Protein AF-A0A0F9LIH1-F1 (afdb_monomer_lite)

Secondary structure (DSSP, 8-state):
---------------B-TTSPBPSS-EEEEEEE---SS-SSEEEEE-TTTS-TT--EEEEEEE-TT-EEEEEETT------EE-SEEEEEEE--TTSEEEEEESSTT-EEEEEEEE-TTEEEEEEEEE----S-SS-EEEE-TTTSTT-SEEEEEEEESSSEEEEEEETT------EEEPTTBEEEEEEE--TTSEEEEEESSTTEEEEEEEEESSSEEEEEEEEE---SSSSS-EEEE-TTTSTTEEEEEEEEEETT-S--EEEEEETT------EE-SSSEEEEEEE--TTSEEEEEESSTTEEEEEEEEEE---------------------------------------TT----------EEEETTEEEEEEEEEEEE-SS-BSEEEE--HHHHHHHHHHHHTS----EEEEEEE---SSSSEEEEEEEETT--SS-EEEEEEEEETTEEEEEEEEEESSEEEEEEE-TTSTTB-EEEEEEETTTT-SSSPEEEEEEEESTTS-EEEEEEEE---S----EEEEESSS-BPTT-EEEEEEE-GGGEEEEEE--SSSB--EE----SS-S-EEEEEEEEE--SSSEEEEEEEETTB--GGGEEEEEEEEETTEEEEEEEES-EEEEEEETTSPTT--EEEEEEETTTT-SSSPPEEEEEEEE--TTT-EEEEEEEEES--S----EEEE-SSSSSBPTT-EEEEEE---EEEEEEE-SS-BSEEEEES--S-EEEEEEEEEE-B-SSSS-EEEEEEETT---GGGEEEEEEEEETTEEEEEEESS--EEEEE--TTS-TT--EEEEEEEETTT-SSSBEEEEEEEEETTTEEEEEEEEES--S---EEEEEETTS--BPTT-EEEEEEEEESSS---EETTEE--GGGG-SSS----SS---SSTTS----SEEEEEETTEEEEEEE--SSSS-EETTSS---SS----SS-SSTT----------SS--PPP---TT---------------SSS-----S-PPTTHHHHHHHTT----TTHHHHHHHHHHHHHHHHHHHHHHHHH-TT-HHHHHHHHHHHHHHHHHHHTTT--HHHHHHHHHHHHHHHHHTTSSS--

Sequence (1103 aa):
FNATVIDKFGAFNTRITDDGEITSGIFSLDVVDVSPDTFAAWTDVDVSGYIASDATGVILEIVGTGANAGVRKNGSTDDRRNVMEHDWAMIGVDANGVFEAWANDANVIINLVGYTDANWTYNTNADDVSLVPINVWTDIDVSTEAPNATGVIVEIISTGNFNVGLRMNGSGDNRVVPVIAGSHLFTVIGVDAGQIFEGQISNVGADFYLIGYVTDGATFNLNFVDKSLPGIGAWTDIDASVEAPDAEFLIFEVIDTGFANNTYGFRKNGSTDTTVDSTNDALGWAIVPCDENQIVEGRIENLNVDFFLIGYITSGGYLYYTETSASENQGLKVVAEGITEGEYALTTSIKDDPGIASYDASVNIGVSMGSGILPVRILEKQTAVAPTASFTFSNIDTKVADWDAKAGVTSRHLVVMVNAASPDAVSRRDVRLRLNGDAGNNYNFQRLIGENVVATASAITGTSYINPLYIPGTTYANAFGGGIILIPHAVNTNNHKAVLARGGSAEGRVSIMAGRWADTDAIDTILLYLSAGNFITGSTFILGVVDERYLVEEAINPAADFLPVFDTIPQDGNDLVAIIYARSDRVATTDEMTHEINNDNAAGNYFFQAIRGQGAVTAAFSLNNNKVMVTSAASSSANTFYGGLINYSQYEESTNDISINVLSGGDRDVNARVVARSTRWNNVAAITKLEYFPGAGTNFEAGSLFSLYRVPRFLIDRQELAAPAATITFNNIPQGYEALQLNIYARSDLVANGEEVKITFNADAVAGNYDYQQLRGSGAVVSAARNAASQVVMVIPAANVGANEFGGAVVTLNQYSTTVGHKHFTILTGVNENQVIIRSSRWEDSSAITRIDLDLALGGNFIAGSVFELVGVMPTKSFMIEIDGEVEAIEAAGSASVIDNTSDWIIGGDATPYIEQYEHRVGGVLVSDISWEYAATFTDASGNGNDATPTFRIASMDADVVATLTTFQPISEAKAPDFTLADSIPFIEGTGNMTGNFTTAPTIPGTGFPLAGVISAVAGATTPPQLPLMMIAVFVILTFSLGYSSVTRRFGSGSIFGKAFVIIAVMSIFAALGNFGIDFWMIVTFAILVTALAMASRQQSWQ

Foldseek 3Di:
DDDDDDDDDDDFPQPQDPVRARDFWKAWGDKDWQDDPDAPDKDKGAPLVPAHLQFFWFKKWKAQCQWWKDWEEPPAPDPQTFGDHTAIDIYTYDSRRIIIMHTNDPSITIITTITHHPQKHFDSYWDWQFDDDAPDKDKRQCCPVAPLFQKFKKKKAAQAFKWKDKAEPPAPDDRTFTDHHGDIAMAIYGYPPRRIIIMHIRDSRITMTTGIGGNDQKDFDNYWAWQFDPDADDWDKRQCCPPAPQFQKWKKKKFQQPQPQWKKDKEEPPDPDDDIGGPNTRIHMDTYGYDNRRIIIMHTHDSSIIITTGIGGHIPDDDDPPPPPDDDDDDDDDDDPDDDDDDDDDDDDDPDPPDDDDDDPFDFFWADDDWGIFRKDFLDKDFDQFFAFKDKDFQVVVSQVVVCVVQVHHFFKKKKFKKWEFQDPDQKWFKWKAFPPQQWQQKKKWKWKFFAWDTWIAIDGRGRTDRAWMAGYPVPPLAIWTFMKMWGRQAAQQFWIKIWHWIYHAAGMTMTMIMTRNHRHHTRMMMIGTPDGTIGGGIMMTMITRNCVQFPDKDAFADAQDWDKDQQDDLPFFKKKKKWWFEFQDPDFKFQKFKDFPNPQPLQQKWKWKWKHKHGDTWIAIGSGRGAEMWTYDPFDPRHIKIKMKMWGRQQFQQFWIKIWMWIWYHTPHIGMTMTMIMTRNHRHRGSMMIMDTPPGRHIGHRIMMIMGGGAFLFPDKDADPFWAFKDKDAQRFQQFQKKKKKWWWEWQDPDQKFFKFKDFPNPPFLQQKWKWKWKFFHTDTTIHTDGSHRGQAMWGYDVDDDRFTKIKMKMWGRLNAQGGWTWIWMWIAYPNTMTMIMIMTGNHSHRGRMMMMGTDPRTTIGGRIMMTMGGGHGNDRDFDADPSHGPGCPLVPDDDPPPPPDDDDDQPPHDDDDQWDFDDDPNQTPWIWGDDPDQWTDTPSPNPCGRFRPDDQADPPPVDGHGDPDDDDPDDPDDPPDDVPDDDPPDDDPDDDDDDDDDDDPDDDDPDPCPVVVVVVVPDDPDPCVVVVVVVVVVLVVVLVVLLVVCVVPPDPDPVSVVVNVVVLVVVVVVVVVVPDDPVVVVVVVVVSVVSVVVSVPPPDD

Structure (mmCIF, N/CA/C/O backbone):
data_AF-A0A0F9LIH1-F1
#
_entry.id   AF-A0A0F9LIH1-F1
#
loop_
_atom_site.group_PDB
_atom_site.id
_atom_site.type_symbol
_atom_site.label_atom_id
_atom_site.label_alt_id
_atom_site.label_comp_id
_atom_site.label_asym_id
_atom_site.label_entity_id
_atom_site.label_seq_id
_atom_site.pdbx_PDB_ins_code
_atom_site.Cartn_x
_atom_site.Cartn_y
_atom_site.Cartn_z
_atom_site.occupancy
_atom_site.B_iso_or_equiv
_atom_site.auth_seq_id
_atom_site.auth_comp_id
_atom_site.auth_asym_id
_atom_site.auth_atom_id
_atom_site.pdbx_PDB_model_num
ATOM 1 N N . PHE A 1 1 ? -16.192 33.454 11.051 1.00 31.62 1 PHE A N 1
ATOM 2 C CA . PHE A 1 1 ? -17.533 33.383 11.668 1.00 31.62 1 PHE A CA 1
ATOM 3 C C . PHE A 1 1 ? -17.328 33.400 13.174 1.00 31.62 1 PHE A C 1
ATOM 5 O O . PHE A 1 1 ? -16.422 32.714 13.622 1.00 31.62 1 PHE A O 1
ATOM 12 N N . ASN A 1 2 ? -18.100 34.174 13.943 1.00 32.25 2 ASN A N 1
ATOM 13 C CA . ASN A 1 2 ? -18.018 34.113 15.407 1.00 32.25 2 ASN A CA 1
ATOM 14 C C . ASN A 1 2 ? -18.928 32.983 15.894 1.00 32.25 2 ASN A C 1
ATOM 16 O O . ASN A 1 2 ? -20.146 33.152 15.892 1.00 32.25 2 ASN A O 1
ATOM 20 N N . ALA A 1 3 ? -18.339 31.863 16.303 1.00 26.95 3 ALA A N 1
ATOM 21 C CA . ALA A 1 3 ? -19.012 30.847 17.100 1.00 26.95 3 ALA A CA 1
ATOM 22 C C . ALA A 1 3 ? -18.418 30.905 18.511 1.00 26.95 3 ALA A C 1
ATOM 24 O O . ALA A 1 3 ? -17.256 30.569 18.721 1.00 26.95 3 ALA A O 1
ATOM 25 N N . THR A 1 4 ? -19.201 31.408 19.461 1.00 29.08 4 THR A N 1
ATOM 26 C CA . THR A 1 4 ? -18.858 31.358 20.882 1.00 29.08 4 THR A CA 1
ATOM 27 C C . THR A 1 4 ? -19.134 29.941 21.370 1.00 29.08 4 THR A C 1
ATOM 29 O O . THR A 1 4 ? -20.296 29.600 21.586 1.00 29.08 4 THR A O 1
ATOM 32 N N . VAL A 1 5 ? -18.094 29.124 21.538 1.00 26.78 5 VAL A N 1
ATOM 33 C CA . VAL A 1 5 ? -18.212 27.903 22.345 1.00 26.78 5 VAL A CA 1
ATOM 34 C C . VAL A 1 5 ? -18.328 28.339 23.805 1.00 26.78 5 VAL A C 1
ATOM 36 O O . VAL A 1 5 ? -17.604 29.226 24.262 1.00 26.78 5 VAL A O 1
ATOM 39 N N . ILE A 1 6 ? -19.322 27.795 24.501 1.00 27.48 6 ILE A N 1
ATOM 40 C CA . ILE A 1 6 ? -19.584 28.099 25.906 1.00 27.48 6 ILE A CA 1
ATOM 41 C C . ILE A 1 6 ? -18.769 27.110 26.732 1.00 27.48 6 ILE A C 1
ATOM 43 O O . ILE A 1 6 ? -19.236 26.006 26.988 1.00 27.48 6 ILE A O 1
ATOM 47 N N . ASP A 1 7 ? -17.582 27.524 27.168 1.00 30.38 7 ASP A N 1
ATOM 48 C CA . ASP A 1 7 ? -16.867 26.801 28.218 1.00 30.38 7 ASP A CA 1
ATOM 49 C C . ASP A 1 7 ? -17.647 26.899 29.531 1.00 30.38 7 ASP A C 1
ATOM 51 O O . ASP A 1 7 ? -17.833 27.983 30.103 1.00 30.38 7 ASP A O 1
ATOM 55 N N . LYS A 1 8 ? -18.098 25.744 30.019 1.00 25.12 8 LYS A N 1
ATOM 56 C CA . LYS A 1 8 ? -18.608 25.568 31.376 1.00 25.12 8 LYS A CA 1
ATOM 57 C C . LYS A 1 8 ? -18.162 24.223 31.947 1.00 25.12 8 LYS A C 1
ATOM 59 O O . LYS A 1 8 ? -18.900 23.253 31.888 1.00 25.12 8 LYS A O 1
ATOM 64 N N . PHE A 1 9 ? -16.978 24.262 32.553 1.00 27.84 9 PHE A N 1
ATOM 65 C CA . PHE A 1 9 ? -16.591 23.542 33.770 1.00 27.84 9 PHE A CA 1
ATOM 66 C C . PHE A 1 9 ? -17.244 22.173 34.028 1.00 27.84 9 PHE A C 1
ATOM 68 O O . PHE A 1 9 ? -18.304 22.084 34.644 1.00 27.84 9 PHE A O 1
ATOM 75 N N . GLY A 1 10 ? -16.484 21.141 33.689 1.00 23.53 10 GLY A N 1
ATOM 76 C CA . GLY A 1 10 ? -16.501 19.790 34.240 1.00 23.53 10 GLY A CA 1
ATOM 77 C C . GLY A 1 10 ? -15.207 19.143 33.754 1.00 23.53 10 GLY A C 1
ATOM 78 O O . GLY A 1 10 ? -14.875 19.317 32.580 1.00 23.53 10 GLY A O 1
ATOM 79 N N . ALA A 1 11 ? -14.419 18.530 34.639 1.00 30.42 11 ALA A N 1
ATOM 80 C CA . ALA A 1 11 ? -13.248 17.788 34.183 1.00 30.42 11 ALA A CA 1
ATOM 81 C C . ALA A 1 11 ? -13.728 16.607 33.325 1.00 30.42 11 ALA A C 1
ATOM 83 O O . ALA A 1 11 ? -14.756 16.007 33.623 1.00 30.42 11 ALA A O 1
ATOM 84 N N . PHE A 1 12 ? -13.013 16.349 32.236 1.00 28.55 12 PHE A N 1
ATOM 85 C CA . PHE A 1 12 ? -13.159 15.141 31.440 1.00 28.55 12 PHE A CA 1
ATOM 86 C C . PHE A 1 12 ? -11.769 14.518 31.359 1.00 28.55 12 PHE A C 1
ATOM 88 O O . PHE A 1 12 ? -11.012 14.809 30.434 1.00 28.55 12 PHE A O 1
ATOM 95 N N . ASN A 1 13 ? -11.436 13.660 32.323 1.00 31.50 13 ASN A N 1
ATOM 96 C CA . ASN A 1 13 ? -10.315 12.723 32.199 1.00 31.50 13 ASN A CA 1
ATOM 97 C C . ASN A 1 13 ? -10.658 11.510 31.306 1.00 31.50 13 ASN A C 1
ATOM 99 O O . ASN A 1 13 ? -9.999 10.475 31.364 1.00 31.50 13 ASN A O 1
ATOM 103 N N . THR A 1 14 ? -11.657 11.625 30.424 1.00 35.03 14 THR A N 1
ATOM 104 C CA . THR A 1 14 ? -11.868 10.657 29.345 1.00 35.03 14 THR A CA 1
ATOM 105 C C . THR A 1 14 ? -10.724 10.769 28.344 1.00 35.03 14 THR A C 1
ATOM 107 O O . THR A 1 14 ? -10.634 11.757 27.607 1.00 35.03 14 THR A O 1
ATOM 110 N N . ARG A 1 15 ? -9.867 9.745 28.294 1.00 39.75 15 ARG A N 1
ATOM 111 C CA . ARG A 1 15 ? -8.814 9.597 27.283 1.00 39.75 15 ARG A CA 1
ATOM 112 C C . ARG A 1 15 ? -9.435 9.254 25.925 1.00 39.75 15 ARG A C 1
ATOM 114 O O . ARG A 1 15 ? -9.386 8.121 25.466 1.00 39.75 15 ARG A O 1
ATOM 121 N N . ILE A 1 16 ? -10.043 10.260 25.310 1.00 36.84 16 ILE A N 1
ATOM 122 C CA . ILE A 1 16 ? -10.541 10.216 23.939 1.00 36.84 16 ILE A CA 1
ATOM 123 C C . ILE A 1 16 ? -9.321 10.163 23.012 1.00 36.84 16 ILE A C 1
ATOM 125 O O . ILE A 1 16 ? -8.489 11.072 23.040 1.00 36.84 16 ILE A O 1
ATOM 129 N N . THR A 1 17 ? -9.196 9.098 22.217 1.00 40.78 17 THR A N 1
ATOM 130 C CA . THR A 1 17 ? -8.301 9.100 21.048 1.00 40.78 17 THR A CA 1
ATOM 131 C C . THR A 1 17 ? -8.827 10.103 20.017 1.00 40.78 17 THR A C 1
ATOM 133 O O . THR A 1 17 ? -10.012 10.432 20.035 1.00 40.78 17 THR A O 1
ATOM 136 N N . ASP A 1 18 ? -7.988 10.602 19.104 1.00 36.09 18 ASP A N 1
ATOM 137 C CA . ASP A 1 18 ? -8.383 11.682 18.176 1.00 36.09 18 ASP A CA 1
ATOM 138 C C . ASP A 1 18 ? -9.610 11.351 17.285 1.00 36.09 18 ASP A C 1
ATOM 140 O O . ASP A 1 18 ? -10.246 12.263 16.751 1.00 36.09 18 ASP A O 1
ATOM 144 N N . ASP A 1 19 ? -9.991 10.070 17.187 1.00 34.31 19 ASP A N 1
ATOM 145 C CA . ASP A 1 19 ? -11.166 9.564 16.463 1.00 34.31 19 ASP A CA 1
ATOM 146 C C . ASP A 1 19 ? -12.470 9.503 17.293 1.00 34.31 19 ASP A C 1
ATOM 148 O O . ASP A 1 19 ? -13.547 9.282 16.734 1.00 34.31 19 ASP A O 1
ATOM 152 N N . GLY A 1 20 ? -12.422 9.747 18.608 1.00 35.41 20 GLY A N 1
ATOM 153 C CA . GLY A 1 20 ? -13.609 9.775 19.473 1.00 35.41 20 GLY A CA 1
ATOM 154 C C . GLY A 1 20 ? -13.939 8.469 20.205 1.00 35.41 20 GLY A C 1
ATOM 155 O O . GLY A 1 20 ? -14.960 8.425 20.893 1.00 35.41 20 GLY A O 1
ATOM 156 N N . GLU A 1 21 ? -13.114 7.425 20.085 1.00 37.94 21 GLU A N 1
ATOM 157 C CA . GLU A 1 21 ? -13.331 6.140 20.764 1.00 37.94 21 GLU A CA 1
ATOM 158 C C . GLU A 1 21 ? -12.625 6.066 22.128 1.00 37.94 21 GLU A C 1
ATOM 160 O O . GLU A 1 21 ? -11.494 6.528 22.307 1.00 37.94 21 GLU A O 1
ATOM 165 N N . ILE A 1 22 ? -13.319 5.460 23.096 1.00 50.34 22 ILE A N 1
ATOM 166 C CA . ILE A 1 22 ? -12.789 5.096 24.413 1.00 50.34 22 ILE A CA 1
ATOM 167 C C . ILE A 1 22 ? -12.205 3.684 24.280 1.00 50.34 22 ILE A C 1
ATOM 169 O O . ILE A 1 22 ? -12.933 2.748 23.956 1.00 50.34 22 ILE A O 1
ATOM 173 N N . THR A 1 23 ? -10.895 3.547 24.481 1.00 41.50 23 THR A N 1
ATOM 174 C CA . THR A 1 23 ? -10.161 2.283 24.305 1.00 41.50 23 THR A CA 1
ATOM 175 C C . THR A 1 23 ? -10.409 1.282 25.431 1.00 41.50 23 THR A C 1
ATOM 177 O O . THR A 1 23 ? -10.657 1.677 26.567 1.00 41.50 23 THR A O 1
ATOM 180 N N . SER A 1 24 ? -10.242 -0.002 25.115 1.00 45.09 24 SER A N 1
ATOM 181 C CA . SER A 1 24 ? -10.358 -1.134 26.035 1.00 45.09 24 SER A CA 1
ATOM 182 C C . SER A 1 24 ? -9.411 -1.062 27.241 1.00 45.09 24 SER A C 1
ATOM 184 O O . SER A 1 24 ? -8.260 -0.629 27.134 1.00 45.09 24 SER A O 1
ATOM 186 N N . GLY A 1 25 ? -9.897 -1.516 28.398 1.00 54.31 25 GLY A N 1
ATOM 187 C CA . GLY A 1 25 ? -9.140 -1.599 29.648 1.00 54.31 25 GLY A CA 1
ATOM 188 C C . GLY A 1 25 ? -10.001 -1.321 30.880 1.00 54.31 25 GLY A C 1
ATOM 189 O O . GLY A 1 25 ? -11.164 -0.934 30.775 1.00 54.31 25 GLY A O 1
ATOM 190 N N . ILE A 1 26 ? -9.422 -1.524 32.060 1.00 61.88 26 ILE A N 1
ATOM 191 C CA . ILE A 1 26 ? -9.985 -1.047 33.326 1.00 61.88 26 ILE A CA 1
ATOM 192 C C . ILE A 1 26 ? -9.560 0.411 33.480 1.00 61.88 26 ILE A C 1
ATOM 194 O O . ILE A 1 26 ? -8.368 0.684 33.379 1.00 61.88 26 ILE A O 1
ATOM 198 N N . PHE A 1 27 ? -10.499 1.325 33.738 1.00 73.56 27 PHE A N 1
ATOM 199 C CA . PHE A 1 27 ? -10.183 2.746 33.913 1.00 73.56 27 PHE A CA 1
ATOM 200 C C . PHE A 1 27 ? -10.986 3.398 35.038 1.00 73.56 27 PHE A C 1
ATOM 202 O O . PHE A 1 27 ? -12.164 3.100 35.261 1.00 73.56 27 PHE A O 1
ATOM 209 N N . SER A 1 28 ? -10.341 4.348 35.710 1.00 71.88 28 SER A N 1
ATOM 210 C CA . SER A 1 28 ? -10.947 5.279 36.655 1.00 71.88 28 SER A CA 1
ATOM 211 C C . SER A 1 28 ? -11.635 6.442 35.943 1.00 71.88 28 SER A C 1
ATOM 213 O O . SER A 1 28 ? -11.109 7.024 34.995 1.00 71.88 28 SER A O 1
ATOM 215 N N . LEU A 1 29 ? -12.831 6.791 36.417 1.00 71.50 29 LEU A N 1
ATOM 216 C CA . LEU A 1 29 ? -13.634 7.893 35.894 1.00 71.50 29 LEU A CA 1
ATOM 217 C C . LEU A 1 29 ? -13.672 9.060 36.890 1.00 71.50 29 LEU A C 1
ATOM 219 O O . LEU A 1 29 ? -13.549 8.876 38.102 1.00 71.50 29 LEU A O 1
ATOM 223 N N . ASP A 1 30 ? -13.884 10.274 36.376 1.00 74.62 30 ASP A N 1
ATOM 224 C CA . ASP A 1 30 ? -14.407 11.363 37.202 1.00 74.62 30 ASP A CA 1
ATOM 225 C C . ASP A 1 30 ? -15.827 10.961 37.646 1.00 74.62 30 ASP A C 1
ATOM 227 O O . ASP A 1 30 ? -16.638 10.588 36.802 1.00 74.62 30 ASP A O 1
ATOM 231 N N . VAL A 1 31 ? -16.117 10.999 38.952 1.00 79.38 31 VAL A N 1
ATOM 232 C CA . VAL A 1 31 ? -17.335 10.409 39.547 1.00 79.38 31 VAL A CA 1
ATOM 233 C C . VAL A 1 31 ? -18.622 10.912 38.872 1.00 79.38 31 VAL A C 1
ATOM 235 O O . VAL A 1 31 ? -18.891 12.118 38.863 1.00 79.38 31 VAL A O 1
ATOM 238 N N . VAL A 1 32 ? -19.439 9.988 38.348 1.00 87.62 32 VAL A N 1
ATOM 239 C CA . VAL A 1 32 ? -20.719 10.288 37.675 1.00 87.62 32 VAL A CA 1
ATOM 240 C C . VAL A 1 32 ? -21.894 9.713 38.464 1.00 87.62 32 VAL A C 1
ATOM 242 O O . VAL A 1 32 ? -21.968 8.508 38.669 1.00 87.62 32 VAL A O 1
ATOM 245 N N . ASP A 1 33 ? -22.859 10.552 38.841 1.00 91.38 33 ASP A N 1
ATOM 246 C CA . ASP A 1 33 ? -24.144 10.099 39.392 1.00 91.38 33 ASP A CA 1
ATOM 247 C C . ASP A 1 33 ? -24.972 9.404 38.292 1.00 91.38 33 ASP A C 1
ATOM 249 O O . ASP A 1 33 ? -25.350 10.029 37.296 1.00 91.38 33 ASP A O 1
ATOM 253 N N . VAL A 1 34 ? -25.229 8.106 38.474 1.00 94.56 34 VAL A N 1
ATOM 254 C CA . VAL A 1 34 ? -26.016 7.233 37.583 1.00 94.56 34 VAL A CA 1
ATOM 255 C C . VAL A 1 34 ? -27.261 6.673 38.291 1.00 94.56 34 VAL A C 1
ATOM 257 O O . VAL A 1 34 ? -27.797 5.629 37.917 1.00 94.56 34 VAL A O 1
ATOM 260 N N . SER A 1 35 ? -27.736 7.363 39.333 1.00 92.88 35 SER A N 1
ATOM 261 C CA . SER A 1 35 ? -28.898 6.954 40.128 1.00 92.88 35 SER A CA 1
ATOM 262 C C . SER A 1 35 ? -30.182 6.860 39.282 1.00 92.88 35 SER A C 1
ATOM 264 O O . SER A 1 35 ? -30.476 7.768 38.500 1.00 92.88 35 SER A O 1
ATOM 266 N N . PRO A 1 36 ? -31.010 5.807 39.439 1.00 90.94 36 PRO A N 1
ATOM 267 C CA . PRO A 1 36 ? -32.213 5.642 38.629 1.00 90.94 36 PRO A CA 1
ATOM 268 C C . PRO A 1 36 ? -33.320 6.641 39.010 1.00 90.94 36 PRO A C 1
ATOM 270 O O . PRO A 1 36 ? -33.752 6.711 40.158 1.00 90.94 36 PRO A O 1
ATOM 273 N N . ASP A 1 37 ? -33.890 7.322 38.009 1.00 87.88 37 ASP A N 1
ATOM 274 C CA . ASP A 1 37 ? -35.055 8.222 38.152 1.00 87.88 37 ASP A CA 1
ATOM 275 C C . ASP A 1 37 ? -36.342 7.514 38.649 1.00 87.88 37 ASP A C 1
ATOM 277 O O . ASP A 1 37 ? -37.332 8.164 39.007 1.00 87.88 37 ASP A O 1
ATOM 281 N N . THR A 1 38 ? -36.375 6.175 38.621 1.00 90.06 38 THR A N 1
ATOM 282 C CA . THR A 1 38 ? -37.536 5.357 39.003 1.00 90.06 38 THR A CA 1
ATOM 283 C C . THR A 1 38 ? -37.251 4.552 40.266 1.00 90.06 38 THR A C 1
ATOM 285 O O . THR A 1 38 ? -36.466 3.610 40.269 1.00 90.06 38 THR A O 1
ATOM 288 N N . PHE A 1 39 ? -37.965 4.892 41.339 1.00 92.75 39 PHE A N 1
ATOM 289 C CA . PHE A 1 39 ? -37.810 4.260 42.648 1.00 92.75 39 PHE A CA 1
ATOM 290 C C . PHE A 1 39 ? -38.747 3.064 42.863 1.00 92.75 39 PHE A C 1
ATOM 292 O O . PHE A 1 39 ? -39.838 2.976 42.291 1.00 92.75 39 PHE A O 1
ATOM 299 N N . ALA A 1 40 ? -38.332 2.170 43.758 1.00 91.88 40 ALA A N 1
ATOM 300 C CA . ALA A 1 40 ? -39.001 0.937 44.163 1.00 91.88 40 ALA A CA 1
ATOM 301 C C . ALA A 1 40 ? -39.232 -0.108 43.045 1.00 91.88 40 ALA A C 1
ATOM 303 O O . ALA A 1 40 ? -40.008 -1.054 43.233 1.00 91.88 40 ALA A O 1
ATOM 304 N N . ALA A 1 41 ? -38.526 0.004 41.916 1.00 93.62 41 ALA A N 1
ATOM 305 C CA . ALA A 1 41 ? -38.525 -0.955 40.812 1.00 93.62 41 ALA A CA 1
ATOM 306 C C . ALA A 1 41 ? -37.103 -1.172 40.268 1.00 93.62 41 ALA A C 1
ATOM 308 O O . ALA A 1 41 ? -36.270 -0.274 40.353 1.00 93.62 41 ALA A O 1
ATOM 309 N N . TRP A 1 42 ? -36.847 -2.361 39.711 1.00 96.25 42 TRP A N 1
ATOM 310 C CA . TRP A 1 42 ? -35.636 -2.615 38.926 1.00 96.25 42 TRP A CA 1
ATOM 311 C C . TRP A 1 42 ? -35.738 -1.814 37.628 1.00 96.25 42 TRP A C 1
ATOM 313 O O . TRP A 1 42 ? -36.788 -1.841 36.978 1.00 96.25 42 TRP A O 1
ATOM 323 N N . THR A 1 43 ? -34.685 -1.065 37.316 1.00 96.31 43 THR A N 1
ATOM 324 C CA . THR A 1 43 ? -34.646 -0.105 36.212 1.00 96.31 43 THR A CA 1
ATOM 325 C C . THR A 1 43 ? -33.326 -0.244 35.464 1.00 96.31 43 THR A C 1
ATOM 327 O O . THR A 1 43 ? -32.269 -0.232 36.093 1.00 96.31 43 THR A O 1
ATOM 330 N N . ASP A 1 44 ? -33.399 -0.346 34.138 1.00 96.88 44 ASP A N 1
ATOM 331 C CA . ASP A 1 44 ? -32.254 -0.303 33.227 1.00 96.88 44 ASP A CA 1
ATOM 332 C C . ASP A 1 44 ? -31.489 1.027 33.397 1.00 96.88 44 ASP A C 1
ATOM 334 O O . ASP A 1 44 ? -32.075 2.109 33.293 1.00 96.88 44 ASP A O 1
ATOM 338 N N . VAL A 1 45 ? -30.179 0.945 33.631 1.00 97.25 45 VAL A N 1
ATOM 339 C CA . VAL A 1 45 ? -29.247 2.075 33.717 1.00 97.25 45 VAL A CA 1
ATOM 340 C C . VAL A 1 45 ? -28.250 1.952 32.566 1.00 97.25 45 VAL A C 1
ATOM 342 O O . VAL A 1 45 ? -27.399 1.063 32.554 1.00 97.25 45 VAL A O 1
ATOM 345 N N . ASP A 1 46 ? -28.395 2.832 31.576 1.00 95.50 46 ASP A N 1
ATOM 346 C CA . ASP A 1 46 ? -27.523 2.929 30.401 1.00 95.50 46 ASP A CA 1
ATOM 347 C C . ASP A 1 46 ? -26.312 3.813 30.722 1.00 95.50 46 ASP A C 1
ATOM 349 O O . ASP A 1 46 ? -26.453 5.008 30.995 1.00 95.50 46 ASP A O 1
ATOM 353 N N . VAL A 1 47 ? -25.123 3.210 30.688 1.00 94.19 47 VAL A N 1
ATOM 354 C CA . VAL A 1 47 ? -23.834 3.879 30.911 1.00 94.19 47 VAL A CA 1
ATOM 355 C C . VAL A 1 47 ? -22.928 3.843 29.677 1.00 94.19 47 VAL A C 1
ATOM 357 O O . VAL A 1 47 ? -21.760 4.216 29.765 1.00 94.19 47 VAL A O 1
ATOM 360 N N . SER A 1 48 ? -23.458 3.472 28.505 1.00 89.12 48 SER A N 1
ATOM 361 C CA . SER A 1 48 ? -22.705 3.357 27.242 1.00 89.12 48 SER A CA 1
ATOM 362 C C . SER A 1 48 ? -21.993 4.642 26.798 1.00 89.12 48 SER A C 1
ATOM 364 O O . SER A 1 48 ? -21.032 4.588 26.038 1.00 89.12 48 SER A O 1
ATOM 366 N N . GLY A 1 49 ? -22.435 5.807 27.283 1.00 83.88 49 GLY A N 1
ATOM 367 C CA . GLY A 1 49 ? -21.774 7.096 27.057 1.00 83.88 49 GLY A CA 1
ATOM 368 C C . GLY A 1 49 ? -20.589 7.403 27.986 1.00 83.88 49 GLY A C 1
ATOM 369 O O . GLY A 1 49 ? -19.971 8.453 27.819 1.00 83.88 49 GLY A O 1
ATOM 370 N N . TYR A 1 50 ? -20.295 6.539 28.965 1.00 83.31 50 TYR A N 1
ATOM 371 C CA . TYR A 1 50 ? -19.265 6.741 29.996 1.00 83.31 50 TYR A CA 1
ATOM 372 C C . TYR A 1 50 ? -18.182 5.650 30.025 1.00 83.31 50 TYR A C 1
ATOM 374 O O . TYR A 1 50 ? -17.117 5.881 30.595 1.00 83.31 50 TYR A O 1
ATOM 382 N N . ILE A 1 51 ? -18.444 4.478 29.438 1.00 85.31 51 ILE A N 1
ATOM 383 C CA . ILE A 1 51 ? -17.564 3.298 29.474 1.00 85.31 51 ILE A CA 1
ATOM 384 C C . ILE A 1 51 ? -17.120 2.893 28.060 1.00 85.31 51 ILE A C 1
ATOM 386 O O . ILE A 1 51 ? -17.736 3.304 27.076 1.00 85.31 51 ILE A O 1
ATOM 390 N N . ALA A 1 52 ? -16.055 2.094 27.948 1.00 81.31 52 ALA A N 1
ATOM 391 C CA . ALA A 1 52 ? -15.630 1.531 26.664 1.00 81.31 52 ALA A CA 1
ATOM 392 C C . ALA A 1 52 ? -16.701 0.590 26.076 1.00 81.31 52 ALA A C 1
ATOM 394 O O . ALA A 1 52 ? -17.465 -0.039 26.811 1.00 81.31 52 ALA A O 1
ATOM 395 N N . SER A 1 53 ? -16.763 0.472 24.747 1.00 80.25 53 SER A N 1
ATOM 396 C CA . SER A 1 53 ? -17.792 -0.329 24.058 1.00 80.25 53 SER A CA 1
ATOM 397 C C . SER A 1 53 ? -17.650 -1.843 24.268 1.00 80.25 53 SER A C 1
ATOM 399 O O . SER A 1 53 ? -18.601 -2.586 24.022 1.00 80.25 53 SER A O 1
ATOM 401 N N . ASP A 1 54 ? -16.487 -2.292 24.740 1.00 78.38 54 ASP A N 1
ATOM 402 C CA . ASP A 1 54 ? -16.147 -3.670 25.091 1.00 78.38 54 ASP A CA 1
ATOM 403 C C . ASP A 1 54 ? -16.090 -3.921 26.612 1.00 78.38 54 ASP A C 1
ATOM 405 O O . ASP A 1 54 ? -15.744 -5.024 27.043 1.00 78.38 54 ASP A O 1
ATOM 409 N N . ALA A 1 55 ? -16.450 -2.925 27.432 1.00 88.12 55 ALA A N 1
ATOM 410 C CA . ALA A 1 55 ? -16.472 -3.054 28.884 1.00 88.12 55 ALA A CA 1
ATOM 411 C C . ALA A 1 55 ? -17.429 -4.172 29.343 1.00 88.12 55 ALA A C 1
ATOM 413 O O . ALA A 1 55 ? -18.563 -4.294 28.874 1.00 88.12 55 ALA A O 1
ATOM 414 N N . THR A 1 56 ? -16.981 -4.991 30.294 1.00 93.00 56 THR A N 1
ATOM 415 C CA . THR A 1 56 ? -17.729 -6.153 30.808 1.00 93.00 56 THR A CA 1
ATOM 416 C C . THR A 1 56 ? -18.575 -5.828 32.033 1.00 93.00 56 THR A C 1
ATOM 418 O O . THR A 1 56 ? -19.564 -6.522 32.303 1.00 93.00 56 THR A O 1
ATOM 421 N N . GLY A 1 57 ? -18.211 -4.774 32.764 1.00 94.00 57 GLY A N 1
ATOM 422 C CA . GLY A 1 57 ? -18.883 -4.314 33.969 1.00 94.00 57 GLY A CA 1
ATOM 423 C C . GLY A 1 57 ? -18.447 -2.926 34.423 1.00 94.00 57 GLY A C 1
ATOM 424 O O . GLY A 1 57 ? -17.612 -2.265 33.808 1.00 94.00 57 GLY A O 1
ATOM 425 N N . VAL A 1 58 ? -19.059 -2.483 35.516 1.00 95.31 58 VAL A N 1
ATOM 426 C CA . VAL A 1 58 ? -18.864 -1.176 36.144 1.00 95.31 58 VAL A CA 1
ATOM 427 C C . VAL A 1 58 ? -18.452 -1.314 37.602 1.00 95.31 58 VAL A C 1
ATOM 429 O O . VAL A 1 58 ? -18.838 -2.267 38.280 1.00 95.31 58 VAL A O 1
ATOM 432 N N . ILE A 1 59 ? -17.692 -0.329 38.075 1.00 93.81 59 ILE A N 1
ATOM 433 C CA . ILE A 1 59 ? -17.338 -0.125 39.478 1.00 93.81 59 ILE A CA 1
ATOM 434 C C . ILE A 1 59 ? -18.197 1.029 39.991 1.00 93.81 59 ILE A C 1
ATOM 436 O O . ILE A 1 59 ? -18.149 2.139 39.451 1.00 93.81 59 ILE A O 1
ATOM 440 N N . LEU A 1 60 ? -18.996 0.747 41.016 1.00 94.06 60 LEU A N 1
ATOM 441 C CA . LEU A 1 60 ? -19.985 1.651 41.583 1.00 94.06 60 LEU A CA 1
ATOM 442 C C . LEU A 1 60 ? -19.674 1.919 43.057 1.00 94.06 60 LEU A C 1
ATOM 444 O O . LEU A 1 60 ? -19.425 0.982 43.809 1.00 94.06 60 LEU A O 1
ATOM 448 N N . GLU A 1 61 ? -19.760 3.175 43.476 1.00 92.25 61 GLU A N 1
ATOM 449 C CA . GLU A 1 61 ? -19.893 3.572 44.880 1.00 92.25 61 GLU A CA 1
ATOM 450 C C . GLU A 1 61 ? -21.387 3.800 45.161 1.00 92.25 61 GLU A C 1
ATOM 452 O O . GLU A 1 61 ? -22.071 4.499 44.410 1.00 92.25 61 GLU A O 1
ATOM 457 N N . ILE A 1 62 ? -21.922 3.180 46.212 1.00 90.94 62 ILE A N 1
ATOM 458 C CA . ILE A 1 62 ? -23.345 3.237 46.557 1.00 90.94 62 ILE A CA 1
ATOM 459 C C . ILE A 1 62 ? -23.492 3.852 47.945 1.00 90.94 62 ILE A C 1
ATOM 461 O O . ILE A 1 62 ? -23.044 3.284 48.943 1.00 90.94 62 ILE A O 1
ATOM 465 N N . VAL A 1 63 ? -24.170 5.001 48.001 1.00 89.19 63 VAL A N 1
ATOM 466 C CA . VAL A 1 63 ? -24.467 5.738 49.234 1.00 89.19 63 VAL A CA 1
ATOM 467 C C . VAL A 1 63 ? -25.976 5.720 49.458 1.00 89.19 63 VAL A C 1
ATOM 469 O O . VAL A 1 63 ? -26.719 6.436 48.791 1.00 89.19 63 VAL A O 1
ATOM 472 N N . GLY A 1 64 ? -26.447 4.859 50.361 1.00 81.25 64 GLY A N 1
ATOM 473 C CA . GLY A 1 64 ? -27.877 4.642 50.615 1.00 81.25 64 GLY A CA 1
ATOM 474 C C . GLY A 1 64 ? -28.414 5.237 51.917 1.00 81.25 64 GLY A C 1
ATOM 475 O O . GLY A 1 64 ? -29.632 5.294 52.092 1.00 81.25 64 GLY A O 1
ATOM 476 N N . THR A 1 65 ? -27.543 5.650 52.847 1.00 79.62 65 THR A N 1
ATOM 477 C CA . THR A 1 65 ? -27.901 6.296 54.131 1.00 79.62 65 THR A CA 1
ATOM 478 C C . THR A 1 65 ? -29.043 5.583 54.896 1.00 79.62 65 THR A C 1
ATOM 480 O O . THR A 1 65 ? -29.949 6.202 55.466 1.00 79.62 65 THR A O 1
ATOM 483 N N . GLY A 1 66 ? -29.026 4.246 54.877 1.00 76.06 66 GLY A N 1
ATOM 484 C CA . GLY A 1 66 ? -29.976 3.366 55.566 1.00 76.06 66 GLY A CA 1
ATOM 485 C C . GLY A 1 66 ? -31.204 2.958 54.739 1.00 76.06 66 GLY A C 1
ATOM 486 O O . GLY A 1 66 ? -32.118 2.324 55.274 1.00 76.06 66 GLY A O 1
ATOM 487 N N . ALA A 1 67 ? -31.256 3.316 53.454 1.00 86.75 67 ALA A N 1
ATOM 488 C CA . ALA A 1 67 ? -32.272 2.861 52.511 1.00 86.75 67 ALA A CA 1
ATOM 489 C C . ALA A 1 67 ? -31.909 1.509 51.866 1.00 86.75 67 ALA A C 1
ATOM 491 O O . ALA A 1 67 ? -30.758 1.073 51.851 1.00 86.75 67 ALA A O 1
ATOM 492 N N . ASN A 1 68 ? -32.917 0.835 51.309 1.00 90.56 68 ASN A N 1
ATOM 493 C CA . ASN A 1 68 ? -32.701 -0.376 50.525 1.00 90.56 68 ASN A CA 1
ATOM 494 C C . ASN A 1 68 ? -32.182 -0.028 49.117 1.00 90.56 68 ASN A C 1
ATOM 496 O O . ASN A 1 68 ? -32.757 0.833 48.442 1.00 90.56 68 ASN A O 1
ATOM 500 N N . ALA A 1 69 ? -31.166 -0.758 48.658 1.00 92.31 69 ALA A N 1
ATOM 501 C CA . ALA A 1 69 ? -30.582 -0.649 47.327 1.00 92.31 69 ALA A CA 1
ATOM 502 C C . ALA A 1 69 ? -30.137 -2.024 46.794 1.00 92.31 69 ALA A C 1
ATOM 504 O O . ALA A 1 69 ? -29.931 -2.974 47.555 1.00 92.31 69 ALA A O 1
ATOM 505 N N . GLY A 1 70 ? -29.997 -2.136 45.477 1.00 93.06 70 GLY A N 1
ATOM 506 C CA . GLY A 1 70 ? -29.378 -3.289 44.831 1.00 93.06 70 GLY A CA 1
ATOM 507 C C . GLY A 1 70 ? -29.012 -3.002 43.381 1.00 93.06 70 GLY A C 1
ATOM 508 O O . GLY A 1 70 ? -29.657 -2.188 42.720 1.00 93.06 70 GLY A O 1
ATOM 509 N N . VAL A 1 71 ? -27.980 -3.683 42.890 1.00 95.19 71 VAL A N 1
ATOM 510 C CA . VAL A 1 71 ? -27.513 -3.620 41.501 1.00 95.19 71 VAL A CA 1
ATOM 511 C C . VAL A 1 71 ? -27.336 -5.036 40.968 1.00 95.19 71 VAL A C 1
ATOM 513 O O . VAL A 1 71 ? -26.965 -5.937 41.716 1.00 95.19 71 VAL A O 1
ATOM 516 N N . ARG A 1 72 ? -27.634 -5.254 39.686 1.00 95.50 72 ARG A N 1
ATOM 517 C CA . ARG A 1 72 ? -27.489 -6.561 39.032 1.00 95.50 72 ARG A CA 1
ATOM 518 C C . ARG A 1 72 ? -27.192 -6.408 37.540 1.00 95.50 72 ARG A C 1
ATOM 520 O O . ARG A 1 72 ? -27.486 -5.375 36.941 1.00 95.50 72 ARG A O 1
ATOM 527 N N . LYS A 1 73 ? -26.641 -7.455 36.926 1.00 96.56 73 LYS A N 1
ATOM 528 C CA . LYS A 1 73 ? -26.407 -7.500 35.476 1.00 96.56 73 LYS A CA 1
ATOM 529 C C . LYS A 1 73 ? -27.734 -7.486 34.715 1.00 96.56 73 LYS A C 1
ATOM 531 O O . LYS A 1 73 ? -28.677 -8.156 35.135 1.00 96.56 73 LYS A O 1
ATOM 536 N N . ASN A 1 74 ? -27.813 -6.758 33.599 1.00 95.44 74 ASN A N 1
ATOM 537 C CA . ASN A 1 74 ? -29.060 -6.667 32.834 1.00 95.44 74 ASN A CA 1
ATOM 538 C C . ASN A 1 74 ? -29.548 -8.059 32.382 1.00 95.44 74 ASN A C 1
ATOM 540 O O . ASN A 1 74 ? -28.776 -8.882 31.881 1.00 95.44 74 ASN A O 1
ATOM 544 N N . GLY A 1 75 ? -30.840 -8.328 32.584 1.00 92.06 75 GLY A N 1
ATOM 545 C CA . GLY A 1 75 ? -31.461 -9.629 32.326 1.00 92.06 75 GLY A CA 1
ATOM 546 C C . GLY A 1 75 ? -31.333 -10.636 33.475 1.00 92.06 75 GLY A C 1
ATOM 547 O O . GLY A 1 75 ? -31.745 -11.789 33.315 1.00 92.06 75 GLY A O 1
ATOM 548 N N . SER A 1 76 ? -30.793 -10.220 34.624 1.00 95.81 76 SER A N 1
ATOM 549 C CA . SER A 1 76 ? -30.770 -11.023 35.845 1.00 95.81 76 SER A CA 1
ATOM 550 C C . SER A 1 76 ? -32.173 -11.239 36.424 1.00 95.81 76 SER A C 1
ATOM 552 O O . SER A 1 76 ? -33.097 -10.441 36.261 1.00 95.81 76 SER A O 1
ATOM 554 N N . THR A 1 77 ? -32.336 -12.350 37.137 1.00 95.44 77 THR A N 1
ATOM 555 C CA . THR A 1 77 ? -33.540 -12.691 37.906 1.00 95.44 77 THR A CA 1
ATOM 556 C C . THR A 1 77 ? -33.348 -12.564 39.417 1.00 95.44 77 THR A C 1
ATOM 558 O O . THR A 1 77 ? -34.315 -12.755 40.158 1.00 95.44 77 THR A O 1
ATOM 561 N N . ASP A 1 78 ? -32.148 -12.193 39.871 1.00 94.00 78 ASP A N 1
ATOM 562 C CA . ASP A 1 78 ? -31.838 -11.987 41.285 1.00 94.00 78 ASP A CA 1
ATOM 563 C C . ASP A 1 78 ? -32.610 -10.773 41.838 1.00 94.00 78 ASP A C 1
ATOM 565 O O . ASP A 1 78 ? -32.608 -9.694 41.246 1.00 94.00 78 ASP A O 1
ATOM 569 N N . ASP A 1 79 ? -33.305 -10.941 42.971 1.00 93.00 79 ASP A N 1
ATOM 570 C CA . ASP A 1 79 ? -34.116 -9.893 43.626 1.00 93.00 79 ASP A CA 1
ATOM 571 C C . ASP A 1 79 ? -33.542 -9.521 45.006 1.00 93.00 79 ASP A C 1
ATOM 573 O O . ASP A 1 79 ? -34.262 -9.464 46.006 1.00 93.00 79 ASP A O 1
ATOM 577 N N . ARG A 1 80 ? -32.220 -9.308 45.063 1.00 91.12 80 ARG A N 1
ATOM 578 C CA . ARG A 1 80 ? -31.481 -8.893 46.266 1.00 91.12 80 ARG A CA 1
ATOM 579 C C . ARG A 1 80 ? -31.368 -7.361 46.271 1.00 91.12 80 ARG A C 1
ATOM 581 O O . ARG A 1 80 ? -30.818 -6.753 45.360 1.00 91.12 80 ARG A O 1
ATOM 588 N N . ARG A 1 81 ? -32.036 -6.728 47.241 1.00 90.50 81 ARG A N 1
ATOM 589 C CA . ARG A 1 81 ? -32.252 -5.266 47.319 1.00 90.50 81 ARG A CA 1
ATOM 590 C C . ARG A 1 81 ? -32.461 -4.836 48.766 1.00 90.50 81 ARG A C 1
ATOM 592 O O . ARG A 1 81 ? -33.548 -4.433 49.196 1.00 90.50 81 ARG A O 1
ATOM 599 N N . ASN A 1 82 ? -31.416 -5.074 49.536 1.00 89.06 82 ASN A N 1
ATOM 600 C CA . ASN A 1 82 ? -31.364 -4.978 50.985 1.00 89.06 82 ASN A CA 1
ATOM 601 C C . ASN A 1 82 ? -30.696 -3.652 51.407 1.00 89.06 82 ASN A C 1
ATOM 603 O O . ASN A 1 82 ? -30.503 -2.784 50.561 1.00 89.06 82 ASN A O 1
ATOM 607 N N . VAL A 1 83 ? -30.451 -3.412 52.698 1.00 86.56 83 VAL A N 1
ATOM 608 C CA . VAL A 1 83 ? -29.888 -2.122 53.144 1.00 86.56 83 VAL A CA 1
ATOM 609 C C . VAL A 1 83 ? -28.429 -2.010 52.700 1.00 86.56 83 VAL A C 1
ATOM 611 O O . VAL A 1 83 ? -27.640 -2.902 52.996 1.00 86.56 83 VAL A O 1
ATOM 614 N N . MET A 1 84 ? -28.087 -0.903 52.038 1.00 84.56 84 MET A N 1
ATOM 615 C CA . MET A 1 84 ? -26.711 -0.500 51.724 1.00 84.56 84 MET A CA 1
ATOM 616 C C . MET A 1 84 ? -26.504 0.908 52.295 1.00 84.56 84 MET A C 1
ATOM 618 O O . MET A 1 84 ? -27.350 1.776 52.079 1.00 84.56 84 MET A O 1
ATOM 622 N N . GLU A 1 85 ? -25.432 1.146 53.057 1.00 81.56 85 GLU A N 1
ATOM 623 C CA . GLU A 1 85 ? -25.109 2.495 53.560 1.00 81.56 85 GLU A CA 1
ATOM 624 C C . GLU A 1 85 ? -23.997 3.151 52.756 1.00 81.56 85 GLU A C 1
ATOM 626 O O . GLU A 1 85 ? -24.273 4.154 52.106 1.00 81.56 85 GLU A O 1
ATOM 631 N N . HIS A 1 86 ? -22.793 2.578 52.775 1.00 87.62 86 HIS A N 1
ATOM 632 C CA . HIS A 1 86 ? -21.626 3.074 52.051 1.00 87.62 86 HIS A CA 1
ATOM 633 C C . HIS A 1 86 ? -20.778 1.880 51.616 1.00 87.62 86 HIS A C 1
ATOM 635 O O . HIS A 1 86 ? -20.062 1.305 52.441 1.00 87.62 86 HIS A O 1
ATOM 641 N N . ASP A 1 87 ? -20.932 1.467 50.361 1.00 86.56 87 ASP A N 1
ATOM 642 C CA . ASP A 1 87 ? -20.367 0.216 49.847 1.00 86.56 87 ASP A CA 1
ATOM 643 C C . ASP A 1 87 ? -19.980 0.323 48.364 1.00 86.56 87 ASP A C 1
ATOM 645 O O . ASP A 1 87 ? -20.533 1.145 47.627 1.00 86.56 87 ASP A O 1
ATOM 649 N N . TRP A 1 88 ? -19.042 -0.518 47.924 1.00 91.44 88 TRP A N 1
ATOM 650 C CA . TRP A 1 88 ? -18.532 -0.537 46.551 1.00 91.44 88 TRP A CA 1
ATOM 651 C C . TRP A 1 88 ? -18.913 -1.828 45.829 1.00 91.44 88 TRP A C 1
ATOM 653 O O . TRP A 1 88 ? -18.410 -2.905 46.145 1.00 91.44 88 TRP A O 1
ATOM 663 N N . ALA A 1 89 ? -19.747 -1.712 44.797 1.00 92.31 89 ALA A N 1
ATOM 664 C CA . ALA A 1 89 ? -20.199 -2.841 43.993 1.00 92.31 89 ALA A CA 1
ATOM 665 C C . ALA A 1 89 ? -19.463 -2.906 42.648 1.00 92.31 89 ALA A C 1
ATOM 667 O O . ALA A 1 89 ? -19.305 -1.899 41.959 1.00 92.31 89 ALA A O 1
ATOM 668 N N . MET A 1 90 ? -19.079 -4.112 42.228 1.00 93.44 90 MET A N 1
ATOM 669 C CA . MET A 1 90 ? -18.671 -4.388 40.849 1.00 93.44 90 MET A CA 1
ATOM 670 C C . MET A 1 90 ? -19.758 -5.223 40.181 1.00 93.44 90 MET A C 1
ATOM 672 O O . MET A 1 90 ? -20.069 -6.310 40.669 1.00 93.44 90 MET A O 1
ATOM 676 N N . ILE A 1 91 ? -20.333 -4.751 39.074 1.00 95.81 91 ILE A N 1
ATOM 677 C CA . ILE A 1 91 ? -21.441 -5.457 38.417 1.00 95.81 91 ILE A CA 1
ATOM 678 C C . ILE A 1 91 ? -21.344 -5.425 36.894 1.00 95.81 91 ILE A C 1
ATOM 680 O O . ILE A 1 91 ? -20.937 -4.432 36.300 1.00 95.81 91 ILE A O 1
ATOM 684 N N . GLY A 1 92 ? -21.719 -6.532 36.254 1.00 96.31 92 GLY A N 1
ATOM 685 C CA . GLY A 1 92 ? -21.610 -6.678 34.807 1.00 96.31 92 GLY A CA 1
ATOM 686 C C . GLY A 1 92 ? -22.636 -5.857 34.032 1.00 96.31 92 GLY A C 1
ATOM 687 O O . GLY A 1 92 ? -23.795 -5.766 34.436 1.00 96.31 92 GLY A O 1
ATOM 688 N N . VAL A 1 93 ? -22.232 -5.356 32.868 1.00 96.69 93 VAL A N 1
ATOM 689 C CA . VAL A 1 93 ? -23.133 -4.771 31.865 1.00 96.69 93 VAL A CA 1
ATOM 690 C C . VAL A 1 93 ? -23.492 -5.803 30.789 1.00 96.69 93 VAL A C 1
ATOM 692 O O . VAL A 1 93 ? -22.906 -6.890 30.710 1.00 96.69 93 VAL A O 1
ATOM 695 N N . ASP A 1 94 ? -24.505 -5.501 29.979 1.00 95.12 94 ASP A N 1
ATOM 696 C CA . ASP A 1 94 ? -24.753 -6.193 28.713 1.00 95.12 94 ASP A CA 1
ATOM 697 C C . ASP A 1 94 ? -23.971 -5.566 27.541 1.00 95.12 94 ASP A C 1
ATOM 699 O O . ASP A 1 94 ? -23.269 -4.569 27.690 1.00 95.12 94 ASP A O 1
ATOM 703 N N . ALA A 1 95 ? -24.129 -6.136 26.342 1.00 90.50 95 ALA A N 1
ATOM 704 C CA . ALA A 1 95 ? -23.477 -5.663 25.116 1.00 90.50 95 ALA A CA 1
ATOM 705 C C . ALA A 1 95 ? -23.952 -4.277 24.614 1.00 90.50 95 ALA A C 1
ATOM 707 O O . ALA A 1 95 ? -23.525 -3.844 23.547 1.00 90.50 95 ALA A O 1
ATOM 708 N N . ASN A 1 96 ? -24.853 -3.602 25.336 1.00 92.19 96 ASN A N 1
ATOM 709 C CA . ASN A 1 96 ? -25.252 -2.217 25.089 1.00 92.19 96 ASN A CA 1
ATOM 710 C C . ASN A 1 96 ? -24.755 -1.274 26.201 1.00 92.19 96 ASN A C 1
ATOM 712 O O . ASN A 1 96 ? -25.172 -0.121 26.218 1.00 92.19 96 ASN A O 1
ATOM 716 N N . GLY A 1 97 ? -23.925 -1.740 27.143 1.00 94.50 97 GLY A N 1
ATOM 717 C CA . GLY A 1 97 ? -23.481 -0.939 28.286 1.00 94.50 97 GLY A CA 1
ATOM 718 C C . GLY A 1 97 ? -24.577 -0.698 29.330 1.00 94.50 97 GLY A C 1
ATOM 719 O O . GLY A 1 97 ? -24.593 0.359 29.956 1.00 94.50 97 GLY A O 1
ATOM 720 N N . VAL A 1 98 ? -25.513 -1.641 29.506 1.00 96.56 98 VAL A N 1
ATOM 721 C CA . VAL A 1 98 ? -26.634 -1.518 30.457 1.00 96.56 98 VAL A CA 1
ATOM 722 C C . VAL A 1 98 ? -26.482 -2.480 31.638 1.00 96.56 98 VAL A C 1
ATOM 724 O O . VAL A 1 98 ? -26.241 -3.674 31.447 1.00 96.56 98 VAL A O 1
ATOM 727 N N . PHE A 1 99 ? -26.705 -1.984 32.858 1.00 97.75 99 PHE A N 1
ATOM 728 C CA . PHE A 1 99 ? -26.964 -2.792 34.062 1.00 97.75 99 PHE A CA 1
ATOM 729 C C . PHE A 1 99 ? -28.345 -2.446 34.648 1.00 97.75 99 PHE A C 1
ATOM 731 O O . PHE A 1 99 ? -28.998 -1.518 34.181 1.00 97.75 99 PHE A O 1
ATOM 738 N N . GLU A 1 100 ? -28.832 -3.184 35.646 1.00 97.19 100 GLU A N 1
ATOM 739 C CA . GLU A 1 100 ? -30.091 -2.868 36.337 1.00 97.19 100 GLU A CA 1
ATOM 740 C C . GLU A 1 100 ? -29.831 -2.404 37.776 1.00 97.19 100 GLU A C 1
ATOM 742 O O . GLU A 1 100 ? -29.096 -3.050 38.527 1.00 97.19 100 GLU A O 1
ATOM 747 N N . ALA A 1 101 ? -30.505 -1.330 38.191 1.00 96.56 101 ALA A N 1
ATOM 748 C CA . ALA A 1 101 ? -30.468 -0.816 39.559 1.00 96.56 101 ALA A CA 1
ATOM 749 C C . ALA A 1 101 ? -31.861 -0.795 40.206 1.00 96.56 101 ALA A C 1
ATOM 751 O O . ALA A 1 101 ? -32.880 -0.578 39.543 1.00 96.56 101 ALA A O 1
ATOM 752 N N . TRP A 1 102 ? -31.901 -0.976 41.525 1.00 95.38 102 TRP A N 1
ATOM 753 C CA . TRP A 1 102 ? -33.077 -0.787 42.371 1.00 95.38 102 TRP A CA 1
ATOM 754 C C . TRP A 1 102 ? -32.731 0.178 43.505 1.00 95.38 102 TRP A C 1
ATOM 756 O O . TRP A 1 102 ? -31.864 -0.110 44.327 1.00 95.38 102 TRP A O 1
ATOM 766 N N . ALA A 1 103 ? -33.450 1.296 43.588 1.00 93.88 103 ALA A N 1
ATOM 767 C CA . ALA A 1 103 ? -33.347 2.271 44.673 1.00 93.88 103 ALA A CA 1
ATOM 768 C C . ALA A 1 103 ? -34.706 2.421 45.370 1.00 93.88 103 ALA A C 1
ATOM 770 O O . ALA A 1 103 ? -35.729 2.581 44.698 1.00 93.88 103 ALA A O 1
ATOM 771 N N . ASN A 1 104 ? -34.755 2.392 46.707 1.00 92.25 104 ASN A N 1
ATOM 772 C CA . ASN A 1 104 ? -36.020 2.562 47.440 1.00 92.25 104 ASN A CA 1
ATOM 773 C C . ASN A 1 104 ? -36.633 3.957 47.240 1.00 92.25 104 ASN A C 1
ATOM 775 O O . ASN A 1 104 ? -37.852 4.099 47.122 1.00 92.25 104 ASN A O 1
ATOM 779 N N . ASP A 1 105 ? -35.776 4.976 47.235 1.00 90.19 105 ASP A N 1
ATOM 780 C CA . ASP A 1 105 ? -36.099 6.392 47.111 1.00 90.19 105 ASP A CA 1
ATOM 781 C C . ASP A 1 105 ? -34.831 7.198 46.763 1.00 90.19 105 ASP A C 1
ATOM 783 O O . ASP A 1 105 ? -33.736 6.646 46.675 1.00 90.19 105 ASP A O 1
ATOM 787 N N . ALA A 1 106 ? -34.992 8.509 46.572 1.00 87.62 106 ALA A N 1
ATOM 788 C CA . ALA A 1 106 ? -33.949 9.428 46.111 1.00 87.62 106 ALA A CA 1
ATOM 789 C C . ALA A 1 106 ? -32.815 9.718 47.120 1.00 87.62 106 ALA A C 1
ATOM 791 O O . ALA A 1 106 ? -32.026 10.626 46.872 1.00 87.62 106 ALA A O 1
ATOM 792 N N . ASN A 1 107 ? -32.756 9.029 48.267 1.00 85.94 107 ASN A N 1
ATOM 793 C CA . ASN A 1 107 ? -31.585 9.082 49.151 1.00 85.94 107 ASN A CA 1
ATOM 794 C C . ASN A 1 107 ? -30.528 8.024 48.784 1.00 85.94 107 ASN A C 1
ATOM 796 O O . ASN A 1 107 ? -29.420 8.110 49.295 1.00 85.94 107 ASN A O 1
ATOM 800 N N . VAL A 1 108 ? -30.852 7.057 47.913 1.00 90.38 108 VAL A N 1
ATOM 801 C CA . VAL A 1 108 ? -29.856 6.151 47.324 1.00 90.38 108 VAL A CA 1
ATOM 802 C C . VAL A 1 108 ? -29.186 6.855 46.152 1.00 90.38 108 VAL A C 1
ATOM 804 O O . VAL A 1 108 ? -29.834 7.098 45.133 1.00 90.38 108 VAL A O 1
ATOM 807 N N . ILE A 1 109 ? -27.899 7.153 46.308 1.00 91.50 109 ILE A N 1
ATOM 808 C CA . ILE A 1 109 ? -27.020 7.653 45.254 1.00 91.50 109 ILE A CA 1
ATOM 809 C C . ILE A 1 109 ? -26.152 6.495 44.758 1.00 91.50 109 ILE A C 1
ATOM 811 O O . ILE A 1 109 ? -25.554 5.777 45.561 1.00 91.50 109 ILE A O 1
ATOM 815 N N . ILE A 1 110 ? -26.100 6.305 43.441 1.00 93.75 110 ILE A N 1
ATOM 816 C CA . ILE A 1 110 ? -25.245 5.319 42.774 1.00 93.75 110 ILE A CA 1
ATOM 817 C C . ILE A 1 110 ? -24.273 6.086 41.882 1.00 93.75 110 ILE A C 1
ATOM 819 O O . ILE A 1 110 ? -24.666 6.665 40.871 1.00 93.75 110 ILE A O 1
ATOM 823 N N . ASN A 1 111 ? -23.006 6.082 42.272 1.00 91.88 111 ASN A N 1
ATOM 824 C CA . ASN A 1 111 ? -21.913 6.774 41.610 1.00 91.88 111 ASN A CA 1
ATOM 825 C C . ASN A 1 111 ? -21.110 5.784 40.757 1.00 91.88 111 ASN A C 1
ATOM 827 O O . ASN A 1 111 ? -20.554 4.822 41.278 1.00 91.88 111 ASN A O 1
ATOM 831 N N . LEU A 1 112 ? -20.994 6.032 39.455 1.00 92.56 112 LEU A N 1
ATOM 832 C CA . LEU A 1 112 ? -20.052 5.343 38.578 1.00 92.56 112 LEU A CA 1
ATOM 833 C C . LEU A 1 112 ? -18.643 5.912 38.805 1.00 92.56 112 LEU A C 1
ATOM 835 O O . LEU A 1 112 ? -18.414 7.104 38.588 1.00 92.56 112 LEU A O 1
ATOM 839 N N . VAL A 1 113 ? -17.707 5.055 39.228 1.00 90.00 113 VAL A N 1
ATOM 840 C CA . VAL A 1 113 ? -16.309 5.434 39.532 1.00 90.00 113 VAL A CA 1
ATOM 841 C C . VAL A 1 113 ? -15.277 4.770 38.610 1.00 90.00 113 VAL A C 1
ATOM 843 O O . VAL A 1 113 ? -14.117 5.184 38.575 1.00 90.00 113 VAL A O 1
ATOM 846 N N . GLY A 1 114 ? -15.688 3.766 37.831 1.00 89.94 114 GLY A N 1
ATOM 847 C CA . GLY A 1 114 ? -14.846 3.095 36.841 1.00 89.94 114 GLY A CA 1
ATOM 848 C C . GLY A 1 114 ? -15.566 1.976 36.093 1.00 89.94 114 GLY A C 1
ATOM 849 O O . GLY A 1 114 ? -16.743 1.711 36.339 1.00 89.94 114 GLY A O 1
ATOM 850 N N . TYR A 1 115 ? -14.852 1.299 35.199 1.00 90.81 115 TYR A N 1
ATOM 851 C CA . TYR A 1 115 ? -15.350 0.135 34.456 1.00 90.81 115 TYR A CA 1
ATOM 852 C C . TYR A 1 115 ? -14.270 -0.931 34.270 1.00 90.81 115 TYR A C 1
ATOM 854 O O . TYR A 1 115 ? -13.090 -0.653 34.476 1.00 90.81 115 TYR A O 1
ATOM 862 N N . THR A 1 116 ? -14.684 -2.151 33.926 1.00 90.44 116 THR A N 1
ATOM 863 C CA . THR A 1 116 ? -13.822 -3.334 33.783 1.00 90.44 116 THR A CA 1
ATOM 864 C C . THR A 1 116 ? -13.810 -3.897 32.363 1.00 90.44 116 THR A C 1
ATOM 866 O O . THR A 1 116 ? -14.750 -3.706 31.592 1.00 90.44 116 THR A O 1
ATOM 869 N N . ASP A 1 117 ? -12.729 -4.602 32.025 1.00 86.81 117 ASP A N 1
ATOM 870 C CA . ASP A 1 117 ? -12.471 -5.182 30.704 1.00 86.81 117 ASP A CA 1
ATOM 871 C C . ASP A 1 117 ? -12.757 -6.696 30.634 1.00 86.81 117 ASP A C 1
ATOM 873 O O . ASP A 1 117 ? -13.298 -7.306 31.562 1.00 86.81 117 ASP A O 1
ATOM 877 N N . ALA A 1 118 ? -12.371 -7.321 29.519 1.00 87.19 118 ALA A N 1
ATOM 878 C CA . ALA A 1 118 ? -12.545 -8.748 29.246 1.00 87.19 118 ALA A CA 1
ATOM 879 C C . ALA A 1 118 ? -11.944 -9.709 30.298 1.00 87.19 118 ALA A C 1
ATOM 881 O O . ALA A 1 118 ? -12.323 -10.881 30.312 1.00 87.19 118 ALA A O 1
ATOM 882 N N . ASN A 1 119 ? -11.046 -9.253 31.180 1.00 89.25 119 ASN A N 1
ATOM 883 C CA . ASN A 1 119 ? -10.473 -10.081 32.248 1.00 89.25 119 ASN A CA 1
ATOM 884 C C . ASN A 1 119 ? -11.430 -10.272 33.440 1.00 89.25 119 ASN A C 1
ATOM 886 O O . ASN A 1 119 ? -11.172 -11.108 34.309 1.00 89.25 119 ASN A O 1
ATOM 890 N N . TRP A 1 120 ? -12.537 -9.521 33.475 1.00 92.50 120 TRP A N 1
ATOM 891 C CA . TRP A 1 120 ? -13.570 -9.577 34.508 1.00 92.50 120 TRP A CA 1
ATOM 892 C C . TRP A 1 120 ? -14.845 -10.206 33.945 1.00 92.50 120 TRP A C 1
ATOM 894 O O . TRP A 1 120 ? -15.493 -9.682 33.041 1.00 92.50 120 TRP A O 1
ATOM 904 N N . THR A 1 121 ? -15.226 -11.358 34.490 1.00 95.06 121 THR A N 1
ATOM 905 C CA . THR A 1 121 ? -16.430 -12.092 34.093 1.00 95.06 121 THR A CA 1
ATOM 906 C C . THR A 1 121 ? -17.526 -11.897 35.132 1.00 95.06 121 THR A C 1
ATOM 908 O O . THR A 1 121 ? -17.296 -12.084 36.321 1.00 95.06 121 THR A O 1
ATOM 911 N N . TYR A 1 122 ? -18.740 -11.569 34.681 1.00 96.38 122 TYR A N 1
ATOM 912 C CA . TYR A 1 122 ? -19.913 -11.390 35.543 1.00 96.38 122 TYR A CA 1
ATOM 913 C C . TYR A 1 122 ? -21.047 -12.325 35.133 1.00 96.38 122 TYR A C 1
ATOM 915 O O . TYR A 1 122 ? -21.499 -12.295 33.975 1.00 96.38 122 TYR A O 1
ATOM 923 N N . ASN A 1 123 ? -21.544 -13.092 36.099 1.00 94.44 123 ASN A N 1
ATOM 924 C CA . ASN A 1 123 ? -22.624 -14.051 35.916 1.00 94.44 123 ASN A CA 1
ATOM 925 C C . ASN A 1 123 ? -23.967 -13.314 35.749 1.00 94.44 123 ASN A C 1
ATOM 927 O O . ASN A 1 123 ? -24.179 -12.226 36.281 1.00 94.44 123 ASN A O 1
ATOM 931 N N . THR A 1 124 ? -24.896 -13.878 34.967 1.00 93.88 124 THR A N 1
ATOM 932 C CA . THR A 1 124 ? -26.233 -13.271 34.782 1.00 93.88 124 THR A CA 1
ATOM 933 C C . THR A 1 124 ? -27.108 -13.428 36.028 1.00 93.88 124 THR A C 1
ATOM 935 O O . THR A 1 124 ? -27.887 -12.539 36.348 1.00 93.88 124 THR A O 1
ATOM 938 N N . ASN A 1 125 ? -26.979 -14.542 36.743 1.00 96.19 125 ASN A N 1
ATOM 939 C CA . ASN A 1 125 ? -27.477 -14.709 38.108 1.00 96.19 125 ASN A CA 1
ATOM 940 C C . ASN A 1 125 ? -26.310 -15.225 38.940 1.00 96.19 125 ASN A C 1
ATOM 942 O O . ASN A 1 125 ? -25.473 -15.948 38.401 1.00 96.19 125 ASN A O 1
ATOM 946 N N . ALA A 1 126 ? -26.265 -14.867 40.213 1.00 94.94 126 ALA A N 1
ATOM 947 C CA . ALA A 1 126 ? -25.192 -15.283 41.097 1.00 94.94 126 ALA A CA 1
ATOM 948 C C . ALA A 1 126 ? -25.296 -16.766 41.476 1.00 94.94 126 ALA A C 1
ATOM 950 O O . ALA A 1 126 ? -26.398 -17.279 41.702 1.00 94.94 126 ALA A O 1
ATOM 951 N N . ASP A 1 127 ? -24.152 -17.432 41.608 1.00 96.44 127 ASP A N 1
ATOM 952 C CA . ASP A 1 127 ? -24.088 -18.806 42.105 1.00 96.44 127 ASP A CA 1
ATOM 953 C C . ASP A 1 127 ? -24.078 -18.813 43.641 1.00 96.44 127 ASP A C 1
ATOM 955 O O . ASP A 1 127 ? -23.365 -18.038 44.279 1.00 96.44 127 ASP A O 1
ATOM 959 N N . ASP A 1 128 ? -24.895 -19.668 44.258 1.00 95.81 128 ASP A N 1
ATOM 960 C CA . ASP A 1 128 ? -24.996 -19.783 45.719 1.00 95.81 128 ASP A CA 1
ATOM 961 C C . ASP A 1 128 ? -23.830 -20.616 46.272 1.00 95.81 128 ASP A C 1
ATOM 963 O O . ASP A 1 128 ? -23.790 -21.839 46.111 1.00 95.81 128 ASP A O 1
ATOM 967 N N . VAL A 1 129 ? -22.890 -19.936 46.933 1.00 96.38 129 VAL A N 1
ATOM 968 C CA . VAL A 1 129 ? -21.673 -20.505 47.537 1.00 96.38 129 VAL A CA 1
ATOM 969 C C . VAL A 1 129 ? -21.726 -20.449 49.074 1.00 96.38 129 VAL A C 1
ATOM 971 O O . VAL A 1 129 ? -20.701 -20.450 49.760 1.00 96.38 129 VAL A O 1
ATOM 974 N N . SER A 1 130 ? -22.938 -20.397 49.637 1.00 95.31 130 SER A N 1
ATOM 975 C CA . SER A 1 130 ? -23.183 -20.227 51.073 1.00 95.31 130 SER A CA 1
ATOM 976 C C . SER A 1 130 ? -22.682 -21.395 51.929 1.00 95.31 130 SER A C 1
ATOM 978 O O . SER A 1 130 ? -22.820 -22.578 51.600 1.00 95.31 130 SER A O 1
ATOM 980 N N . LEU A 1 131 ? -22.137 -21.066 53.102 1.00 95.75 131 LEU A N 1
ATOM 981 C CA . LEU A 1 131 ? -21.545 -22.043 54.013 1.00 95.75 131 LEU A CA 1
ATOM 982 C C . LEU A 1 131 ? -22.576 -22.770 54.892 1.00 95.75 131 LEU A C 1
ATOM 984 O O . LEU A 1 131 ? -23.543 -22.205 55.397 1.00 95.75 131 LEU A O 1
ATOM 988 N N . VAL A 1 132 ? -22.298 -24.048 55.168 1.00 93.19 132 VAL A N 1
ATOM 989 C CA . VAL A 1 132 ? -23.036 -24.871 56.150 1.00 93.19 132 VAL A CA 1
ATOM 990 C C . VAL A 1 132 ? -22.309 -24.968 57.507 1.00 93.19 132 VAL A C 1
ATOM 992 O O . VAL A 1 132 ? -22.988 -24.963 58.541 1.00 93.19 132 VAL A O 1
ATOM 995 N N . PRO A 1 133 ? -20.963 -25.084 57.582 1.00 95.12 133 PRO A N 1
ATOM 996 C CA . PRO A 1 133 ? -20.247 -25.042 58.857 1.00 95.12 133 PRO A CA 1
ATOM 997 C C . PRO A 1 133 ? -20.295 -23.649 59.495 1.00 95.12 133 PRO A C 1
ATOM 999 O O . PRO A 1 133 ? -20.206 -22.638 58.808 1.00 95.12 133 PRO A O 1
ATOM 1002 N N . ILE A 1 134 ? -20.391 -23.596 60.828 1.00 97.12 134 ILE A N 1
ATOM 1003 C CA . ILE A 1 134 ? -20.413 -22.337 61.587 1.00 97.12 134 ILE A CA 1
ATOM 1004 C C . ILE A 1 134 ? -19.252 -22.255 62.582 1.00 97.12 134 ILE A C 1
ATOM 1006 O O . ILE A 1 134 ? -18.885 -23.247 63.213 1.00 97.12 134 ILE A O 1
ATOM 1010 N N . ASN A 1 135 ? -18.750 -21.039 62.797 1.00 95.69 135 ASN A N 1
ATOM 1011 C CA . ASN A 1 135 ? -17.663 -20.683 63.715 1.00 95.69 135 ASN A CA 1
ATOM 1012 C C . ASN A 1 135 ? -16.329 -21.395 63.417 1.00 95.69 135 ASN A C 1
ATOM 1014 O O . ASN A 1 135 ? -15.567 -21.708 64.333 1.00 95.69 135 ASN A O 1
ATOM 1018 N N . VAL A 1 136 ? -16.062 -21.651 62.135 1.00 95.56 136 VAL A N 1
ATOM 1019 C CA . VAL A 1 136 ? -14.819 -22.228 61.620 1.00 95.56 136 VAL A CA 1
ATOM 1020 C C . VAL A 1 136 ? -14.561 -21.684 60.212 1.00 95.56 136 VAL A C 1
ATOM 1022 O O . VAL A 1 136 ? -15.505 -21.577 59.429 1.00 95.56 136 VAL A O 1
ATOM 1025 N N . TRP A 1 137 ? -13.310 -21.332 59.909 1.00 97.31 137 TRP A N 1
ATOM 1026 C CA . TRP A 1 137 ? -12.870 -21.051 58.540 1.00 97.31 137 TRP A CA 1
ATOM 1027 C C . TRP A 1 137 ? -13.030 -22.311 57.688 1.00 97.31 137 TRP A C 1
ATOM 1029 O O . TRP A 1 137 ? -12.636 -23.399 58.114 1.00 97.31 137 TRP A O 1
ATOM 1039 N N . THR A 1 138 ? -13.684 -22.167 56.542 1.00 97.50 138 THR A N 1
ATOM 1040 C CA . THR A 1 138 ? -14.045 -23.266 55.646 1.00 97.50 138 THR A CA 1
ATOM 1041 C C . THR A 1 138 ? -13.683 -22.889 54.218 1.00 97.50 138 THR A C 1
ATOM 1043 O O . THR A 1 138 ? -14.114 -21.840 53.742 1.00 97.50 138 THR A O 1
ATOM 1046 N N . ASP A 1 139 ? -12.933 -23.765 53.557 1.00 97.94 139 ASP A N 1
ATOM 1047 C CA . ASP A 1 139 ? -12.618 -23.728 52.131 1.00 97.94 139 ASP A CA 1
ATOM 1048 C C . ASP A 1 139 ? -13.911 -23.656 51.294 1.00 97.94 139 ASP A C 1
ATOM 1050 O O . ASP A 1 139 ? -14.812 -24.491 51.441 1.00 97.94 139 ASP A O 1
ATOM 1054 N N . ILE A 1 140 ? -13.983 -22.671 50.402 1.00 98.12 140 ILE A N 1
ATOM 1055 C CA . ILE A 1 140 ? -15.010 -22.496 49.376 1.00 98.12 140 ILE A CA 1
ATOM 1056 C C . ILE A 1 140 ? -14.297 -22.673 48.031 1.00 98.12 140 ILE A C 1
ATOM 1058 O O . ILE A 1 140 ? -13.551 -21.803 47.585 1.00 98.12 140 ILE A O 1
ATOM 1062 N N . ASP A 1 141 ? -14.484 -23.849 47.434 1.00 97.38 141 ASP A N 1
ATOM 1063 C CA . ASP A 1 141 ? -13.977 -24.211 46.108 1.00 97.38 141 ASP A CA 1
ATOM 1064 C C . ASP A 1 141 ? -14.952 -23.689 45.049 1.00 97.38 141 ASP A C 1
ATOM 1066 O O . ASP A 1 141 ? -16.113 -24.100 45.030 1.00 97.38 141 ASP A O 1
ATOM 1070 N N . VAL A 1 142 ? -14.472 -22.774 44.205 1.00 97.56 142 VAL A N 1
ATOM 1071 C CA . VAL A 1 142 ? -15.212 -22.181 43.078 1.00 97.56 142 VAL A CA 1
ATOM 1072 C C . VAL A 1 142 ? -14.538 -22.482 41.738 1.00 97.56 142 VAL A C 1
ATOM 1074 O O . VAL A 1 142 ? -14.747 -21.781 40.752 1.00 97.56 142 VAL A O 1
ATOM 1077 N N . SER A 1 143 ? -13.736 -23.548 41.660 1.00 96.38 143 SER A N 1
ATOM 1078 C CA . SER A 1 143 ? -13.053 -23.968 40.425 1.00 96.38 143 SER A CA 1
ATOM 1079 C C . SER A 1 143 ? -14.000 -24.350 39.277 1.00 96.38 143 SER A C 1
ATOM 1081 O O . SER A 1 143 ? -13.582 -24.409 38.118 1.00 96.38 143 SER A O 1
ATOM 1083 N N . THR A 1 144 ? -15.279 -24.611 39.576 1.00 94.94 144 THR A N 1
ATOM 1084 C CA . THR A 1 144 ? -16.313 -24.925 38.576 1.00 94.94 144 THR A CA 1
ATOM 1085 C C . THR A 1 144 ? -17.007 -23.664 38.053 1.00 94.94 144 THR A C 1
ATOM 1087 O O . THR A 1 144 ? -17.290 -23.572 36.859 1.00 94.94 144 THR A O 1
ATOM 1090 N N . GLU A 1 145 ? -17.262 -22.698 38.932 1.00 95.00 145 GLU A N 1
ATOM 1091 C CA . GLU A 1 145 ? -18.007 -21.466 38.672 1.00 95.00 145 GLU A CA 1
ATOM 1092 C C . GLU A 1 145 ? -17.097 -20.317 38.192 1.00 95.00 145 GLU A C 1
ATOM 1094 O O . GLU A 1 145 ? -17.518 -19.490 37.385 1.00 95.00 145 GLU A O 1
ATOM 1099 N N . ALA A 1 146 ? -15.840 -20.292 38.649 1.00 95.19 146 ALA A N 1
ATOM 1100 C CA . ALA A 1 146 ? -14.831 -19.265 38.385 1.00 95.19 146 ALA A CA 1
ATOM 1101 C C . ALA A 1 146 ? -13.493 -19.869 37.882 1.00 95.19 146 ALA A C 1
ATOM 1103 O O . ALA A 1 146 ? -12.449 -19.727 38.527 1.00 95.19 146 ALA A O 1
ATOM 1104 N N . PRO A 1 147 ? -13.480 -20.575 36.734 1.00 92.62 147 PRO A N 1
ATOM 1105 C CA . PRO A 1 147 ? -12.288 -21.260 36.238 1.00 92.62 147 PRO A CA 1
ATOM 1106 C C . PRO A 1 147 ? -11.165 -20.279 35.866 1.00 92.62 147 PRO A C 1
ATOM 1108 O O . PRO A 1 147 ? -11.376 -19.319 35.125 1.00 92.62 147 PRO A O 1
ATOM 1111 N N . ASN A 1 148 ? -9.942 -20.579 36.315 1.00 93.38 148 ASN A N 1
ATOM 1112 C CA . ASN A 1 148 ? -8.738 -19.743 36.158 1.00 93.38 148 ASN A CA 1
ATOM 1113 C C . ASN A 1 148 ? -8.794 -18.374 36.863 1.00 93.38 148 ASN A C 1
ATOM 1115 O O . ASN A 1 148 ? -7.990 -17.501 36.544 1.00 93.38 148 ASN A O 1
ATOM 1119 N N . ALA A 1 149 ? -9.707 -18.175 37.817 1.00 96.00 149 ALA A N 1
ATOM 1120 C CA . ALA A 1 149 ? -9.757 -16.939 38.587 1.00 96.00 149 ALA A CA 1
ATOM 1121 C C . ALA A 1 149 ? -8.495 -16.723 39.446 1.00 96.00 149 ALA A C 1
ATOM 1123 O O . ALA A 1 149 ? -7.962 -17.667 40.031 1.00 96.00 149 ALA A O 1
ATOM 1124 N N . THR A 1 150 ? -8.065 -15.464 39.557 1.00 95.12 150 THR A N 1
ATOM 1125 C CA . THR A 1 150 ? -7.102 -14.956 40.552 1.00 95.12 150 THR A CA 1
ATOM 1126 C C . THR A 1 150 ? -7.815 -14.286 41.731 1.00 95.12 150 THR A C 1
ATOM 1128 O O . THR A 1 150 ? -7.285 -14.236 42.843 1.00 95.12 150 THR A O 1
ATOM 1131 N N . GLY A 1 151 ? -9.055 -13.838 41.519 1.00 96.19 151 GLY A N 1
ATOM 1132 C CA . GLY A 1 151 ? -9.968 -13.379 42.559 1.00 96.19 151 GLY A CA 1
ATOM 1133 C C . GLY A 1 151 ? -11.432 -13.499 42.146 1.00 96.19 151 GLY A C 1
ATOM 1134 O O . GLY A 1 151 ? -11.758 -13.691 40.974 1.00 96.19 151 GLY A O 1
ATOM 1135 N N . VAL A 1 152 ? -12.322 -13.388 43.125 1.00 97.31 152 VAL A N 1
ATOM 1136 C CA . VAL A 1 152 ? -13.771 -13.536 42.965 1.00 97.31 152 VAL A CA 1
ATOM 1137 C C . VAL A 1 152 ? -14.530 -12.382 43.597 1.00 97.31 152 VAL A C 1
ATOM 1139 O O . VAL A 1 152 ? -14.084 -11.795 44.582 1.00 97.31 152 VAL A O 1
ATOM 1142 N N . ILE A 1 153 ? -15.687 -12.073 43.019 1.00 96.06 153 ILE A N 1
ATOM 1143 C CA . ILE A 1 153 ? -16.594 -11.021 43.466 1.00 96.06 153 ILE A CA 1
ATOM 1144 C C . ILE A 1 153 ? -17.775 -11.695 44.162 1.00 96.06 153 ILE A C 1
ATOM 1146 O O . ILE A 1 153 ? -18.509 -12.474 43.544 1.00 96.06 153 ILE A O 1
ATOM 1150 N N . VAL A 1 154 ? -17.948 -11.411 45.451 1.00 95.50 154 VAL A N 1
ATOM 1151 C CA . VAL A 1 154 ? -18.937 -12.069 46.312 1.00 95.50 154 VAL A CA 1
ATOM 1152 C C . VAL A 1 154 ? -19.893 -11.029 46.883 1.00 95.50 154 VAL A C 1
ATOM 1154 O O . VAL A 1 154 ? -19.477 -10.008 47.422 1.00 95.50 154 VAL A O 1
ATOM 1157 N N . GLU A 1 155 ? -21.184 -11.312 46.778 1.00 93.31 155 GLU A N 1
ATOM 1158 C CA . GLU A 1 155 ? -22.263 -10.582 47.431 1.00 93.31 155 GLU A CA 1
ATOM 1159 C C . GLU A 1 155 ? -22.646 -11.313 48.730 1.00 93.31 155 GLU A C 1
ATOM 1161 O O . GLU A 1 155 ? -22.768 -12.542 48.759 1.00 93.31 155 GLU A O 1
ATOM 1166 N N . ILE A 1 156 ? -22.827 -10.566 49.818 1.00 91.94 156 ILE A N 1
ATOM 1167 C CA . ILE A 1 156 ? -23.122 -11.089 51.154 1.00 91.94 156 ILE A CA 1
ATOM 1168 C C . ILE A 1 156 ? -24.481 -10.563 51.605 1.00 91.94 156 ILE A C 1
ATOM 1170 O O . ILE A 1 156 ? -24.704 -9.352 51.673 1.00 91.94 156 ILE A O 1
ATOM 1174 N N . ILE A 1 157 ? -25.366 -11.481 51.998 1.00 90.81 157 ILE A N 1
ATOM 1175 C CA . ILE A 1 157 ? -26.669 -11.159 52.587 1.00 90.81 157 ILE A CA 1
ATOM 1176 C C . ILE A 1 157 ? -26.745 -11.754 53.988 1.00 90.81 157 ILE A C 1
ATOM 1178 O O . ILE A 1 157 ? -26.506 -12.944 54.181 1.00 90.81 157 ILE A O 1
ATOM 1182 N N . SER A 1 158 ? -27.142 -10.949 54.976 1.00 89.88 158 SER A N 1
ATOM 1183 C CA . SER A 1 158 ? -27.367 -11.438 56.340 1.00 89.88 158 SER A CA 1
ATOM 1184 C C . SER A 1 158 ? -28.814 -11.263 56.793 1.00 89.88 158 SER A C 1
ATOM 1186 O O . SER A 1 158 ? -29.383 -10.174 56.778 1.00 89.88 158 SER A O 1
ATOM 1188 N N . THR A 1 159 ? -29.424 -12.347 57.269 1.00 90.88 159 THR A N 1
ATOM 1189 C CA . THR A 1 159 ? -30.791 -12.368 57.825 1.00 90.88 159 THR A CA 1
ATOM 1190 C C . THR A 1 159 ? -30.848 -12.038 59.325 1.00 90.88 159 THR A C 1
ATOM 1192 O O . THR A 1 159 ? -31.932 -11.968 59.912 1.00 90.88 159 THR A O 1
ATOM 1195 N N . GLY A 1 160 ? -29.695 -11.825 59.963 1.00 89.06 160 GLY A N 1
ATOM 1196 C CA . GLY A 1 160 ? -29.553 -11.546 61.392 1.00 89.06 160 GLY A CA 1
ATOM 1197 C C . GLY A 1 160 ? -28.258 -10.795 61.703 1.00 89.06 160 GLY A C 1
ATOM 1198 O O . GLY A 1 160 ? -27.474 -10.510 60.810 1.00 89.06 160 GLY A O 1
ATOM 1199 N N . ASN A 1 161 ? -28.002 -10.483 62.975 1.00 91.38 161 ASN A N 1
ATOM 1200 C CA . ASN A 1 161 ? -26.708 -9.921 63.373 1.00 91.38 161 ASN A CA 1
ATOM 1201 C C . ASN A 1 161 ? -25.720 -11.078 63.572 1.00 91.38 161 ASN A C 1
ATOM 1203 O O . ASN A 1 161 ? -25.715 -11.710 64.634 1.00 91.38 161 ASN A O 1
ATOM 1207 N N . PHE A 1 162 ? -24.938 -11.385 62.540 1.00 93.31 162 PHE A N 1
ATOM 1208 C CA . PHE A 1 162 ? -24.077 -12.562 62.465 1.00 93.31 162 PHE A CA 1
ATOM 1209 C C . PHE A 1 162 ? -22.644 -12.162 62.136 1.00 93.31 162 PHE A C 1
ATOM 1211 O O . PHE A 1 162 ? -22.400 -11.404 61.208 1.00 93.31 162 PHE A O 1
ATOM 1218 N N . ASN A 1 163 ? -21.679 -12.708 62.875 1.00 93.38 163 ASN A N 1
ATOM 1219 C CA . ASN A 1 163 ? -20.273 -12.541 62.531 1.00 93.38 163 ASN A CA 1
ATOM 1220 C C . ASN A 1 163 ? -19.965 -13.266 61.214 1.00 93.38 163 ASN A C 1
ATOM 1222 O O . ASN A 1 163 ? -20.306 -14.450 61.091 1.00 93.38 163 ASN A O 1
ATOM 1226 N N . VAL A 1 164 ? -19.305 -12.552 60.304 1.00 94.12 164 VAL A N 1
ATOM 1227 C CA . VAL A 1 164 ? -18.862 -12.971 58.968 1.00 94.12 164 VAL A CA 1
ATOM 1228 C C . VAL A 1 164 ? -17.381 -12.603 58.805 1.00 94.12 164 VAL A C 1
ATOM 1230 O O . VAL A 1 164 ? -16.908 -11.652 59.430 1.00 94.12 164 VAL A O 1
ATOM 1233 N N . GLY A 1 165 ? -16.648 -13.368 58.001 1.00 93.62 165 GLY A N 1
ATOM 1234 C CA . GLY A 1 165 ? -15.303 -13.046 57.528 1.00 93.62 165 GLY A CA 1
ATOM 1235 C C . GLY A 1 165 ? -14.977 -13.833 56.257 1.00 93.62 165 GLY A C 1
ATOM 1236 O O . GLY A 1 165 ? -15.468 -14.953 56.088 1.00 93.62 165 GLY A O 1
ATOM 1237 N N . LEU A 1 166 ? -14.164 -13.245 55.380 1.00 95.19 166 LEU A N 1
ATOM 1238 C CA . LEU A 1 166 ? -13.714 -13.807 54.103 1.00 95.19 166 LEU A CA 1
ATOM 1239 C C . LEU A 1 166 ? -12.213 -13.540 53.934 1.00 95.19 166 LEU A C 1
ATOM 1241 O O . LEU A 1 166 ? -11.731 -12.483 54.335 1.00 95.19 166 LEU A O 1
ATOM 1245 N N . ARG A 1 167 ? -11.466 -14.492 53.369 1.00 95.00 167 ARG A N 1
ATOM 1246 C CA . ARG A 1 167 ? -10.018 -14.361 53.127 1.00 95.00 167 ARG A CA 1
ATOM 1247 C C . ARG A 1 167 ? -9.539 -15.289 52.006 1.00 95.00 167 ARG A C 1
ATOM 1249 O O . ARG A 1 167 ? -10.193 -16.282 51.704 1.00 95.00 167 ARG A O 1
ATOM 1256 N N . MET A 1 168 ? -8.366 -15.011 51.442 1.00 95.44 168 MET A N 1
ATOM 1257 C CA . MET A 1 168 ? -7.681 -15.925 50.515 1.00 95.44 168 MET A CA 1
ATOM 1258 C C . MET A 1 168 ? -7.278 -17.227 51.228 1.00 95.44 168 MET A C 1
ATOM 1260 O O . MET A 1 168 ? -6.888 -17.187 52.399 1.00 95.44 168 MET A O 1
ATOM 1264 N N . ASN A 1 169 ? -7.338 -18.376 50.544 1.00 95.81 169 ASN A N 1
ATOM 1265 C CA . ASN A 1 169 ? -6.985 -19.658 51.161 1.00 95.81 169 ASN A CA 1
ATOM 1266 C C . ASN A 1 169 ? -5.532 -19.677 51.670 1.00 95.81 169 ASN A C 1
ATOM 1268 O O . ASN A 1 169 ? -4.597 -19.271 50.977 1.00 95.81 169 ASN A O 1
ATOM 1272 N N . GLY A 1 170 ? -5.340 -20.156 52.900 1.00 92.25 170 GLY A N 1
ATOM 1273 C CA . GLY A 1 170 ? -4.034 -20.195 53.560 1.00 92.25 170 GLY A CA 1
ATOM 1274 C C . GLY A 1 170 ? -3.617 -18.871 54.208 1.00 92.25 170 GLY A C 1
ATOM 1275 O O . GLY A 1 170 ? -2.505 -18.780 54.739 1.00 92.25 170 GLY A O 1
ATOM 1276 N N . SER A 1 171 ? -4.493 -17.864 54.206 1.00 95.62 171 SER A N 1
ATOM 1277 C CA . SER A 1 171 ? -4.290 -16.616 54.937 1.00 95.62 171 SER A CA 1
ATOM 1278 C C . SER A 1 171 ? -4.256 -16.836 56.456 1.00 95.62 171 SER A C 1
ATOM 1280 O O . SER A 1 171 ? -4.979 -17.655 57.027 1.00 95.62 171 SER A O 1
ATOM 1282 N N . GLY A 1 172 ? -3.406 -16.071 57.142 1.00 92.75 172 GLY A N 1
ATOM 1283 C CA . GLY A 1 172 ? -3.361 -15.987 58.600 1.00 92.75 172 GLY A CA 1
ATOM 1284 C C . GLY A 1 172 ? -4.375 -15.003 59.190 1.00 92.75 172 GLY A C 1
ATOM 1285 O O . GLY A 1 172 ? -4.501 -14.933 60.416 1.00 92.75 172 GLY A O 1
ATOM 1286 N N . ASP A 1 173 ? -5.089 -14.253 58.347 1.00 93.62 173 ASP A N 1
ATOM 1287 C CA . ASP A 1 173 ? -6.042 -13.237 58.775 1.00 93.62 173 ASP A CA 1
ATOM 1288 C C . ASP A 1 173 ? -7.241 -13.845 59.508 1.00 93.62 173 ASP A C 1
ATOM 1290 O O . ASP A 1 173 ? -7.817 -14.850 59.099 1.00 93.62 173 ASP A O 1
ATOM 1294 N N . ASN A 1 174 ? -7.620 -13.237 60.634 1.00 93.25 174 ASN A N 1
ATOM 1295 C CA . ASN A 1 174 ? -8.685 -13.737 61.507 1.00 93.25 174 ASN A CA 1
ATOM 1296 C C . ASN A 1 174 ? -9.619 -12.598 61.950 1.00 93.25 174 ASN A C 1
ATOM 1298 O O . ASN A 1 174 ? -9.921 -12.439 63.138 1.00 93.25 174 ASN A O 1
ATOM 1302 N N . ARG A 1 175 ? -10.040 -11.776 60.985 1.00 92.19 175 ARG A N 1
ATOM 1303 C CA . ARG A 1 175 ? -11.035 -10.713 61.161 1.00 92.19 175 ARG A CA 1
ATOM 1304 C C . ARG A 1 175 ? -12.412 -11.315 60.861 1.00 92.19 175 ARG A C 1
ATOM 1306 O O . ARG A 1 175 ? -12.657 -11.805 59.768 1.00 92.19 175 ARG A O 1
ATOM 1313 N N . VAL A 1 176 ? -13.261 -11.399 61.890 1.00 93.06 176 VAL A N 1
ATOM 1314 C CA . VAL A 1 176 ? -14.610 -11.988 61.809 1.00 93.06 176 VAL A CA 1
ATOM 1315 C C . VAL A 1 176 ? -15.539 -11.164 62.695 1.00 93.06 176 VAL A C 1
ATOM 1317 O O . VAL A 1 176 ? -15.429 -11.203 63.925 1.00 93.06 176 VAL A O 1
ATOM 1320 N N . VAL A 1 177 ? -16.426 -10.386 62.084 1.00 91.69 177 VAL A N 1
ATOM 1321 C CA . VAL A 1 177 ? -17.131 -9.262 62.728 1.00 91.69 177 VAL A CA 1
ATOM 1322 C C . VAL A 1 177 ? -18.606 -9.227 62.294 1.00 91.69 177 VAL A C 1
ATOM 1324 O O . VAL A 1 177 ? -18.939 -9.823 61.270 1.00 91.69 177 VAL A O 1
ATOM 1327 N N . PRO A 1 178 ? -19.531 -8.648 63.085 1.00 89.94 178 PRO A N 1
ATOM 1328 C CA . PRO A 1 178 ? -20.963 -8.737 62.810 1.00 89.94 178 PRO A CA 1
ATOM 1329 C C . PRO A 1 178 ? -21.394 -7.932 61.578 1.00 89.94 178 PRO A C 1
ATOM 1331 O O . PRO A 1 178 ? -21.274 -6.709 61.561 1.00 89.94 178 PRO A O 1
ATOM 1334 N N . VAL A 1 179 ? -21.999 -8.639 60.625 1.00 89.56 179 VAL A N 1
ATOM 1335 C CA . VAL A 1 179 ? -22.898 -8.091 59.605 1.00 89.56 179 VAL A CA 1
ATOM 1336 C C . VAL A 1 179 ? -24.320 -8.108 60.186 1.00 89.56 179 VAL A C 1
ATOM 1338 O O . VAL A 1 179 ? -24.723 -9.094 60.816 1.00 89.56 179 VAL A O 1
ATOM 1341 N N . ILE A 1 180 ? -25.063 -7.011 60.073 1.00 87.12 180 ILE A N 1
ATOM 1342 C CA . ILE A 1 180 ? -26.361 -6.789 60.711 1.00 87.12 180 ILE A CA 1
ATOM 1343 C C . ILE A 1 180 ? -27.525 -7.361 59.893 1.00 87.12 180 ILE A C 1
ATOM 1345 O O . ILE A 1 180 ? -27.424 -7.685 58.710 1.00 87.12 180 ILE A O 1
ATOM 1349 N N . ALA A 1 181 ? -28.671 -7.511 60.558 1.00 86.38 181 ALA A N 1
ATOM 1350 C CA . ALA A 1 181 ? -29.867 -8.071 59.952 1.00 86.38 181 ALA A CA 1
ATOM 1351 C C . ALA A 1 181 ? -30.412 -7.177 58.827 1.00 86.38 181 ALA A C 1
ATOM 1353 O O . ALA A 1 181 ? -30.983 -6.118 59.089 1.00 86.38 181 ALA A O 1
ATOM 1354 N N . GLY A 1 182 ? -30.333 -7.666 57.593 1.00 82.50 182 GLY A N 1
ATOM 1355 C CA . GLY A 1 182 ? -30.870 -7.008 56.411 1.00 82.50 182 GLY A CA 1
ATOM 1356 C C . GLY A 1 182 ? -29.851 -6.228 55.584 1.00 82.50 182 GLY A C 1
ATOM 1357 O O . GLY A 1 182 ? -30.293 -5.610 54.616 1.00 82.50 182 GLY A O 1
ATOM 1358 N N . SER A 1 183 ? -28.556 -6.279 55.905 1.00 83.94 183 SER A N 1
ATOM 1359 C CA . SER A 1 183 ? -27.494 -5.689 55.076 1.00 83.94 183 SER A CA 1
ATOM 1360 C C . SER A 1 183 ? -27.259 -6.434 53.762 1.00 83.94 183 SER A C 1
ATOM 1362 O O . SER A 1 183 ? -27.589 -7.618 53.627 1.00 83.94 183 SER A O 1
ATOM 1364 N N . HIS A 1 184 ? -26.690 -5.697 52.813 1.00 86.56 184 HIS A N 1
ATOM 1365 C CA . HIS A 1 184 ? -26.282 -6.104 51.475 1.00 86.56 184 HIS A CA 1
ATOM 1366 C C . HIS A 1 184 ? -24.882 -5.540 51.249 1.00 86.56 184 HIS A C 1
ATOM 1368 O O . HIS A 1 184 ? -24.721 -4.324 51.301 1.00 86.56 184 HIS A O 1
ATOM 1374 N N . LEU A 1 185 ? -23.888 -6.412 51.083 1.00 88.50 185 LEU A N 1
ATOM 1375 C CA . LEU A 1 185 ? -22.487 -6.008 50.953 1.00 88.50 185 LEU A CA 1
ATOM 1376 C C . LEU A 1 185 ? -21.837 -6.691 49.751 1.00 88.50 185 LEU A C 1
ATOM 1378 O O . LEU A 1 185 ? -22.104 -7.868 49.497 1.00 88.50 185 LEU A O 1
ATOM 1382 N N . PHE A 1 186 ? -20.946 -5.984 49.069 1.00 90.19 186 PHE A N 1
ATOM 1383 C CA . PHE A 1 186 ? -20.125 -6.505 47.980 1.00 90.19 186 PHE A CA 1
ATOM 1384 C C . PHE A 1 186 ? -18.659 -6.608 48.412 1.00 90.19 186 PHE A C 1
ATOM 1386 O O . PHE A 1 186 ? -18.154 -5.798 49.182 1.00 90.19 186 PHE A O 1
ATOM 1393 N N . THR A 1 187 ? -17.942 -7.613 47.913 1.00 89.75 187 THR A N 1
ATOM 1394 C CA . THR A 1 187 ? -16.502 -7.750 48.149 1.00 89.75 187 THR A CA 1
ATOM 1395 C C . THR A 1 187 ? -15.785 -8.359 46.952 1.00 89.75 187 THR A C 1
ATOM 1397 O O . THR A 1 187 ? -16.388 -9.068 46.145 1.00 89.75 187 THR A O 1
ATOM 1400 N N . VAL A 1 188 ? -14.477 -8.116 46.868 1.00 93.56 188 VAL A N 1
ATOM 1401 C CA . VAL A 1 188 ? -13.565 -8.777 45.932 1.00 93.56 188 VAL A CA 1
ATOM 1402 C C . VAL A 1 188 ? -12.454 -9.429 46.747 1.00 93.56 188 VAL A C 1
ATOM 1404 O O . VAL A 1 188 ? -11.759 -8.746 47.501 1.00 93.56 188 VAL A O 1
ATOM 1407 N N . ILE A 1 189 ? -12.281 -10.743 46.606 1.00 95.06 189 ILE A N 1
ATOM 1408 C CA . ILE A 1 189 ? -11.310 -11.518 47.385 1.00 95.06 189 ILE A CA 1
ATOM 1409 C C . ILE A 1 189 ? -10.446 -12.410 46.491 1.00 95.06 189 ILE A C 1
ATOM 1411 O O . ILE A 1 189 ? -10.936 -13.030 45.551 1.00 95.06 189 ILE A O 1
ATOM 1415 N N . GLY A 1 190 ? -9.148 -12.485 46.791 1.00 96.00 190 GLY A N 1
ATOM 1416 C CA . GLY A 1 190 ? -8.222 -13.368 46.083 1.00 96.00 190 GLY A CA 1
ATOM 1417 C C . GLY A 1 190 ? -8.516 -14.847 46.334 1.00 96.00 190 GLY A C 1
ATOM 1418 O O . GLY A 1 190 ? -8.860 -15.235 47.453 1.00 96.00 190 GLY A O 1
ATOM 1419 N N . VAL A 1 191 ? -8.314 -15.676 45.311 1.00 97.25 191 VAL A N 1
ATOM 1420 C CA . VAL A 1 191 ? -8.349 -17.144 45.408 1.00 97.25 191 VAL A CA 1
ATOM 1421 C C . VAL A 1 191 ? -6.953 -17.725 45.201 1.00 97.25 191 VAL A C 1
ATOM 1423 O O . VAL A 1 191 ? -6.106 -17.117 44.548 1.00 97.25 191 VAL A O 1
ATOM 1426 N N . ASP A 1 192 ? -6.683 -18.897 45.770 1.00 95.94 192 ASP A N 1
ATOM 1427 C CA . ASP A 1 192 ? -5.419 -19.593 45.519 1.00 95.94 192 ASP A CA 1
ATOM 1428 C C . ASP A 1 192 ? -5.354 -20.231 44.114 1.00 95.94 192 ASP A C 1
ATOM 1430 O O . ASP A 1 192 ? -6.294 -20.182 43.322 1.00 95.94 192 ASP A O 1
ATOM 1434 N N . ALA A 1 193 ? -4.233 -20.889 43.803 1.00 93.56 193 ALA A N 1
ATOM 1435 C CA . ALA A 1 193 ? -4.033 -21.580 42.524 1.00 93.56 193 ALA A CA 1
ATOM 1436 C C . ALA A 1 193 ? -4.991 -22.772 42.276 1.00 93.56 193 ALA A C 1
ATOM 1438 O O . ALA A 1 193 ? -4.960 -23.356 41.193 1.00 93.56 193 ALA A O 1
ATOM 1439 N N . GLY A 1 194 ? -5.808 -23.161 43.261 1.00 94.81 194 GLY A N 1
ATOM 1440 C CA . GLY A 1 194 ? -6.903 -24.123 43.129 1.00 94.81 194 GLY A CA 1
ATOM 1441 C C . GLY A 1 194 ? -8.283 -23.473 42.979 1.00 94.81 194 GLY A C 1
ATOM 1442 O O . GLY A 1 194 ? -9.270 -24.198 43.002 1.00 94.81 194 GLY A O 1
ATOM 1443 N N . GLN A 1 195 ? -8.358 -22.143 42.845 1.00 97.50 195 GLN A N 1
ATOM 1444 C CA . GLN A 1 195 ? -9.587 -21.343 42.911 1.00 97.50 195 GLN A CA 1
ATOM 1445 C C . GLN A 1 195 ? -10.358 -21.504 44.234 1.00 97.50 195 GLN A C 1
ATOM 1447 O O . GLN A 1 195 ? -11.588 -21.574 44.251 1.00 97.50 195 GLN A O 1
ATOM 1452 N N . ILE A 1 196 ? -9.633 -21.550 45.358 1.00 97.19 196 ILE A N 1
ATOM 1453 C CA . ILE A 1 196 ? -10.214 -21.637 46.703 1.00 97.19 196 ILE A CA 1
ATOM 1454 C C . ILE A 1 196 ? -10.019 -20.315 47.459 1.00 97.19 196 ILE A C 1
ATOM 1456 O O . ILE A 1 196 ? -8.912 -19.771 47.526 1.00 97.19 196 ILE A O 1
ATOM 1460 N N . PHE A 1 197 ? -11.088 -19.835 48.098 1.00 97.62 197 PHE A N 1
ATOM 1461 C CA . PHE A 1 197 ? -11.043 -18.845 49.183 1.00 97.62 197 PHE A CA 1
ATOM 1462 C C . PHE A 1 197 ? -11.639 -19.449 50.462 1.00 97.62 197 PHE A C 1
ATOM 1464 O O . PHE A 1 197 ? -12.252 -20.512 50.427 1.00 97.62 197 PHE A O 1
ATOM 1471 N N . GLU A 1 198 ? -11.447 -18.815 51.615 1.00 97.62 198 GLU A N 1
ATOM 1472 C CA . GLU A 1 198 ? -12.007 -19.274 52.889 1.00 97.62 198 GLU A CA 1
ATOM 1473 C C . GLU A 1 198 ? -13.062 -18.297 53.408 1.00 97.62 198 GLU A C 1
ATOM 1475 O O . GLU A 1 198 ? -12.849 -17.083 53.444 1.00 97.62 198 GLU A O 1
ATOM 1480 N N . GLY A 1 199 ? -14.173 -18.840 53.908 1.00 96.94 199 GLY A N 1
ATOM 1481 C CA . GLY A 1 199 ? -15.182 -18.074 54.633 1.00 96.94 199 GLY A CA 1
ATOM 1482 C C . GLY A 1 199 ? -15.406 -18.578 56.054 1.00 96.94 199 GLY A C 1
ATOM 1483 O O . GLY A 1 199 ? -15.228 -19.759 56.358 1.00 96.94 199 GLY A O 1
ATOM 1484 N N . GLN A 1 200 ? -15.841 -17.682 56.938 1.00 96.75 200 GLN A N 1
ATOM 1485 C CA . GLN A 1 200 ? -16.337 -18.030 58.265 1.00 96.75 200 GLN A CA 1
ATOM 1486 C C . GLN A 1 200 ? -17.644 -17.291 58.563 1.00 96.75 200 GLN A C 1
ATOM 1488 O O . GLN A 1 200 ? -17.683 -16.066 58.624 1.00 96.75 200 GLN A O 1
ATOM 1493 N N . ILE A 1 201 ? -18.691 -18.054 58.874 1.00 97.00 201 ILE A N 1
ATOM 1494 C CA . ILE A 1 201 ? -19.990 -17.547 59.338 1.00 97.00 201 ILE A CA 1
ATOM 1495 C C . ILE A 1 201 ? -20.278 -18.007 60.770 1.00 97.00 201 ILE A C 1
ATOM 1497 O O . ILE A 1 201 ? -19.893 -19.100 61.184 1.00 97.00 201 ILE A O 1
ATOM 1501 N N . SER A 1 202 ? -20.987 -17.203 61.560 1.00 96.44 202 SER A N 1
ATOM 1502 C CA . SER A 1 202 ? -21.478 -17.621 62.890 1.00 96.44 202 SER A CA 1
ATOM 1503 C C . SER A 1 202 ? -22.855 -18.300 62.859 1.00 96.44 202 SER A C 1
ATOM 1505 O O . SER A 1 202 ? -23.227 -18.973 63.828 1.00 96.44 202 SER A O 1
ATOM 1507 N N . ASN A 1 203 ? -23.600 -18.153 61.758 1.00 96.31 203 ASN A N 1
ATOM 1508 C CA . ASN A 1 203 ? -24.926 -18.724 61.535 1.00 96.31 203 ASN A CA 1
ATOM 1509 C C . ASN A 1 203 ? -25.174 -18.926 60.030 1.00 96.31 203 ASN A C 1
ATOM 1511 O O . ASN A 1 203 ? -24.796 -18.062 59.251 1.00 96.31 203 ASN A O 1
ATOM 1515 N N . VAL A 1 204 ? -25.881 -19.995 59.651 1.00 95.06 204 VAL A N 1
ATOM 1516 C CA . VAL A 1 204 ? -26.306 -20.326 58.266 1.00 95.06 204 VAL A CA 1
ATOM 1517 C C . VAL A 1 204 ? -27.427 -19.425 57.717 1.00 95.06 204 VAL A C 1
ATOM 1519 O O . VAL A 1 204 ? -28.215 -19.844 56.881 1.00 95.06 204 VAL A O 1
ATOM 1522 N N . GLY A 1 205 ? -27.579 -18.230 58.284 1.00 92.62 205 GLY A N 1
ATOM 1523 C CA . GLY A 1 205 ? -28.422 -17.163 57.750 1.00 92.62 205 GLY A CA 1
ATOM 1524 C C . GLY A 1 205 ? -27.599 -15.951 57.315 1.00 92.62 205 GLY A C 1
ATOM 1525 O O . GLY A 1 205 ? -28.168 -14.866 57.209 1.00 92.62 205 GLY A O 1
ATOM 1526 N N . ALA A 1 206 ? -26.281 -16.124 57.183 1.00 93.44 206 ALA A N 1
ATOM 1527 C CA . ALA A 1 206 ? -25.390 -15.260 56.426 1.00 93.44 206 ALA A CA 1
ATOM 1528 C C . ALA A 1 206 ? -24.974 -16.057 55.182 1.00 93.44 206 ALA A C 1
ATOM 1530 O O . ALA A 1 206 ? -24.309 -17.088 55.312 1.00 93.44 206 ALA A O 1
ATOM 1531 N N . ASP A 1 207 ? -25.431 -15.595 54.026 1.00 93.81 207 ASP A N 1
ATOM 1532 C CA . ASP A 1 207 ? -25.360 -16.280 52.739 1.00 93.81 207 ASP A CA 1
ATOM 1533 C C . ASP A 1 207 ? -24.339 -15.573 51.830 1.00 93.81 207 ASP A C 1
ATOM 1535 O O . ASP A 1 207 ? -24.145 -14.356 51.937 1.00 93.81 207 ASP A O 1
ATOM 1539 N N . PHE A 1 208 ? -23.679 -16.335 50.954 1.00 96.19 208 PHE A N 1
ATOM 1540 C CA . PHE A 1 208 ? -22.648 -15.857 50.028 1.00 96.19 208 PHE A CA 1
ATOM 1541 C C . PHE A 1 208 ? -23.036 -16.199 48.588 1.00 96.19 208 PHE A C 1
ATOM 1543 O O . PHE A 1 208 ? -23.295 -17.362 48.273 1.00 96.19 208 PHE A O 1
ATOM 1550 N N . TYR A 1 209 ? -23.018 -15.202 47.706 1.00 96.06 209 TYR A N 1
ATOM 1551 C CA . TYR A 1 209 ? -23.371 -15.352 46.298 1.00 96.06 209 TYR A CA 1
ATOM 1552 C C . TYR A 1 209 ? -22.223 -14.882 45.400 1.00 96.06 209 TYR A C 1
ATOM 1554 O O . TYR A 1 209 ? -21.780 -13.741 45.492 1.00 96.06 209 TYR A O 1
ATOM 1562 N N . LEU A 1 210 ? -21.738 -15.752 44.518 1.00 96.69 210 LEU A N 1
ATOM 1563 C CA . LEU A 1 210 ? -20.680 -15.449 43.557 1.00 96.69 210 LEU A CA 1
ATOM 1564 C C . LEU A 1 210 ? -21.284 -14.732 42.340 1.00 96.69 210 LEU A C 1
ATOM 1566 O O . LEU A 1 210 ? -21.989 -15.351 41.542 1.00 96.69 210 LEU A O 1
ATOM 1570 N N . ILE A 1 211 ? -21.020 -13.430 42.198 1.00 95.69 211 ILE A N 1
ATOM 1571 C CA . ILE A 1 211 ? -21.562 -12.605 41.099 1.00 95.69 211 ILE A CA 1
ATOM 1572 C C . ILE A 1 211 ? -20.610 -12.497 39.900 1.00 95.69 211 ILE A C 1
ATOM 1574 O O . ILE A 1 211 ? -21.038 -12.155 38.795 1.00 95.69 211 ILE A O 1
ATOM 1578 N N . GLY A 1 212 ? -19.324 -12.786 40.097 1.00 96.31 212 GLY A N 1
ATOM 1579 C CA . GLY A 1 212 ? -18.308 -12.702 39.054 1.00 96.31 212 GLY A CA 1
ATOM 1580 C C . GLY A 1 212 ? -16.908 -13.059 39.545 1.00 96.31 212 GLY A C 1
ATOM 1581 O O . GLY A 1 212 ? -16.704 -13.367 40.718 1.00 96.31 212 GLY A O 1
ATOM 1582 N N . TYR A 1 213 ? -15.936 -13.019 38.640 1.00 96.56 213 TYR A N 1
ATOM 1583 C CA . TYR A 1 213 ? -14.539 -13.345 38.913 1.00 96.56 213 TYR A CA 1
ATOM 1584 C C . TYR A 1 213 ? -13.583 -12.614 37.967 1.00 96.56 213 TYR A C 1
ATOM 1586 O O . TYR A 1 213 ? -13.978 -12.166 36.891 1.00 96.56 213 TYR A O 1
ATOM 1594 N N . VAL A 1 214 ? -12.320 -12.511 38.373 1.00 94.31 214 VAL A N 1
ATOM 1595 C CA . VAL A 1 214 ? -11.233 -11.898 37.601 1.00 94.31 214 VAL A CA 1
ATOM 1596 C C . VAL A 1 214 ? -10.161 -12.939 37.295 1.00 94.31 214 VAL A C 1
ATOM 1598 O O . VAL A 1 214 ? -9.791 -13.713 38.177 1.00 94.31 214 VAL A O 1
ATOM 1601 N N . THR A 1 215 ? -9.679 -12.985 36.050 1.00 92.81 215 THR A N 1
ATOM 1602 C CA . THR A 1 215 ? -8.608 -13.906 35.614 1.00 92.81 215 THR A CA 1
ATOM 1603 C C . THR A 1 215 ? -7.242 -13.236 35.479 1.00 92.81 215 THR A C 1
ATOM 1605 O O . THR A 1 215 ? -6.230 -13.925 35.551 1.00 92.81 215 THR A O 1
ATOM 1608 N N . ASP A 1 216 ? -7.202 -11.918 35.268 1.00 87.38 216 ASP A N 1
ATOM 1609 C CA . ASP A 1 216 ? -5.978 -11.117 35.134 1.00 87.38 216 ASP A CA 1
ATOM 1610 C C . ASP A 1 216 ? -6.269 -9.630 35.441 1.00 87.38 216 ASP A C 1
ATOM 1612 O O . ASP A 1 216 ? -7.428 -9.230 35.544 1.00 87.38 216 ASP A O 1
ATOM 1616 N N . GLY A 1 217 ? -5.240 -8.801 35.617 1.00 83.00 217 GLY A N 1
ATOM 1617 C CA . GLY A 1 217 ? -5.372 -7.361 35.889 1.00 83.00 217 GLY A CA 1
ATOM 1618 C C . GLY A 1 217 ? -5.671 -6.990 37.351 1.00 83.00 217 GLY A C 1
ATOM 1619 O O . GLY A 1 217 ? -5.773 -5.807 37.672 1.00 83.00 217 GLY A O 1
ATOM 1620 N N . ALA A 1 218 ? -5.765 -7.970 38.255 1.00 90.25 218 ALA A N 1
ATOM 1621 C CA . ALA A 1 218 ? -5.880 -7.759 39.699 1.00 90.25 218 ALA A CA 1
ATOM 1622 C C . ALA A 1 218 ? -4.894 -8.640 40.480 1.00 90.25 218 ALA A C 1
ATOM 1624 O O . ALA A 1 218 ? -4.715 -9.819 40.173 1.00 90.25 218 ALA A O 1
ATOM 1625 N N . THR A 1 219 ? -4.282 -8.070 41.521 1.00 92.81 219 THR A N 1
ATOM 1626 C CA . THR A 1 219 ? -3.338 -8.751 42.420 1.00 92.81 219 THR A CA 1
ATOM 1627 C C . THR A 1 219 ? -3.837 -8.676 43.859 1.00 92.81 219 THR A C 1
ATOM 1629 O O . THR A 1 219 ? -4.154 -7.598 44.360 1.00 92.81 219 THR A O 1
ATOM 1632 N N . PHE A 1 220 ? -3.873 -9.820 44.548 1.00 95.12 220 PHE A N 1
ATOM 1633 C CA . PHE A 1 220 ? -4.378 -9.943 45.917 1.00 95.12 220 PHE A CA 1
ATOM 1634 C C . PHE A 1 220 ? -3.280 -10.374 46.896 1.00 95.12 220 PHE A C 1
ATOM 1636 O O . PHE A 1 220 ? -2.483 -11.272 46.620 1.00 95.12 220 PHE A O 1
ATOM 1643 N N . ASN A 1 221 ? -3.262 -9.748 48.070 1.00 94.19 221 ASN A N 1
ATOM 1644 C CA . ASN A 1 221 ? -2.353 -10.067 49.160 1.00 94.19 221 ASN A CA 1
ATOM 1645 C C . ASN A 1 221 ? -2.847 -11.301 49.930 1.00 94.19 221 ASN A C 1
ATOM 1647 O O . ASN A 1 221 ? -3.979 -11.333 50.408 1.00 94.19 221 ASN A O 1
ATOM 1651 N N . LEU A 1 222 ? -1.963 -12.279 50.162 1.00 93.94 222 LEU A N 1
ATOM 1652 C CA . LEU A 1 222 ? -2.280 -13.464 50.979 1.00 93.94 222 LEU A CA 1
ATOM 1653 C C . LEU A 1 222 ? -2.681 -13.109 52.425 1.00 93.94 222 LEU A C 1
ATOM 1655 O O . LEU A 1 222 ? -3.469 -13.812 53.048 1.00 93.94 222 LEU A O 1
ATOM 1659 N N . ASN A 1 223 ? -2.123 -12.034 52.982 1.00 94.81 223 ASN A N 1
ATOM 1660 C CA . ASN A 1 223 ? -2.569 -11.433 54.242 1.00 94.81 223 ASN A CA 1
ATOM 1661 C C . ASN A 1 223 ? -2.674 -9.931 53.995 1.00 94.81 223 ASN A C 1
ATOM 1663 O O . ASN A 1 223 ? -1.737 -9.356 53.437 1.00 94.81 223 ASN A O 1
ATOM 1667 N N . PHE A 1 224 ? -3.784 -9.312 54.379 1.00 95.19 224 PHE A N 1
ATOM 1668 C CA . PHE A 1 224 ? -4.055 -7.924 54.011 1.00 95.19 224 PHE A CA 1
ATOM 1669 C C . PHE A 1 224 ? -3.112 -6.980 54.766 1.00 95.19 224 PHE A C 1
ATOM 1671 O O . PHE A 1 224 ? -2.758 -7.214 55.927 1.00 95.19 224 PHE A O 1
ATOM 1678 N N . VAL A 1 225 ? -2.694 -5.899 54.110 1.00 96.38 225 VAL A N 1
ATOM 1679 C CA . VAL A 1 225 ? -1.723 -4.960 54.688 1.00 96.38 225 VAL A CA 1
ATOM 1680 C C . VAL A 1 225 ? -2.456 -3.879 55.475 1.00 96.38 225 VAL A C 1
ATOM 1682 O O . VAL A 1 225 ? -3.309 -3.187 54.932 1.00 96.38 225 VAL A O 1
ATOM 1685 N N . ASP A 1 226 ? -2.120 -3.722 56.755 1.00 95.75 226 ASP A N 1
ATOM 1686 C CA . ASP A 1 226 ? -2.695 -2.687 57.622 1.00 95.75 226 ASP A CA 1
ATOM 1687 C C . ASP A 1 226 ? -2.313 -1.278 57.126 1.00 95.75 226 ASP A C 1
ATOM 1689 O O . ASP A 1 226 ? -1.132 -0.927 57.032 1.00 95.75 226 ASP A O 1
ATOM 1693 N N . LYS A 1 227 ? -3.337 -0.489 56.794 1.00 96.38 227 LYS A N 1
ATOM 1694 C CA . LYS A 1 227 ? -3.280 0.895 56.304 1.00 96.38 227 LYS A CA 1
ATOM 1695 C C . LYS A 1 227 ? -4.143 1.829 57.173 1.00 96.38 227 LYS A C 1
ATOM 1697 O O . LYS A 1 227 ? -4.567 2.894 56.723 1.00 96.38 227 LYS A O 1
ATOM 1702 N N . SER A 1 228 ? -4.413 1.436 58.419 1.00 95.12 228 SER A N 1
ATOM 1703 C CA . SER A 1 228 ? -5.307 2.146 59.343 1.00 95.12 228 SER A CA 1
ATOM 1704 C C . SER A 1 228 ? -4.778 3.531 59.735 1.00 95.12 228 SER A C 1
ATOM 1706 O O . SER A 1 228 ? -3.576 3.741 59.930 1.00 95.12 228 SER A O 1
ATOM 1708 N N . LEU A 1 229 ? -5.682 4.508 59.863 1.00 95.62 229 LEU A N 1
ATOM 1709 C CA . LEU A 1 229 ? -5.301 5.913 60.023 1.00 95.62 229 LEU A CA 1
ATOM 1710 C C . LEU A 1 229 ? -4.912 6.281 61.471 1.00 95.62 229 LEU A C 1
ATOM 1712 O O . LEU A 1 229 ? -5.591 5.906 62.425 1.00 95.62 229 LEU A O 1
ATOM 1716 N N . PRO A 1 230 ? -3.870 7.115 61.675 1.00 90.94 230 PRO A N 1
ATOM 1717 C CA . PRO A 1 230 ? -3.386 7.485 63.009 1.00 90.94 230 PRO A CA 1
ATOM 1718 C C . PRO A 1 230 ? -4.212 8.585 63.709 1.00 90.94 230 PRO A C 1
ATOM 1720 O O . PRO A 1 230 ? -3.842 9.029 64.801 1.00 90.94 230 PRO A O 1
ATOM 1723 N N . GLY A 1 231 ? -5.287 9.086 63.090 1.00 90.75 231 GLY A N 1
ATOM 1724 C CA . GLY A 1 231 ? -6.062 10.234 63.566 1.00 90.75 231 GLY A CA 1
ATOM 1725 C C . GLY A 1 231 ? -7.453 10.325 62.935 1.00 90.75 231 GLY A C 1
ATOM 1726 O O . GLY A 1 231 ? -7.737 9.650 61.953 1.00 90.75 231 GLY A O 1
ATOM 1727 N N . ILE A 1 232 ? -8.316 11.164 63.518 1.00 95.25 232 ILE A N 1
ATOM 1728 C CA . ILE A 1 232 ? -9.740 11.289 63.156 1.00 95.25 232 ILE A CA 1
ATOM 1729 C C . ILE A 1 232 ? -10.094 12.679 62.611 1.00 95.25 232 ILE A C 1
ATOM 1731 O O . ILE A 1 232 ? -9.452 13.673 62.964 1.00 95.25 232 ILE A O 1
ATOM 1735 N N . GLY A 1 233 ? -11.168 12.760 61.822 1.00 91.88 233 GLY A N 1
ATOM 1736 C CA . GLY A 1 233 ? -11.813 14.015 61.416 1.00 91.88 233 GLY A CA 1
ATOM 1737 C C . GLY A 1 233 ? -11.110 14.797 60.300 1.00 91.88 233 GLY A C 1
ATOM 1738 O O . GLY A 1 233 ? -11.453 15.956 60.059 1.00 91.88 233 GLY A O 1
ATOM 1739 N N . ALA A 1 234 ? -10.129 14.194 59.627 1.00 93.12 234 ALA A N 1
ATOM 1740 C CA . ALA A 1 234 ? -9.415 14.773 58.493 1.00 93.12 234 ALA A CA 1
ATOM 1741 C C . ALA A 1 234 ? -9.171 13.714 57.411 1.00 93.12 234 ALA A C 1
ATOM 1743 O O . ALA A 1 234 ? -8.901 12.556 57.728 1.00 93.12 234 ALA A O 1
ATOM 1744 N N . TRP A 1 235 ? -9.240 14.135 56.147 1.00 95.38 235 TRP A N 1
ATOM 1745 C CA . TRP A 1 235 ? -8.711 13.358 55.028 1.00 95.38 235 TRP A CA 1
ATOM 1746 C C . TRP A 1 235 ? -7.195 13.224 55.187 1.00 95.38 235 TRP A C 1
ATOM 1748 O O . TRP A 1 235 ? -6.521 14.201 55.524 1.00 95.38 235 TRP A O 1
ATOM 1758 N N . THR A 1 236 ? -6.697 12.000 55.040 1.00 95.56 236 THR A N 1
ATOM 1759 C CA . THR A 1 236 ? -5.301 11.626 55.277 1.00 95.56 236 THR A CA 1
ATOM 1760 C C . THR A 1 236 ? -4.835 10.691 54.171 1.00 95.56 236 THR A C 1
ATOM 1762 O O . THR A 1 236 ? -5.487 9.680 53.906 1.00 95.56 236 THR A O 1
ATOM 1765 N N . ASP A 1 237 ? -3.702 11.023 53.562 1.00 96.62 237 ASP A N 1
ATOM 1766 C CA . ASP A 1 237 ? -3.029 10.234 52.536 1.00 96.62 237 ASP A CA 1
ATOM 1767 C C . ASP A 1 237 ? -2.718 8.812 53.044 1.00 96.62 237 ASP A C 1
ATOM 1769 O O . ASP A 1 237 ? -2.106 8.623 54.102 1.00 96.62 237 ASP A O 1
ATOM 1773 N N . ILE A 1 238 ? -3.114 7.813 52.259 1.00 97.19 238 ILE A N 1
ATOM 1774 C CA . ILE A 1 238 ? -2.773 6.400 52.402 1.00 97.19 238 ILE A CA 1
ATOM 1775 C C . ILE A 1 238 ? -1.901 6.041 51.199 1.00 97.19 238 ILE A C 1
ATOM 1777 O O . ILE A 1 238 ? -2.390 5.896 50.081 1.00 97.19 238 ILE A O 1
ATOM 1781 N N . ASP A 1 239 ? -0.601 5.922 51.447 1.00 95.81 239 ASP A N 1
ATOM 1782 C CA . ASP A 1 239 ? 0.405 5.506 50.468 1.00 95.81 239 ASP A CA 1
ATOM 1783 C C . ASP A 1 239 ? 0.413 3.974 50.344 1.00 95.81 239 ASP A C 1
ATOM 1785 O O . ASP A 1 239 ? 0.616 3.276 51.345 1.00 95.81 239 ASP A O 1
ATOM 1789 N N . ALA A 1 240 ? 0.181 3.459 49.133 1.00 94.75 240 ALA A N 1
ATOM 1790 C CA . ALA A 1 240 ? 0.278 2.040 48.784 1.00 94.75 240 ALA A CA 1
ATOM 1791 C C . ALA A 1 240 ? 1.342 1.747 47.707 1.00 94.75 240 ALA A C 1
ATOM 1793 O O . ALA A 1 240 ? 1.400 0.630 47.198 1.00 94.75 240 ALA A O 1
ATOM 1794 N N . SER A 1 241 ? 2.217 2.707 47.385 1.00 92.81 241 SER A N 1
ATOM 1795 C CA . SER A 1 241 ? 3.232 2.600 46.318 1.00 92.81 241 SER A CA 1
ATOM 1796 C C . SER A 1 241 ? 4.223 1.438 46.482 1.00 92.81 241 SER A C 1
ATOM 1798 O O . SER A 1 241 ? 4.842 0.999 45.513 1.00 92.81 241 SER A O 1
ATOM 1800 N N . VAL A 1 242 ? 4.385 0.923 47.705 1.00 92.38 242 VAL A N 1
ATOM 1801 C CA . VAL A 1 242 ? 5.269 -0.212 48.018 1.00 92.38 242 VAL A CA 1
ATOM 1802 C C . VAL A 1 242 ? 4.574 -1.556 47.796 1.00 92.38 242 VAL A C 1
ATOM 1804 O O . VAL A 1 242 ? 5.215 -2.513 47.367 1.00 92.38 242 VAL A O 1
ATOM 1807 N N . GLU A 1 243 ? 3.288 -1.651 48.130 1.00 92.69 243 GLU A N 1
ATOM 1808 C CA . GLU A 1 243 ? 2.500 -2.883 48.050 1.00 92.69 243 GLU A CA 1
ATOM 1809 C C . GLU A 1 243 ? 1.817 -3.071 46.695 1.00 92.69 243 GLU A C 1
ATOM 1811 O O . GLU A 1 243 ? 1.570 -4.205 46.295 1.00 92.69 243 GLU A O 1
ATOM 1816 N N . ALA A 1 244 ? 1.503 -1.967 46.022 1.00 90.94 244 ALA A N 1
ATOM 1817 C CA . ALA A 1 244 ? 0.659 -1.910 44.840 1.00 90.94 244 ALA A CA 1
ATOM 1818 C C . ALA A 1 244 ? 1.257 -0.998 43.749 1.00 90.94 244 ALA A C 1
ATOM 1820 O O . ALA A 1 244 ? 0.584 -0.061 43.322 1.00 90.94 244 ALA A O 1
ATOM 1821 N N . PRO A 1 245 ? 2.517 -1.208 43.309 1.00 80.69 245 PRO A N 1
ATOM 1822 C CA . PRO A 1 245 ? 3.092 -0.430 42.213 1.00 80.69 245 PRO A CA 1
ATOM 1823 C C . PRO A 1 245 ? 2.233 -0.577 40.949 1.00 80.69 245 PRO A C 1
ATOM 1825 O O . PRO A 1 245 ? 1.680 -1.646 40.690 1.00 80.69 245 PRO A O 1
ATOM 1828 N N . ASP A 1 246 ? 2.119 0.509 40.183 1.00 82.88 246 ASP A N 1
ATOM 1829 C CA . ASP A 1 246 ? 1.348 0.583 38.932 1.00 82.88 246 ASP A CA 1
ATOM 1830 C C . ASP A 1 246 ? -0.173 0.322 39.078 1.00 82.88 246 ASP A C 1
ATOM 1832 O O . ASP A 1 246 ? -0.878 0.092 38.091 1.00 82.88 246 ASP A O 1
ATOM 1836 N N . ALA A 1 247 ? -0.710 0.386 40.303 1.00 89.19 247 ALA A N 1
ATOM 1837 C CA . ALA A 1 247 ? -2.148 0.319 40.547 1.00 89.19 247 ALA A CA 1
ATOM 1838 C C . ALA A 1 247 ? -2.904 1.528 39.969 1.00 89.19 247 ALA A C 1
ATOM 1840 O O . ALA A 1 247 ? -2.429 2.665 40.018 1.00 89.19 247 ALA A O 1
ATOM 1841 N N . GLU A 1 248 ? -4.127 1.270 39.500 1.00 89.50 248 GLU A N 1
ATOM 1842 C CA . GLU A 1 248 ? -5.138 2.290 39.204 1.00 89.50 248 GLU A CA 1
ATOM 1843 C C . GLU A 1 248 ? -6.266 2.300 40.249 1.00 89.50 248 GLU A C 1
ATOM 1845 O O . GLU A 1 248 ? -6.760 3.374 40.595 1.00 89.50 248 GLU A O 1
ATOM 1850 N N . PHE A 1 249 ? -6.623 1.139 40.816 1.00 92.81 249 PHE A N 1
ATOM 1851 C CA . PHE A 1 249 ? -7.507 1.043 41.983 1.00 92.81 249 PHE A CA 1
ATOM 1852 C C . PHE A 1 249 ? -6.862 0.245 43.116 1.00 92.81 249 PHE A C 1
ATOM 1854 O O . PHE A 1 249 ? -6.188 -0.760 42.892 1.00 92.81 249 PHE A O 1
ATOM 1861 N N . LEU A 1 250 ? -7.153 0.654 44.349 1.00 95.12 250 LEU A N 1
ATOM 1862 C CA . LEU A 1 250 ? -6.807 -0.057 45.577 1.00 95.12 250 LEU A CA 1
ATOM 1863 C C . LEU A 1 250 ? -8.073 -0.652 46.206 1.00 95.12 250 LEU A C 1
ATOM 1865 O O . LEU A 1 250 ? -9.110 0.013 46.262 1.00 95.12 250 LEU A O 1
ATOM 1869 N N . ILE A 1 251 ? -7.981 -1.892 46.690 1.00 95.19 251 ILE A N 1
ATOM 1870 C CA . ILE A 1 251 ? -9.095 -2.637 47.289 1.00 95.19 251 ILE A CA 1
ATOM 1871 C C . ILE A 1 251 ? -8.861 -2.755 48.798 1.00 95.19 251 ILE A C 1
ATOM 1873 O O . ILE A 1 251 ? -7.896 -3.391 49.234 1.00 95.19 251 ILE A O 1
ATOM 1877 N N . PHE A 1 252 ? -9.756 -2.179 49.600 1.00 95.56 252 PHE A N 1
ATOM 1878 C CA . PHE A 1 252 ? -9.677 -2.182 51.062 1.00 95.56 252 PHE A CA 1
ATOM 1879 C C . PHE A 1 252 ? -10.809 -2.987 51.709 1.00 95.56 252 PHE A C 1
ATOM 1881 O O . PHE A 1 252 ? -11.963 -2.891 51.300 1.00 95.56 252 PHE A O 1
ATOM 1888 N N . GLU A 1 253 ? -10.476 -3.721 52.769 1.00 93.88 253 GLU A N 1
ATOM 1889 C CA . GLU A 1 253 ? -11.401 -4.171 53.810 1.00 93.88 253 GLU A CA 1
ATOM 1890 C C . GLU A 1 253 ? -11.458 -3.095 54.904 1.00 93.88 253 GLU A C 1
ATOM 1892 O O . GLU A 1 253 ? -10.426 -2.564 55.329 1.00 93.88 253 GLU A O 1
ATOM 1897 N N . VAL A 1 254 ? -12.662 -2.793 55.377 1.00 92.75 254 VAL A N 1
ATOM 1898 C CA . VAL A 1 254 ? -12.945 -1.808 56.424 1.00 92.75 254 VAL A CA 1
ATOM 1899 C C . VAL A 1 254 ? -13.560 -2.524 57.616 1.00 92.75 254 VAL A C 1
ATOM 1901 O O . VAL A 1 254 ? -14.539 -3.254 57.465 1.00 92.75 254 VAL A O 1
ATOM 1904 N N . ILE A 1 255 ? -13.003 -2.313 58.810 1.00 91.62 255 ILE A N 1
ATOM 1905 C CA . ILE A 1 255 ? -13.450 -2.986 60.035 1.00 91.62 255 ILE A CA 1
ATOM 1906 C C . ILE A 1 255 ? -13.759 -1.963 61.127 1.00 91.62 255 ILE A C 1
ATOM 1908 O O . ILE A 1 255 ? -12.860 -1.255 61.568 1.00 91.62 255 ILE A O 1
ATOM 1912 N N . ASP A 1 256 ? -14.993 -1.945 61.643 1.00 90.62 256 ASP A N 1
ATOM 1913 C CA . ASP A 1 256 ? -15.334 -1.227 62.882 1.00 90.62 256 ASP A CA 1
ATOM 1914 C C . ASP A 1 256 ? -15.245 -2.171 64.091 1.00 90.62 256 ASP A C 1
ATOM 1916 O O . ASP A 1 256 ? -16.214 -2.823 64.494 1.00 90.62 256 ASP A O 1
ATOM 1920 N N . THR A 1 257 ? -14.075 -2.196 64.733 1.00 85.44 257 THR A N 1
ATOM 1921 C CA . THR A 1 257 ? -13.825 -2.970 65.963 1.00 85.44 257 THR A CA 1
ATOM 1922 C C . THR A 1 257 ? -14.650 -2.494 67.169 1.00 85.44 257 THR A C 1
ATOM 1924 O O . THR A 1 257 ? -14.713 -3.175 68.198 1.00 85.44 257 THR A O 1
ATOM 1927 N N . GLY A 1 258 ? -15.294 -1.328 67.060 1.00 76.50 258 GLY A N 1
ATOM 1928 C CA . GLY A 1 258 ? -16.162 -0.739 68.071 1.00 76.50 258 GLY A CA 1
ATOM 1929 C C . GLY A 1 258 ? -17.617 -1.193 67.997 1.00 76.50 258 GLY A C 1
ATOM 1930 O O . GLY A 1 258 ? -18.339 -0.991 68.978 1.00 76.50 258 GLY A O 1
ATOM 1931 N N . PHE A 1 259 ? -18.037 -1.796 66.878 1.00 79.31 259 PHE A N 1
ATOM 1932 C CA . PHE A 1 259 ? -19.417 -2.222 66.607 1.00 79.31 259 PHE A CA 1
ATOM 1933 C C . PHE A 1 259 ? -20.442 -1.093 66.839 1.00 79.31 259 PHE A C 1
ATOM 1935 O O . PHE A 1 259 ? -21.449 -1.288 67.527 1.00 79.31 259 PHE A O 1
ATOM 1942 N N . ALA A 1 260 ? -20.137 0.115 66.354 1.00 73.75 260 ALA A N 1
ATOM 1943 C CA . ALA A 1 260 ? -20.861 1.339 66.699 1.00 73.75 260 ALA A CA 1
ATOM 1944 C C . ALA A 1 260 ? -21.323 2.157 65.480 1.00 73.75 260 ALA A C 1
ATOM 1946 O O . ALA A 1 260 ? -21.685 3.323 65.653 1.00 73.75 260 ALA A O 1
ATOM 1947 N N . ASN A 1 261 ? -21.326 1.546 64.290 1.00 76.19 261 ASN A N 1
ATOM 1948 C CA . ASN A 1 261 ? -21.701 2.152 63.009 1.00 76.19 261 ASN A CA 1
ATOM 1949 C C . ASN A 1 261 ? -20.884 3.430 62.762 1.00 76.19 261 ASN A C 1
ATOM 1951 O O . ASN A 1 261 ? -21.425 4.505 62.498 1.00 76.19 261 ASN A O 1
ATOM 1955 N N . ASN A 1 262 ? -19.566 3.336 62.957 1.00 87.50 262 ASN A N 1
ATOM 1956 C CA . ASN A 1 262 ? -18.680 4.484 62.816 1.00 87.50 262 ASN A CA 1
ATOM 1957 C C . ASN A 1 262 ? -18.588 4.954 61.351 1.00 87.50 262 ASN A C 1
ATOM 1959 O O . ASN A 1 262 ? -18.657 4.169 60.409 1.00 87.50 262 ASN A O 1
ATOM 1963 N N . THR A 1 263 ? -18.429 6.266 61.177 1.00 89.44 263 THR A N 1
ATOM 1964 C CA . THR A 1 263 ? -18.357 6.924 59.867 1.00 89.44 263 THR A CA 1
ATOM 1965 C C . THR A 1 263 ? -16.948 6.866 59.284 1.00 89.44 263 THR A C 1
ATOM 1967 O O . THR A 1 263 ? -15.967 7.161 59.982 1.00 89.44 263 THR A O 1
ATOM 1970 N N . TYR A 1 264 ? -16.873 6.557 57.991 1.00 92.75 264 TYR A N 1
ATOM 1971 C CA . TYR A 1 264 ? -15.646 6.506 57.204 1.00 92.75 264 TYR A CA 1
ATOM 1972 C C . TYR A 1 264 ? -15.873 7.054 55.787 1.00 92.75 264 TYR A C 1
ATOM 1974 O O . TYR A 1 264 ? -17.009 7.274 55.363 1.00 92.75 264 TYR A O 1
ATOM 1982 N N . GLY A 1 265 ? -14.788 7.271 55.052 1.00 91.69 265 GLY A N 1
ATOM 1983 C CA . GLY A 1 265 ? -14.839 7.469 53.609 1.00 91.69 265 GLY A CA 1
ATOM 1984 C C . GLY A 1 265 ? -13.468 7.347 52.963 1.00 91.69 265 GLY A C 1
ATOM 1985 O O . GLY A 1 265 ? -12.436 7.457 53.632 1.00 91.69 265 GLY A O 1
ATOM 1986 N N . PHE A 1 266 ? -13.487 7.139 51.653 1.00 93.62 266 PHE A N 1
ATOM 1987 C CA . PHE A 1 266 ? -12.322 7.070 50.783 1.00 93.62 266 PHE A CA 1
ATOM 1988 C C . PHE A 1 266 ? -12.525 7.988 49.582 1.00 93.62 266 PHE A C 1
ATOM 1990 O O . PHE A 1 266 ? -13.655 8.259 49.195 1.00 93.62 266 PHE A O 1
ATOM 1997 N N . ARG A 1 267 ? -11.433 8.457 48.978 1.00 90.31 267 ARG A N 1
ATOM 1998 C CA . ARG A 1 267 ? -11.461 9.182 47.702 1.00 90.31 267 ARG A CA 1
ATOM 1999 C C . ARG A 1 267 ? -10.109 9.115 46.992 1.00 90.31 267 ARG A C 1
ATOM 2001 O O . ARG A 1 267 ? -9.072 8.929 47.634 1.00 90.31 267 ARG A O 1
ATOM 2008 N N . LYS A 1 268 ? -10.109 9.359 45.678 1.00 90.31 268 LYS A N 1
ATOM 2009 C CA . LYS A 1 268 ? -8.883 9.611 44.901 1.00 90.31 268 LYS A CA 1
ATOM 2010 C C . LYS A 1 268 ? -8.122 10.798 45.489 1.00 90.31 268 LYS A C 1
ATOM 2012 O O . LYS A 1 268 ? -8.747 11.805 45.835 1.00 90.31 268 LYS A O 1
ATOM 2017 N N . ASN A 1 269 ? -6.798 10.691 45.600 1.00 90.25 269 ASN A N 1
ATOM 2018 C CA . ASN A 1 269 ? -5.979 11.744 46.199 1.00 90.25 269 ASN A CA 1
ATOM 2019 C C . ASN A 1 269 ? -6.186 13.093 45.485 1.00 90.25 269 ASN A C 1
ATOM 2021 O O . ASN A 1 269 ? -6.130 13.181 44.259 1.00 90.25 269 ASN A O 1
ATOM 2025 N N . GLY A 1 270 ? -6.467 14.144 46.256 1.00 83.81 270 GLY A N 1
ATOM 2026 C CA . GLY A 1 270 ? -6.741 15.484 45.739 1.00 83.81 270 GLY A CA 1
ATOM 2027 C C . GLY A 1 270 ? -8.175 15.705 45.244 1.00 83.81 270 GLY A C 1
ATOM 2028 O O . GLY A 1 270 ? -8.497 16.820 44.824 1.00 83.81 270 GLY A O 1
ATOM 2029 N N . SER A 1 271 ? -9.054 14.698 45.322 1.00 84.50 271 SER A N 1
ATOM 2030 C CA . SER A 1 271 ? -10.474 14.848 44.993 1.00 84.50 271 SER A CA 1
ATOM 2031 C C . SER A 1 271 ? -11.155 15.883 45.897 1.00 84.50 271 SER A C 1
ATOM 2033 O O . SER A 1 271 ? -10.874 15.993 47.093 1.00 84.50 271 SER A O 1
ATOM 2035 N N . THR A 1 272 ? -12.101 16.641 45.336 1.00 83.69 272 THR A N 1
ATOM 2036 C CA . THR A 1 272 ? -12.969 17.540 46.114 1.00 83.69 272 THR A CA 1
ATOM 2037 C C . THR A 1 272 ? -14.133 16.820 46.788 1.00 83.69 272 THR A C 1
ATOM 2039 O O . THR A 1 272 ? -14.935 17.481 47.448 1.00 83.69 272 THR A O 1
ATOM 2042 N N . ASP A 1 273 ? -14.245 15.502 46.619 1.00 81.81 273 ASP A N 1
ATOM 2043 C CA . ASP A 1 273 ? -15.287 14.710 47.258 1.00 81.81 273 ASP A CA 1
ATOM 2044 C C . ASP A 1 273 ? -15.206 14.802 48.791 1.00 81.81 273 ASP A C 1
ATOM 2046 O O . ASP A 1 273 ? -14.131 14.883 49.394 1.00 81.81 273 ASP A O 1
ATOM 2050 N N . THR A 1 274 ? -16.369 14.848 49.428 1.00 84.50 274 THR A N 1
ATOM 2051 C CA . THR A 1 274 ? -16.536 14.923 50.880 1.00 84.50 274 THR A CA 1
ATOM 2052 C C . THR A 1 274 ? -17.448 13.830 51.433 1.00 84.50 274 THR A C 1
ATOM 2054 O O . THR A 1 274 ? -17.758 13.880 52.625 1.00 84.50 274 THR A O 1
ATOM 2057 N N . THR A 1 275 ? -17.840 12.863 50.597 1.00 85.44 275 THR A N 1
ATOM 2058 C CA . THR A 1 275 ? -18.644 11.694 50.959 1.00 85.44 275 THR A CA 1
ATOM 2059 C C . THR A 1 275 ? -17.995 10.935 52.111 1.00 85.44 275 THR A C 1
ATOM 2061 O O . THR A 1 275 ? -16.847 10.496 52.051 1.00 85.44 275 THR A O 1
ATOM 2064 N N . VAL A 1 276 ? -18.735 10.866 53.213 1.00 86.56 276 VAL A N 1
ATOM 2065 C CA . VAL A 1 276 ? -18.435 10.070 54.399 1.00 86.56 276 VAL A CA 1
ATOM 2066 C C . VAL A 1 276 ? -19.772 9.616 54.972 1.00 86.56 276 VAL A C 1
ATOM 2068 O O . VAL A 1 276 ? -20.647 10.448 55.223 1.00 86.56 276 VAL A O 1
ATOM 2071 N N . ASP A 1 277 ? -19.938 8.318 55.181 1.00 86.19 277 ASP A N 1
ATOM 2072 C CA . ASP A 1 277 ? -21.150 7.734 55.767 1.00 86.19 277 ASP A CA 1
ATOM 2073 C C . ASP A 1 277 ? -20.762 6.502 56.615 1.00 86.19 277 ASP A C 1
ATOM 2075 O O . ASP A 1 277 ? -19.576 6.156 56.718 1.00 86.19 277 ASP A O 1
ATOM 2079 N N . SER A 1 278 ? -21.703 5.913 57.350 1.00 78.81 278 SER A N 1
ATOM 2080 C CA . SER A 1 278 ? -21.414 4.773 58.229 1.00 78.81 278 SER A CA 1
ATOM 2081 C C . SER A 1 278 ? -21.181 3.468 57.466 1.00 78.81 278 SER A C 1
ATOM 2083 O O . SER A 1 278 ? -21.741 3.229 56.402 1.00 78.81 278 SER A O 1
ATOM 2085 N N . THR A 1 279 ? -20.373 2.581 58.053 1.00 70.69 279 THR A N 1
ATOM 2086 C CA . THR A 1 279 ? -20.222 1.194 57.578 1.00 70.69 279 THR A CA 1
ATOM 2087 C C . THR A 1 279 ? -21.514 0.371 57.703 1.00 70.69 279 THR A C 1
ATOM 2089 O O . THR A 1 279 ? -21.618 -0.665 57.062 1.00 70.69 279 THR A O 1
ATOM 2092 N N . ASN A 1 280 ? -22.473 0.818 58.534 1.00 72.75 280 ASN A N 1
ATOM 2093 C CA . ASN A 1 280 ? -23.627 0.116 59.137 1.00 72.75 280 ASN A CA 1
ATOM 2094 C C . ASN A 1 280 ? -23.293 -1.179 59.886 1.00 72.75 280 ASN A C 1
ATOM 2096 O O . ASN A 1 280 ? -23.623 -1.376 61.056 1.00 72.75 280 ASN A O 1
ATOM 2100 N N . ASP A 1 281 ? -22.624 -2.051 59.163 1.00 74.44 281 ASP A N 1
ATOM 2101 C CA . ASP A 1 281 ? -21.998 -3.283 59.559 1.00 74.44 281 ASP A CA 1
ATOM 2102 C C . ASP A 1 281 ? -20.662 -3.013 60.251 1.00 74.44 281 ASP A C 1
ATOM 2104 O O . ASP A 1 281 ? -20.092 -1.923 60.187 1.00 74.44 281 ASP A O 1
ATOM 2108 N N . ALA A 1 282 ? -20.115 -4.024 60.918 1.00 84.50 282 ALA A N 1
ATOM 2109 C CA . ALA A 1 282 ? -18.740 -3.954 61.406 1.00 84.50 282 ALA A CA 1
ATOM 2110 C C . ALA A 1 282 ? -17.697 -4.255 60.311 1.00 84.50 282 ALA A C 1
ATOM 2112 O O . ALA A 1 282 ? -16.508 -4.312 60.620 1.00 84.50 282 ALA A O 1
ATOM 2113 N N . LEU A 1 283 ? -18.160 -4.481 59.078 1.00 87.88 283 LEU A N 1
ATOM 2114 C CA . LEU A 1 283 ? -17.433 -4.950 57.905 1.00 87.88 283 LEU A CA 1
ATOM 2115 C C . LEU A 1 283 ? -17.907 -4.159 56.685 1.00 87.88 283 LEU A C 1
ATOM 2117 O O . LEU A 1 283 ? -19.111 -4.062 56.471 1.00 87.88 283 LEU A O 1
ATOM 2121 N N . GLY A 1 284 ? -16.987 -3.638 55.887 1.00 87.06 284 GLY A N 1
ATOM 2122 C CA . GLY A 1 284 ? -17.285 -3.011 54.602 1.00 87.06 284 GLY A CA 1
ATOM 2123 C C . GLY A 1 284 ? -16.098 -3.122 53.656 1.00 87.06 284 GLY A C 1
ATOM 2124 O O . GLY A 1 284 ? -15.015 -3.555 54.063 1.00 87.06 284 GLY A O 1
ATOM 2125 N N . TRP A 1 285 ? -16.289 -2.718 52.405 1.00 88.94 285 TRP A N 1
ATOM 2126 C CA . TRP A 1 285 ? -15.251 -2.755 51.379 1.00 88.94 285 TRP A CA 1
ATOM 2127 C C . TRP A 1 285 ? -15.222 -1.463 50.579 1.00 88.94 285 TRP A C 1
ATOM 2129 O O . TRP A 1 285 ? -16.248 -0.817 50.410 1.00 88.94 285 TRP A O 1
ATOM 2139 N N . ALA A 1 286 ? -14.042 -1.091 50.085 1.00 92.19 286 ALA A N 1
ATOM 2140 C CA . ALA A 1 286 ? -13.876 0.072 49.222 1.00 92.19 286 ALA A CA 1
ATOM 2141 C C . ALA A 1 286 ? -12.958 -0.246 48.039 1.00 92.19 286 ALA A C 1
ATOM 2143 O O . ALA A 1 286 ? -11.899 -0.852 48.216 1.00 92.19 286 ALA A O 1
ATOM 2144 N N . ILE A 1 287 ? -13.358 0.185 46.839 1.00 93.50 287 ILE A N 1
ATOM 2145 C CA . ILE A 1 287 ? -12.605 0.017 45.589 1.00 93.50 287 ILE A CA 1
ATOM 2146 C C . ILE A 1 287 ? -12.318 1.415 45.048 1.00 93.50 287 ILE A C 1
ATOM 2148 O O . ILE A 1 287 ? -13.171 2.059 44.438 1.00 93.50 287 ILE A O 1
ATOM 2152 N N . VAL A 1 288 ? -11.124 1.920 45.346 1.00 92.62 288 VAL A N 1
ATOM 2153 C CA . VAL A 1 288 ? -10.836 3.358 45.316 1.00 92.62 288 VAL A CA 1
ATOM 2154 C C . VAL A 1 288 ? -9.787 3.654 44.251 1.00 92.62 288 VAL A C 1
ATOM 2156 O O . VAL A 1 288 ? -8.690 3.097 44.340 1.00 92.62 288 VAL A O 1
ATOM 2159 N N . PRO A 1 289 ? -10.060 4.531 43.269 1.00 91.50 289 PRO A N 1
ATOM 2160 C CA . PRO A 1 289 ? -9.054 4.898 42.287 1.00 91.50 289 PRO A CA 1
ATOM 2161 C C . PRO A 1 289 ? -7.948 5.735 42.940 1.00 91.50 289 PRO A C 1
ATOM 2163 O O . PRO A 1 289 ? -8.236 6.712 43.635 1.00 91.50 289 PRO A O 1
ATOM 2166 N N . CYS A 1 290 ? -6.686 5.375 42.717 1.00 89.62 290 CYS A N 1
ATOM 2167 C CA . CYS A 1 290 ? -5.525 6.090 43.251 1.00 89.62 290 CYS A CA 1
ATOM 2168 C C . CYS A 1 290 ? -4.969 7.132 42.265 1.00 89.62 290 CYS A C 1
ATOM 2170 O O . CYS A 1 290 ? -5.431 7.256 41.126 1.00 89.62 290 CYS A O 1
ATOM 2172 N N . ASP A 1 291 ? -4.022 7.951 42.728 1.00 88.06 291 ASP A N 1
ATOM 2173 C CA . ASP A 1 291 ? -3.249 8.849 41.863 1.00 88.06 291 ASP A CA 1
ATOM 2174 C C . ASP A 1 291 ? -2.035 8.153 41.213 1.00 88.06 291 ASP A C 1
ATOM 2176 O O . ASP A 1 291 ? -1.777 6.969 41.427 1.00 88.06 291 ASP A O 1
ATOM 2180 N N . GLU A 1 292 ? -1.269 8.912 40.424 1.00 85.44 292 GLU A N 1
ATOM 2181 C CA . GLU A 1 292 ? -0.049 8.452 39.738 1.00 85.44 292 GLU A CA 1
ATOM 2182 C C . GLU A 1 292 ? 1.054 7.940 40.692 1.00 85.44 292 GLU A C 1
ATOM 2184 O O . GLU A 1 292 ? 1.986 7.280 40.239 1.00 85.44 292 GLU A O 1
ATOM 2189 N N . ASN A 1 293 ? 0.955 8.225 41.998 1.00 88.69 293 ASN A N 1
ATOM 2190 C CA . ASN A 1 293 ? 1.875 7.764 43.044 1.00 88.69 293 ASN A CA 1
ATOM 2191 C C . ASN A 1 293 ? 1.261 6.643 43.905 1.00 88.69 293 ASN A C 1
ATOM 2193 O O . ASN A 1 293 ? 1.800 6.325 44.965 1.00 88.69 293 ASN A O 1
ATOM 2197 N N . GLN A 1 294 ? 0.120 6.081 43.488 1.00 93.69 294 GLN A N 1
ATOM 2198 C CA . GLN A 1 294 ? -0.616 5.029 44.193 1.00 93.69 294 GLN A CA 1
ATOM 2199 C C . GLN A 1 294 ? -1.040 5.453 45.613 1.00 93.69 294 GLN A C 1
ATOM 2201 O O . GLN A 1 294 ? -1.046 4.661 46.560 1.00 93.69 294 GLN A O 1
ATOM 2206 N N . ILE A 1 295 ? -1.424 6.728 45.748 1.00 93.75 295 ILE A N 1
ATOM 2207 C CA . ILE A 1 295 ? -1.985 7.317 46.966 1.00 93.75 295 ILE A CA 1
ATOM 2208 C C . ILE A 1 295 ? -3.506 7.472 46.814 1.00 93.75 295 ILE A C 1
ATOM 2210 O O . ILE A 1 295 ? -4.013 7.926 45.783 1.00 93.75 295 ILE A O 1
ATOM 2214 N N . VAL A 1 296 ? -4.240 7.142 47.878 1.00 95.88 296 VAL A N 1
ATOM 2215 C CA . VAL A 1 296 ? -5.653 7.519 48.086 1.00 95.88 296 VAL A CA 1
ATOM 2216 C C . VAL A 1 296 ? -5.780 8.346 49.362 1.00 95.88 296 VAL A C 1
ATOM 2218 O O . VAL A 1 296 ? -4.890 8.322 50.206 1.00 95.88 296 VAL A O 1
ATOM 2221 N N . GLU A 1 297 ? -6.883 9.064 49.549 1.00 95.38 297 GLU A N 1
ATOM 2222 C CA . GLU A 1 297 ? -7.185 9.710 50.830 1.00 95.38 297 GLU A CA 1
ATOM 2223 C C . GLU A 1 297 ? -8.269 8.923 51.567 1.00 95.38 297 GLU A C 1
ATOM 2225 O O . GLU A 1 297 ? -9.367 8.722 51.046 1.00 95.38 297 GLU A O 1
ATOM 2230 N N . GLY A 1 298 ? -7.982 8.521 52.804 1.00 95.94 298 GLY A N 1
ATOM 2231 C CA . GLY A 1 298 ? -8.975 7.965 53.720 1.00 95.94 298 GLY A CA 1
ATOM 2232 C C . GLY A 1 298 ? -9.394 8.981 54.780 1.00 95.94 298 GLY A C 1
ATOM 2233 O O . GLY A 1 298 ? -8.646 9.905 55.118 1.00 95.94 298 GLY A O 1
ATOM 2234 N N . ARG A 1 299 ? -10.575 8.790 55.367 1.00 94.69 299 ARG A N 1
ATOM 2235 C CA . ARG A 1 299 ? -11.025 9.528 56.552 1.00 94.69 299 ARG A CA 1
ATOM 2236 C C . ARG A 1 299 ? -11.822 8.626 57.484 1.00 94.69 299 ARG A C 1
ATOM 2238 O O . ARG A 1 299 ? -12.702 7.894 57.047 1.00 94.69 299 ARG A O 1
ATOM 2245 N N . ILE A 1 300 ? -11.553 8.751 58.781 1.00 94.06 300 ILE A N 1
ATOM 2246 C CA . ILE A 1 300 ? -12.293 8.089 59.862 1.00 94.06 300 ILE A CA 1
ATOM 2247 C C . ILE A 1 300 ? -12.750 9.118 60.899 1.00 94.06 300 ILE A C 1
ATOM 2249 O O . ILE A 1 300 ? -12.050 10.095 61.174 1.00 94.06 300 ILE A O 1
ATOM 2253 N N . GLU A 1 301 ? -13.908 8.894 61.517 1.00 92.50 301 GLU A N 1
ATOM 2254 C CA . GLU A 1 301 ? -14.377 9.696 62.662 1.00 92.50 301 GLU A CA 1
ATOM 2255 C C . GLU A 1 301 ? -14.096 9.022 64.021 1.00 92.50 301 GLU A C 1
ATOM 2257 O O . GLU A 1 301 ? -14.279 9.632 65.077 1.00 92.50 301 GLU A O 1
ATOM 2262 N N . ASN A 1 302 ? -13.603 7.777 64.020 1.00 92.25 302 ASN A N 1
ATOM 2263 C CA . ASN A 1 302 ? -13.279 7.013 65.224 1.00 92.25 302 ASN A CA 1
ATOM 2264 C C . ASN A 1 302 ? -12.091 6.063 64.986 1.00 92.25 302 ASN A C 1
ATOM 2266 O O . ASN A 1 302 ? -12.069 5.361 63.985 1.00 92.25 302 ASN A O 1
ATOM 2270 N N . LEU A 1 303 ? -11.158 5.977 65.944 1.00 92.06 303 LEU A N 1
ATOM 2271 C CA . LEU A 1 303 ? -9.976 5.090 65.914 1.00 92.06 303 LEU A CA 1
ATOM 2272 C C . LEU A 1 303 ? -10.301 3.592 66.100 1.00 92.06 303 LEU A C 1
ATOM 2274 O O . LEU A 1 303 ? -9.402 2.797 66.342 1.00 92.06 303 LEU A O 1
ATOM 2278 N N . ASN A 1 304 ? -11.582 3.226 66.068 1.00 91.44 304 ASN A N 1
ATOM 2279 C CA . ASN A 1 304 ? -12.024 1.836 66.004 1.00 91.44 304 ASN A CA 1
ATOM 2280 C C . ASN A 1 304 ? -12.219 1.356 64.554 1.00 91.44 304 ASN A C 1
ATOM 2282 O O . ASN A 1 304 ? -12.458 0.165 64.361 1.00 91.44 304 ASN A O 1
ATOM 2286 N N . VAL A 1 305 ? -12.191 2.276 63.578 1.00 92.88 305 VAL A N 1
ATOM 2287 C CA . VAL A 1 305 ? -12.274 1.967 62.147 1.00 92.88 305 VAL A CA 1
ATOM 2288 C C . VAL A 1 305 ? -10.864 1.759 61.610 1.00 92.88 305 VAL A C 1
ATOM 2290 O O . VAL A 1 305 ? -10.084 2.708 61.527 1.00 92.88 305 VAL A O 1
ATOM 2293 N N . ASP A 1 306 ? -10.576 0.516 61.248 1.00 93.62 306 ASP A N 1
ATOM 2294 C CA . ASP A 1 306 ? -9.304 0.060 60.698 1.00 93.62 306 ASP A CA 1
ATOM 2295 C C . ASP A 1 306 ? -9.455 -0.233 59.192 1.00 93.62 306 ASP A C 1
ATOM 2297 O O . ASP A 1 306 ? -10.526 -0.649 58.736 1.00 93.62 306 ASP A O 1
ATOM 2301 N N . PHE A 1 307 ? -8.387 -0.019 58.418 1.00 96.06 307 PHE A N 1
ATOM 2302 C CA . PHE A 1 307 ? -8.352 -0.209 56.962 1.00 96.06 307 PHE A CA 1
ATOM 2303 C C . PHE A 1 307 ? -7.263 -1.219 56.585 1.00 96.06 307 PHE A C 1
ATOM 2305 O O . PHE A 1 307 ? -6.101 -1.041 56.953 1.00 96.06 307 PHE A O 1
ATOM 2312 N N . PHE A 1 308 ? -7.606 -2.245 55.804 1.00 95.88 308 PHE A N 1
ATOM 2313 C CA . PHE A 1 308 ? -6.672 -3.292 55.380 1.00 95.88 308 PHE A CA 1
ATOM 2314 C C . PHE A 1 308 ? -6.672 -3.443 53.855 1.00 95.88 308 PHE A C 1
ATOM 2316 O O . PHE A 1 308 ? -7.702 -3.729 53.257 1.00 95.88 308 PHE A O 1
ATOM 2323 N N . LEU A 1 309 ? -5.516 -3.271 53.213 1.00 96.50 309 LEU A N 1
ATOM 2324 C CA . LEU A 1 309 ? -5.348 -3.412 51.766 1.00 96.50 309 LEU A CA 1
ATOM 2325 C C . LEU A 1 309 ? -5.388 -4.897 51.367 1.00 96.50 309 LEU A C 1
ATOM 2327 O O . LEU A 1 309 ? -4.417 -5.635 51.580 1.00 96.50 309 LEU A O 1
ATOM 2331 N N . ILE A 1 310 ? -6.504 -5.318 50.770 1.00 95.31 310 ILE A N 1
ATOM 2332 C CA . ILE A 1 310 ? -6.728 -6.672 50.241 1.00 95.31 310 ILE A CA 1
ATOM 2333 C C . ILE A 1 310 ? -5.862 -6.898 49.006 1.00 95.31 310 ILE A C 1
ATOM 2335 O O . ILE A 1 310 ? -5.244 -7.947 48.859 1.00 95.31 310 ILE A O 1
ATOM 2339 N N . GLY A 1 311 ? -5.807 -5.909 48.119 1.00 94.62 311 GLY A N 1
ATOM 2340 C CA . GLY A 1 311 ? -5.187 -6.033 46.809 1.00 94.62 311 GLY A CA 1
ATOM 2341 C C . GLY A 1 311 ? -5.334 -4.759 45.991 1.00 94.62 311 GLY A C 1
ATOM 2342 O O . GLY A 1 311 ? -5.740 -3.716 46.507 1.00 94.62 311 GLY A O 1
ATOM 2343 N N . TYR A 1 312 ? -4.998 -4.851 44.713 1.00 93.62 312 TYR A N 1
ATOM 2344 C CA . TYR A 1 312 ? -5.032 -3.736 43.778 1.00 93.62 312 TYR A CA 1
ATOM 2345 C C . TYR A 1 312 ? -5.349 -4.203 42.359 1.00 93.62 312 TYR A C 1
ATOM 2347 O O . TYR A 1 312 ? -5.174 -5.374 42.014 1.00 93.62 312 TYR A O 1
ATOM 2355 N N . ILE A 1 313 ? -5.825 -3.265 41.548 1.00 91.38 313 ILE A N 1
ATOM 2356 C CA . ILE A 1 313 ? -6.176 -3.453 40.143 1.00 91.38 313 ILE A CA 1
ATOM 2357 C C . ILE A 1 313 ? -5.228 -2.585 39.317 1.00 91.38 313 ILE A C 1
ATOM 2359 O O . ILE A 1 313 ? -5.069 -1.399 39.611 1.00 91.38 313 ILE A O 1
ATOM 2363 N N . THR A 1 314 ? -4.594 -3.166 38.304 1.00 85.75 314 THR A N 1
ATOM 2364 C CA . THR A 1 314 ? -3.658 -2.481 37.400 1.00 85.75 314 THR A CA 1
ATOM 2365 C C . THR A 1 314 ? -4.328 -2.212 36.059 1.00 85.75 314 THR A C 1
ATOM 2367 O O . THR A 1 314 ? -5.030 -3.085 35.548 1.00 85.75 314 THR A O 1
ATOM 2370 N N . SER A 1 315 ? -4.061 -1.060 35.439 1.00 66.50 315 SER A N 1
ATOM 2371 C CA . SER A 1 315 ? -4.449 -0.852 34.038 1.00 66.50 315 SER A CA 1
ATOM 2372 C C . SER A 1 315 ? -3.722 -1.874 33.153 1.00 66.50 315 SER A C 1
ATOM 2374 O O . SER A 1 315 ? -2.511 -2.062 33.314 1.00 66.50 315 SER A O 1
ATOM 2376 N N . GLY A 1 316 ? -4.425 -2.519 32.217 1.00 53.66 316 GLY A N 1
ATOM 2377 C CA . GLY A 1 316 ? -3.789 -3.377 31.213 1.00 53.66 316 GLY A CA 1
ATOM 2378 C C . GLY A 1 316 ? -2.721 -2.581 30.459 1.00 53.66 316 GLY A C 1
ATOM 2379 O O . GLY A 1 316 ? -3.005 -1.497 29.954 1.00 53.66 316 GLY A O 1
ATOM 2380 N N . GLY A 1 317 ? -1.479 -3.072 30.450 1.00 37.22 317 GLY A N 1
ATOM 2381 C CA . GLY A 1 317 ? -0.297 -2.258 30.148 1.00 37.22 317 GLY A CA 1
ATOM 2382 C C . GLY A 1 317 ? -0.269 -1.641 28.745 1.00 37.22 317 GLY A C 1
ATOM 2383 O O . GLY A 1 317 ? 0.278 -2.234 27.817 1.00 37.22 317 GLY A O 1
ATOM 2384 N N . TYR A 1 318 ? -0.761 -0.406 28.614 1.00 37.41 318 TYR A N 1
ATOM 2385 C CA . TYR A 1 318 ? -0.661 0.406 27.401 1.00 37.41 318 TYR A CA 1
ATOM 2386 C C . TYR A 1 318 ? 0.295 1.587 27.590 1.00 37.41 318 TYR A C 1
ATOM 2388 O O . TYR A 1 318 ? 0.154 2.395 28.505 1.00 37.41 318 TYR A O 1
ATOM 2396 N N . LEU A 1 319 ? 1.255 1.730 26.673 1.00 31.88 319 LEU A N 1
ATOM 2397 C CA . LEU A 1 319 ? 2.224 2.828 26.669 1.00 31.88 319 LEU A CA 1
ATOM 2398 C C . LEU A 1 319 ? 1.538 4.187 26.434 1.00 31.88 319 LEU A C 1
ATOM 2400 O O . LEU A 1 319 ? 1.005 4.469 25.358 1.00 31.88 319 LEU A O 1
ATOM 2404 N N . TYR A 1 320 ? 1.595 5.072 27.430 1.00 29.31 320 TYR A N 1
ATOM 2405 C CA . TYR A 1 320 ? 1.167 6.466 27.299 1.00 29.31 320 TYR A CA 1
ATOM 2406 C C . TYR A 1 320 ? 2.271 7.312 26.643 1.00 29.31 320 TYR A C 1
ATOM 2408 O O . TYR A 1 320 ? 3.151 7.841 27.321 1.00 29.31 320 TYR A O 1
ATOM 2416 N N . TYR A 1 321 ? 2.195 7.510 25.325 1.00 29.69 321 TYR A N 1
ATOM 2417 C CA . TYR A 1 321 ? 2.933 8.589 24.662 1.00 29.69 321 TYR A CA 1
ATOM 2418 C C . TYR A 1 321 ? 2.274 9.939 24.976 1.00 29.69 321 TYR A C 1
ATOM 2420 O O . TYR A 1 321 ? 1.304 10.341 24.336 1.00 29.69 321 TYR A O 1
ATOM 2428 N N . THR A 1 322 ? 2.800 10.659 25.965 1.00 28.91 322 THR A N 1
ATOM 2429 C CA . THR A 1 322 ? 2.440 12.060 26.221 1.00 28.91 322 THR A CA 1
ATOM 2430 C C . THR A 1 322 ? 3.272 12.991 25.338 1.00 28.91 322 THR A C 1
ATOM 2432 O O . THR A 1 322 ? 4.316 13.503 25.748 1.00 28.91 322 THR A O 1
ATOM 2435 N N . GLU A 1 323 ? 2.800 13.260 24.115 1.00 30.64 323 GLU A N 1
ATOM 2436 C CA . GLU A 1 323 ? 3.371 14.327 23.283 1.00 30.64 323 GLU A CA 1
ATOM 2437 C C . GLU A 1 323 ? 3.109 15.707 23.908 1.00 30.64 323 GLU A C 1
ATOM 2439 O O . GLU A 1 323 ? 2.142 16.412 23.615 1.00 30.64 323 GLU A O 1
ATOM 2444 N N . THR A 1 324 ? 4.022 16.130 24.783 1.00 29.69 324 THR A N 1
ATOM 2445 C CA . THR A 1 324 ? 4.066 17.514 25.249 1.00 29.69 324 THR A CA 1
ATOM 2446 C C . THR A 1 324 ? 4.574 18.387 24.107 1.00 29.69 324 THR A C 1
ATOM 2448 O O . THR A 1 324 ? 5.772 18.431 23.827 1.00 29.69 324 THR A O 1
ATOM 2451 N N . SER A 1 325 ? 3.659 19.103 23.454 1.00 33.91 325 SER A N 1
ATOM 2452 C CA . SER A 1 325 ? 3.958 20.034 22.363 1.00 33.91 325 SER A CA 1
ATOM 2453 C C . SER A 1 325 ? 4.840 21.209 22.825 1.00 33.91 325 SER A C 1
ATOM 2455 O O . SER A 1 325 ? 4.370 22.286 23.189 1.00 33.91 325 SER A O 1
ATOM 2457 N N . ALA A 1 326 ? 6.160 21.012 22.783 1.00 28.59 326 ALA A N 1
ATOM 2458 C CA . ALA A 1 326 ? 7.165 22.025 23.087 1.00 28.59 326 ALA A CA 1
ATOM 2459 C C . ALA A 1 326 ? 8.047 22.302 21.861 1.00 28.59 326 ALA A C 1
ATOM 2461 O O . ALA A 1 326 ? 8.923 21.524 21.488 1.00 28.59 326 ALA A O 1
ATOM 2462 N N . SER A 1 327 ? 7.820 23.455 21.235 1.00 34.50 327 SER A N 1
ATOM 2463 C CA . SER A 1 327 ? 8.663 23.983 20.164 1.00 34.50 327 SER A CA 1
ATOM 2464 C C . SER A 1 327 ? 10.073 24.359 20.651 1.00 34.50 327 SER A C 1
ATOM 2466 O O . SER A 1 327 ? 10.239 24.791 21.786 1.00 34.50 327 SER A O 1
ATOM 2468 N N . GLU A 1 328 ? 11.034 24.367 19.718 1.00 33.09 328 GLU A N 1
ATOM 2469 C CA . GLU A 1 328 ? 12.371 24.994 19.819 1.00 33.09 328 GLU A CA 1
ATOM 2470 C C . GLU A 1 328 ? 13.494 24.245 20.580 1.00 33.09 328 GLU A C 1
ATOM 2472 O O . GLU A 1 328 ? 13.922 24.605 21.670 1.00 33.09 328 GLU A O 1
ATOM 2477 N N . ASN A 1 329 ? 14.133 23.312 19.869 1.00 40.78 329 ASN A N 1
ATOM 2478 C CA . ASN A 1 329 ? 15.551 23.426 19.484 1.00 40.78 329 ASN A CA 1
ATOM 2479 C C . ASN A 1 329 ? 16.547 24.040 20.512 1.00 40.78 329 ASN A C 1
ATOM 2481 O O . ASN A 1 329 ? 17.003 25.170 20.324 1.00 40.78 329 ASN A O 1
ATOM 2485 N N . GLN A 1 330 ? 16.999 23.262 21.506 1.00 31.02 330 GLN A N 1
ATOM 2486 C CA . GLN A 1 330 ? 18.348 23.353 22.103 1.00 31.02 330 GLN A CA 1
ATOM 2487 C C . GLN A 1 330 ? 18.809 21.964 22.578 1.00 31.02 330 GLN A C 1
ATOM 2489 O O . GLN A 1 330 ? 18.091 21.281 23.300 1.00 31.02 330 GLN A O 1
ATOM 2494 N N . GLY A 1 331 ? 20.028 21.550 22.217 1.00 38.00 331 GLY A N 1
ATOM 2495 C CA . GLY A 1 331 ? 20.585 20.269 22.666 1.00 38.00 331 GLY A CA 1
ATOM 2496 C C . GLY A 1 331 ? 21.011 20.295 24.138 1.00 38.00 331 GLY A C 1
ATOM 2497 O O . GLY A 1 331 ? 21.743 21.198 24.552 1.00 38.00 331 GLY A O 1
ATOM 2498 N N . LEU A 1 332 ? 20.621 19.276 24.913 1.00 29.05 332 LEU A N 1
ATOM 2499 C CA . LEU A 1 332 ? 21.021 19.124 26.313 1.00 29.05 332 LEU A CA 1
ATOM 2500 C C . LEU A 1 332 ? 21.885 17.872 26.525 1.00 29.05 332 LEU A C 1
ATOM 2502 O O . LEU A 1 332 ? 21.533 16.762 26.140 1.00 29.05 332 LEU A O 1
ATOM 2506 N N . LYS A 1 333 ? 23.042 18.069 27.163 1.00 27.94 333 LYS A N 1
ATOM 2507 C CA . LYS A 1 333 ? 23.950 17.001 27.604 1.00 27.94 333 LYS A CA 1
ATOM 2508 C C . LYS A 1 333 ? 23.314 16.180 28.725 1.00 27.94 333 LYS A C 1
ATOM 2510 O O . LYS A 1 333 ? 23.049 16.741 29.786 1.00 27.94 333 LYS A O 1
ATOM 2515 N N . VAL A 1 334 ? 23.259 14.860 28.567 1.00 27.50 334 VAL A N 1
ATOM 2516 C CA . VAL A 1 334 ? 23.179 13.943 29.713 1.00 27.50 334 VAL A CA 1
ATOM 2517 C C . VAL A 1 334 ? 24.599 13.660 30.209 1.00 27.50 334 VAL A C 1
ATOM 2519 O O . VAL A 1 334 ? 25.480 13.275 29.440 1.00 27.50 334 VAL A O 1
ATOM 2522 N N . VAL A 1 335 ? 24.835 13.902 31.498 1.00 27.27 335 VAL A N 1
ATOM 2523 C CA . VAL A 1 335 ? 26.064 13.514 32.199 1.00 27.27 335 VAL A CA 1
ATOM 2524 C C . VAL A 1 335 ? 25.797 12.174 32.871 1.00 27.27 335 VAL A C 1
ATOM 2526 O O . VAL A 1 335 ? 24.989 12.110 33.791 1.00 27.27 335 VAL A O 1
ATOM 2529 N N . ALA A 1 336 ? 26.480 11.122 32.429 1.00 26.94 336 ALA A N 1
ATOM 2530 C CA . ALA A 1 336 ? 26.477 9.838 33.117 1.00 26.94 336 ALA A CA 1
ATOM 2531 C C . ALA A 1 336 ? 27.640 9.788 34.124 1.00 26.94 336 ALA A C 1
ATOM 2533 O O . ALA A 1 336 ? 28.803 9.700 33.727 1.00 26.94 336 ALA A O 1
ATOM 2534 N N . GLU A 1 337 ? 27.333 9.827 35.423 1.00 27.08 337 GLU A N 1
ATOM 2535 C CA . GLU A 1 337 ? 28.238 9.320 36.460 1.00 27.08 337 GLU A CA 1
ATOM 2536 C C . GLU A 1 337 ? 27.887 7.848 36.707 1.00 27.08 337 GLU A C 1
ATOM 2538 O O . GLU A 1 337 ? 26.859 7.536 37.299 1.00 27.08 337 GLU A O 1
ATOM 2543 N N . GLY A 1 338 ? 28.713 6.937 36.191 1.00 25.30 338 GLY A N 1
ATOM 2544 C CA . GLY A 1 338 ? 28.491 5.496 36.313 1.00 25.30 338 GLY A CA 1
ATOM 2545 C C . GLY A 1 338 ? 29.293 4.860 37.448 1.00 25.30 338 GLY A C 1
ATOM 2546 O O . GLY A 1 338 ? 30.449 5.222 37.668 1.00 25.30 338 GLY A O 1
ATOM 2547 N N . ILE A 1 339 ? 28.711 3.846 38.097 1.00 32.12 339 ILE A N 1
ATOM 2548 C CA . ILE A 1 339 ? 29.457 2.802 38.816 1.00 32.12 339 ILE A CA 1
ATOM 2549 C C . ILE A 1 339 ? 28.765 1.445 38.610 1.00 32.12 339 ILE A C 1
ATOM 2551 O O . ILE A 1 339 ? 27.900 1.075 39.398 1.00 32.12 339 ILE A O 1
ATOM 2555 N N . THR A 1 340 ? 29.223 0.668 37.625 1.00 28.47 340 THR A N 1
ATOM 2556 C CA . THR A 1 340 ? 29.073 -0.798 37.645 1.00 28.47 340 THR A CA 1
ATOM 2557 C C . THR A 1 340 ? 30.255 -1.447 36.918 1.00 28.47 340 THR A C 1
ATOM 2559 O O . THR A 1 340 ? 30.505 -1.155 35.752 1.00 28.47 340 THR A O 1
ATOM 2562 N N . GLU A 1 341 ? 30.999 -2.319 37.602 1.00 33.97 341 GLU A N 1
ATOM 2563 C CA . GLU A 1 341 ? 31.932 -3.260 36.963 1.00 33.97 341 GLU A CA 1
ATOM 2564 C C . GLU A 1 341 ? 31.157 -4.511 36.518 1.00 33.97 341 GLU A C 1
ATOM 2566 O O . GLU A 1 341 ? 30.293 -4.969 37.266 1.00 33.97 341 GLU A O 1
ATOM 2571 N N . GLY A 1 342 ? 31.505 -5.121 35.376 1.00 29.53 342 GLY A N 1
ATOM 2572 C CA . GLY A 1 342 ? 31.062 -6.495 35.068 1.00 29.53 342 GLY A CA 1
ATOM 2573 C C . GLY A 1 342 ? 30.566 -6.785 33.649 1.00 29.53 342 GLY A C 1
ATOM 2574 O O . GLY A 1 342 ? 29.591 -7.511 33.494 1.00 29.53 342 GLY A O 1
ATOM 2575 N N . GLU A 1 343 ? 31.222 -6.265 32.613 1.00 27.95 343 GLU A N 1
ATOM 2576 C CA . GLU A 1 343 ? 30.917 -6.617 31.219 1.00 27.95 343 GLU A CA 1
ATOM 2577 C C . GLU A 1 343 ? 31.364 -8.061 30.894 1.00 27.95 343 GLU A C 1
ATOM 2579 O O . GLU A 1 343 ? 32.549 -8.388 30.990 1.00 27.95 343 GLU A O 1
ATOM 2584 N N . TYR A 1 344 ? 30.428 -8.920 30.472 1.00 27.72 344 TYR A N 1
ATOM 2585 C CA . TYR A 1 344 ? 30.721 -10.168 29.756 1.00 27.72 344 TYR A CA 1
ATOM 2586 C C . TYR A 1 344 ? 30.231 -10.029 28.315 1.00 27.72 344 TYR A C 1
ATOM 2588 O O . TYR A 1 344 ? 29.051 -10.209 28.026 1.00 27.72 344 TYR A O 1
ATOM 2596 N N . ALA A 1 345 ? 31.148 -9.709 27.404 1.00 29.59 345 ALA A N 1
ATOM 2597 C CA . ALA A 1 345 ? 30.847 -9.650 25.981 1.00 29.59 345 ALA A CA 1
ATOM 2598 C C . ALA A 1 345 ? 30.633 -11.064 25.412 1.00 29.59 345 ALA A C 1
ATOM 2600 O O . ALA A 1 345 ? 31.574 -11.861 25.352 1.00 29.59 345 ALA A O 1
ATOM 2601 N N . LEU A 1 346 ? 29.415 -11.354 24.948 1.00 25.20 346 LEU A N 1
ATOM 2602 C CA . LEU A 1 346 ? 29.151 -12.464 24.037 1.00 25.20 346 LEU A CA 1
ATOM 2603 C C . LEU A 1 346 ? 29.115 -11.908 22.610 1.00 25.20 346 LEU A C 1
ATOM 2605 O O . LEU A 1 346 ? 28.289 -11.060 22.290 1.00 25.20 346 LEU A O 1
ATOM 2609 N N . THR A 1 347 ? 30.036 -12.350 21.755 1.00 28.70 347 THR A N 1
ATOM 2610 C CA . THR A 1 347 ? 30.079 -11.931 20.348 1.00 28.70 347 THR A CA 1
ATOM 2611 C C . THR A 1 347 ? 29.394 -12.976 19.475 1.00 28.70 347 THR A C 1
ATOM 2613 O O . THR A 1 347 ? 30.019 -13.963 19.087 1.00 28.70 347 THR A O 1
ATOM 2616 N N . THR A 1 348 ? 28.129 -12.748 19.133 1.00 26.56 348 THR A N 1
ATOM 2617 C CA . THR A 1 348 ? 27.448 -13.428 18.026 1.00 26.56 348 THR A CA 1
ATOM 2618 C C . THR A 1 348 ? 27.609 -12.581 16.767 1.00 26.56 348 THR A C 1
ATOM 2620 O O . THR A 1 348 ? 27.010 -11.521 16.626 1.00 26.56 348 THR A O 1
ATOM 2623 N N . SER A 1 349 ? 28.467 -13.016 15.842 1.00 26.72 349 SER A N 1
ATOM 2624 C CA . SER A 1 349 ? 28.620 -12.336 14.555 1.00 26.72 349 SER A CA 1
ATOM 2625 C C . SER A 1 349 ? 27.550 -12.811 13.571 1.00 26.72 349 SER A C 1
ATOM 2627 O O . SER A 1 349 ? 27.824 -13.683 12.740 1.00 26.72 349 SER A O 1
ATOM 2629 N N . ILE A 1 350 ? 26.360 -12.214 13.637 1.00 27.48 350 ILE A N 1
ATOM 2630 C CA . ILE A 1 350 ? 25.560 -12.045 12.421 1.00 27.48 350 ILE A CA 1
ATOM 2631 C C . ILE A 1 350 ? 26.296 -11.016 11.559 1.00 27.48 350 ILE A C 1
ATOM 2633 O O . ILE A 1 350 ? 26.980 -10.118 12.059 1.00 27.48 350 ILE A O 1
ATOM 2637 N N . LYS A 1 351 ? 26.257 -11.213 10.244 1.00 29.25 351 LYS A N 1
ATOM 2638 C CA . LYS A 1 351 ? 26.927 -10.337 9.289 1.00 29.25 351 LYS A CA 1
ATOM 2639 C C . LYS A 1 351 ? 25.978 -9.202 8.899 1.00 29.25 351 LYS A C 1
ATOM 2641 O O . LYS A 1 351 ? 25.574 -9.120 7.745 1.00 29.25 351 LYS A O 1
ATOM 2646 N N . ASP A 1 352 ? 25.636 -8.357 9.866 1.00 32.38 352 ASP A N 1
ATOM 2647 C CA . ASP A 1 352 ? 24.790 -7.193 9.614 1.00 32.38 352 ASP A CA 1
ATOM 2648 C C . ASP A 1 352 ? 25.525 -6.187 8.724 1.00 32.38 352 ASP A C 1
ATOM 2650 O O . ASP A 1 352 ? 26.608 -5.687 9.054 1.00 32.38 352 ASP A O 1
ATOM 2654 N N . ASP A 1 353 ? 24.916 -5.904 7.576 1.00 32.28 353 ASP A N 1
ATOM 2655 C CA . ASP A 1 353 ? 25.224 -4.739 6.757 1.00 32.28 353 ASP A CA 1
ATOM 2656 C C . ASP A 1 353 ? 24.652 -3.506 7.494 1.00 32.28 353 ASP A C 1
ATOM 2658 O O . ASP A 1 353 ? 23.476 -3.524 7.871 1.00 32.28 353 ASP A O 1
ATOM 2662 N N . PRO A 1 354 ? 25.439 -2.456 7.804 1.00 28.22 354 PRO A N 1
ATOM 2663 C CA . PRO A 1 354 ? 25.103 -1.514 8.876 1.00 28.22 354 PRO A CA 1
ATOM 2664 C C . PRO A 1 354 ? 24.138 -0.401 8.422 1.00 28.22 354 PRO A C 1
ATOM 2666 O O . PRO A 1 354 ? 24.450 0.784 8.553 1.00 28.22 354 PRO A O 1
ATOM 2669 N N . GLY A 1 355 ? 22.983 -0.775 7.859 1.00 32.22 355 GLY A N 1
ATOM 2670 C CA . GLY A 1 355 ? 22.047 0.151 7.209 1.00 32.22 355 GLY A CA 1
ATOM 2671 C C . GLY A 1 355 ? 20.562 0.014 7.563 1.00 32.22 355 GLY A C 1
ATOM 2672 O O . GLY A 1 355 ? 19.816 0.950 7.286 1.00 32.22 355 GLY A O 1
ATOM 2673 N N . ILE A 1 356 ? 20.111 -1.093 8.165 1.00 33.16 356 ILE A N 1
ATOM 2674 C CA . ILE A 1 356 ? 18.674 -1.368 8.349 1.00 33.16 356 ILE A CA 1
ATOM 2675 C C . ILE A 1 356 ? 18.321 -1.405 9.838 1.00 33.16 356 ILE A C 1
ATOM 2677 O O . ILE A 1 356 ? 18.721 -2.306 10.569 1.00 33.16 356 ILE A O 1
ATOM 2681 N N . ALA A 1 357 ? 17.553 -0.408 10.282 1.00 31.92 357 ALA A N 1
ATOM 2682 C CA . ALA A 1 357 ? 16.856 -0.471 11.561 1.00 31.92 357 ALA A CA 1
ATOM 2683 C C . ALA A 1 357 ? 15.700 -1.480 11.468 1.00 31.92 357 ALA A C 1
ATOM 2685 O O . ALA A 1 357 ? 15.041 -1.574 10.433 1.00 31.92 357 ALA A O 1
ATOM 2686 N N . SER A 1 358 ? 15.456 -2.209 12.556 1.00 32.34 358 SER A N 1
ATOM 2687 C CA . SER A 1 358 ? 14.380 -3.195 12.684 1.00 32.34 358 SER A CA 1
ATOM 2688 C C . SER A 1 358 ? 13.020 -2.625 12.269 1.00 32.34 358 SER A C 1
ATOM 2690 O O . SER A 1 358 ? 12.550 -1.668 12.889 1.00 32.34 358 SER A O 1
ATOM 2692 N N . TYR A 1 359 ? 12.371 -3.248 11.285 1.00 31.16 359 TYR A N 1
ATOM 2693 C CA . TYR A 1 359 ? 10.977 -2.979 10.940 1.00 31.16 359 TYR A CA 1
ATOM 2694 C C . TYR A 1 359 ? 10.097 -4.184 11.254 1.00 31.16 359 TYR A C 1
ATOM 2696 O O . TYR A 1 359 ? 10.434 -5.320 10.927 1.00 31.16 359 TYR A O 1
ATOM 2704 N N . ASP A 1 360 ? 8.961 -3.891 11.881 1.00 28.70 360 ASP A N 1
ATOM 2705 C CA . ASP A 1 360 ? 7.880 -4.837 12.134 1.00 28.70 360 ASP A CA 1
ATOM 2706 C C . ASP A 1 360 ? 7.243 -5.298 10.808 1.00 28.70 360 ASP A C 1
ATOM 2708 O O . ASP A 1 360 ? 7.266 -4.568 9.805 1.00 28.70 360 ASP A O 1
ATOM 2712 N N . ALA A 1 361 ? 6.681 -6.509 10.796 1.00 29.52 361 ALA A N 1
ATOM 2713 C CA . ALA A 1 361 ? 6.229 -7.212 9.594 1.00 29.52 361 ALA A CA 1
ATOM 2714 C C . ALA A 1 361 ? 5.013 -6.521 8.938 1.00 29.52 361 ALA A C 1
ATOM 2716 O O . ALA A 1 361 ? 3.856 -6.881 9.154 1.00 29.52 361 ALA A O 1
ATOM 2717 N N . SER A 1 362 ? 5.283 -5.505 8.115 1.00 28.62 362 SER A N 1
ATOM 2718 C CA . SER A 1 362 ? 4.281 -4.598 7.548 1.00 28.62 362 SER A CA 1
ATOM 2719 C C . SER A 1 362 ? 4.174 -4.731 6.025 1.00 28.62 362 SER A C 1
ATOM 2721 O O . SER A 1 362 ? 4.960 -4.195 5.247 1.00 28.62 362 SER A O 1
ATOM 2723 N N . VAL A 1 363 ? 3.124 -5.448 5.621 1.00 34.03 363 VAL A N 1
ATOM 2724 C CA . VAL A 1 363 ? 2.737 -5.814 4.248 1.00 34.03 363 VAL A CA 1
ATOM 2725 C C . VAL A 1 363 ? 2.851 -4.654 3.253 1.00 34.03 363 VAL A C 1
ATOM 2727 O O . VAL A 1 363 ? 2.089 -3.678 3.301 1.00 34.03 363 VAL A O 1
ATOM 2730 N N . ASN A 1 364 ? 3.773 -4.797 2.304 1.00 34.03 364 ASN A N 1
ATOM 2731 C CA . ASN A 1 364 ? 4.138 -3.766 1.339 1.00 34.03 364 ASN A CA 1
ATOM 2732 C C . ASN A 1 364 ? 3.178 -3.701 0.136 1.00 34.03 364 ASN A C 1
ATOM 2734 O O . ASN A 1 364 ? 2.457 -4.662 -0.129 1.00 34.03 364 ASN A O 1
ATOM 2738 N N . ILE A 1 365 ? 3.173 -2.597 -0.646 1.00 33.50 365 ILE A N 1
ATOM 2739 C CA . ILE A 1 365 ? 2.503 -2.558 -1.973 1.00 33.50 365 ILE A CA 1
ATOM 2740 C C . ILE A 1 365 ? 3.323 -1.846 -3.087 1.00 33.50 365 ILE A C 1
ATOM 2742 O O . ILE A 1 365 ? 3.414 -0.621 -3.137 1.00 33.50 365 ILE A O 1
ATOM 2746 N N . GLY A 1 366 ? 3.834 -2.614 -4.063 1.00 26.81 366 GLY A N 1
ATOM 2747 C CA . GLY A 1 366 ? 4.345 -2.146 -5.365 1.00 26.81 366 GLY A CA 1
ATOM 2748 C C . GLY A 1 366 ? 3.297 -2.176 -6.497 1.00 26.81 366 GLY A C 1
ATOM 2749 O O . GLY A 1 366 ? 2.438 -3.062 -6.544 1.00 26.81 366 GLY A O 1
ATOM 2750 N N . VAL A 1 367 ? 3.348 -1.193 -7.415 1.00 25.95 367 VAL A N 1
ATOM 2751 C CA . VAL A 1 367 ? 2.373 -0.947 -8.506 1.00 25.95 367 VAL A CA 1
ATOM 2752 C C . VAL A 1 367 ? 2.963 -0.166 -9.691 1.00 25.95 367 VAL A C 1
ATOM 2754 O O . VAL A 1 367 ? 3.247 1.027 -9.603 1.00 25.95 367 VAL A O 1
ATOM 2757 N N . SER A 1 368 ? 3.025 -0.752 -10.889 1.00 31.44 368 SER A N 1
ATOM 2758 C CA . SER A 1 368 ? 3.507 -0.000 -12.060 1.00 31.44 368 SER A CA 1
ATOM 2759 C C . SER A 1 368 ? 2.563 1.043 -12.642 1.00 31.44 368 SER A C 1
ATOM 2761 O O . SER A 1 368 ? 1.392 0.795 -12.927 1.00 31.44 368 SER A O 1
ATOM 2763 N N . MET A 1 369 ? 3.162 2.188 -12.980 1.00 28.98 369 MET A N 1
ATOM 2764 C CA . MET A 1 369 ? 2.581 3.199 -13.848 1.00 28.98 369 MET A CA 1
ATOM 2765 C C . MET A 1 369 ? 3.379 3.392 -15.135 1.00 28.98 369 MET A C 1
ATOM 2767 O O . MET A 1 369 ? 4.556 3.718 -15.089 1.00 28.98 369 MET A O 1
ATOM 2771 N N . GLY A 1 370 ? 2.686 3.432 -16.278 1.00 30.78 370 GLY A N 1
ATOM 2772 C CA . GLY A 1 370 ? 2.905 4.458 -17.320 1.00 30.78 370 GLY A CA 1
ATOM 2773 C C . GLY A 1 370 ? 4.190 4.411 -18.169 1.00 30.78 370 GLY A C 1
ATOM 2774 O O . GLY A 1 370 ? 4.089 4.458 -19.399 1.00 30.78 370 GLY A O 1
ATOM 2775 N N . SER A 1 371 ? 5.357 4.300 -17.544 1.00 34.34 371 SER A N 1
ATOM 2776 C CA . SER A 1 371 ? 6.683 4.071 -18.124 1.00 34.34 371 SER A CA 1
ATOM 2777 C C . SER A 1 371 ? 7.584 3.165 -17.265 1.00 34.34 371 SER A C 1
ATOM 2779 O O . SER A 1 371 ? 8.542 2.630 -17.820 1.00 34.34 371 SER A O 1
ATOM 2781 N N . GLY A 1 372 ? 7.270 2.935 -15.980 1.00 42.84 372 GLY A N 1
ATOM 2782 C CA . GLY A 1 372 ? 8.040 2.079 -15.065 1.00 42.84 372 GLY A CA 1
ATOM 2783 C C . GLY A 1 372 ? 7.233 1.521 -13.905 1.00 42.84 372 GLY A C 1
ATOM 2784 O O . GLY A 1 372 ? 6.023 1.735 -13.814 1.00 42.84 372 GLY A O 1
ATOM 2785 N N . ILE A 1 373 ? 7.881 0.766 -13.027 1.00 55.28 373 ILE A N 1
ATOM 2786 C CA . ILE A 1 373 ? 7.223 0.292 -11.812 1.00 55.28 373 ILE A CA 1
ATOM 2787 C C . ILE A 1 373 ? 7.200 1.443 -10.788 1.00 55.28 373 ILE A C 1
ATOM 2789 O O . ILE A 1 373 ? 8.218 2.093 -10.614 1.00 55.28 373 ILE A O 1
ATOM 2793 N N . LEU A 1 374 ? 6.078 1.752 -10.135 1.00 65.88 374 LEU A N 1
ATOM 2794 C CA . LEU A 1 374 ? 6.102 2.620 -8.952 1.00 65.88 374 LEU A CA 1
ATOM 2795 C C . LEU A 1 374 ? 5.912 1.772 -7.691 1.00 65.88 374 LEU A C 1
ATOM 2797 O O . LEU A 1 374 ? 5.303 0.707 -7.753 1.00 65.88 374 LEU A O 1
ATOM 2801 N N . PRO A 1 375 ? 6.381 2.233 -6.533 1.00 71.50 375 PRO A N 1
ATOM 2802 C CA . PRO A 1 375 ? 5.796 1.842 -5.259 1.00 71.50 375 PRO A CA 1
ATOM 2803 C C . PRO A 1 375 ? 4.444 2.573 -5.121 1.00 71.50 375 PRO A C 1
ATOM 2805 O O . PRO A 1 375 ? 4.421 3.791 -5.261 1.00 71.50 375 PRO A O 1
ATOM 2808 N N . VAL A 1 376 ? 3.303 1.898 -4.910 1.00 75.62 376 VAL A N 1
ATOM 2809 C CA . VAL A 1 376 ? 2.013 2.600 -4.677 1.00 75.62 376 VAL A CA 1
ATOM 2810 C C . VAL A 1 376 ? 1.162 1.846 -3.664 1.00 75.62 376 VAL A C 1
ATOM 2812 O O . VAL A 1 376 ? 0.731 0.722 -3.911 1.00 75.62 376 VAL A O 1
ATOM 2815 N N . ARG A 1 377 ? 0.800 2.503 -2.568 1.00 79.00 377 ARG A N 1
ATOM 2816 C CA . ARG A 1 377 ? -0.176 1.983 -1.612 1.00 79.00 377 ARG A CA 1
ATOM 2817 C C . ARG A 1 377 ? -1.600 2.261 -2.097 1.00 79.00 377 ARG A C 1
ATOM 2819 O O . ARG A 1 377 ? -1.910 3.395 -2.460 1.00 79.00 377 ARG A O 1
ATOM 2826 N N . ILE A 1 378 ? -2.492 1.263 -2.069 1.00 81.00 378 ILE A N 1
ATOM 2827 C CA . ILE A 1 378 ? -3.937 1.514 -2.231 1.00 81.00 378 ILE A CA 1
ATOM 2828 C C . ILE A 1 378 ? -4.446 2.287 -1.012 1.00 81.00 378 ILE A C 1
ATOM 2830 O O . ILE A 1 378 ? -4.271 1.833 0.115 1.00 81.00 378 ILE A O 1
ATOM 2834 N N . LEU A 1 379 ? -5.152 3.390 -1.265 1.00 82.56 379 LEU A N 1
ATOM 2835 C CA . LEU A 1 379 ? -5.971 4.080 -0.268 1.00 82.56 379 LEU A CA 1
ATOM 2836 C C . LEU A 1 379 ? -7.450 3.689 -0.374 1.00 82.56 379 LEU A C 1
ATOM 2838 O O . LEU A 1 379 ? -8.149 3.620 0.630 1.00 82.56 379 LEU A O 1
ATOM 2842 N N . GLU A 1 380 ? -7.956 3.448 -1.589 1.00 86.25 380 GLU A N 1
ATOM 2843 C CA . GLU A 1 380 ? -9.362 3.089 -1.791 1.00 86.25 380 GLU A CA 1
ATOM 2844 C C . GLU A 1 380 ? -9.591 2.324 -3.102 1.00 86.25 380 GLU A C 1
ATOM 2846 O O . GLU A 1 380 ? -9.041 2.672 -4.147 1.00 86.25 380 GLU A O 1
ATOM 2851 N N . LYS A 1 381 ? -10.482 1.325 -3.082 1.00 86.94 381 LYS A N 1
ATOM 2852 C CA . LYS A 1 381 ? -10.998 0.649 -4.281 1.00 86.94 381 LYS A CA 1
ATOM 2853 C C . LYS A 1 381 ? -12.524 0.714 -4.312 1.00 86.94 381 LYS A C 1
ATOM 2855 O O . LYS A 1 381 ? -13.196 0.205 -3.422 1.00 86.94 381 LYS A O 1
ATOM 2860 N N . GLN A 1 382 ? -13.075 1.257 -5.393 1.00 91.31 382 GLN A N 1
ATOM 2861 C CA . GLN A 1 382 ? -14.511 1.273 -5.674 1.00 91.31 382 GLN A CA 1
ATOM 2862 C C . GLN A 1 382 ? -14.824 0.359 -6.866 1.00 91.31 382 GLN A C 1
ATOM 2864 O O . GLN A 1 382 ? -14.135 0.379 -7.889 1.00 91.31 382 GLN A O 1
ATOM 2869 N N . THR A 1 383 ? -15.888 -0.441 -6.755 1.00 91.56 383 THR A N 1
ATOM 2870 C CA . THR A 1 383 ? -16.367 -1.321 -7.836 1.00 91.56 383 THR A CA 1
ATOM 2871 C C . THR A 1 383 ? -17.832 -1.035 -8.137 1.00 91.56 383 THR A C 1
ATOM 2873 O O . THR A 1 383 ? -18.675 -1.010 -7.242 1.00 91.56 383 THR A O 1
ATOM 2876 N N . ALA A 1 384 ? -18.163 -0.851 -9.411 1.00 92.06 384 ALA A N 1
ATOM 2877 C CA . ALA A 1 384 ? -19.536 -0.715 -9.864 1.00 92.06 384 ALA A CA 1
ATOM 2878 C C . ALA A 1 384 ? -20.300 -2.030 -9.649 1.00 92.06 384 ALA A C 1
ATOM 2880 O O . ALA A 1 384 ? -20.062 -3.011 -10.352 1.00 92.06 384 ALA A O 1
ATOM 2881 N N . VAL A 1 385 ? -21.249 -2.051 -8.713 1.00 92.56 385 VAL A N 1
ATOM 2882 C CA . VAL A 1 385 ? -22.190 -3.178 -8.534 1.00 92.56 385 VAL A CA 1
ATOM 2883 C C . VAL A 1 385 ? -23.418 -3.060 -9.448 1.00 92.56 385 VAL A C 1
ATOM 2885 O O . VAL A 1 385 ? -24.008 -4.059 -9.852 1.00 92.56 385 VAL A O 1
ATOM 2888 N N . ALA A 1 386 ? -23.757 -1.838 -9.860 1.00 92.38 386 ALA A N 1
ATOM 2889 C CA . ALA A 1 386 ? -24.842 -1.507 -10.781 1.00 92.38 386 ALA A CA 1
ATOM 2890 C C . ALA A 1 386 ? -24.378 -0.433 -11.791 1.00 92.38 386 ALA A C 1
ATOM 2892 O O . ALA A 1 386 ? -23.294 0.130 -11.619 1.00 92.38 386 ALA A O 1
ATOM 2893 N N . PRO A 1 387 ? -25.166 -0.118 -12.839 1.00 93.12 387 PRO A N 1
ATOM 2894 C CA . PRO A 1 387 ? -24.822 0.951 -13.771 1.00 93.12 387 PRO A CA 1
ATOM 2895 C C . PRO A 1 387 ? -24.813 2.347 -13.120 1.00 93.12 387 PRO A C 1
ATOM 2897 O O . PRO A 1 387 ? -25.872 2.934 -12.894 1.00 93.12 387 PRO A O 1
ATOM 2900 N N . THR A 1 388 ? -23.627 2.917 -12.900 1.00 95.31 388 THR A N 1
ATOM 2901 C CA . THR A 1 388 ? -23.411 4.154 -12.121 1.00 95.31 388 THR A CA 1
ATOM 2902 C C . THR A 1 388 ? -22.879 5.294 -12.997 1.00 95.31 388 THR A C 1
ATOM 2904 O O . THR A 1 388 ? -22.011 5.080 -13.838 1.00 95.31 388 THR A O 1
ATOM 2907 N N . ALA A 1 389 ? -23.382 6.521 -12.823 1.00 91.88 389 ALA A N 1
ATOM 2908 C CA . ALA A 1 389 ? -23.013 7.671 -13.667 1.00 91.88 389 ALA A CA 1
ATOM 2909 C C . ALA A 1 389 ? -21.612 8.253 -13.371 1.00 91.88 389 ALA A C 1
ATOM 2911 O O . ALA A 1 389 ? -20.940 8.765 -14.272 1.00 91.88 389 ALA A O 1
ATOM 2912 N N . SER A 1 390 ? -21.177 8.185 -12.111 1.00 95.44 390 SER A N 1
ATOM 2913 C CA . SER A 1 390 ? -19.914 8.746 -11.625 1.00 95.44 390 SER A CA 1
ATOM 2914 C C . SER A 1 390 ? -19.436 8.054 -10.351 1.00 95.44 390 SER A C 1
ATOM 2916 O O . SER A 1 390 ? -20.263 7.636 -9.545 1.00 95.44 390 SER A O 1
ATOM 2918 N N . PHE A 1 391 ? -18.123 8.017 -10.149 1.00 97.00 391 PHE A N 1
ATOM 2919 C CA . PHE A 1 391 ? -17.463 7.577 -8.921 1.00 97.00 391 PHE A CA 1
ATOM 2920 C C . PHE A 1 391 ? -16.656 8.740 -8.348 1.00 97.00 391 PHE A C 1
ATOM 2922 O O . PHE A 1 391 ? -16.088 9.525 -9.110 1.00 97.00 391 PHE A O 1
ATOM 2929 N N . THR A 1 392 ? -16.627 8.862 -7.025 1.00 97.44 392 THR A N 1
ATOM 2930 C CA . THR A 1 392 ? -15.948 9.959 -6.329 1.00 97.44 392 THR A CA 1
ATOM 2931 C C . THR A 1 392 ? -15.082 9.374 -5.235 1.00 97.44 392 THR A C 1
ATOM 2933 O O . THR A 1 392 ? -15.598 8.692 -4.353 1.00 97.44 392 THR A O 1
ATOM 2936 N N . PHE A 1 393 ? -13.792 9.680 -5.274 1.00 97.94 393 PHE A N 1
ATOM 2937 C CA . PHE A 1 393 ? -12.924 9.565 -4.112 1.00 97.94 393 PHE A CA 1
ATOM 2938 C C . PHE A 1 393 ? -13.006 10.882 -3.332 1.00 97.94 393 PHE A C 1
ATOM 2940 O O . PHE A 1 393 ? -12.889 11.951 -3.941 1.00 97.94 393 PHE A O 1
ATOM 2947 N N . SER A 1 394 ? -13.229 10.797 -2.021 1.00 96.44 394 SER A N 1
ATOM 2948 C CA . SER A 1 394 ? -13.376 11.941 -1.106 1.00 96.44 394 SER A CA 1
ATOM 2949 C C . SER A 1 394 ? -12.536 11.752 0.153 1.00 96.44 394 SER A C 1
ATOM 2951 O O . SER A 1 394 ? -12.210 10.604 0.482 1.00 96.44 394 SER A O 1
ATOM 2953 N N . ASN A 1 395 ? -12.257 12.847 0.868 1.00 94.44 395 ASN A N 1
ATOM 2954 C CA . ASN A 1 395 ? -11.422 12.877 2.072 1.00 94.44 395 ASN A CA 1
ATOM 2955 C C . ASN A 1 395 ? -10.034 12.299 1.755 1.00 94.44 395 ASN A C 1
ATOM 2957 O O . ASN A 1 395 ? -9.515 11.434 2.467 1.00 94.44 395 ASN A O 1
ATOM 2961 N N . ILE A 1 396 ? -9.489 12.666 0.589 1.00 95.81 396 ILE A N 1
ATOM 2962 C CA . ILE A 1 396 ? -8.211 12.124 0.115 1.00 95.81 396 ILE A CA 1
ATOM 2963 C C . ILE A 1 396 ? -7.079 12.662 0.984 1.00 95.81 396 ILE A C 1
ATOM 2965 O O . ILE A 1 396 ? -6.154 11.914 1.268 1.00 95.81 396 ILE A O 1
ATOM 2969 N N . ASP A 1 397 ? -7.185 13.900 1.467 1.00 91.62 397 ASP A N 1
ATOM 2970 C CA . ASP A 1 397 ? -6.247 14.472 2.435 1.00 91.62 397 ASP A CA 1
ATOM 2971 C C . ASP A 1 397 ? -6.133 13.614 3.707 1.00 91.62 397 ASP A C 1
ATOM 2973 O O . ASP A 1 397 ? -5.034 13.290 4.146 1.00 91.62 397 ASP A O 1
ATOM 2977 N N . THR A 1 398 ? -7.270 13.159 4.223 1.00 91.25 398 THR A N 1
ATOM 2978 C CA . THR A 1 398 ? -7.414 12.362 5.438 1.00 91.25 398 THR A CA 1
ATOM 2979 C C . THR A 1 398 ? -6.878 10.949 5.220 1.00 91.25 398 THR A C 1
ATOM 2981 O O . THR A 1 398 ? -6.134 10.438 6.045 1.00 91.25 398 THR A O 1
ATOM 2984 N N . LYS A 1 399 ? -7.181 10.327 4.071 1.00 89.19 399 LYS A N 1
ATOM 2985 C CA . LYS A 1 399 ? -6.647 9.000 3.704 1.00 89.19 399 LYS A CA 1
ATOM 2986 C C . LYS A 1 399 ? -5.142 9.016 3.448 1.00 89.19 399 LYS A C 1
ATOM 2988 O O . LYS A 1 399 ? -4.469 8.029 3.722 1.00 89.19 399 LYS A O 1
ATOM 2993 N N . VAL A 1 400 ? -4.624 10.115 2.901 1.00 91.12 400 VAL A N 1
ATOM 2994 C CA . VAL A 1 400 ? -3.182 10.330 2.756 1.00 91.12 400 VAL A CA 1
ATOM 2995 C C . VAL A 1 400 ? -2.543 10.499 4.135 1.00 91.12 400 VAL A C 1
ATOM 2997 O O . VAL A 1 400 ? -1.556 9.830 4.403 1.00 91.12 400 VAL A O 1
ATOM 3000 N N . ALA A 1 401 ? -3.125 11.317 5.017 1.00 89.00 401 ALA A N 1
ATOM 3001 C CA . ALA A 1 401 ? -2.615 11.541 6.370 1.00 89.00 401 ALA A CA 1
ATOM 3002 C C . ALA A 1 401 ? -2.624 10.266 7.236 1.00 89.00 401 ALA A C 1
ATOM 3004 O O . ALA A 1 401 ? -1.635 9.991 7.906 1.00 89.00 401 ALA A O 1
ATOM 3005 N N . ASP A 1 402 ? -3.691 9.463 7.172 1.00 82.25 402 ASP A N 1
ATOM 3006 C CA . ASP A 1 402 ? -3.791 8.157 7.841 1.00 82.25 402 ASP A CA 1
ATOM 3007 C C . ASP A 1 402 ? -2.678 7.197 7.392 1.00 82.25 402 ASP A C 1
ATOM 3009 O O . ASP A 1 402 ? -1.989 6.582 8.208 1.00 82.25 402 ASP A O 1
ATOM 3013 N N . TRP A 1 403 ? -2.454 7.102 6.078 1.00 81.69 403 TRP A N 1
ATOM 3014 C CA . TRP A 1 403 ? -1.350 6.317 5.538 1.00 81.69 403 TRP A CA 1
ATOM 3015 C C . TRP A 1 403 ? 0.016 6.869 5.963 1.00 81.69 403 TRP A C 1
ATOM 3017 O O . TRP A 1 403 ? 0.864 6.102 6.412 1.00 81.69 403 TRP A O 1
ATOM 3027 N N . ASP A 1 404 ? 0.227 8.178 5.840 1.00 85.44 404 ASP A N 1
ATOM 3028 C CA . ASP A 1 404 ? 1.492 8.839 6.164 1.00 85.44 404 ASP A CA 1
ATOM 3029 C C . ASP A 1 404 ? 1.859 8.657 7.645 1.00 85.44 404 ASP A C 1
ATOM 3031 O O . ASP A 1 404 ? 3.018 8.370 7.949 1.00 85.44 404 ASP A O 1
ATOM 3035 N N . ALA A 1 405 ? 0.874 8.726 8.547 1.00 76.94 405 ALA A N 1
ATOM 3036 C CA . ALA A 1 405 ? 1.037 8.432 9.969 1.00 76.94 405 ALA A CA 1
ATOM 3037 C C . ALA A 1 405 ? 1.417 6.962 10.215 1.00 76.94 405 ALA A C 1
ATOM 3039 O O . ALA A 1 405 ? 2.393 6.690 10.913 1.00 76.94 405 ALA A O 1
ATOM 3040 N N . LYS A 1 406 ? 0.702 6.009 9.597 1.00 72.56 406 LYS A N 1
ATOM 3041 C CA . LYS A 1 406 ? 0.968 4.561 9.736 1.00 72.56 406 LYS A CA 1
ATOM 3042 C C . LYS A 1 406 ? 2.316 4.131 9.158 1.00 72.56 406 LYS A C 1
ATOM 3044 O O . LYS A 1 406 ? 2.939 3.210 9.675 1.00 72.56 406 LYS A O 1
ATOM 3049 N N . ALA A 1 407 ? 2.750 4.764 8.073 1.00 66.75 407 ALA A N 1
ATOM 3050 C CA . ALA A 1 407 ? 3.989 4.437 7.376 1.00 66.75 407 ALA A CA 1
ATOM 3051 C C . ALA A 1 407 ? 5.199 5.271 7.837 1.00 66.75 407 ALA A C 1
ATOM 3053 O O . ALA A 1 407 ? 6.321 4.948 7.451 1.00 66.75 407 ALA A O 1
ATOM 3054 N N . GLY A 1 408 ? 4.996 6.327 8.634 1.00 79.06 408 GLY A N 1
ATOM 3055 C CA . GLY A 1 408 ? 6.058 7.236 9.077 1.00 79.06 408 GLY A CA 1
ATOM 3056 C C . GLY A 1 408 ? 6.658 8.086 7.949 1.00 79.06 408 GLY A C 1
ATOM 3057 O O . GLY A 1 408 ? 7.843 8.417 7.991 1.00 79.06 408 GLY A O 1
ATOM 3058 N N . VAL A 1 409 ? 5.870 8.410 6.918 1.00 83.75 409 VAL A N 1
ATOM 3059 C CA . VAL A 1 409 ? 6.335 9.101 5.699 1.00 83.75 409 VAL A CA 1
ATOM 3060 C C . VAL A 1 409 ? 5.524 10.365 5.402 1.00 83.75 409 VAL A C 1
ATOM 3062 O O . VAL A 1 409 ? 4.794 10.872 6.249 1.00 83.75 409 VAL A O 1
ATOM 3065 N N . THR A 1 410 ? 5.679 10.956 4.213 1.00 89.94 410 THR A N 1
ATOM 3066 C CA . THR A 1 410 ? 4.783 12.031 3.770 1.00 89.94 410 THR A CA 1
ATOM 3067 C C . THR A 1 410 ? 4.565 11.975 2.261 1.00 89.94 410 THR A C 1
ATOM 3069 O O . THR A 1 410 ? 5.398 12.453 1.489 1.00 89.94 410 THR A O 1
ATOM 3072 N N . SER A 1 411 ? 3.438 11.417 1.836 1.00 90.94 411 SER A N 1
ATOM 3073 C CA . SER A 1 411 ? 3.108 11.156 0.437 1.00 90.94 411 SER A CA 1
ATOM 3074 C C . SER A 1 411 ? 3.038 12.434 -0.398 1.00 90.94 411 SER A C 1
ATOM 3076 O O . SER A 1 411 ? 2.600 13.499 0.047 1.00 90.94 411 SER A O 1
ATOM 3078 N N . ARG A 1 412 ? 3.479 12.347 -1.655 1.00 90.81 412 ARG A N 1
ATOM 3079 C CA . ARG A 1 412 ? 3.511 13.478 -2.600 1.00 90.81 412 ARG A CA 1
ATOM 3080 C C . ARG A 1 412 ? 2.604 13.277 -3.799 1.00 90.81 412 ARG A C 1
ATOM 3082 O O . ARG A 1 412 ? 2.041 14.248 -4.310 1.00 90.81 412 ARG A O 1
ATOM 3089 N N . HIS A 1 413 ? 2.488 12.049 -4.292 1.00 94.00 413 HIS A N 1
ATOM 3090 C CA . HIS A 1 413 ? 1.939 11.764 -5.620 1.00 94.00 413 HIS A CA 1
ATOM 3091 C C . HIS A 1 413 ? 0.718 10.850 -5.528 1.00 94.00 413 HIS A C 1
ATOM 3093 O O . HIS A 1 413 ? 0.764 9.821 -4.861 1.00 94.00 413 HIS A O 1
ATOM 3099 N N . LEU A 1 414 ? -0.355 11.201 -6.243 1.00 94.69 414 LEU A N 1
ATOM 3100 C CA . LEU A 1 414 ? -1.560 10.371 -6.327 1.00 94.69 414 LEU A CA 1
ATOM 3101 C C . LEU A 1 414 ? -1.603 9.575 -7.628 1.00 94.69 414 LEU A C 1
ATOM 3103 O O . LEU A 1 414 ? -1.262 10.064 -8.712 1.00 94.69 414 LEU A O 1
ATOM 3107 N N . VAL A 1 415 ? -2.113 8.356 -7.510 1.00 91.38 415 VAL A N 1
ATOM 3108 C CA . VAL A 1 415 ? -2.278 7.381 -8.580 1.00 91.38 415 VAL A CA 1
ATOM 3109 C C . VAL A 1 415 ? -3.739 6.969 -8.658 1.00 91.38 415 VAL A C 1
ATOM 3111 O O . VAL A 1 415 ? -4.341 6.589 -7.658 1.00 91.38 415 VAL A O 1
ATOM 3114 N N . VAL A 1 416 ? -4.315 7.011 -9.860 1.00 92.06 416 VAL A N 1
ATOM 3115 C CA . VAL A 1 416 ? -5.672 6.513 -10.109 1.00 92.06 416 VAL A CA 1
ATOM 3116 C C . VAL A 1 416 ? -5.670 5.523 -11.266 1.00 92.06 416 VAL A C 1
ATOM 3118 O O . VAL A 1 416 ? -5.207 5.828 -12.369 1.00 92.06 416 VAL A O 1
ATOM 3121 N N . MET A 1 417 ? -6.224 4.338 -11.028 1.00 87.38 417 MET A N 1
ATOM 3122 C CA . MET A 1 417 ? -6.376 3.271 -12.016 1.00 87.38 417 MET A CA 1
ATOM 3123 C C . MET A 1 417 ? -7.852 3.029 -12.316 1.00 87.38 417 MET A C 1
ATOM 3125 O O . MET A 1 417 ? -8.691 3.008 -11.417 1.00 87.38 417 MET A O 1
ATOM 3129 N N . VAL A 1 418 ? -8.171 2.855 -13.598 1.00 90.50 418 VAL A N 1
ATOM 3130 C CA . VAL A 1 418 ? -9.541 2.666 -14.087 1.00 90.50 418 VAL A CA 1
ATOM 3131 C C . VAL A 1 418 ? -9.579 1.489 -15.049 1.00 90.50 418 VAL A C 1
ATOM 3133 O O . VAL A 1 418 ? -8.922 1.527 -16.092 1.00 90.50 418 VAL A O 1
ATOM 3136 N N . ASN A 1 419 ? -10.408 0.491 -14.744 1.00 90.19 419 ASN A N 1
ATOM 3137 C CA . ASN A 1 419 ? -10.795 -0.556 -15.685 1.00 90.19 419 ASN A CA 1
ATOM 3138 C C . ASN A 1 419 ? -12.323 -0.650 -15.731 1.00 90.19 419 ASN A C 1
ATOM 3140 O O . ASN A 1 419 ? -12.953 -1.195 -14.830 1.00 90.19 419 ASN A O 1
ATOM 3144 N N . ALA A 1 420 ? -12.930 -0.070 -16.760 1.00 93.38 420 ALA A N 1
ATOM 3145 C CA . ALA A 1 420 ? -14.364 0.170 -16.833 1.00 93.38 420 ALA A CA 1
ATOM 3146 C C . ALA A 1 420 ? -14.915 0.010 -18.257 1.00 93.38 420 ALA A C 1
ATOM 3148 O O . ALA A 1 420 ? -14.172 -0.057 -19.238 1.00 93.38 420 ALA A O 1
ATOM 3149 N N . ALA A 1 421 ? -16.241 -0.029 -18.370 1.00 93.62 421 ALA A N 1
ATOM 3150 C CA . ALA A 1 421 ? -16.964 -0.088 -19.640 1.00 93.62 421 ALA A CA 1
ATOM 3151 C C . ALA A 1 421 ? -18.315 0.639 -19.543 1.00 93.62 421 ALA A C 1
ATOM 3153 O O . ALA A 1 421 ? -18.767 0.981 -18.451 1.00 93.62 421 ALA A O 1
ATOM 3154 N N . SER A 1 422 ? -18.958 0.906 -20.682 1.00 92.75 422 SER A N 1
ATOM 3155 C CA . SER A 1 422 ? -20.230 1.639 -20.763 1.00 92.75 422 SER A CA 1
ATOM 3156 C C . SER A 1 422 ? -21.308 0.828 -21.501 1.00 92.75 422 SER A C 1
ATOM 3158 O O . SER A 1 422 ? -20.978 0.163 -22.485 1.00 92.75 422 SER A O 1
ATOM 3160 N N . PRO A 1 423 ? -22.599 0.883 -21.101 1.00 91.12 423 PRO A N 1
ATOM 3161 C CA . PRO A 1 423 ? -23.668 0.153 -21.784 1.00 91.12 423 PRO A CA 1
ATOM 3162 C C . PRO A 1 423 ? -24.072 0.826 -23.110 1.00 91.12 423 PRO A C 1
ATOM 3164 O O . PRO A 1 423 ? -24.828 0.264 -23.903 1.00 91.12 423 PRO A O 1
ATOM 3167 N N . ASP A 1 424 ? -23.567 2.033 -23.366 1.00 88.44 424 ASP A N 1
ATOM 3168 C CA . ASP A 1 424 ? -23.925 2.848 -24.517 1.00 88.44 424 ASP A CA 1
ATOM 3169 C C . ASP A 1 424 ? -23.492 2.211 -25.845 1.00 88.44 424 ASP A C 1
ATOM 3171 O O . ASP A 1 424 ? -22.355 1.758 -25.994 1.00 88.44 424 ASP A O 1
ATOM 3175 N N . ALA A 1 425 ? -24.386 2.263 -26.841 1.00 89.06 425 ALA A N 1
ATOM 3176 C CA . ALA A 1 425 ? -24.195 1.741 -28.199 1.00 89.06 425 ALA A CA 1
ATOM 3177 C C . ALA A 1 425 ? -23.218 2.593 -29.038 1.00 89.06 425 ALA A C 1
ATOM 3179 O O . ALA A 1 425 ? -23.575 3.210 -30.043 1.00 89.06 425 ALA A O 1
ATOM 3180 N N . VAL A 1 426 ? -21.967 2.655 -28.585 1.00 88.56 426 VAL A N 1
ATOM 3181 C CA . VAL A 1 426 ? -20.841 3.377 -29.187 1.00 88.56 426 VAL A CA 1
ATOM 3182 C C . VAL A 1 426 ? -19.570 2.536 -29.089 1.00 88.56 426 VAL A C 1
ATOM 3184 O O . VAL A 1 426 ? -19.499 1.588 -28.308 1.00 88.56 426 VAL A O 1
ATOM 3187 N N . SER A 1 427 ? -18.544 2.878 -29.868 1.00 86.00 427 SER A N 1
ATOM 3188 C CA . SER A 1 427 ? -17.244 2.198 -29.796 1.00 86.00 427 SER A CA 1
ATOM 3189 C C . SER A 1 427 ? -16.440 2.564 -28.548 1.00 86.00 427 SER A C 1
ATOM 3191 O O . SER A 1 427 ? -15.573 1.801 -28.136 1.00 86.00 427 SER A O 1
ATOM 3193 N N . ARG A 1 428 ? -16.717 3.721 -27.937 1.00 90.25 428 ARG A N 1
ATOM 3194 C CA . ARG A 1 428 ? -16.051 4.195 -26.718 1.00 90.25 428 ARG A CA 1
ATOM 3195 C C . ARG A 1 428 ? -16.824 5.303 -26.006 1.00 90.25 428 ARG A C 1
ATOM 3197 O O . ARG A 1 428 ? -17.608 6.024 -26.632 1.00 90.25 428 ARG A O 1
ATOM 3204 N N . ARG A 1 429 ? -16.484 5.522 -24.739 1.00 92.62 429 ARG A N 1
ATOM 3205 C CA . ARG A 1 429 ? -16.776 6.739 -23.978 1.00 92.62 429 ARG A CA 1
ATOM 3206 C C . ARG A 1 429 ? -15.500 7.386 -23.452 1.00 92.62 429 ARG A C 1
ATOM 3208 O O . ARG A 1 429 ? -14.481 6.729 -23.254 1.00 92.62 429 ARG A O 1
ATOM 3215 N N . ASP A 1 430 ? -15.590 8.695 -23.262 1.00 92.62 430 ASP A N 1
ATOM 3216 C CA . ASP A 1 430 ? -14.543 9.515 -22.662 1.00 92.62 430 ASP A CA 1
ATOM 3217 C C . ASP A 1 430 ? -14.772 9.503 -21.147 1.00 92.62 430 ASP A C 1
ATOM 3219 O O . ASP A 1 430 ? -15.855 9.898 -20.697 1.00 92.62 430 ASP A O 1
ATOM 3223 N N . VAL A 1 431 ? -13.770 9.074 -20.380 1.00 95.31 431 VAL A N 1
ATOM 3224 C CA . VAL A 1 431 ? -13.748 9.259 -18.926 1.00 95.31 431 VAL A CA 1
ATOM 3225 C C . VAL A 1 431 ? -13.273 10.679 -18.666 1.00 95.31 431 VAL A C 1
ATOM 3227 O O . VAL A 1 431 ? -12.265 11.122 -19.217 1.00 95.31 431 VAL A O 1
ATOM 3230 N N . ARG A 1 432 ? -14.018 11.412 -17.848 1.00 96.38 432 ARG A N 1
ATOM 3231 C CA . ARG A 1 432 ? -13.695 12.759 -17.394 1.00 96.38 432 ARG A CA 1
ATOM 3232 C C . ARG A 1 432 ? -13.288 12.708 -15.933 1.00 96.38 432 ARG A C 1
ATOM 3234 O O . ARG A 1 432 ? -13.897 11.985 -15.151 1.00 96.38 432 ARG A O 1
ATOM 3241 N N . LEU A 1 433 ? -12.282 13.502 -15.600 1.00 97.31 433 LEU A N 1
ATOM 3242 C CA . LEU A 1 433 ? -11.775 13.709 -14.254 1.00 97.31 433 LEU A CA 1
ATOM 3243 C C . LEU A 1 433 ? -12.011 15.167 -13.858 1.00 97.31 433 LEU A C 1
ATOM 3245 O O . LEU A 1 433 ? -11.761 16.078 -14.654 1.00 97.31 433 LEU A O 1
ATOM 3249 N N . ARG A 1 434 ? -12.470 15.370 -12.626 1.00 97.62 434 ARG A N 1
ATOM 3250 C CA . ARG A 1 434 ? -12.576 16.667 -11.956 1.00 97.62 434 ARG A CA 1
ATOM 3251 C C . ARG A 1 434 ? -11.982 16.554 -10.553 1.00 97.62 434 ARG A C 1
ATOM 3253 O O . ARG A 1 434 ? -12.220 15.560 -9.879 1.00 97.62 434 ARG A O 1
ATOM 3260 N N . LEU A 1 435 ? -11.232 17.570 -10.152 1.00 98.12 435 LEU A N 1
ATOM 3261 C CA . LEU A 1 435 ? -10.579 17.712 -8.854 1.00 98.12 435 LEU A CA 1
ATOM 3262 C C . LEU A 1 435 ? -11.360 18.710 -7.987 1.00 98.12 435 LEU A C 1
ATOM 3264 O O . LEU A 1 435 ? -11.940 19.656 -8.525 1.00 98.12 435 LEU A O 1
ATOM 3268 N N . ASN A 1 436 ? -11.418 18.476 -6.675 1.00 97.31 436 ASN A N 1
ATOM 3269 C CA . ASN A 1 436 ? -12.008 19.361 -5.654 1.00 97.31 436 ASN A CA 1
ATOM 3270 C C . ASN A 1 436 ? -13.396 19.931 -6.014 1.00 97.31 436 ASN A C 1
ATOM 3272 O O . ASN A 1 436 ? -13.721 21.082 -5.735 1.00 97.31 436 ASN A O 1
ATOM 3276 N N . GLY A 1 437 ? -14.222 19.139 -6.705 1.00 94.94 437 GLY A N 1
ATOM 3277 C CA . GLY A 1 437 ? -15.538 19.567 -7.192 1.00 94.94 437 GLY A CA 1
ATOM 3278 C C . GLY A 1 437 ? -15.540 20.703 -8.233 1.00 94.94 437 GLY A C 1
ATOM 3279 O O . GLY A 1 437 ? -16.622 21.088 -8.684 1.00 94.94 437 GLY A O 1
ATOM 3280 N N . ASP A 1 438 ? -14.381 21.201 -8.681 1.00 97.31 438 ASP A N 1
ATOM 3281 C CA . ASP A 1 438 ? -14.263 22.400 -9.516 1.00 97.31 438 ASP A CA 1
ATOM 3282 C C . ASP A 1 438 ? -14.914 22.219 -10.900 1.00 97.31 438 ASP A C 1
ATOM 3284 O O . ASP A 1 438 ? -14.428 21.511 -11.784 1.00 97.31 438 ASP A O 1
ATOM 3288 N N . ALA A 1 439 ? -16.054 22.881 -11.092 1.00 95.19 439 ALA A N 1
ATOM 3289 C CA . ALA A 1 439 ? -16.792 22.914 -12.351 1.00 95.19 439 ALA A CA 1
ATOM 3290 C C . ALA A 1 439 ? -16.488 24.164 -13.207 1.00 95.19 439 ALA A C 1
ATOM 3292 O O . ALA A 1 439 ? -17.143 24.367 -14.234 1.00 95.19 439 ALA A O 1
ATOM 3293 N N . GLY A 1 440 ? -15.531 24.998 -12.792 1.00 95.56 440 GLY A N 1
ATOM 3294 C CA . GLY A 1 440 ? -15.036 26.162 -13.519 1.00 95.56 440 GLY A CA 1
ATOM 3295 C C . GLY A 1 440 ? -14.157 25.792 -14.715 1.00 95.56 440 GLY A C 1
ATOM 3296 O O . GLY A 1 440 ? -13.794 24.640 -14.923 1.00 95.56 440 GLY A O 1
ATOM 3297 N N . ASN A 1 441 ? -13.802 26.783 -15.535 1.00 94.25 441 ASN A N 1
ATOM 3298 C CA . ASN A 1 441 ? -13.023 26.579 -16.764 1.00 94.25 441 ASN A CA 1
ATOM 3299 C C . ASN A 1 441 ? -11.499 26.530 -16.511 1.00 94.25 441 ASN A C 1
ATOM 3301 O O . ASN A 1 441 ? -10.720 27.092 -17.282 1.00 94.25 441 ASN A O 1
ATOM 3305 N N . ASN A 1 442 ? -11.082 25.871 -15.429 1.00 94.38 442 ASN A N 1
ATOM 3306 C CA . ASN A 1 442 ? -9.699 25.845 -14.942 1.00 94.38 442 ASN A CA 1
ATOM 3307 C C . ASN A 1 442 ? -8.873 24.676 -15.507 1.00 94.38 442 ASN A C 1
ATOM 3309 O O . ASN A 1 442 ? -7.677 24.567 -15.235 1.00 94.38 442 ASN A O 1
ATOM 3313 N N . TYR A 1 443 ? -9.490 23.799 -16.301 1.00 94.31 443 TYR A N 1
ATOM 3314 C CA . TYR A 1 443 ? -8.856 22.599 -16.832 1.00 94.31 443 TYR A CA 1
ATOM 3315 C C . TYR A 1 443 ? -8.475 22.752 -18.295 1.00 94.31 443 TYR A C 1
ATOM 3317 O O . TYR A 1 443 ? -9.292 23.109 -19.155 1.00 94.31 443 TYR A O 1
ATOM 3325 N N . ASN A 1 444 ? -7.239 22.365 -18.577 1.00 92.81 444 ASN A N 1
ATOM 3326 C CA . ASN A 1 444 ? -6.680 22.312 -19.912 1.00 92.81 444 ASN A CA 1
ATOM 3327 C C . ASN A 1 444 ? -5.872 21.012 -20.094 1.00 92.81 444 ASN A C 1
ATOM 3329 O O . ASN A 1 444 ? -5.313 20.491 -19.126 1.00 92.81 444 ASN A O 1
ATOM 3333 N N . PHE A 1 445 ? -5.766 20.490 -21.318 1.00 93.25 445 PHE A N 1
ATOM 3334 C CA . PHE A 1 445 ? -4.975 19.288 -21.598 1.00 93.25 445 PHE A CA 1
ATOM 3335 C C . PHE A 1 445 ? -4.554 19.115 -23.064 1.00 93.25 445 PHE A C 1
ATOM 3337 O O . PHE A 1 445 ? -5.312 19.376 -24.003 1.00 93.25 445 PHE A O 1
ATOM 3344 N N . GLN A 1 446 ? -3.364 18.541 -23.257 1.00 94.06 446 GLN A N 1
ATOM 3345 C CA . GLN A 1 446 ? -2.887 17.981 -24.518 1.00 94.06 446 GLN A CA 1
ATOM 3346 C C . GLN A 1 446 ? -3.068 16.466 -24.525 1.00 94.06 446 GLN A C 1
ATOM 3348 O O . GLN A 1 446 ? -2.687 15.774 -23.586 1.00 94.06 446 GLN A O 1
ATOM 3353 N N . ARG A 1 447 ? -3.542 15.924 -25.646 1.00 92.56 447 ARG A N 1
ATOM 3354 C CA . ARG A 1 447 ? -3.553 14.476 -25.896 1.00 92.56 447 ARG A CA 1
ATOM 3355 C C . ARG A 1 447 ? -2.928 14.110 -27.237 1.00 92.56 447 ARG A C 1
ATOM 3357 O O . ARG A 1 447 ? -2.907 14.924 -28.167 1.00 92.56 447 ARG A O 1
ATOM 3364 N N . LEU A 1 448 ? -2.448 12.875 -27.319 1.00 93.81 448 LEU A N 1
ATOM 3365 C CA . LEU A 1 448 ? -2.027 12.178 -28.531 1.00 93.81 448 LEU A CA 1
ATOM 3366 C C . LEU A 1 448 ? -2.771 10.835 -28.564 1.00 93.81 448 LEU A C 1
ATOM 3368 O O . LEU A 1 448 ? -2.747 10.090 -27.588 1.00 93.81 448 LEU A O 1
ATOM 3372 N N . ILE A 1 449 ? -3.462 10.552 -29.665 1.00 94.31 449 ILE A N 1
ATOM 3373 C CA . ILE A 1 449 ? -4.380 9.420 -29.824 1.00 94.31 449 ILE A CA 1
ATOM 3374 C C . ILE A 1 449 ? -3.981 8.608 -31.059 1.00 94.31 449 ILE A C 1
ATOM 3376 O O . ILE A 1 449 ? -3.794 9.182 -32.132 1.00 94.31 449 ILE A O 1
ATOM 3380 N N . GLY A 1 450 ? -3.944 7.281 -30.931 1.00 94.75 450 GLY A N 1
ATOM 3381 C CA . GLY A 1 450 ? -4.068 6.347 -32.050 1.00 94.75 450 GLY A CA 1
ATOM 3382 C C . GLY A 1 450 ? -5.477 5.755 -32.092 1.00 94.75 450 GLY A C 1
ATOM 3383 O O . GLY A 1 450 ? -5.961 5.235 -31.088 1.00 94.75 450 GLY A O 1
ATOM 3384 N N . GLU A 1 451 ? -6.147 5.848 -33.237 1.00 92.88 451 GLU A N 1
ATOM 3385 C CA . GLU A 1 451 ? -7.496 5.315 -33.444 1.00 92.88 451 GLU A CA 1
ATOM 3386 C C . GLU A 1 451 ? -7.650 4.767 -34.864 1.00 92.88 451 GLU A C 1
ATOM 3388 O O . GLU A 1 451 ? -7.482 5.489 -35.849 1.00 92.88 451 GLU A O 1
ATOM 3393 N N . ASN A 1 452 ? -8.015 3.490 -34.972 1.00 90.12 452 ASN A N 1
ATOM 3394 C CA . ASN A 1 452 ? -7.965 2.731 -36.214 1.00 90.12 452 ASN A CA 1
ATOM 3395 C C . ASN A 1 452 ? -6.600 2.953 -36.896 1.00 90.12 452 ASN A C 1
ATOM 3397 O O . ASN A 1 452 ? -5.562 2.676 -36.298 1.00 90.12 452 ASN A O 1
ATOM 3401 N N . VAL A 1 453 ? -6.590 3.503 -38.113 1.00 92.38 453 VAL A N 1
ATOM 3402 C CA . VAL A 1 453 ? -5.379 3.814 -38.895 1.00 92.38 453 VAL A CA 1
ATOM 3403 C C . VAL A 1 453 ? -4.915 5.277 -38.784 1.00 92.38 453 VAL A C 1
ATOM 3405 O O . VAL A 1 453 ? -4.072 5.720 -39.562 1.00 92.38 453 VAL A O 1
ATOM 3408 N N . VAL A 1 454 ? -5.478 6.065 -37.860 1.00 93.75 454 VAL A N 1
ATOM 3409 C CA . VAL A 1 454 ? -5.246 7.516 -37.765 1.00 93.75 454 VAL A CA 1
ATOM 3410 C C . VAL A 1 454 ? -4.611 7.888 -36.426 1.00 93.75 454 VAL A C 1
ATOM 3412 O O . VAL A 1 454 ? -5.160 7.617 -35.359 1.00 93.75 454 VAL A O 1
ATOM 3415 N N . ALA A 1 455 ? -3.461 8.560 -36.483 1.00 95.69 455 ALA A N 1
ATOM 3416 C CA . ALA A 1 455 ? -2.875 9.240 -35.334 1.00 95.69 455 ALA A CA 1
ATOM 3417 C C . ALA A 1 455 ? -3.341 10.704 -35.305 1.00 95.69 455 ALA A C 1
ATOM 3419 O O . ALA A 1 455 ? -3.277 11.394 -36.323 1.00 95.69 455 ALA A O 1
ATOM 3420 N N . THR A 1 456 ? -3.785 11.198 -34.149 1.00 95.56 456 THR A N 1
ATOM 3421 C CA . THR A 1 456 ? -4.242 12.587 -33.970 1.00 95.56 456 THR A CA 1
ATOM 3422 C C . THR A 1 456 ? -3.685 13.195 -32.688 1.00 95.56 456 THR A C 1
ATOM 3424 O O . THR A 1 456 ? -3.481 12.499 -31.697 1.00 95.56 456 THR A O 1
ATOM 3427 N N . ALA A 1 457 ? -3.456 14.506 -32.690 1.00 94.50 457 ALA A N 1
ATOM 3428 C CA . ALA A 1 457 ? -3.156 15.282 -31.492 1.00 94.50 457 ALA A CA 1
ATOM 3429 C C . ALA A 1 457 ? -4.201 16.391 -31.334 1.00 94.50 457 ALA A C 1
ATOM 3431 O O . ALA A 1 457 ? -4.752 16.873 -32.324 1.00 94.50 457 ALA A O 1
ATOM 3432 N N . SER A 1 458 ? -4.481 16.800 -30.098 1.00 92.75 458 SER A N 1
ATOM 3433 C CA . SER A 1 458 ? -5.307 17.981 -29.827 1.00 92.75 458 SER A CA 1
ATOM 3434 C C . SER A 1 458 ? -4.971 18.594 -28.469 1.00 92.75 458 SER A C 1
ATOM 3436 O O . SER A 1 458 ? -4.885 17.851 -27.489 1.00 92.75 458 SER A O 1
ATOM 3438 N N . ALA A 1 459 ? -4.886 19.923 -28.411 1.00 90.62 459 ALA A N 1
ATOM 3439 C CA . ALA A 1 459 ? -4.956 20.696 -27.172 1.00 90.62 459 ALA A CA 1
ATOM 3440 C C . ALA A 1 459 ? -6.402 21.152 -26.922 1.00 90.62 459 ALA A C 1
ATOM 3442 O O . ALA A 1 459 ? -7.109 21.511 -27.867 1.00 90.62 459 ALA A O 1
ATOM 3443 N N . ILE A 1 460 ? -6.829 21.121 -25.664 1.00 91.62 460 ILE A N 1
ATOM 3444 C CA . ILE A 1 460 ? -8.128 21.585 -25.176 1.00 91.62 460 ILE A CA 1
ATOM 3445 C C . ILE A 1 460 ? -7.846 22.556 -24.025 1.00 91.62 460 ILE A C 1
ATOM 3447 O O . ILE A 1 460 ? -7.054 22.234 -23.146 1.00 91.62 460 ILE A O 1
ATOM 3451 N N . THR A 1 461 ? -8.482 23.726 -24.012 1.00 89.81 461 THR A N 1
ATOM 3452 C CA . THR A 1 461 ? -8.288 24.749 -22.972 1.00 89.81 461 THR A CA 1
ATOM 3453 C C . THR A 1 461 ? -9.619 25.333 -22.505 1.00 89.81 461 THR A C 1
ATOM 3455 O O . THR A 1 461 ? -10.601 25.320 -23.250 1.00 89.81 461 THR A O 1
ATOM 3458 N N . GLY A 1 462 ? -9.651 25.859 -21.278 1.00 89.06 462 GLY A N 1
ATOM 3459 C CA . GLY A 1 462 ? -10.803 26.554 -20.710 1.00 89.06 462 GLY A CA 1
ATOM 3460 C C . GLY A 1 462 ? -12.003 25.638 -20.477 1.00 89.06 462 GLY A C 1
ATOM 3461 O O . GLY A 1 462 ? -13.119 25.996 -20.851 1.00 89.06 462 GLY A O 1
ATOM 3462 N N . THR A 1 463 ? -11.780 24.448 -19.916 1.00 94.12 463 THR A N 1
ATOM 3463 C CA . THR A 1 463 ? -12.822 23.429 -19.688 1.00 94.12 463 THR A CA 1
ATOM 3464 C C . THR A 1 463 ? -12.990 23.078 -18.212 1.00 94.12 463 THR A C 1
ATOM 3466 O O . THR A 1 463 ? -12.153 23.444 -17.397 1.00 94.12 463 THR A O 1
ATOM 3469 N N . SER A 1 464 ? -14.072 22.367 -17.876 1.00 95.56 464 SER A N 1
ATOM 3470 C CA . SER A 1 464 ? -14.455 21.972 -16.508 1.00 95.56 464 SER A CA 1
ATOM 3471 C C . SER A 1 464 ? -14.184 20.504 -16.161 1.00 95.56 464 SER A C 1
ATOM 3473 O O . SER A 1 464 ? -14.917 19.893 -15.371 1.00 95.56 464 SER A O 1
ATOM 3475 N N . TYR A 1 465 ? -13.187 19.926 -16.838 1.00 95.81 465 TYR A N 1
ATOM 3476 C CA . TYR A 1 465 ? -12.693 18.560 -16.666 1.00 95.81 465 TYR A CA 1
ATOM 3477 C C . TYR A 1 465 ? -11.365 18.343 -17.408 1.00 95.81 465 TYR A C 1
ATOM 3479 O O . TYR A 1 465 ? -11.108 18.972 -18.434 1.00 95.81 465 TYR A O 1
ATOM 3487 N N . ILE A 1 466 ? -10.585 17.353 -16.976 1.00 94.75 466 ILE A N 1
ATOM 3488 C CA . ILE A 1 466 ? -9.564 16.691 -17.808 1.00 94.75 466 ILE A CA 1
ATOM 3489 C C . ILE A 1 466 ? -10.166 15.411 -18.407 1.00 94.75 466 ILE A C 1
ATOM 3491 O O . ILE A 1 466 ? -11.074 14.808 -17.838 1.00 94.75 466 ILE A O 1
ATOM 3495 N N . ASN A 1 467 ? -9.697 14.999 -19.586 1.00 93.44 467 ASN A N 1
ATOM 3496 C CA . ASN A 1 467 ? -10.120 13.772 -20.277 1.00 93.44 467 ASN A CA 1
ATOM 3497 C C . ASN A 1 467 ? -8.930 12.799 -20.359 1.00 93.44 467 ASN A C 1
ATOM 3499 O O . ASN A 1 467 ? -8.233 12.785 -21.380 1.00 93.44 467 ASN A O 1
ATOM 3503 N N . PRO A 1 468 ? -8.623 12.071 -19.266 1.00 91.62 468 PRO A N 1
ATOM 3504 C CA . PRO A 1 468 ? -7.408 11.269 -19.178 1.00 91.62 468 PRO A CA 1
ATOM 3505 C C . PRO A 1 468 ? -7.493 9.941 -19.939 1.00 91.62 468 PRO A C 1
ATOM 3507 O O . PRO A 1 468 ? -6.485 9.503 -20.492 1.00 91.62 468 PRO A O 1
ATOM 3510 N N . LEU A 1 469 ? -8.667 9.298 -19.976 1.00 92.69 469 LEU A N 1
ATOM 3511 C CA . LEU A 1 469 ? -8.829 7.901 -20.393 1.00 92.69 469 LEU A CA 1
ATOM 3512 C C . LEU A 1 469 ? -10.074 7.698 -21.273 1.00 92.69 469 LEU A C 1
ATOM 3514 O O . LEU A 1 469 ? -11.034 8.467 -21.225 1.00 92.69 469 LEU A O 1
ATOM 3518 N N . TYR A 1 470 ? -10.077 6.606 -22.040 1.00 92.62 470 TYR A N 1
ATOM 3519 C CA . TYR A 1 470 ? -11.229 6.150 -22.823 1.00 92.62 470 TYR A CA 1
ATOM 3520 C C . TYR A 1 470 ? -11.564 4.714 -22.447 1.00 92.62 470 TYR A C 1
ATOM 3522 O O . TYR A 1 470 ? -10.661 3.902 -22.272 1.00 92.62 470 TYR A O 1
ATOM 3530 N N . ILE A 1 471 ? -12.854 4.397 -22.399 1.00 93.38 471 ILE A N 1
ATOM 3531 C CA . ILE A 1 471 ? -13.372 3.054 -22.110 1.00 93.38 471 ILE A CA 1
ATOM 3532 C C . ILE A 1 471 ? -14.239 2.568 -23.276 1.00 93.38 471 ILE A C 1
ATOM 3534 O O . ILE A 1 471 ? -14.778 3.409 -24.003 1.00 93.38 471 ILE A O 1
ATOM 3538 N N . PRO A 1 472 ? -14.374 1.256 -23.522 1.00 93.00 472 PRO A N 1
ATOM 3539 C CA . PRO A 1 472 ? -15.270 0.739 -24.554 1.00 93.00 472 PRO A CA 1
ATOM 3540 C C . PRO A 1 472 ? -16.750 1.002 -24.229 1.00 93.00 472 PRO A C 1
ATOM 3542 O O . PRO A 1 472 ? -17.151 1.146 -23.072 1.00 93.00 472 PRO A O 1
ATOM 3545 N N . GLY A 1 473 ? -17.562 1.067 -25.285 1.00 89.25 473 GLY A N 1
ATOM 3546 C CA . GLY A 1 473 ? -19.017 0.900 -25.213 1.00 89.25 473 GLY A CA 1
ATOM 3547 C C . GLY A 1 473 ? -19.439 -0.428 -25.851 1.00 89.25 473 GLY A C 1
ATOM 3548 O O . GLY A 1 473 ? -18.595 -1.178 -26.348 1.00 89.25 473 GLY A O 1
ATOM 3549 N N . THR A 1 474 ? -20.742 -0.702 -25.924 1.00 85.75 474 THR A N 1
ATOM 3550 C CA . THR A 1 474 ? -21.293 -2.017 -26.325 1.00 85.75 474 THR A CA 1
ATOM 3551 C C . THR A 1 474 ? -21.078 -2.421 -27.789 1.00 85.75 474 THR A C 1
ATOM 3553 O O . THR A 1 474 ? -21.512 -3.496 -28.193 1.00 85.75 474 THR A O 1
ATOM 3556 N N . THR A 1 475 ? -20.354 -1.627 -28.590 1.00 83.56 475 THR A N 1
ATOM 3557 C CA . THR A 1 475 ? -19.820 -2.110 -29.885 1.00 83.56 475 THR A CA 1
ATOM 3558 C C . THR A 1 475 ? -18.806 -3.243 -29.690 1.00 83.56 475 THR A C 1
ATOM 3560 O O . THR A 1 475 ? -18.668 -4.088 -30.569 1.00 83.56 475 THR A O 1
ATOM 3563 N N . TYR A 1 476 ? -18.125 -3.274 -28.541 1.00 79.62 476 TYR A N 1
ATOM 3564 C CA . TYR A 1 476 ? -17.259 -4.369 -28.116 1.00 79.62 476 TYR A CA 1
ATOM 3565 C C . TYR A 1 476 ? -17.939 -5.068 -26.935 1.00 79.62 476 TYR A C 1
ATOM 3567 O O . TYR A 1 476 ? -17.900 -4.579 -25.806 1.00 79.62 476 TYR A O 1
ATOM 3575 N N . ALA A 1 477 ? -18.638 -6.174 -27.204 1.00 78.38 477 ALA A N 1
ATOM 3576 C CA . ALA A 1 477 ? -19.358 -6.915 -26.170 1.00 78.38 477 ALA A CA 1
ATOM 3577 C C . ALA A 1 477 ? -18.392 -7.380 -25.068 1.00 78.38 477 ALA A C 1
ATOM 3579 O O . ALA A 1 477 ? -17.284 -7.819 -25.369 1.00 78.38 477 ALA A O 1
ATOM 3580 N N . ASN A 1 478 ? -18.813 -7.248 -23.805 1.00 84.19 478 ASN A N 1
ATOM 3581 C CA . ASN A 1 478 ? -18.057 -7.621 -22.601 1.00 84.19 478 ASN A CA 1
ATOM 3582 C C . ASN A 1 478 ? -16.646 -7.010 -22.468 1.00 84.19 478 ASN A C 1
ATOM 3584 O O . ASN A 1 478 ? -15.912 -7.385 -21.558 1.00 84.19 478 ASN A O 1
ATOM 3588 N N . ALA A 1 479 ? -16.246 -6.079 -23.336 1.00 88.81 479 ALA A N 1
ATOM 3589 C CA . ALA A 1 479 ? -14.923 -5.481 -23.287 1.00 88.81 479 ALA A CA 1
ATOM 3590 C C . ALA A 1 479 ? -14.827 -4.458 -22.156 1.00 88.81 479 ALA A C 1
ATOM 3592 O O . ALA A 1 479 ? -15.712 -3.618 -22.009 1.00 88.81 479 ALA A O 1
ATOM 3593 N N . PHE A 1 480 ? -13.712 -4.485 -21.430 1.00 91.00 480 PHE A N 1
ATOM 3594 C CA . PHE A 1 480 ? -13.303 -3.432 -20.504 1.00 91.00 480 PHE A CA 1
ATOM 3595 C C . PHE A 1 480 ? -12.140 -2.623 -21.091 1.00 91.00 480 PHE A C 1
ATOM 3597 O O . PHE A 1 480 ? -11.560 -2.970 -22.125 1.00 91.00 480 PHE A O 1
ATOM 3604 N N . GLY A 1 481 ? -11.859 -1.473 -20.492 1.00 90.44 481 GLY A N 1
ATOM 3605 C CA . GLY A 1 481 ? -10.753 -0.613 -20.882 1.00 90.44 481 GLY A CA 1
ATOM 3606 C C . GLY A 1 481 ? -10.548 0.526 -19.898 1.00 90.44 481 GLY A C 1
ATOM 3607 O O . GLY A 1 481 ? -11.202 0.601 -18.862 1.00 90.44 481 GLY A O 1
ATOM 3608 N N . GLY A 1 482 ? -9.664 1.451 -20.244 1.00 89.69 482 GLY A N 1
ATOM 3609 C CA . GLY A 1 482 ? -9.224 2.509 -19.345 1.00 89.69 482 GLY A CA 1
ATOM 3610 C C . GLY A 1 482 ? -7.707 2.540 -19.290 1.00 89.69 482 GLY A C 1
ATOM 3611 O O . GLY A 1 482 ? -7.054 2.549 -20.334 1.00 89.69 482 GLY A O 1
ATOM 3612 N N . GLY A 1 483 ? -7.139 2.610 -18.093 1.00 86.62 483 GLY A N 1
ATOM 3613 C CA . GLY A 1 483 ? -5.709 2.785 -17.887 1.00 86.62 483 GLY A CA 1
ATOM 3614 C C . GLY A 1 483 ? -5.414 3.537 -16.599 1.00 86.62 483 GLY A C 1
ATOM 3615 O O . GLY A 1 483 ? -6.122 3.379 -15.606 1.00 86.62 483 GLY A O 1
ATOM 3616 N N . ILE A 1 484 ? -4.354 4.339 -16.626 1.00 85.62 484 ILE A N 1
ATOM 3617 C CA . ILE A 1 484 ? -3.706 4.864 -15.424 1.00 85.62 484 ILE A CA 1
ATOM 3618 C C . ILE A 1 484 ? -3.525 6.383 -15.528 1.00 85.62 484 ILE A C 1
ATOM 3620 O O . ILE A 1 484 ? -3.232 6.911 -16.607 1.00 85.62 484 ILE A O 1
ATOM 3624 N N . ILE A 1 485 ? -3.691 7.066 -14.396 1.00 92.38 485 ILE A N 1
ATOM 3625 C CA . ILE A 1 485 ? -3.559 8.508 -14.196 1.00 92.38 485 ILE A CA 1
ATOM 3626 C C . ILE A 1 485 ? -2.556 8.750 -13.061 1.00 92.38 485 ILE A C 1
ATOM 3628 O O . ILE A 1 485 ? -2.763 8.252 -11.959 1.00 92.38 485 ILE A O 1
ATOM 3632 N N . LEU A 1 486 ? -1.503 9.523 -13.325 1.00 93.38 486 LEU A N 1
ATOM 3633 C CA . LEU A 1 486 ? -0.562 10.044 -12.328 1.00 93.38 486 LEU A CA 1
ATOM 3634 C C . LEU A 1 486 ? -0.844 11.526 -12.103 1.00 93.38 486 LEU A C 1
ATOM 3636 O O . LEU A 1 486 ? -0.958 12.288 -13.068 1.00 93.38 486 LEU A O 1
ATOM 3640 N N . ILE A 1 487 ? -0.894 11.939 -10.842 1.00 95.56 487 ILE A N 1
ATOM 3641 C CA . ILE A 1 487 ? -0.964 13.339 -10.435 1.00 95.56 487 ILE A CA 1
ATOM 3642 C C . ILE A 1 487 ? 0.271 13.625 -9.564 1.00 95.56 487 ILE A C 1
ATOM 3644 O O . ILE A 1 487 ? 0.243 13.354 -8.361 1.00 95.56 487 ILE A O 1
ATOM 3648 N N . PRO A 1 488 ? 1.382 14.113 -10.153 1.00 94.38 488 PRO A N 1
ATOM 3649 C CA . PRO A 1 488 ? 2.582 14.430 -9.390 1.00 94.38 488 PRO A CA 1
ATOM 3650 C C . PRO A 1 488 ? 2.339 15.603 -8.441 1.00 94.38 488 PRO A C 1
ATOM 3652 O O . PRO A 1 488 ? 1.697 16.583 -8.830 1.00 94.38 488 PRO A O 1
ATOM 3655 N N . HIS A 1 489 ? 2.913 15.533 -7.239 1.00 92.38 489 HIS A N 1
ATOM 3656 C CA . HIS A 1 489 ? 2.869 16.607 -6.241 1.00 92.38 489 HIS A CA 1
ATOM 3657 C C . HIS A 1 489 ? 1.423 17.055 -5.896 1.00 92.38 489 HIS A C 1
ATOM 3659 O O . HIS A 1 489 ? 1.118 18.243 -5.762 1.00 92.38 489 HIS A O 1
ATOM 3665 N N . ALA A 1 490 ? 0.515 16.080 -5.799 1.00 94.12 490 ALA A N 1
ATOM 3666 C CA . ALA A 1 490 ? -0.936 16.227 -5.690 1.00 94.12 490 ALA A CA 1
ATOM 3667 C C . ALA A 1 490 ? -1.414 16.986 -4.443 1.00 94.12 490 ALA A C 1
ATOM 3669 O O . ALA A 1 490 ? -2.408 17.711 -4.507 1.00 94.12 490 ALA A O 1
ATOM 3670 N N . VAL A 1 491 ? -0.704 16.825 -3.326 1.00 90.88 491 VAL A N 1
ATOM 3671 C CA . VAL A 1 491 ? -1.071 17.385 -2.014 1.00 90.88 491 VAL A CA 1
ATOM 3672 C C . VAL A 1 491 ? -0.473 18.770 -1.745 1.00 90.88 491 VAL A C 1
ATOM 3674 O O . VAL A 1 491 ? -0.682 19.337 -0.678 1.00 90.88 491 VAL A O 1
ATOM 3677 N N . ASN A 1 492 ? 0.274 19.354 -2.691 1.00 90.12 492 ASN A N 1
ATOM 3678 C CA . ASN A 1 492 ? 0.853 20.682 -2.474 1.00 90.12 492 ASN A CA 1
ATOM 3679 C C . ASN A 1 492 ? -0.194 21.803 -2.531 1.00 90.12 492 ASN A C 1
ATOM 3681 O O . ASN A 1 492 ? -1.213 21.690 -3.204 1.00 90.12 492 ASN A O 1
ATOM 3685 N N . THR A 1 493 ? 0.105 22.921 -1.873 1.00 92.44 493 THR A N 1
ATOM 3686 C CA . THR A 1 493 ? -0.739 24.131 -1.844 1.00 92.44 493 THR A CA 1
ATOM 3687 C C . THR A 1 493 ? -0.154 25.299 -2.648 1.00 92.44 493 THR A C 1
ATOM 3689 O O . THR A 1 493 ? -0.694 26.402 -2.652 1.00 92.44 493 THR A O 1
ATOM 3692 N N . ASN A 1 494 ? 0.976 25.078 -3.332 1.00 87.75 494 ASN A N 1
ATOM 3693 C CA . ASN A 1 494 ? 1.785 26.147 -3.928 1.00 87.75 494 ASN A CA 1
ATOM 3694 C C . ASN A 1 494 ? 1.567 26.318 -5.440 1.00 87.75 494 ASN A C 1
ATOM 3696 O O . ASN A 1 494 ? 1.675 27.431 -5.956 1.00 87.75 494 ASN A O 1
ATOM 3700 N N . ASN A 1 495 ? 1.292 25.227 -6.168 1.00 90.75 495 ASN A N 1
ATOM 3701 C CA . ASN A 1 495 ? 1.386 25.192 -7.630 1.00 90.75 495 ASN A CA 1
ATOM 3702 C C . ASN A 1 495 ? 0.209 24.456 -8.305 1.00 90.75 495 ASN A C 1
ATOM 3704 O O . ASN A 1 495 ? -0.476 23.641 -7.686 1.00 90.75 495 ASN A O 1
ATOM 3708 N N . HIS A 1 496 ? -0.005 24.731 -9.600 1.00 93.81 496 HIS A N 1
ATOM 3709 C CA . HIS A 1 496 ? -1.078 24.130 -10.402 1.00 93.81 496 HIS A CA 1
ATOM 3710 C C . HIS A 1 496 ? -0.887 22.623 -10.587 1.00 93.81 496 HIS A C 1
ATOM 3712 O O . HIS A 1 496 ? 0.163 22.187 -11.070 1.00 93.81 496 HIS A O 1
ATOM 3718 N N . LYS A 1 497 ? -1.906 21.812 -10.303 1.00 94.38 497 LYS A N 1
ATOM 3719 C CA . LYS A 1 497 ? -1.773 20.350 -10.393 1.00 94.38 497 LYS A CA 1
ATOM 3720 C C . LYS A 1 497 ? -1.597 19.880 -11.839 1.00 94.38 497 LYS A C 1
ATOM 3722 O O . LYS A 1 497 ? -2.368 20.242 -12.734 1.00 94.38 497 LYS A O 1
ATOM 3727 N N . ALA A 1 498 ? -0.566 19.068 -12.066 1.00 93.06 498 ALA A N 1
ATOM 3728 C CA . ALA A 1 498 ? -0.296 18.418 -13.344 1.00 93.06 498 ALA A CA 1
ATOM 3729 C C . ALA A 1 498 ? -0.898 17.008 -13.346 1.00 93.06 498 ALA A C 1
ATOM 3731 O O . ALA A 1 498 ? -0.898 16.332 -12.326 1.00 93.06 498 ALA A O 1
ATOM 3732 N N . VAL A 1 499 ? -1.389 16.550 -14.496 1.00 94.38 499 VAL A N 1
ATOM 3733 C CA . VAL A 1 499 ? -1.971 15.209 -14.646 1.00 94.38 499 VAL A CA 1
ATOM 3734 C C . VAL A 1 499 ? -1.360 14.537 -15.866 1.00 94.38 499 VAL A C 1
ATOM 3736 O O . VAL A 1 499 ? -1.462 15.070 -16.968 1.00 94.38 499 VAL A O 1
ATOM 3739 N N . LEU A 1 500 ? -0.765 13.359 -15.702 1.00 93.62 500 LEU A N 1
ATOM 3740 C CA . LEU A 1 500 ? -0.361 12.483 -16.804 1.00 93.62 500 LEU A CA 1
ATOM 3741 C C . LEU A 1 500 ? -1.315 11.292 -16.879 1.00 93.62 500 LEU A C 1
ATOM 3743 O O . LEU A 1 500 ? -1.731 10.770 -15.851 1.00 93.62 500 LEU A O 1
ATOM 3747 N N . ALA A 1 501 ? -1.648 10.825 -18.081 1.00 91.69 501 ALA A N 1
ATOM 3748 C CA . ALA A 1 501 ? -2.414 9.590 -18.236 1.00 91.69 501 ALA A CA 1
ATOM 3749 C C . ALA A 1 501 ? -2.029 8.793 -19.487 1.00 91.69 501 ALA A C 1
ATOM 3751 O O . ALA A 1 501 ? -1.646 9.355 -20.519 1.00 91.69 501 ALA A O 1
ATOM 3752 N N . ARG A 1 502 ? -2.188 7.469 -19.393 1.00 88.12 502 ARG A N 1
ATOM 3753 C CA . ARG A 1 502 ? -2.014 6.493 -20.479 1.00 88.12 502 ARG A CA 1
ATOM 3754 C C . ARG A 1 502 ? -3.148 5.475 -20.408 1.00 88.12 502 ARG A C 1
ATOM 3756 O O . ARG A 1 502 ? -3.387 4.898 -19.351 1.00 88.12 502 ARG A O 1
ATOM 3763 N N . GLY A 1 503 ? -3.809 5.211 -21.531 1.00 88.75 503 GLY A N 1
ATOM 3764 C CA . GLY A 1 503 ? -4.891 4.227 -21.575 1.00 88.75 503 GLY A CA 1
ATOM 3765 C C . GLY A 1 503 ? -5.507 4.024 -22.953 1.00 88.75 503 GLY A C 1
ATOM 3766 O O . GLY A 1 503 ? -5.047 4.592 -23.945 1.00 88.75 503 GLY A O 1
ATOM 3767 N N . GLY A 1 504 ? -6.567 3.224 -23.019 1.00 87.38 504 GLY A N 1
ATOM 3768 C CA . GLY A 1 504 ? -7.278 2.918 -24.252 1.00 87.38 504 GLY A CA 1
ATOM 3769 C C . GLY A 1 504 ? -8.582 2.147 -24.050 1.00 87.38 504 GLY A C 1
ATOM 3770 O O . GLY A 1 504 ? -8.800 1.493 -23.033 1.00 87.38 504 GLY A O 1
ATOM 3771 N N . SER A 1 505 ? -9.462 2.238 -25.047 1.00 85.06 505 SER A N 1
ATOM 3772 C CA . SER A 1 505 ? -10.784 1.607 -25.039 1.00 85.06 505 SER A CA 1
ATOM 3773 C C . SER A 1 505 ? -10.721 0.258 -25.762 1.00 85.06 505 SER A C 1
ATOM 3775 O O . SER A 1 505 ? -11.028 0.202 -26.959 1.00 85.06 505 SER A O 1
ATOM 3777 N N . ALA A 1 506 ? -10.276 -0.794 -25.066 1.00 78.69 506 ALA A N 1
ATOM 3778 C CA . ALA A 1 506 ? -9.983 -2.102 -25.659 1.00 78.69 506 ALA A CA 1
ATOM 3779 C C . ALA A 1 506 ? -9.106 -1.954 -26.925 1.00 78.69 506 ALA A C 1
ATOM 3781 O O . ALA A 1 506 ? -8.047 -1.336 -26.871 1.00 78.69 506 ALA A O 1
ATOM 3782 N N . GLU A 1 507 ? -9.561 -2.422 -28.084 1.00 78.88 507 GLU A N 1
ATOM 3783 C CA . GLU A 1 507 ? -8.882 -2.291 -29.387 1.00 78.88 507 GLU A CA 1
ATOM 3784 C C . GLU A 1 507 ? -9.304 -1.064 -30.223 1.00 78.88 507 GLU A C 1
ATOM 3786 O O . GLU A 1 507 ? -8.900 -0.920 -31.376 1.00 78.88 507 GLU A O 1
ATOM 3791 N N . GLY A 1 508 ? -10.197 -0.214 -29.709 1.00 82.94 508 GLY A N 1
ATOM 3792 C CA . GLY A 1 508 ? -10.802 0.870 -30.491 1.00 82.94 508 GLY A CA 1
ATOM 3793 C C . GLY A 1 508 ? -10.013 2.182 -30.487 1.00 82.94 508 GLY A C 1
ATOM 3794 O O . GLY A 1 508 ? -10.235 3.036 -31.349 1.00 82.94 508 GLY A O 1
ATOM 3795 N N . ARG A 1 509 ? -9.150 2.385 -29.484 1.00 90.75 509 ARG A N 1
ATOM 3796 C CA . ARG A 1 509 ? -8.374 3.615 -29.267 1.00 90.75 509 ARG A CA 1
ATOM 3797 C C . ARG A 1 509 ? -7.267 3.376 -28.239 1.00 90.75 509 ARG A C 1
ATOM 3799 O O . ARG A 1 509 ? -7.513 2.708 -27.243 1.00 90.75 509 ARG A O 1
ATOM 3806 N N . VAL A 1 510 ? -6.112 4.013 -28.425 1.00 92.38 510 VAL A N 1
ATOM 3807 C CA . VAL A 1 510 ? -5.058 4.180 -27.408 1.00 92.38 510 VAL A CA 1
ATOM 3808 C C . VAL A 1 510 ? -4.660 5.654 -27.329 1.00 92.38 510 VAL A C 1
ATOM 3810 O O . VAL A 1 510 ? -4.713 6.367 -28.336 1.00 92.38 510 VAL A O 1
ATOM 3813 N N . SER A 1 511 ? -4.282 6.143 -26.152 1.00 91.62 511 SER A N 1
ATOM 3814 C CA . SER A 1 511 ? -3.925 7.546 -25.947 1.00 91.62 511 SER A CA 1
ATOM 3815 C C . SER A 1 511 ? -2.940 7.776 -24.809 1.00 91.62 511 SER A C 1
ATOM 3817 O O . SER A 1 511 ? -2.991 7.092 -23.787 1.00 91.62 511 SER A O 1
ATOM 3819 N N . ILE A 1 512 ? -2.139 8.829 -24.964 1.00 92.06 512 ILE A N 1
ATOM 3820 C CA . ILE A 1 512 ? -1.437 9.509 -23.872 1.00 92.06 512 ILE A CA 1
ATOM 3821 C C . ILE A 1 512 ? -1.955 10.942 -23.736 1.00 92.06 512 ILE A C 1
ATOM 3823 O O . ILE A 1 512 ? -2.326 11.582 -24.727 1.00 92.06 512 ILE A O 1
ATOM 3827 N N . MET A 1 513 ? -1.984 11.440 -22.506 1.00 92.69 513 MET A N 1
ATOM 3828 C CA . MET A 1 513 ? -2.530 12.745 -22.144 1.00 92.69 513 MET A CA 1
ATOM 3829 C C . MET A 1 513 ? -1.629 13.408 -21.099 1.00 92.69 513 MET A C 1
ATOM 3831 O O . MET A 1 513 ? -1.129 12.735 -20.200 1.00 92.69 513 MET A O 1
ATOM 3835 N N . ALA A 1 514 ? -1.429 14.718 -21.231 1.00 93.50 514 ALA A N 1
ATOM 3836 C CA . ALA A 1 514 ? -0.869 15.562 -20.187 1.00 93.50 514 ALA A CA 1
ATOM 3837 C C . ALA A 1 514 ? -1.749 16.806 -20.002 1.00 93.50 514 ALA A C 1
ATOM 3839 O O . ALA A 1 514 ? -2.078 17.493 -20.973 1.00 93.50 514 ALA A O 1
ATOM 3840 N N . GLY A 1 515 ? -2.149 17.081 -18.765 1.00 92.69 515 GLY A N 1
ATOM 3841 C CA . GLY A 1 515 ? -3.131 18.096 -18.407 1.00 92.69 515 GLY A CA 1
ATOM 3842 C C . GLY A 1 515 ? -2.709 18.938 -17.215 1.00 92.69 515 GLY A C 1
ATOM 3843 O O . GLY A 1 515 ? -1.753 18.617 -16.510 1.00 92.69 515 GLY A O 1
ATOM 3844 N N . ARG A 1 516 ? -3.438 20.034 -17.014 1.00 93.38 516 ARG A N 1
ATOM 3845 C CA . ARG A 1 516 ? -3.276 20.966 -15.902 1.00 93.38 516 ARG A CA 1
ATOM 3846 C C . ARG A 1 516 ? -4.645 21.328 -15.341 1.00 93.38 516 ARG A C 1
ATOM 3848 O O . ARG A 1 516 ? -5.533 21.718 -16.103 1.00 93.38 516 ARG A O 1
ATOM 3855 N N . TRP A 1 517 ? -4.770 21.267 -14.024 1.00 95.62 517 TRP A N 1
ATOM 3856 C CA . TRP A 1 517 ? -5.808 21.960 -13.271 1.00 95.62 517 TRP A CA 1
ATOM 3857 C C . TRP A 1 517 ? -5.195 23.252 -12.722 1.00 95.62 517 TRP A C 1
ATOM 3859 O O . TRP A 1 517 ? -4.177 23.217 -12.033 1.00 95.62 517 TRP A O 1
ATOM 3869 N N . ALA A 1 518 ? -5.729 24.401 -13.137 1.00 94.00 518 ALA A N 1
ATOM 3870 C CA . ALA A 1 518 ? -5.188 25.724 -12.824 1.00 94.00 518 ALA A CA 1
ATOM 3871 C C . ALA A 1 518 ? -5.634 26.217 -11.437 1.00 94.00 518 ALA A C 1
ATOM 3873 O O . ALA A 1 518 ? -6.202 27.299 -11.314 1.00 94.00 518 ALA A O 1
ATOM 3874 N N . ASP A 1 519 ? -5.375 25.394 -10.425 1.00 94.44 519 ASP A N 1
ATOM 3875 C CA . ASP A 1 519 ? -5.666 25.657 -9.021 1.00 94.44 519 ASP A CA 1
ATOM 3876 C C . ASP A 1 519 ? -4.483 25.204 -8.155 1.00 94.44 519 ASP A C 1
ATOM 3878 O O . ASP A 1 519 ? -3.794 24.231 -8.485 1.00 94.44 519 ASP A O 1
ATOM 3882 N N . THR A 1 520 ? -4.207 25.951 -7.093 1.00 94.88 520 THR A N 1
ATOM 3883 C CA . THR A 1 520 ? -3.106 25.695 -6.164 1.00 94.88 520 THR A CA 1
ATOM 3884 C C . THR A 1 520 ? -3.494 24.779 -5.015 1.00 94.88 520 THR A C 1
ATOM 3886 O O . THR A 1 520 ? -2.586 24.210 -4.418 1.00 94.88 520 THR A O 1
ATOM 3889 N N . ASP A 1 521 ? -4.783 24.579 -4.737 1.00 95.94 521 ASP A N 1
ATOM 3890 C CA . ASP A 1 521 ? -5.256 23.782 -3.601 1.00 95.94 521 ASP A CA 1
ATOM 3891 C C . ASP A 1 521 ? -4.802 22.311 -3.673 1.00 95.94 521 ASP A C 1
ATOM 3893 O O . ASP A 1 521 ? -4.666 21.729 -4.758 1.00 95.94 521 ASP A O 1
ATOM 3897 N N . ALA A 1 522 ? -4.555 21.709 -2.506 1.00 95.19 522 ALA A N 1
ATOM 3898 C CA . ALA A 1 522 ? -4.264 20.282 -2.367 1.00 95.19 522 ALA A CA 1
ATOM 3899 C C . ALA A 1 522 ? -5.476 19.444 -2.811 1.00 95.19 522 ALA A C 1
ATOM 3901 O O . ALA A 1 522 ? -6.619 19.854 -2.613 1.00 95.19 522 ALA A O 1
ATOM 3902 N N . ILE A 1 523 ? -5.252 18.284 -3.433 1.00 97.69 523 ILE A N 1
ATOM 3903 C CA . ILE A 1 523 ? -6.354 17.443 -3.926 1.00 97.69 523 ILE A CA 1
ATOM 3904 C C . ILE A 1 523 ? -6.987 16.657 -2.771 1.00 97.69 523 ILE A C 1
ATOM 3906 O O . ILE A 1 523 ? -6.369 15.741 -2.239 1.00 97.69 523 ILE A O 1
ATOM 3910 N N . ASP A 1 524 ? -8.244 16.977 -2.471 1.00 96.19 524 ASP A N 1
ATOM 3911 C CA . ASP A 1 524 ? -9.099 16.286 -1.497 1.00 96.19 524 ASP A CA 1
ATOM 3912 C C . ASP A 1 524 ? -10.177 15.417 -2.180 1.00 96.19 524 ASP A C 1
ATOM 3914 O O . ASP A 1 524 ? -10.508 14.333 -1.704 1.00 96.19 524 ASP A O 1
ATOM 3918 N N . THR A 1 525 ? -10.701 15.821 -3.347 1.00 98.00 525 THR A N 1
ATOM 3919 C CA . THR A 1 525 ? -11.676 14.984 -4.076 1.00 98.00 525 THR A CA 1
ATOM 3920 C C . THR A 1 525 ? -11.308 14.753 -5.535 1.00 98.00 525 THR A C 1
ATOM 3922 O O . THR A 1 525 ? -10.850 15.654 -6.241 1.00 98.00 525 THR A O 1
ATOM 3925 N N . ILE A 1 526 ? -11.561 13.531 -6.015 1.00 98.50 526 ILE A N 1
ATOM 3926 C CA . ILE A 1 526 ? -11.416 13.134 -7.421 1.00 98.50 526 ILE A CA 1
ATOM 3927 C C . ILE A 1 526 ? -12.737 12.525 -7.894 1.00 98.50 526 ILE A C 1
ATOM 3929 O O . ILE A 1 526 ? -13.101 11.412 -7.520 1.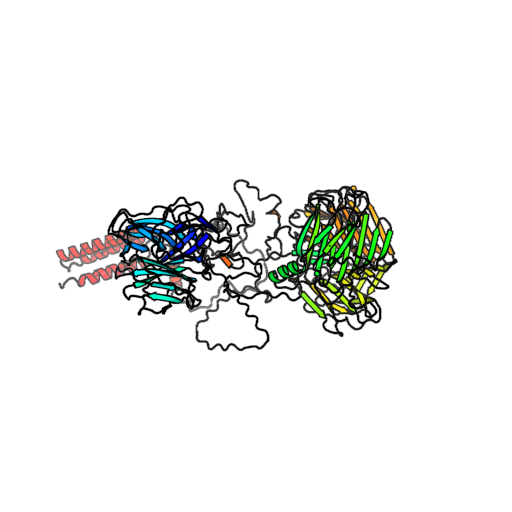00 98.50 526 ILE A O 1
ATOM 3933 N N . LEU A 1 527 ? -13.438 13.244 -8.771 1.00 98.12 527 LEU A N 1
ATOM 3934 C CA . LEU A 1 527 ? -14.662 12.799 -9.435 1.00 98.12 527 LEU A CA 1
ATOM 3935 C C . LEU A 1 527 ? -14.338 12.239 -10.827 1.00 98.12 527 LEU A C 1
ATOM 3937 O O . LEU A 1 527 ? -13.881 12.970 -11.711 1.00 98.12 527 LEU A O 1
ATOM 3941 N N . LEU A 1 528 ? -14.662 10.965 -11.046 1.00 98.19 528 LEU A N 1
ATOM 3942 C CA . LEU A 1 528 ? -14.598 10.276 -12.333 1.00 98.19 528 LEU A CA 1
ATOM 3943 C C . LEU A 1 528 ? -16.006 10.069 -12.894 1.00 98.19 528 LEU A C 1
ATOM 3945 O O . LEU A 1 528 ? -16.871 9.485 -12.246 1.00 98.19 528 LEU A O 1
ATOM 3949 N N . TYR A 1 529 ? -16.258 10.524 -14.119 1.00 96.88 529 TYR A N 1
ATOM 3950 C CA . TYR A 1 529 ? -17.587 10.454 -14.736 1.00 96.88 529 TYR A CA 1
ATOM 3951 C C . TYR A 1 529 ? -17.510 10.347 -16.257 1.00 96.88 529 TYR A C 1
ATOM 3953 O O . TYR A 1 529 ? -16.510 10.725 -16.868 1.00 96.88 529 TYR A O 1
ATOM 3961 N N . LEU A 1 530 ? -18.559 9.840 -16.903 1.00 95.38 530 LEU A N 1
ATOM 3962 C CA . LEU A 1 530 ? -18.578 9.738 -18.363 1.00 95.38 530 LEU A CA 1
ATOM 3963 C C . LEU A 1 530 ? -19.031 11.026 -19.046 1.00 95.38 530 LEU A C 1
ATOM 3965 O O . LEU A 1 530 ? -19.805 11.826 -18.520 1.00 95.38 530 LEU A O 1
ATOM 3969 N N . SER A 1 531 ? -18.575 11.214 -20.287 1.00 91.69 531 SER A N 1
ATOM 3970 C CA . SER A 1 531 ? -19.061 12.304 -21.137 1.00 91.69 531 SER A CA 1
ATOM 3971 C C . SER A 1 531 ? -20.562 12.230 -21.445 1.00 91.69 531 SER A C 1
ATOM 3973 O O . SER A 1 531 ? -21.179 13.276 -21.659 1.00 91.69 531 SER A O 1
ATOM 3975 N N . ALA A 1 532 ? -21.114 11.014 -21.450 1.00 90.81 532 ALA A N 1
ATOM 3976 C CA . ALA A 1 532 ? -22.528 10.654 -21.413 1.00 90.81 532 ALA A CA 1
ATOM 3977 C C . ALA A 1 532 ? -22.651 9.166 -21.019 1.00 90.81 532 ALA A C 1
ATOM 3979 O O . ALA A 1 532 ? -21.715 8.401 -21.265 1.00 90.81 532 ALA A O 1
ATOM 3980 N N . GLY A 1 533 ? -23.805 8.767 -20.477 1.00 91.38 533 GLY A N 1
ATOM 3981 C CA . GLY A 1 533 ? -24.078 7.386 -20.064 1.00 91.38 533 GLY A CA 1
ATOM 3982 C C . GLY A 1 533 ? -23.508 7.031 -18.688 1.00 91.38 533 GLY A C 1
ATOM 3983 O O . GLY A 1 533 ? -23.038 7.900 -17.956 1.00 91.38 533 GLY A O 1
ATOM 3984 N N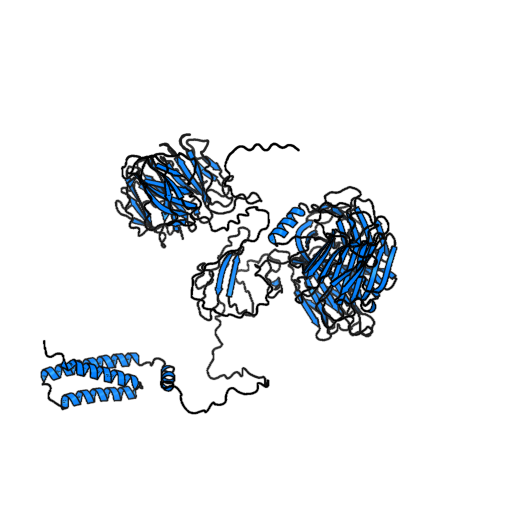 . ASN A 1 534 ? -23.553 5.738 -18.360 1.00 94.88 534 ASN A N 1
ATOM 3985 C CA . ASN A 1 534 ? -23.077 5.180 -17.091 1.00 94.88 534 ASN A CA 1
ATOM 3986 C C . ASN A 1 534 ? -21.869 4.255 -17.316 1.00 94.88 534 ASN A C 1
ATOM 3988 O O . ASN A 1 534 ? -21.674 3.724 -18.414 1.00 94.88 534 ASN A O 1
ATOM 3992 N N . PHE A 1 535 ? -21.090 4.024 -16.264 1.00 95.25 535 PHE A N 1
ATOM 3993 C CA . PHE A 1 535 ? -20.208 2.867 -16.135 1.00 95.25 535 PHE A CA 1
ATOM 3994 C C . PHE A 1 535 ? -21.047 1.608 -15.857 1.00 95.25 535 PHE A C 1
ATOM 3996 O O . PHE A 1 535 ? -22.058 1.708 -15.165 1.00 95.25 535 PHE A O 1
ATOM 4003 N N . ILE A 1 536 ? -20.666 0.435 -16.371 1.00 93.12 536 ILE A N 1
ATOM 4004 C CA . ILE A 1 536 ? -21.372 -0.840 -16.109 1.00 93.12 536 ILE A CA 1
ATOM 4005 C C . ILE A 1 536 ? -20.862 -1.553 -14.854 1.00 93.12 536 ILE A C 1
ATOM 4007 O O . ILE A 1 536 ? -19.743 -1.302 -14.405 1.00 93.12 536 ILE A O 1
ATOM 4011 N N . THR A 1 537 ? -21.653 -2.505 -14.348 1.00 91.62 537 THR A N 1
ATOM 4012 C CA . THR A 1 537 ? -21.242 -3.461 -13.309 1.00 91.62 537 THR A CA 1
ATOM 4013 C C . THR A 1 537 ? -19.904 -4.136 -13.649 1.00 91.62 537 THR A C 1
ATOM 4015 O O . THR A 1 537 ? -19.681 -4.517 -14.796 1.00 91.62 537 THR A O 1
ATOM 4018 N N . GLY A 1 538 ? -19.016 -4.274 -12.662 1.00 87.81 538 GLY A N 1
ATOM 4019 C CA . GLY A 1 538 ? -17.647 -4.788 -12.821 1.00 87.81 538 GLY A CA 1
ATOM 4020 C C . GLY A 1 538 ? -16.594 -3.720 -13.151 1.00 87.81 538 GLY A C 1
ATOM 4021 O O . GLY A 1 538 ? -15.399 -4.010 -13.127 1.00 87.81 538 GLY A O 1
ATOM 4022 N N . SER A 1 539 ? -17.003 -2.474 -13.420 1.00 92.19 539 SER A N 1
ATOM 4023 C CA . SER A 1 539 ? -16.060 -1.359 -13.580 1.00 92.19 539 SER A CA 1
ATOM 4024 C C . SER A 1 539 ? -15.357 -1.065 -12.252 1.00 92.19 539 SER A C 1
ATOM 4026 O O . SER A 1 539 ? -16.042 -0.800 -11.265 1.00 92.19 539 SER A O 1
ATOM 4028 N N . THR A 1 540 ? -14.023 -1.084 -12.220 1.00 90.75 540 THR A N 1
ATOM 4029 C CA . THR A 1 540 ? -13.223 -0.769 -11.026 1.00 90.75 540 THR A CA 1
ATOM 4030 C C . THR A 1 540 ? -12.481 0.553 -11.158 1.00 90.75 540 THR A C 1
ATOM 4032 O O . THR A 1 540 ? -12.012 0.938 -12.236 1.00 90.75 540 THR A O 1
ATOM 4035 N N . PHE A 1 541 ? -12.356 1.221 -10.016 1.00 91.62 541 PHE A N 1
ATOM 4036 C CA . PHE A 1 541 ? -11.642 2.472 -9.820 1.00 91.62 541 PHE A CA 1
ATOM 4037 C C . PHE A 1 541 ? -10.801 2.304 -8.560 1.00 91.62 541 PHE A C 1
ATOM 4039 O O . PHE A 1 541 ? -11.338 1.939 -7.516 1.00 91.62 541 PHE A O 1
ATOM 4046 N N . ILE A 1 542 ? -9.497 2.540 -8.652 1.00 88.88 542 ILE A N 1
ATOM 4047 C CA . ILE A 1 542 ? -8.572 2.409 -7.523 1.00 88.88 542 ILE A CA 1
ATOM 4048 C C . ILE A 1 542 ? -7.827 3.730 -7.360 1.00 88.88 542 ILE A C 1
ATOM 4050 O O . ILE A 1 542 ? -7.317 4.263 -8.348 1.00 88.88 542 ILE A O 1
ATOM 4054 N N . LEU A 1 543 ? -7.783 4.236 -6.131 1.00 91.69 543 LEU A N 1
ATOM 4055 C CA . LEU A 1 543 ? -6.962 5.353 -5.682 1.00 91.69 543 LEU A CA 1
ATOM 4056 C C . LEU A 1 543 ? -5.795 4.812 -4.853 1.00 91.69 543 LEU A C 1
ATOM 4058 O O . LEU A 1 543 ? -5.987 3.967 -3.977 1.00 91.69 543 LEU A O 1
ATOM 4062 N N . GLY A 1 544 ? -4.606 5.355 -5.084 1.00 88.81 544 GLY A N 1
ATOM 4063 C CA . GLY A 1 544 ? -3.438 5.121 -4.249 1.00 88.81 544 GLY A CA 1
ATOM 4064 C C . GLY A 1 544 ? -2.496 6.318 -4.182 1.00 88.81 544 GLY A C 1
ATOM 4065 O O . GLY A 1 544 ? -2.624 7.271 -4.956 1.00 88.81 544 GLY A O 1
ATOM 4066 N N . VAL A 1 545 ? -1.541 6.238 -3.264 1.00 89.31 545 VAL A N 1
ATOM 4067 C CA . VAL A 1 545 ? -0.386 7.142 -3.132 1.00 89.31 545 VAL A CA 1
ATOM 4068 C C . VAL A 1 545 ? 0.874 6.421 -3.551 1.00 89.31 545 VAL A C 1
ATOM 4070 O O . VAL A 1 545 ? 0.978 5.217 -3.340 1.00 89.31 545 VAL A O 1
ATOM 4073 N N . VAL A 1 546 ? 1.844 7.141 -4.107 1.00 87.81 546 VAL A N 1
ATOM 4074 C CA . VAL A 1 546 ? 3.194 6.587 -4.256 1.00 87.81 546 VAL A CA 1
ATOM 4075 C C . VAL A 1 546 ? 3.769 6.336 -2.863 1.00 87.81 546 VAL A C 1
ATOM 4077 O O . VAL A 1 546 ? 3.729 7.223 -2.018 1.00 87.81 546 VAL A O 1
ATOM 4080 N N . ASP A 1 547 ? 4.226 5.112 -2.606 1.00 82.44 547 ASP A N 1
ATOM 4081 C CA . ASP A 1 547 ? 4.692 4.700 -1.279 1.00 82.44 547 ASP A CA 1
ATOM 4082 C C . ASP A 1 547 ? 6.128 5.200 -1.062 1.00 82.44 547 ASP A C 1
ATOM 4084 O O . ASP A 1 547 ? 7.100 4.678 -1.614 1.00 82.44 547 ASP A O 1
ATOM 4088 N N . GLU A 1 548 ? 6.230 6.271 -0.275 1.00 86.94 548 GLU A N 1
ATOM 4089 C CA . GLU A 1 548 ? 7.469 7.004 -0.020 1.00 86.94 548 GLU A CA 1
ATOM 4090 C C . GLU A 1 548 ? 8.474 6.222 0.847 1.00 86.94 548 GLU A C 1
ATOM 4092 O O . GLU A 1 548 ? 9.618 6.651 0.957 1.00 86.94 548 GLU A O 1
ATOM 4097 N N . ARG A 1 549 ? 8.124 5.050 1.406 1.00 79.50 549 ARG A N 1
ATOM 4098 C CA . ARG A 1 549 ? 9.101 4.177 2.096 1.00 79.50 549 ARG A CA 1
ATOM 4099 C C . ARG A 1 549 ? 10.189 3.653 1.147 1.00 79.50 549 ARG A C 1
ATOM 4101 O O . ARG A 1 549 ? 11.247 3.221 1.589 1.00 79.50 549 ARG A O 1
ATOM 4108 N N . TYR A 1 550 ? 9.942 3.730 -0.162 1.00 81.94 550 TYR A N 1
ATOM 4109 C CA . TYR A 1 550 ? 10.877 3.367 -1.232 1.00 81.94 550 TYR A CA 1
ATOM 4110 C C . TYR A 1 550 ? 11.547 4.573 -1.904 1.00 81.94 550 TYR A C 1
ATOM 4112 O O . TYR A 1 550 ? 12.211 4.427 -2.936 1.00 81.94 550 TYR A O 1
ATOM 4120 N N . LEU A 1 551 ? 11.365 5.773 -1.350 1.00 88.25 551 LEU A N 1
ATOM 4121 C CA . LEU A 1 551 ? 12.083 6.970 -1.764 1.00 88.25 551 LEU A CA 1
ATOM 4122 C C . LEU A 1 551 ? 13.587 6.769 -1.510 1.00 88.25 551 LEU A C 1
ATOM 4124 O O . LEU A 1 551 ? 14.010 6.531 -0.385 1.00 88.25 551 LEU A O 1
ATOM 4128 N N . VAL A 1 552 ? 14.397 6.877 -2.564 1.00 88.69 552 VAL A N 1
ATOM 4129 C CA . VAL A 1 552 ? 15.863 6.943 -2.458 1.00 88.69 552 VAL A CA 1
ATOM 4130 C C . VAL A 1 552 ? 16.257 8.308 -1.922 1.00 88.69 552 VAL A C 1
ATOM 4132 O O . VAL A 1 552 ? 16.966 8.423 -0.929 1.00 88.69 552 VAL A O 1
ATOM 4135 N N . GLU A 1 553 ? 15.810 9.347 -2.625 1.00 89.94 553 GLU A N 1
ATOM 4136 C CA . GLU A 1 553 ? 16.218 10.723 -2.390 1.00 89.94 553 GLU A CA 1
ATOM 4137 C C . GLU A 1 553 ? 15.195 11.665 -3.054 1.00 89.94 553 GLU A C 1
ATOM 4139 O O . GLU A 1 553 ? 14.702 11.413 -4.162 1.00 89.94 553 GLU A O 1
ATOM 4144 N N . GLU A 1 554 ? 14.852 12.760 -2.373 1.00 89.69 554 GLU A N 1
ATOM 4145 C CA . GLU A 1 554 ? 13.948 13.805 -2.865 1.00 89.69 554 GLU A CA 1
ATOM 4146 C C . GLU A 1 554 ? 14.703 15.131 -2.949 1.00 89.69 554 GLU A C 1
ATOM 4148 O O . GLU A 1 554 ? 15.296 15.600 -1.979 1.00 89.69 554 GLU A O 1
ATOM 4153 N N . ALA A 1 555 ? 14.631 15.777 -4.108 1.00 86.62 555 ALA A N 1
ATOM 4154 C CA . ALA A 1 555 ? 15.173 17.105 -4.323 1.00 86.62 555 ALA A CA 1
ATOM 4155 C C . ALA A 1 555 ? 14.005 18.097 -4.498 1.00 86.62 555 ALA A C 1
ATOM 4157 O O . ALA A 1 555 ? 13.431 18.252 -5.584 1.00 86.62 555 ALA A O 1
ATOM 4158 N N . ILE A 1 556 ? 13.643 18.763 -3.396 1.00 81.94 556 ILE A N 1
ATOM 4159 C CA . ILE A 1 556 ? 12.644 19.843 -3.349 1.00 81.94 556 ILE A CA 1
ATOM 4160 C C . ILE A 1 556 ? 13.353 21.190 -3.507 1.00 81.94 556 ILE A C 1
ATOM 4162 O O . ILE A 1 556 ? 14.354 21.445 -2.840 1.00 81.94 556 ILE A O 1
ATOM 4166 N N . ASN A 1 557 ? 12.819 22.086 -4.341 1.00 72.56 557 ASN A N 1
ATOM 4167 C CA . ASN A 1 557 ? 13.446 23.384 -4.584 1.00 72.56 557 ASN A CA 1
ATOM 4168 C C . ASN A 1 557 ? 12.861 24.571 -3.775 1.00 72.56 557 ASN A C 1
ATOM 4170 O O . ASN A 1 557 ? 11.777 25.056 -4.131 1.00 72.56 557 ASN A O 1
ATOM 4174 N N . PRO A 1 558 ? 13.602 25.144 -2.800 1.00 61.16 558 PRO A N 1
ATOM 4175 C CA . PRO A 1 558 ? 13.237 26.389 -2.117 1.00 61.16 558 PRO A CA 1
ATOM 4176 C C . PRO A 1 558 ? 13.752 27.690 -2.782 1.00 61.16 558 PRO A C 1
ATOM 4178 O O . PRO A 1 558 ? 13.429 28.771 -2.290 1.00 61.16 558 PRO A O 1
ATOM 4181 N N . ALA A 1 559 ? 14.567 27.641 -3.848 1.00 60.38 559 ALA A N 1
ATOM 4182 C CA . ALA A 1 559 ? 15.299 28.800 -4.390 1.00 60.38 559 ALA A CA 1
ATOM 4183 C C . ALA A 1 559 ? 15.340 28.866 -5.940 1.00 60.38 559 ALA A C 1
ATOM 4185 O O . ALA A 1 559 ? 14.752 28.049 -6.638 1.00 60.38 559 ALA A O 1
ATOM 4186 N N . ALA A 1 560 ? 16.002 29.879 -6.513 1.00 60.56 560 ALA A N 1
ATOM 4187 C CA . ALA A 1 560 ? 16.049 30.098 -7.971 1.00 60.56 560 ALA A CA 1
ATOM 4188 C C . ALA A 1 560 ? 17.244 29.427 -8.693 1.00 60.56 560 ALA A C 1
ATOM 4190 O O . ALA A 1 560 ? 17.317 29.472 -9.921 1.00 60.56 560 ALA A O 1
ATOM 4191 N N . ASP A 1 561 ? 18.169 28.817 -7.944 1.00 68.44 561 ASP A N 1
ATOM 4192 C CA . ASP A 1 561 ? 19.446 28.274 -8.436 1.00 68.44 561 ASP A CA 1
ATOM 4193 C C . ASP A 1 561 ? 19.550 26.752 -8.218 1.00 68.44 561 ASP A C 1
ATOM 4195 O O . ASP A 1 561 ? 20.485 26.257 -7.592 1.00 68.44 561 ASP A O 1
ATOM 4199 N N . PHE A 1 562 ? 18.542 26.003 -8.676 1.00 82.75 562 PHE A N 1
ATOM 4200 C CA . PHE A 1 562 ? 18.399 24.575 -8.380 1.00 82.75 562 PHE A CA 1
ATOM 4201 C C . PHE A 1 562 ? 18.677 23.667 -9.579 1.00 82.75 562 PHE A C 1
ATOM 4203 O O . PHE A 1 562 ? 18.071 23.808 -10.648 1.00 82.75 562 PHE A O 1
ATOM 4210 N N . LEU A 1 563 ? 19.556 22.694 -9.338 1.00 88.69 563 LEU A N 1
ATOM 4211 C CA . LEU A 1 563 ? 19.902 21.577 -10.209 1.00 88.69 563 LEU A CA 1
ATOM 4212 C C . LEU A 1 563 ? 19.940 20.314 -9.331 1.00 88.69 563 LEU A C 1
ATOM 4214 O O . LEU A 1 563 ? 20.816 20.225 -8.470 1.00 88.69 563 LEU A O 1
ATOM 4218 N N . PRO A 1 564 ? 18.984 19.379 -9.470 1.00 91.06 564 PRO A N 1
ATOM 4219 C CA . PRO A 1 564 ? 18.943 18.178 -8.649 1.00 91.06 564 PRO A CA 1
ATOM 4220 C C . PRO A 1 564 ? 20.027 17.187 -9.085 1.00 91.06 564 PRO A C 1
ATOM 4222 O O . PRO A 1 564 ? 20.202 16.899 -10.276 1.00 91.06 564 PRO A O 1
ATOM 4225 N N . VAL A 1 565 ? 20.715 16.654 -8.084 1.00 92.75 565 VAL A N 1
ATOM 4226 C CA . VAL A 1 565 ? 21.740 15.619 -8.186 1.00 92.75 565 VAL A CA 1
ATOM 4227 C C . VAL A 1 565 ? 21.344 14.529 -7.203 1.00 92.75 565 VAL A C 1
ATOM 4229 O O . VAL A 1 565 ? 21.042 14.843 -6.060 1.00 92.75 565 VAL A O 1
ATOM 4232 N N . PHE A 1 566 ? 21.356 13.286 -7.663 1.00 94.31 566 PHE A N 1
ATOM 4233 C CA . PHE A 1 566 ? 21.176 12.089 -6.855 1.00 94.31 566 PHE A CA 1
ATOM 4234 C C . PHE A 1 566 ? 22.467 11.284 -6.979 1.00 94.31 566 PHE A C 1
ATOM 4236 O O . PHE A 1 566 ? 22.731 10.732 -8.049 1.00 94.31 566 PHE A O 1
ATOM 4243 N N . ASP A 1 567 ? 23.312 11.282 -5.948 1.00 93.25 567 ASP A N 1
ATOM 4244 C CA . ASP A 1 567 ? 24.616 10.592 -5.941 1.00 93.25 567 ASP A CA 1
ATOM 4245 C C . ASP A 1 567 ? 24.756 9.537 -4.832 1.00 93.25 567 ASP A C 1
ATOM 4247 O O . ASP A 1 567 ? 25.797 8.889 -4.714 1.00 93.25 567 ASP A O 1
ATOM 4251 N N . THR A 1 568 ? 23.674 9.305 -4.084 1.00 87.75 568 THR A N 1
ATOM 4252 C CA . THR A 1 568 ? 23.560 8.272 -3.046 1.00 87.75 568 THR A CA 1
ATOM 4253 C C . THR A 1 568 ? 22.800 7.024 -3.515 1.00 87.75 568 THR A C 1
ATOM 4255 O O . THR A 1 568 ? 22.335 6.241 -2.692 1.00 87.75 568 THR A O 1
ATOM 4258 N N . ILE A 1 569 ? 22.679 6.823 -4.838 1.00 90.88 569 ILE A N 1
ATOM 4259 C CA . ILE A 1 569 ? 21.849 5.772 -5.451 1.00 90.88 569 ILE A CA 1
ATOM 4260 C C . ILE A 1 569 ? 22.300 4.372 -4.976 1.00 90.88 569 ILE A C 1
ATOM 4262 O O . ILE A 1 569 ? 23.398 3.935 -5.340 1.00 90.88 569 ILE A O 1
ATOM 4266 N N . PRO A 1 570 ? 21.471 3.661 -4.187 1.00 85.38 570 PRO A N 1
ATOM 4267 C CA . PRO A 1 570 ? 21.811 2.358 -3.612 1.00 85.38 570 PRO A CA 1
ATOM 4268 C C . PRO A 1 570 ? 22.025 1.276 -4.672 1.00 85.38 570 PRO A C 1
ATOM 4270 O O . PRO A 1 570 ? 21.585 1.445 -5.803 1.00 85.38 570 PRO A O 1
ATOM 4273 N N . GLN A 1 571 ? 22.742 0.205 -4.322 1.00 85.88 571 GLN A N 1
ATOM 4274 C CA . GLN A 1 571 ? 23.101 -0.899 -5.227 1.00 85.88 571 GLN A CA 1
ATOM 4275 C C . GLN A 1 571 ? 22.573 -2.240 -4.660 1.00 85.88 571 GLN A C 1
ATOM 4277 O O . GLN A 1 571 ? 23.348 -3.130 -4.307 1.00 85.88 571 GLN A O 1
ATOM 4282 N N . ASP A 1 572 ? 21.259 -2.280 -4.436 1.00 70.12 572 ASP A N 1
ATOM 4283 C CA . ASP A 1 572 ? 20.452 -3.312 -3.773 1.00 70.12 572 ASP A CA 1
ATOM 4284 C C . ASP A 1 572 ? 19.016 -3.446 -4.363 1.00 70.12 572 ASP A C 1
ATOM 4286 O O . ASP A 1 572 ? 18.114 -3.985 -3.718 1.00 70.12 572 ASP A O 1
ATOM 4290 N N . GLY A 1 573 ? 18.767 -2.939 -5.576 1.00 63.09 573 GLY A N 1
ATOM 4291 C CA . GLY A 1 573 ? 17.445 -2.798 -6.190 1.00 63.09 573 GLY A CA 1
ATOM 4292 C C . GLY A 1 573 ? 17.432 -2.977 -7.714 1.00 63.09 573 GLY A C 1
ATOM 4293 O O . GLY A 1 573 ? 18.409 -2.778 -8.421 1.00 63.09 573 GLY A O 1
ATOM 4294 N N . ASN A 1 574 ? 16.283 -3.360 -8.276 1.00 70.62 574 ASN A N 1
ATOM 4295 C CA . ASN A 1 574 ? 16.230 -3.730 -9.696 1.00 70.62 574 ASN A CA 1
ATOM 4296 C C . ASN A 1 574 ? 15.921 -2.556 -10.648 1.00 70.62 574 ASN A C 1
ATOM 4298 O O . ASN A 1 574 ? 16.636 -2.344 -11.623 1.00 70.62 574 ASN A O 1
ATOM 4302 N N . ASP A 1 575 ? 14.853 -1.792 -10.393 1.00 78.38 575 ASP A N 1
ATOM 4303 C CA . ASP A 1 575 ? 14.450 -0.640 -11.217 1.00 78.38 575 ASP A CA 1
ATOM 4304 C C . ASP A 1 575 ? 14.470 0.653 -10.389 1.00 78.38 575 ASP A C 1
ATOM 4306 O O . ASP A 1 575 ? 14.171 0.636 -9.191 1.00 78.38 575 ASP A O 1
ATOM 4310 N N . LEU A 1 576 ? 14.752 1.780 -11.052 1.00 84.38 576 LEU A N 1
ATOM 4311 C CA . LEU A 1 576 ? 14.571 3.130 -10.505 1.00 84.38 576 LEU A CA 1
ATOM 4312 C C . LEU A 1 576 ? 13.488 3.869 -11.279 1.00 84.38 576 LEU A C 1
ATOM 4314 O O . LEU A 1 576 ? 13.500 3.892 -12.515 1.00 84.38 576 LEU A O 1
ATOM 4318 N N . VAL A 1 577 ? 12.626 4.595 -10.568 1.00 87.12 577 VAL A N 1
ATOM 4319 C CA . VAL A 1 577 ? 11.698 5.541 -11.193 1.00 87.12 577 VAL A CA 1
ATOM 4320 C C . VAL A 1 577 ? 11.822 6.931 -10.591 1.00 87.12 577 VAL A C 1
ATOM 4322 O O . VAL A 1 577 ? 11.727 7.120 -9.384 1.00 87.12 577 VAL A O 1
ATOM 4325 N N . ALA A 1 578 ? 11.984 7.928 -11.460 1.00 91.94 578 ALA A N 1
ATOM 4326 C CA . ALA A 1 578 ? 11.922 9.333 -11.090 1.00 91.94 578 ALA A CA 1
ATOM 4327 C C . ALA A 1 578 ? 10.550 9.924 -11.445 1.00 91.94 578 ALA A C 1
ATOM 4329 O O . ALA A 1 578 ? 10.125 9.892 -12.609 1.00 91.94 578 ALA A O 1
ATOM 4330 N N . ILE A 1 579 ? 9.888 10.515 -10.450 1.00 93.50 579 ILE A N 1
ATOM 4331 C CA . ILE A 1 579 ? 8.701 11.353 -10.633 1.00 93.50 579 ILE A CA 1
ATOM 4332 C C . ILE A 1 579 ? 9.141 12.812 -10.568 1.00 93.50 579 ILE A C 1
ATOM 4334 O O . ILE A 1 579 ? 9.750 13.260 -9.599 1.00 93.50 579 ILE A O 1
ATOM 4338 N N . ILE A 1 580 ? 8.841 13.562 -11.626 1.00 93.00 580 ILE A N 1
ATOM 4339 C CA . ILE A 1 580 ? 9.308 14.937 -11.799 1.00 93.00 580 ILE A CA 1
ATOM 4340 C C . ILE A 1 580 ? 8.119 15.869 -11.998 1.00 93.00 580 ILE A C 1
ATOM 4342 O O . ILE A 1 580 ? 7.207 15.600 -12.781 1.00 93.00 580 ILE A O 1
ATOM 4346 N N . TYR A 1 581 ? 8.168 17.013 -11.325 1.00 93.44 581 TYR A N 1
ATOM 4347 C CA . TYR A 1 581 ? 7.214 18.104 -11.447 1.00 93.44 581 TYR A CA 1
ATOM 4348 C C . TYR A 1 581 ? 8.007 19.415 -11.539 1.00 93.44 581 TYR A C 1
ATOM 4350 O O . TYR A 1 581 ? 8.422 19.969 -10.526 1.00 93.44 581 TYR A O 1
ATOM 4358 N N . ALA A 1 582 ? 8.301 19.885 -12.757 1.00 92.25 582 ALA A N 1
ATOM 4359 C CA . ALA A 1 582 ? 9.358 20.885 -12.968 1.00 92.25 582 ALA A CA 1
ATOM 4360 C C . ALA A 1 582 ? 9.010 22.020 -13.950 1.00 92.25 582 ALA A C 1
ATOM 4362 O O . ALA A 1 582 ? 8.256 21.844 -14.918 1.00 92.25 582 ALA A O 1
ATOM 4363 N N . ARG A 1 583 ? 9.633 23.182 -13.705 1.00 91.69 583 ARG A N 1
ATOM 4364 C CA . ARG A 1 583 ? 9.629 24.399 -14.534 1.00 91.69 583 ARG A CA 1
ATOM 4365 C C . ARG A 1 583 ? 11.063 24.927 -14.638 1.00 91.69 583 ARG A C 1
ATOM 4367 O O . ARG A 1 583 ? 11.743 25.016 -13.626 1.00 91.69 583 ARG A O 1
ATOM 4374 N N . SER A 1 584 ? 11.529 25.293 -15.830 1.00 92.12 584 SER A N 1
ATOM 4375 C CA . SER A 1 584 ? 12.854 25.916 -16.031 1.00 92.12 584 SER A CA 1
ATOM 4376 C C . SER A 1 584 ? 12.791 27.446 -16.098 1.00 92.12 584 SER A C 1
ATOM 4378 O O . SER A 1 584 ? 11.840 27.991 -16.664 1.00 92.12 584 SER A O 1
ATOM 4380 N N . ASP A 1 585 ? 13.866 28.121 -15.699 1.00 92.31 585 ASP A N 1
ATOM 4381 C CA . ASP A 1 585 ? 14.083 29.576 -15.841 1.00 92.31 585 ASP A CA 1
ATOM 4382 C C . ASP A 1 585 ? 14.123 30.083 -17.304 1.00 92.31 585 ASP A C 1
ATOM 4384 O O . ASP A 1 585 ? 14.033 31.284 -17.575 1.00 92.31 585 ASP A O 1
ATOM 4388 N N . ARG A 1 586 ? 14.267 29.169 -18.275 1.00 92.94 586 ARG A N 1
ATOM 4389 C CA . ARG A 1 586 ? 14.426 29.475 -19.700 1.00 92.94 586 ARG A CA 1
ATOM 4390 C C . ARG A 1 586 ? 13.389 30.492 -20.180 1.00 92.94 586 ARG A C 1
ATOM 4392 O O . ARG A 1 586 ? 12.184 30.278 -20.043 1.00 92.94 586 ARG A O 1
ATOM 4399 N N . VAL A 1 587 ? 13.843 31.529 -20.894 1.00 92.25 587 VAL A N 1
ATOM 4400 C CA . VAL A 1 587 ? 12.985 32.537 -21.556 1.00 92.25 587 VAL A CA 1
ATOM 4401 C C . VAL A 1 587 ? 12.310 31.954 -22.810 1.00 92.25 587 VAL A C 1
ATOM 4403 O O . VAL A 1 587 ? 12.584 32.297 -23.959 1.00 92.25 587 VAL A O 1
ATOM 4406 N N . ALA A 1 588 ? 11.438 30.988 -22.561 1.00 90.00 588 ALA A N 1
ATOM 4407 C CA . ALA A 1 588 ? 10.555 30.302 -23.479 1.00 90.00 588 ALA A CA 1
ATOM 4408 C C . ALA A 1 588 ? 9.351 29.812 -22.664 1.00 90.00 588 ALA A C 1
ATOM 4410 O O . ALA A 1 588 ? 9.253 30.027 -21.461 1.00 90.00 588 ALA A O 1
ATOM 4411 N N . THR A 1 589 ? 8.412 29.125 -23.300 1.00 88.12 589 THR A N 1
ATOM 4412 C CA . THR A 1 589 ? 7.250 28.560 -22.592 1.00 88.12 589 THR A CA 1
ATOM 4413 C C . THR A 1 589 ? 7.368 27.079 -22.271 1.00 88.12 589 THR A C 1
ATOM 4415 O O . THR A 1 589 ? 6.526 26.540 -21.564 1.00 88.12 589 THR A O 1
ATOM 4418 N N . THR A 1 590 ? 8.362 26.424 -22.865 1.00 89.62 590 THR A N 1
ATOM 4419 C CA . THR A 1 590 ? 8.683 25.008 -22.695 1.00 89.62 590 THR A CA 1
ATOM 4420 C C . THR A 1 590 ? 10.190 24.828 -22.835 1.00 89.62 590 THR A C 1
ATOM 4422 O O . THR A 1 590 ? 10.799 25.474 -23.703 1.00 89.62 590 THR A O 1
ATOM 4425 N N . ASP A 1 591 ? 10.770 23.903 -22.082 1.00 91.81 591 ASP A N 1
ATOM 4426 C CA . ASP A 1 591 ? 12.137 23.430 -22.300 1.00 91.81 591 ASP A CA 1
ATOM 4427 C C . ASP A 1 591 ? 12.195 21.910 -22.511 1.00 91.81 591 ASP A C 1
ATOM 4429 O O . ASP A 1 591 ? 11.201 21.207 -22.339 1.00 91.81 591 ASP A O 1
ATOM 4433 N N . GLU A 1 592 ? 13.332 21.413 -22.990 1.00 91.38 592 GLU A N 1
ATOM 4434 C CA . GLU A 1 592 ? 13.601 19.985 -23.191 1.00 91.38 592 GLU A CA 1
ATOM 4435 C C . GLU A 1 592 ? 14.696 19.572 -22.200 1.00 91.38 592 GLU A C 1
ATOM 4437 O O . GLU A 1 592 ? 15.872 19.603 -22.554 1.00 91.38 592 GLU A O 1
ATOM 4442 N N . MET A 1 593 ? 14.303 19.253 -20.963 1.00 92.94 593 MET A N 1
ATOM 4443 C CA . MET A 1 593 ? 15.183 18.791 -19.884 1.00 92.94 593 MET A CA 1
ATOM 4444 C C . MET A 1 593 ? 16.115 17.668 -20.354 1.00 92.94 593 MET A C 1
ATOM 4446 O O . MET A 1 593 ? 15.685 16.703 -21.000 1.00 92.94 593 MET A O 1
ATOM 4450 N N . THR A 1 594 ? 17.377 17.781 -19.959 1.00 93.62 594 THR A N 1
ATOM 4451 C CA . THR A 1 594 ? 18.407 16.755 -20.114 1.00 93.62 594 THR A CA 1
ATOM 4452 C C . THR A 1 594 ? 18.699 16.071 -18.783 1.00 93.62 594 THR A C 1
ATOM 4454 O O . THR A 1 594 ? 18.479 16.659 -17.725 1.00 93.62 594 THR A O 1
ATOM 4457 N N . HIS A 1 595 ? 19.204 14.842 -18.846 1.00 93.38 595 HIS A N 1
ATOM 4458 C CA . HIS A 1 595 ? 19.817 14.161 -17.704 1.00 93.38 595 HIS A CA 1
ATOM 4459 C C . HIS A 1 595 ? 21.267 13.778 -18.003 1.00 93.38 595 HIS A C 1
ATOM 4461 O O . HIS A 1 595 ? 21.653 13.698 -19.167 1.00 93.38 595 HIS A O 1
ATOM 4467 N N . GLU A 1 596 ? 22.064 13.541 -16.972 1.00 94.62 596 GLU A N 1
ATOM 4468 C CA . GLU A 1 596 ? 23.385 12.924 -17.085 1.00 94.62 596 GLU A CA 1
ATOM 4469 C C . GLU A 1 596 ? 23.460 11.766 -16.087 1.00 94.62 596 GLU A C 1
ATOM 4471 O O . GLU A 1 596 ? 23.036 11.891 -14.938 1.00 94.62 596 GLU A O 1
ATOM 4476 N N . ILE A 1 597 ? 23.943 10.618 -16.558 1.00 94.94 597 ILE A N 1
ATOM 4477 C CA . ILE A 1 597 ? 24.028 9.368 -15.803 1.00 94.94 597 ILE A CA 1
ATOM 4478 C C . ILE A 1 597 ? 25.507 9.101 -15.538 1.00 94.94 597 ILE A C 1
ATOM 4480 O O . ILE A 1 597 ? 26.306 9.091 -16.472 1.00 94.94 597 ILE A O 1
ATOM 4484 N N . ASN A 1 598 ? 25.907 8.935 -14.278 1.00 94.62 598 ASN A N 1
ATOM 4485 C CA . ASN A 1 598 ? 27.307 8.734 -13.876 1.00 94.62 598 ASN A CA 1
ATOM 4486 C C . ASN A 1 598 ? 28.289 9.806 -14.419 1.00 94.62 598 ASN A C 1
ATOM 4488 O O . ASN A 1 598 ? 29.461 9.515 -14.672 1.00 94.62 598 ASN A O 1
ATOM 4492 N N . ASN A 1 599 ? 27.844 11.065 -14.549 1.00 92.81 599 ASN A N 1
ATOM 4493 C CA . ASN A 1 599 ? 28.559 12.187 -15.193 1.00 92.81 599 ASN A CA 1
ATOM 4494 C C . ASN A 1 599 ? 28.806 12.014 -16.716 1.00 92.81 599 ASN A C 1
ATOM 4496 O O . ASN A 1 599 ? 29.666 12.687 -17.292 1.00 92.81 599 ASN A O 1
ATOM 4500 N N . ASP A 1 600 ? 28.088 11.110 -17.390 1.00 94.12 600 ASP A N 1
ATOM 4501 C CA . ASP A 1 600 ? 28.154 10.959 -18.843 1.00 94.12 600 ASP A CA 1
ATOM 4502 C C . ASP A 1 600 ? 27.358 12.069 -19.545 1.00 94.12 600 ASP A C 1
ATOM 4504 O O . ASP A 1 600 ? 26.138 11.993 -19.694 1.00 94.12 600 ASP A O 1
ATOM 4508 N N . ASN A 1 601 ? 28.072 13.089 -20.019 1.00 89.19 601 ASN A N 1
ATOM 4509 C CA . ASN A 1 601 ? 27.535 14.178 -20.839 1.00 89.19 601 ASN A CA 1
ATOM 4510 C C . ASN A 1 601 ? 27.727 13.966 -22.353 1.00 89.19 601 ASN A C 1
ATOM 4512 O O . ASN A 1 601 ? 27.424 14.850 -23.166 1.00 89.19 601 ASN A O 1
ATOM 4516 N N . ALA A 1 602 ? 28.231 12.802 -22.778 1.00 92.19 602 ALA A N 1
ATOM 4517 C CA . ALA A 1 602 ? 28.472 12.532 -24.183 1.00 92.19 602 ALA A CA 1
ATOM 4518 C C . ALA A 1 602 ? 27.144 12.235 -24.890 1.00 92.19 602 ALA A C 1
ATOM 4520 O O . ALA A 1 602 ? 26.650 11.114 -24.894 1.00 92.19 602 ALA A O 1
ATOM 4521 N N . ALA A 1 603 ? 26.585 13.227 -25.590 1.00 84.75 603 ALA A N 1
ATOM 4522 C CA . ALA A 1 603 ? 25.343 13.084 -26.364 1.00 84.75 603 ALA A CA 1
ATOM 4523 C C . ALA A 1 603 ? 25.326 11.894 -27.356 1.00 84.75 603 ALA A C 1
ATOM 4525 O O . ALA A 1 603 ? 24.254 11.453 -27.758 1.00 84.75 603 ALA A O 1
ATOM 4526 N N . GLY A 1 604 ? 26.496 11.372 -27.748 1.00 87.38 604 GLY A N 1
ATOM 4527 C CA . GLY A 1 604 ? 26.637 10.163 -28.564 1.00 87.38 604 GLY A CA 1
ATOM 4528 C C . GLY A 1 604 ? 26.389 8.837 -27.833 1.00 87.38 604 GLY A C 1
ATOM 4529 O O . GLY A 1 604 ? 26.286 7.825 -28.514 1.00 87.38 604 GLY A O 1
ATOM 4530 N N . ASN A 1 605 ? 26.269 8.838 -26.503 1.00 90.56 605 ASN A N 1
ATOM 4531 C CA . ASN A 1 605 ? 25.941 7.667 -25.685 1.00 90.56 605 ASN A CA 1
ATOM 4532 C C . ASN A 1 605 ? 24.434 7.559 -25.387 1.00 90.56 605 ASN A C 1
ATOM 4534 O O . ASN A 1 605 ? 23.989 6.550 -24.855 1.00 90.56 605 ASN A O 1
ATOM 4538 N N . TYR A 1 606 ? 23.633 8.569 -25.738 1.00 90.94 606 TYR A N 1
ATOM 4539 C CA . TYR A 1 606 ? 22.192 8.599 -25.480 1.00 90.94 606 TYR A CA 1
ATOM 4540 C C . TYR A 1 606 ? 21.429 8.590 -26.796 1.00 90.94 606 TYR A C 1
ATOM 4542 O O . TYR A 1 606 ? 21.461 9.573 -27.535 1.00 90.94 606 TYR A O 1
ATOM 4550 N N . PHE A 1 607 ? 20.704 7.514 -27.077 1.00 88.31 607 PHE A N 1
ATOM 4551 C CA . PHE A 1 607 ? 19.909 7.373 -28.297 1.00 88.31 607 PHE A CA 1
ATOM 4552 C C . PHE A 1 607 ? 18.442 7.245 -27.927 1.00 88.31 607 PHE A C 1
ATOM 4554 O O . PHE A 1 607 ? 18.104 6.395 -27.111 1.00 88.31 607 PHE A O 1
ATOM 4561 N N . PHE A 1 608 ? 17.549 8.030 -28.529 1.00 87.50 608 PHE A N 1
ATOM 4562 C CA . PHE A 1 608 ? 16.123 7.899 -28.229 1.00 87.50 608 PHE A CA 1
ATOM 4563 C C . PHE A 1 608 ? 15.221 8.035 -29.447 1.00 87.50 608 PHE A C 1
ATOM 4565 O O . PHE A 1 608 ? 15.466 8.848 -30.337 1.00 87.50 608 PHE A O 1
ATOM 4572 N N . GLN A 1 609 ? 14.106 7.302 -29.418 1.00 89.62 609 GLN A N 1
ATOM 4573 C CA . GLN A 1 609 ? 12.937 7.554 -30.254 1.00 89.62 609 GLN A CA 1
ATOM 4574 C C . GLN A 1 609 ? 11.839 8.199 -29.403 1.00 89.62 609 GLN A C 1
ATOM 4576 O O . GLN A 1 609 ? 11.485 7.709 -28.332 1.00 89.62 609 GLN A O 1
ATOM 4581 N N . ALA A 1 610 ? 11.239 9.270 -2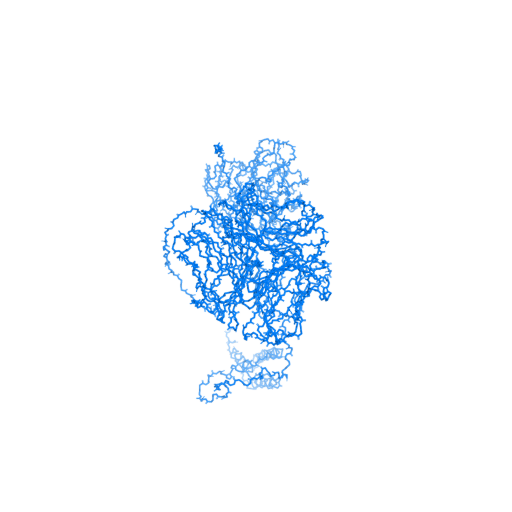9.919 1.00 89.62 610 ALA A N 1
ATOM 4582 C CA . ALA A 1 610 ? 10.102 9.944 -29.304 1.00 89.62 610 ALA A CA 1
ATOM 4583 C C . ALA A 1 610 ? 8.852 9.922 -30.195 1.00 89.62 610 ALA A C 1
ATOM 4585 O O . ALA A 1 610 ? 8.946 9.945 -31.428 1.00 89.62 610 ALA A O 1
ATOM 4586 N N . ILE A 1 611 ? 7.682 9.979 -29.554 1.00 91.69 611 ILE A N 1
ATOM 4587 C CA . ILE A 1 611 ? 6.421 10.472 -30.128 1.00 91.69 611 ILE A CA 1
ATOM 4588 C C . ILE A 1 611 ? 5.901 11.650 -29.316 1.00 91.69 611 ILE A C 1
ATOM 4590 O O . ILE A 1 611 ? 6.039 11.688 -28.097 1.00 91.69 611 ILE A O 1
ATOM 4594 N N . ARG A 1 612 ? 5.273 12.611 -29.995 1.00 92.50 612 ARG A N 1
ATOM 4595 C CA . ARG A 1 612 ? 4.740 13.834 -29.396 1.00 92.50 612 ARG A CA 1
ATOM 4596 C C . ARG A 1 612 ? 3.403 14.235 -30.008 1.00 92.50 612 ARG A C 1
ATOM 4598 O O . ARG A 1 612 ? 3.259 14.270 -31.230 1.00 92.50 612 ARG A O 1
ATOM 4605 N N . GLY A 1 613 ? 2.469 14.645 -29.153 1.00 93.44 613 GLY A N 1
ATOM 4606 C CA . GLY A 1 613 ? 1.367 15.533 -29.524 1.00 93.44 613 GLY A CA 1
ATOM 4607 C C . GLY A 1 613 ? 1.704 16.971 -29.131 1.00 93.44 613 GLY A C 1
ATOM 4608 O O . GLY A 1 613 ? 2.111 17.206 -27.995 1.00 93.44 613 GLY A O 1
ATOM 4609 N N . GLN A 1 614 ? 1.563 17.925 -30.055 1.00 91.62 614 GLN A N 1
ATOM 4610 C CA . GLN A 1 614 ? 1.714 19.360 -29.784 1.00 91.62 614 GLN A CA 1
ATOM 4611 C C . GLN A 1 614 ? 0.621 20.149 -30.512 1.00 91.62 614 GLN A C 1
ATOM 4613 O O . GLN A 1 614 ? 0.629 20.249 -31.740 1.00 91.62 614 GLN A O 1
ATOM 4618 N N . GLY A 1 615 ? -0.326 20.723 -29.770 1.00 89.88 615 GLY A N 1
ATOM 4619 C CA . GLY A 1 615 ? -1.537 21.296 -30.353 1.00 89.88 615 GLY A CA 1
ATOM 4620 C C . GLY A 1 615 ? -2.273 20.248 -31.192 1.00 89.88 615 GLY A C 1
ATOM 4621 O O . GLY A 1 615 ? -2.554 19.150 -30.712 1.00 89.88 615 GLY A O 1
ATOM 4622 N N . ALA A 1 616 ? -2.536 20.574 -32.459 1.00 90.81 616 ALA A N 1
ATOM 4623 C CA . ALA A 1 616 ? -3.126 19.665 -33.446 1.00 90.81 616 ALA A CA 1
ATOM 4624 C C . ALA A 1 616 ? -2.101 18.781 -34.199 1.00 90.81 616 ALA A C 1
ATOM 4626 O O . ALA A 1 616 ? -2.481 18.029 -35.095 1.00 90.81 616 ALA A O 1
ATOM 4627 N N . VAL A 1 617 ? -0.802 18.882 -33.886 1.00 93.12 617 VAL A N 1
ATOM 4628 C CA . VAL A 1 617 ? 0.283 18.231 -34.641 1.00 93.12 617 VAL A CA 1
ATOM 4629 C C . VAL A 1 617 ? 0.768 16.966 -33.936 1.00 93.12 617 VAL A C 1
ATOM 4631 O O . VAL A 1 617 ? 1.143 16.999 -32.762 1.00 93.12 617 VAL A O 1
ATOM 4634 N N . THR A 1 618 ? 0.815 15.860 -34.677 1.00 95.38 618 THR A N 1
ATOM 4635 C CA . THR A 1 618 ? 1.532 14.637 -34.301 1.00 95.38 618 THR A CA 1
ATOM 4636 C C . THR A 1 618 ? 2.965 14.703 -34.841 1.00 95.38 618 THR A C 1
ATOM 4638 O O . THR A 1 618 ? 3.191 15.151 -35.964 1.00 95.38 618 THR A O 1
ATOM 4641 N N . ALA A 1 619 ? 3.954 14.284 -34.052 1.00 93.81 619 ALA A N 1
ATOM 4642 C CA . ALA A 1 619 ? 5.346 14.200 -34.493 1.00 93.81 619 ALA A CA 1
ATOM 4643 C C . ALA A 1 619 ? 6.049 12.982 -33.886 1.00 93.81 619 ALA A C 1
ATOM 4645 O O . ALA A 1 619 ? 5.810 12.643 -32.730 1.00 93.81 619 ALA A O 1
ATOM 4646 N N . ALA A 1 620 ? 6.944 12.365 -34.652 1.00 93.06 620 ALA A N 1
ATOM 4647 C CA . ALA A 1 620 ? 7.939 11.419 -34.162 1.00 93.06 620 ALA A CA 1
ATOM 4648 C C . ALA A 1 620 ? 9.327 11.949 -34.531 1.00 93.06 620 ALA A C 1
ATOM 4650 O O . ALA A 1 620 ? 9.456 12.726 -35.479 1.00 93.06 620 ALA A O 1
ATOM 4651 N N . PHE A 1 621 ? 10.344 11.590 -33.756 1.00 90.94 621 PHE A N 1
ATOM 4652 C CA . PHE A 1 621 ? 11.736 11.915 -34.059 1.00 90.94 621 PHE A CA 1
ATOM 4653 C C . PHE A 1 621 ? 12.680 10.967 -33.319 1.00 90.94 621 PHE A C 1
ATOM 4655 O O . PHE A 1 621 ? 12.378 10.546 -32.203 1.00 90.94 621 PHE A O 1
ATOM 4662 N N . SER A 1 622 ? 13.820 10.682 -33.944 1.00 89.38 622 SER A N 1
ATOM 4663 C CA . SER A 1 622 ? 14.959 9.980 -33.351 1.00 89.38 622 SER A CA 1
ATOM 4664 C C . SER A 1 622 ? 16.152 10.934 -33.286 1.00 89.38 622 SER A C 1
ATOM 4666 O O . SER A 1 622 ? 16.338 11.726 -34.217 1.00 89.38 622 SER A O 1
ATOM 4668 N N . LEU A 1 623 ? 16.894 10.929 -32.175 1.00 89.12 623 LEU A N 1
ATOM 4669 C CA . LEU A 1 623 ? 18.052 11.797 -31.930 1.00 89.12 623 LEU A CA 1
ATOM 4670 C C . LEU A 1 623 ? 19.080 11.121 -31.011 1.00 89.12 623 LEU A C 1
ATOM 4672 O O . LEU A 1 623 ? 18.718 10.342 -30.129 1.00 89.12 623 LEU A O 1
ATOM 4676 N N . ASN A 1 624 ? 20.342 11.534 -31.163 1.00 89.56 624 ASN A N 1
ATOM 4677 C CA . ASN A 1 624 ? 21.453 11.147 -30.293 1.00 89.56 624 ASN A CA 1
ATOM 4678 C C . ASN A 1 624 ? 21.740 12.327 -29.349 1.00 89.56 624 ASN A C 1
ATOM 4680 O O . ASN A 1 624 ? 22.388 13.303 -29.748 1.00 89.56 624 ASN A O 1
ATOM 4684 N N . ASN A 1 625 ? 21.112 12.327 -28.173 1.00 89.69 625 ASN A N 1
ATOM 4685 C CA . ASN A 1 625 ? 21.160 13.414 -27.196 1.00 89.69 625 ASN A CA 1
ATOM 4686 C C . ASN A 1 625 ? 20.560 12.965 -25.852 1.00 89.69 625 ASN A C 1
ATOM 4688 O O . ASN A 1 625 ? 19.551 12.266 -25.833 1.00 89.69 625 ASN A O 1
ATOM 4692 N N . ASN A 1 626 ? 21.099 13.462 -24.740 1.00 91.00 626 ASN A N 1
ATOM 4693 C CA . ASN A 1 626 ? 20.680 13.162 -23.366 1.00 91.00 626 ASN A CA 1
ATOM 4694 C C . ASN A 1 626 ? 19.363 13.848 -22.921 1.00 91.00 626 ASN A C 1
ATOM 4696 O O . ASN A 1 626 ? 19.181 14.182 -21.752 1.00 91.00 626 ASN A O 1
ATOM 4700 N N . LYS A 1 627 ? 18.428 14.093 -23.850 1.00 91.62 627 LYS A N 1
ATOM 4701 C CA . LYS A 1 627 ? 17.111 14.697 -23.574 1.00 91.62 627 LYS A CA 1
ATOM 4702 C C . LYS A 1 627 ? 16.134 13.671 -23.030 1.00 91.62 627 LYS A C 1
ATOM 4704 O O . LYS A 1 627 ? 15.698 12.781 -23.759 1.00 91.62 627 LYS A O 1
ATOM 4709 N N . VAL A 1 628 ? 15.686 13.891 -21.800 1.00 90.31 628 VAL A N 1
ATOM 4710 C CA . VAL A 1 628 ? 14.806 12.963 -21.090 1.00 90.31 628 VAL A CA 1
ATOM 4711 C C . VAL A 1 628 ? 13.350 13.435 -21.081 1.00 90.31 628 VAL A C 1
ATOM 4713 O O . VAL A 1 628 ? 12.451 12.691 -21.475 1.00 90.31 628 VAL A O 1
ATOM 4716 N N . MET A 1 629 ? 13.079 14.708 -20.782 1.00 90.88 629 MET A N 1
ATOM 4717 C CA . MET A 1 629 ? 11.728 15.206 -20.471 1.00 90.88 629 MET A CA 1
ATOM 4718 C C . MET A 1 629 ? 11.414 16.547 -21.159 1.00 90.88 629 MET A C 1
ATOM 4720 O O . MET A 1 629 ? 12.311 17.284 -21.548 1.00 90.88 629 MET A O 1
ATOM 4724 N N . VAL A 1 630 ? 10.129 16.864 -21.363 1.00 91.06 630 VAL A N 1
ATOM 4725 C CA . VAL A 1 630 ? 9.686 18.240 -21.661 1.00 91.06 630 VAL A CA 1
ATOM 4726 C C . VAL A 1 630 ? 9.185 18.918 -20.382 1.00 91.06 630 VAL A C 1
ATOM 4728 O O . VAL A 1 630 ? 8.366 18.346 -19.669 1.00 91.06 630 VAL A O 1
ATOM 4731 N N . THR A 1 631 ? 9.635 20.143 -20.114 1.00 91.50 631 THR A N 1
ATOM 4732 C CA . THR A 1 631 ? 9.212 20.960 -18.961 1.00 91.50 631 THR A CA 1
ATOM 4733 C C . THR A 1 631 ? 8.463 22.220 -19.394 1.00 91.50 631 THR A C 1
ATOM 4735 O O . THR A 1 631 ? 8.556 22.647 -20.552 1.00 91.50 631 THR A O 1
ATOM 4738 N N . SER A 1 632 ? 7.732 22.849 -18.469 1.00 91.38 632 SER A N 1
ATOM 4739 C CA . SER A 1 632 ? 7.326 24.248 -18.635 1.00 91.38 632 SER A CA 1
ATOM 4740 C C . SER A 1 632 ? 8.544 25.161 -18.469 1.00 91.38 632 SER A C 1
ATOM 4742 O O . SER A 1 632 ? 9.576 24.761 -17.929 1.00 91.38 632 SER A O 1
ATOM 4744 N N . ALA A 1 633 ? 8.439 26.400 -18.944 1.00 91.25 633 ALA A N 1
ATOM 4745 C CA . ALA A 1 633 ? 9.510 27.384 -18.807 1.00 91.25 633 ALA A CA 1
ATOM 4746 C C . ALA A 1 633 ? 8.976 28.781 -18.446 1.00 91.25 633 ALA A C 1
ATOM 4748 O O . ALA A 1 633 ? 7.760 29.001 -18.492 1.00 91.25 633 ALA A O 1
ATOM 4749 N N . ALA A 1 634 ? 9.859 29.714 -18.084 1.00 89.44 634 ALA A N 1
ATOM 4750 C CA . ALA A 1 634 ? 9.530 30.981 -17.424 1.00 89.44 634 ALA A CA 1
ATOM 4751 C C . ALA A 1 634 ? 8.461 31.847 -18.123 1.00 89.44 634 ALA A C 1
ATOM 4753 O O . ALA A 1 634 ? 7.715 32.551 -17.449 1.00 89.44 634 ALA A O 1
ATOM 4754 N N . SER A 1 635 ? 8.321 31.775 -19.453 1.00 89.00 635 SER A N 1
ATOM 4755 C CA . SER A 1 635 ? 7.289 32.506 -20.218 1.00 89.00 635 SER A CA 1
ATOM 4756 C C . SER A 1 635 ? 5.937 31.772 -20.345 1.00 89.00 635 SER A C 1
ATOM 4758 O O . SER A 1 635 ? 5.073 32.202 -21.111 1.00 89.00 635 SER A O 1
ATOM 4760 N N . SER A 1 636 ? 5.745 30.640 -19.663 1.00 88.00 636 SER A N 1
ATOM 4761 C CA . SER A 1 636 ? 4.417 30.048 -19.426 1.00 88.00 636 SER A CA 1
ATOM 4762 C C . SER A 1 636 ? 3.696 30.775 -18.283 1.00 88.00 636 SER A C 1
ATOM 4764 O O . SER A 1 636 ? 4.348 31.438 -17.471 1.00 88.00 636 SER A O 1
ATOM 4766 N N . SER A 1 637 ? 2.365 30.649 -18.198 1.00 86.19 637 SER A N 1
ATOM 4767 C CA . SER A 1 637 ? 1.582 31.161 -17.060 1.00 86.19 637 SER A CA 1
ATOM 4768 C C . SER A 1 637 ? 2.207 30.795 -15.706 1.00 86.19 637 SER A C 1
ATOM 4770 O O . SER A 1 637 ? 2.879 29.766 -15.568 1.00 86.19 637 SER A O 1
ATOM 4772 N N . ALA A 1 638 ? 2.001 31.661 -14.709 1.00 84.81 638 ALA A N 1
ATOM 4773 C CA . ALA A 1 638 ? 2.475 31.444 -13.345 1.00 84.81 638 ALA A CA 1
ATOM 4774 C C . ALA A 1 638 ? 2.037 30.070 -12.804 1.00 84.81 638 ALA A C 1
ATOM 4776 O O . ALA A 1 638 ? 1.078 29.467 -13.300 1.00 84.81 638 ALA A O 1
ATOM 4777 N N . ASN A 1 639 ? 2.792 29.568 -11.828 1.00 88.25 639 ASN A N 1
ATOM 4778 C CA . ASN A 1 639 ? 2.523 28.336 -11.080 1.00 88.25 639 ASN A CA 1
ATOM 4779 C C . ASN A 1 639 ? 2.343 27.075 -11.950 1.00 88.25 639 ASN A C 1
ATOM 4781 O O . ASN A 1 639 ? 1.805 26.069 -11.500 1.00 88.25 639 ASN A O 1
ATOM 4785 N N . THR A 1 640 ? 2.790 27.113 -13.212 1.00 89.94 640 THR A N 1
ATOM 4786 C CA . THR A 1 640 ? 2.656 26.008 -14.171 1.00 89.94 640 THR A CA 1
ATOM 4787 C C . THR A 1 640 ? 3.959 25.231 -14.288 1.00 89.94 640 THR A C 1
ATOM 4789 O O . THR A 1 640 ? 4.977 25.780 -14.723 1.00 89.94 640 THR A O 1
ATOM 4792 N N . PHE A 1 641 ? 3.880 23.944 -13.962 1.00 92.12 641 PHE A N 1
ATOM 4793 C CA . PHE A 1 641 ? 4.943 22.939 -13.978 1.00 92.12 641 PHE A CA 1
ATOM 4794 C C . PHE A 1 641 ? 4.458 21.744 -14.800 1.00 92.12 641 PHE A C 1
ATOM 4796 O O . PHE A 1 641 ? 3.249 21.529 -14.932 1.00 92.12 641 PHE A O 1
ATOM 4803 N N . TYR A 1 642 ? 5.377 21.003 -15.412 1.00 92.69 642 TYR A N 1
ATOM 4804 C CA . TYR A 1 642 ? 5.040 19.817 -16.207 1.00 92.69 642 TYR A CA 1
ATOM 4805 C C . TYR A 1 642 ? 5.383 18.552 -15.431 1.00 92.69 642 TYR A C 1
ATOM 4807 O O . TYR A 1 642 ? 6.414 18.501 -14.761 1.00 92.69 642 TYR A O 1
ATOM 4815 N N . GLY A 1 643 ? 4.518 17.547 -15.557 1.00 91.94 643 GLY A N 1
ATOM 4816 C CA . GLY A 1 643 ? 4.710 16.233 -14.961 1.00 91.94 643 GLY A CA 1
ATOM 4817 C C . GLY A 1 643 ? 5.575 15.343 -15.849 1.00 91.94 643 GLY A C 1
ATOM 4818 O O . GLY A 1 643 ? 5.477 15.383 -17.082 1.00 91.94 643 GLY A O 1
ATOM 4819 N N . GLY A 1 644 ? 6.399 14.510 -15.225 1.00 91.81 644 GLY A N 1
ATOM 4820 C CA . GLY A 1 644 ? 7.231 13.510 -15.875 1.00 91.81 644 GLY A CA 1
ATOM 4821 C C . GLY A 1 644 ? 7.355 12.251 -15.032 1.00 91.81 644 GLY A C 1
ATOM 4822 O O . GLY A 1 644 ? 7.378 12.315 -13.808 1.00 91.81 644 GLY A O 1
ATOM 4823 N N . LEU A 1 645 ? 7.436 11.118 -15.720 1.00 90.69 645 LEU A N 1
ATOM 4824 C CA . LEU A 1 645 ? 7.666 9.800 -15.152 1.00 90.69 645 LEU A CA 1
ATOM 4825 C C . LEU A 1 645 ? 8.751 9.116 -15.987 1.00 90.69 645 LEU A C 1
ATOM 4827 O O . LEU A 1 645 ? 8.535 8.831 -17.172 1.00 90.69 645 LEU A O 1
ATOM 4831 N N . ILE A 1 646 ? 9.918 8.897 -15.390 1.00 89.31 646 ILE A N 1
ATOM 4832 C CA . ILE A 1 646 ? 11.098 8.316 -16.041 1.00 89.31 646 ILE A CA 1
ATOM 4833 C C . ILE A 1 646 ? 11.420 7.001 -15.352 1.00 89.31 646 ILE A C 1
ATOM 4835 O O . ILE A 1 646 ? 11.620 6.989 -14.146 1.00 89.31 646 ILE A O 1
ATOM 4839 N N . ASN A 1 647 ? 11.507 5.926 -16.122 1.00 84.50 647 ASN A N 1
ATOM 4840 C CA . ASN A 1 647 ? 11.925 4.615 -15.653 1.00 84.50 647 ASN A CA 1
ATOM 4841 C C . ASN A 1 647 ? 13.317 4.287 -16.164 1.00 84.50 647 ASN A C 1
ATOM 4843 O O . ASN A 1 647 ? 13.533 4.406 -17.370 1.00 84.50 647 ASN A O 1
ATOM 4847 N N . TYR A 1 648 ? 14.194 3.827 -15.282 1.00 85.31 648 TYR A N 1
ATOM 4848 C CA . TYR A 1 648 ? 15.500 3.262 -15.594 1.00 85.31 648 TYR A CA 1
ATOM 4849 C C . TYR A 1 648 ? 15.424 1.765 -15.285 1.00 85.31 648 TYR A C 1
ATOM 4851 O O . TYR A 1 648 ? 15.360 1.373 -14.121 1.00 85.31 648 TYR A O 1
ATOM 4859 N N . SER A 1 649 ? 15.342 0.946 -16.336 1.00 76.88 649 SER A N 1
ATOM 4860 C CA . SER A 1 649 ? 15.160 -0.502 -16.195 1.00 76.88 649 SER A CA 1
ATOM 4861 C C . SER A 1 649 ? 16.484 -1.190 -15.882 1.00 76.88 649 SER A C 1
ATOM 4863 O O . SER A 1 649 ? 17.458 -0.922 -16.586 1.00 76.88 649 SER A O 1
ATOM 4865 N N . GLN A 1 650 ? 16.500 -2.091 -14.897 1.00 75.81 650 GLN A N 1
ATOM 4866 C CA . GLN A 1 650 ? 17.683 -2.865 -14.493 1.00 75.81 650 GLN A CA 1
ATOM 4867 C C . GLN A 1 650 ? 18.902 -1.970 -14.216 1.00 75.81 650 GLN A C 1
ATOM 4869 O O . GLN A 1 650 ? 19.953 -2.109 -14.837 1.00 75.81 650 GLN A O 1
ATOM 4874 N N . TYR A 1 651 ? 18.746 -0.986 -13.329 1.00 81.50 651 TYR A N 1
ATOM 4875 C CA . TYR A 1 651 ? 19.727 0.097 -13.205 1.00 81.50 651 TYR A CA 1
ATOM 4876 C C . TYR A 1 651 ? 21.084 -0.347 -12.641 1.00 81.50 651 TYR A C 1
ATOM 4878 O O . TYR A 1 651 ? 22.068 0.359 -12.838 1.00 81.50 651 TYR A O 1
ATOM 4886 N N . GLU A 1 652 ? 21.147 -1.504 -11.984 1.00 81.62 652 GLU A N 1
ATOM 4887 C CA . GLU A 1 652 ? 22.369 -2.106 -11.429 1.00 81.62 652 GLU A CA 1
ATOM 4888 C C . GLU A 1 652 ? 23.051 -3.088 -12.389 1.00 81.62 652 GLU A C 1
ATOM 4890 O O . GLU A 1 652 ? 24.143 -3.588 -12.112 1.00 81.62 652 GLU A O 1
ATOM 4895 N N . GLU A 1 653 ? 22.424 -3.362 -13.536 1.00 72.44 653 GLU A N 1
ATOM 4896 C CA . GLU A 1 653 ? 22.960 -4.275 -14.536 1.00 72.44 653 GLU A CA 1
ATOM 4897 C C . GLU A 1 653 ? 24.318 -3.779 -15.052 1.00 72.44 653 GLU A C 1
ATOM 4899 O O . GLU A 1 653 ? 24.503 -2.604 -15.376 1.00 72.44 653 GLU A O 1
ATOM 4904 N N . SER A 1 654 ? 25.278 -4.702 -15.134 1.00 76.75 654 SER A N 1
ATOM 4905 C CA . SER A 1 654 ? 26.666 -4.412 -15.513 1.00 76.75 654 SER A CA 1
ATOM 4906 C C . SER A 1 654 ? 27.068 -4.982 -16.882 1.00 76.75 654 SER A C 1
ATOM 4908 O O . SER A 1 654 ? 28.210 -4.819 -17.327 1.00 76.75 654 SER A O 1
ATOM 4910 N N . THR A 1 655 ? 26.148 -5.684 -17.555 1.00 77.38 655 THR A N 1
ATOM 4911 C CA . THR A 1 655 ? 26.421 -6.431 -18.794 1.00 77.38 655 THR A CA 1
ATOM 4912 C C . THR A 1 655 ? 25.765 -5.852 -20.051 1.00 77.38 655 THR A C 1
ATOM 4914 O O . THR A 1 655 ? 26.336 -5.989 -21.138 1.00 77.38 655 THR A O 1
ATOM 4917 N N . ASN A 1 656 ? 24.620 -5.170 -19.926 1.00 77.44 656 ASN A N 1
ATOM 4918 C CA . ASN A 1 656 ? 23.799 -4.714 -21.055 1.00 77.44 656 ASN A CA 1
ATOM 4919 C C . ASN A 1 656 ? 23.475 -3.208 -20.994 1.00 77.44 656 ASN A C 1
ATOM 4921 O O . ASN A 1 656 ? 23.599 -2.573 -19.952 1.00 77.44 656 ASN A O 1
ATOM 4925 N N . ASP A 1 657 ? 23.072 -2.626 -22.128 1.00 84.06 657 ASP A N 1
ATOM 4926 C CA . ASP A 1 657 ? 22.743 -1.196 -22.225 1.00 84.06 657 ASP A CA 1
ATOM 4927 C C . ASP A 1 657 ? 21.406 -0.865 -21.542 1.00 84.06 657 ASP A C 1
ATOM 4929 O O . ASP A 1 657 ? 20.356 -1.415 -21.899 1.00 84.06 657 ASP A O 1
ATOM 4933 N N . ILE A 1 658 ? 21.402 0.107 -20.633 1.00 83.25 658 ILE A N 1
ATOM 4934 C CA . ILE A 1 658 ? 20.206 0.438 -19.848 1.00 83.25 658 ILE A CA 1
ATOM 4935 C C . ILE A 1 658 ? 19.105 1.065 -20.723 1.00 83.25 658 ILE A C 1
ATOM 4937 O O . ILE A 1 658 ? 19.310 2.046 -21.454 1.00 83.25 658 ILE A O 1
ATOM 4941 N N . SER A 1 659 ? 17.900 0.491 -20.620 1.00 79.88 659 SER A N 1
ATOM 4942 C CA . SER A 1 659 ? 16.682 0.990 -21.263 1.00 79.88 659 SER A CA 1
ATOM 4943 C C . SER A 1 659 ? 15.967 1.985 -20.356 1.00 79.88 659 SER A C 1
ATOM 4945 O O . SER A 1 659 ? 15.733 1.725 -19.176 1.00 79.88 659 SER A O 1
ATOM 4947 N N . ILE A 1 660 ? 15.596 3.133 -20.921 1.00 83.25 660 ILE A N 1
ATOM 4948 C CA . ILE A 1 660 ? 14.986 4.240 -20.192 1.00 83.25 660 ILE A CA 1
ATOM 4949 C C . ILE A 1 660 ? 13.694 4.647 -20.895 1.00 83.25 660 ILE A C 1
ATOM 4951 O O . ILE A 1 660 ? 13.704 5.076 -22.051 1.00 83.25 660 ILE A O 1
ATOM 4955 N N . ASN A 1 661 ? 12.560 4.540 -20.207 1.00 81.44 661 ASN A N 1
ATOM 4956 C CA . ASN A 1 661 ? 11.250 4.867 -20.770 1.00 81.44 661 ASN A CA 1
ATOM 4957 C C . ASN A 1 661 ? 10.662 6.098 -20.078 1.00 81.44 661 ASN A C 1
ATOM 4959 O O . ASN A 1 661 ? 10.691 6.210 -18.856 1.00 81.44 661 ASN A O 1
ATOM 4963 N N . VAL A 1 662 ? 10.109 7.032 -20.858 1.00 85.94 662 VAL A N 1
ATOM 4964 C CA . VAL A 1 662 ? 9.609 8.312 -20.333 1.00 85.94 662 VAL A CA 1
ATOM 4965 C C . VAL A 1 662 ? 8.207 8.605 -20.831 1.00 85.94 662 VAL A C 1
ATOM 4967 O O . VAL A 1 662 ? 7.965 8.597 -22.039 1.00 85.94 662 VAL A O 1
ATOM 4970 N N . LEU A 1 663 ? 7.316 8.985 -19.917 1.00 89.31 663 LEU A N 1
ATOM 4971 C CA . LEU A 1 663 ? 6.101 9.736 -20.222 1.00 89.31 663 LEU A CA 1
ATOM 4972 C C . LEU A 1 663 ? 6.234 11.125 -19.592 1.00 89.31 663 LEU A C 1
ATOM 4974 O O . LEU A 1 663 ? 6.463 11.244 -18.395 1.00 89.31 663 LEU A O 1
ATOM 4978 N N . SER A 1 664 ? 6.108 12.189 -20.383 1.00 92.56 664 SER A N 1
ATOM 4979 C CA . SER A 1 664 ? 6.164 13.556 -19.853 1.00 92.56 664 SER A CA 1
ATOM 4980 C C . SER A 1 664 ? 5.273 14.520 -20.615 1.00 92.56 664 SER A C 1
ATOM 4982 O O . SER A 1 664 ? 4.952 14.319 -21.791 1.00 92.56 664 SER A O 1
ATOM 4984 N N . GLY A 1 665 ? 4.882 15.600 -19.950 1.00 90.81 665 GLY A N 1
ATOM 4985 C CA . GLY A 1 665 ? 4.125 16.652 -20.592 1.00 90.81 665 GLY A CA 1
ATOM 4986 C C . GLY A 1 665 ? 3.435 17.603 -19.637 1.00 90.81 665 GLY A C 1
ATOM 4987 O O . GLY A 1 665 ? 3.489 17.497 -18.415 1.00 90.81 665 GLY A O 1
ATOM 4988 N N . GLY A 1 666 ? 2.717 18.523 -20.256 1.00 84.19 666 GLY A N 1
ATOM 4989 C CA . GLY A 1 666 ? 1.808 19.418 -19.583 1.00 84.19 666 GLY A CA 1
ATOM 4990 C C . GLY A 1 666 ? 1.132 20.337 -20.580 1.00 84.19 666 GLY A C 1
ATOM 4991 O O . GLY A 1 666 ? 1.351 20.286 -21.799 1.00 84.19 666 GLY A O 1
ATOM 4992 N N . ASP A 1 667 ? 0.277 21.185 -20.037 1.00 69.19 667 ASP A N 1
ATOM 4993 C CA . ASP A 1 667 ? -0.581 22.051 -20.820 1.00 69.19 667 ASP A CA 1
ATOM 4994 C C . ASP A 1 667 ? -0.086 23.516 -20.834 1.00 69.19 667 ASP A C 1
ATOM 4996 O O . ASP A 1 667 ? 0.682 23.940 -19.970 1.00 69.19 667 ASP A O 1
ATOM 5000 N N . ARG A 1 668 ? -0.408 24.283 -21.888 1.00 68.56 668 ARG A N 1
ATOM 5001 C CA . ARG A 1 668 ? 0.079 25.659 -22.077 1.00 68.56 668 ARG A CA 1
ATOM 5002 C C . ARG A 1 668 ? -0.885 26.503 -22.893 1.00 68.56 668 ARG A C 1
ATOM 5004 O O . ARG A 1 668 ? -1.279 26.105 -23.987 1.00 68.56 668 ARG A O 1
ATOM 5011 N N . ASP A 1 669 ? -0.974 27.765 -22.486 1.00 58.56 669 ASP A N 1
ATOM 5012 C CA . ASP A 1 669 ? -1.481 28.936 -23.213 1.00 58.56 669 ASP A CA 1
ATOM 5013 C C . ASP A 1 669 ? -1.186 29.003 -24.742 1.00 58.56 669 ASP A C 1
ATOM 5015 O O . ASP A 1 669 ? -1.894 29.730 -25.434 1.00 58.56 669 ASP A O 1
ATOM 5019 N N . VAL A 1 670 ? -0.167 28.310 -25.313 1.00 55.09 670 VAL A N 1
ATOM 5020 C CA . VAL A 1 670 ? 0.106 28.343 -26.786 1.00 55.09 670 VAL A CA 1
ATOM 5021 C C . VAL A 1 670 ? 0.900 27.167 -27.456 1.00 55.09 670 VAL A C 1
ATOM 5023 O O . VAL A 1 670 ? 1.198 27.252 -28.641 1.00 55.09 670 VAL A O 1
ATOM 5026 N N . ASN A 1 671 ? 1.340 26.107 -26.753 1.00 71.31 671 ASN A N 1
ATOM 5027 C CA . ASN A 1 671 ? 2.088 24.910 -27.265 1.00 71.31 671 ASN A CA 1
ATOM 5028 C C . ASN A 1 671 ? 2.043 23.804 -26.182 1.00 71.31 671 ASN A C 1
ATOM 5030 O O . ASN A 1 671 ? 3.085 23.418 -25.648 1.00 71.31 671 ASN A O 1
ATOM 5034 N N . ALA A 1 672 ? 0.860 23.347 -25.787 1.00 82.00 672 ALA A N 1
ATOM 5035 C CA . ALA A 1 672 ? 0.754 22.204 -24.882 1.00 82.00 672 ALA A CA 1
ATOM 5036 C C . ALA A 1 672 ? 1.451 20.969 -25.500 1.00 82.00 672 ALA A C 1
ATOM 5038 O O . ALA A 1 672 ? 1.487 20.834 -26.731 1.00 82.00 672 ALA A O 1
ATOM 5039 N N . ARG A 1 673 ? 2.060 20.100 -24.682 1.00 89.31 673 ARG A N 1
ATOM 5040 C CA . ARG A 1 673 ?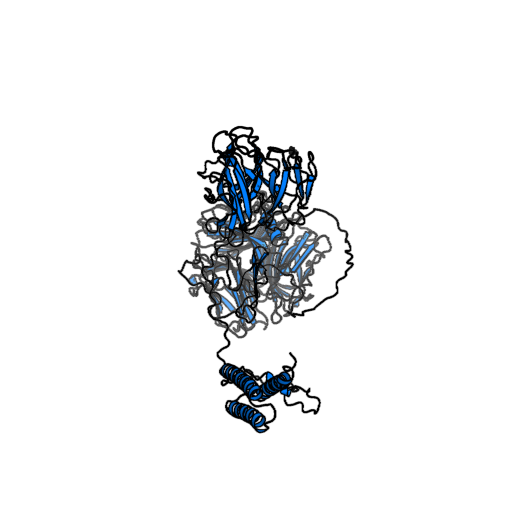 2.855 18.954 -25.158 1.00 89.31 673 ARG A CA 1
ATOM 5041 C C . ARG A 1 673 ? 2.638 17.720 -24.296 1.00 89.31 673 ARG A C 1
ATOM 5043 O O . ARG A 1 673 ? 2.726 17.795 -23.080 1.00 89.31 673 ARG A O 1
ATOM 5050 N N . VAL A 1 674 ? 2.470 16.578 -24.955 1.00 92.44 674 VAL A N 1
ATOM 5051 C CA . VAL A 1 674 ? 2.631 15.249 -24.353 1.00 92.44 674 VAL A CA 1
ATOM 5052 C C . VAL A 1 674 ? 3.640 14.472 -25.190 1.00 92.44 674 VAL A C 1
ATOM 5054 O O . VAL A 1 674 ? 3.570 14.507 -26.423 1.00 92.44 674 VAL A O 1
ATOM 5057 N N . VAL A 1 675 ? 4.602 13.829 -24.534 1.00 91.19 675 VAL A N 1
ATOM 5058 C CA . VAL A 1 675 ? 5.726 13.119 -25.147 1.00 91.19 675 VAL A CA 1
ATOM 5059 C C . VAL A 1 675 ? 5.875 11.756 -24.480 1.00 91.19 675 VAL A C 1
ATOM 5061 O O . VAL A 1 675 ? 5.928 11.676 -23.256 1.00 91.19 675 VAL A O 1
ATOM 5064 N N . ALA A 1 676 ? 6.002 10.706 -25.288 1.00 89.50 676 ALA A N 1
ATOM 5065 C CA . ALA A 1 676 ? 6.551 9.432 -24.838 1.00 89.50 676 ALA A CA 1
ATOM 5066 C C . ALA A 1 676 ? 7.908 9.204 -25.517 1.00 89.50 676 ALA A C 1
ATOM 5068 O O . ALA A 1 676 ? 8.035 9.446 -26.723 1.00 89.50 676 ALA A O 1
ATOM 5069 N N . ARG A 1 677 ? 8.913 8.768 -24.753 1.00 87.69 677 ARG A N 1
ATOM 5070 C CA . ARG A 1 677 ? 10.254 8.419 -25.243 1.00 87.69 677 ARG A CA 1
ATOM 5071 C C . ARG A 1 677 ? 10.620 7.000 -24.833 1.00 87.69 677 ARG A C 1
ATOM 5073 O O . ARG A 1 677 ? 10.261 6.570 -23.740 1.00 87.69 677 ARG A O 1
ATOM 5080 N N . SER A 1 678 ? 11.378 6.335 -25.694 1.00 85.75 678 SER A N 1
ATOM 5081 C CA . SER A 1 678 ? 12.210 5.196 -25.324 1.00 85.75 678 SER A CA 1
ATOM 5082 C C . SER A 1 678 ? 13.649 5.551 -25.683 1.00 85.75 678 SER A C 1
ATOM 5084 O O . SER A 1 678 ? 13.928 5.940 -26.823 1.00 85.75 678 SER A O 1
ATOM 5086 N N . THR A 1 679 ? 14.519 5.491 -24.683 1.00 85.38 679 THR A N 1
ATOM 5087 C CA . THR A 1 679 ? 15.914 5.928 -24.696 1.00 85.38 679 THR A CA 1
ATOM 5088 C C . THR A 1 679 ? 16.802 4.738 -24.332 1.00 85.38 679 THR A C 1
ATOM 5090 O O . THR A 1 679 ? 16.446 3.935 -23.475 1.00 85.38 679 THR A O 1
ATOM 5093 N N . ARG A 1 680 ? 17.961 4.627 -24.978 1.00 86.31 680 ARG A N 1
ATOM 5094 C CA . ARG A 1 680 ? 19.050 3.709 -24.642 1.00 86.31 680 ARG A CA 1
ATOM 5095 C C . ARG A 1 680 ? 20.233 4.537 -24.164 1.00 86.31 680 ARG A C 1
ATOM 5097 O O . ARG A 1 680 ? 20.643 5.462 -24.875 1.00 86.31 680 ARG A O 1
ATOM 5104 N N . TRP A 1 681 ? 20.778 4.190 -23.005 1.00 90.12 681 TRP A N 1
ATOM 5105 C CA . TRP A 1 681 ? 22.116 4.613 -22.617 1.00 90.12 681 TRP A CA 1
ATOM 5106 C C . TRP A 1 681 ? 23.098 3.537 -23.092 1.00 90.12 681 TRP A C 1
ATOM 5108 O O . TRP A 1 681 ? 23.037 2.395 -22.655 1.00 90.12 681 TRP A O 1
ATOM 5118 N N . ASN A 1 682 ? 23.944 3.882 -24.063 1.00 88.50 682 ASN A N 1
ATOM 5119 C CA . ASN A 1 682 ? 24.956 3.014 -24.673 1.00 88.50 682 ASN A CA 1
ATOM 5120 C C . ASN A 1 682 ? 26.180 2.932 -23.742 1.00 88.50 682 ASN A C 1
ATOM 5122 O O . ASN A 1 682 ? 27.277 3.403 -24.064 1.00 88.50 682 ASN A O 1
ATOM 5126 N N . ASN A 1 683 ? 25.935 2.413 -22.546 1.00 87.69 683 ASN A N 1
ATOM 5127 C CA . ASN A 1 683 ? 26.893 2.140 -21.495 1.00 87.69 683 ASN A CA 1
ATOM 5128 C C . ASN A 1 683 ? 26.307 1.028 -20.618 1.00 87.69 683 ASN A C 1
ATOM 5130 O O . ASN A 1 683 ? 25.118 1.044 -20.307 1.00 87.69 683 ASN A O 1
ATOM 5134 N N . VAL A 1 684 ? 27.164 0.097 -20.209 1.00 87.75 684 VAL A N 1
ATOM 5135 C CA . VAL A 1 684 ? 26.805 -1.083 -19.408 1.00 87.75 684 VAL A CA 1
ATOM 5136 C C . VAL A 1 684 ? 27.173 -0.906 -17.933 1.00 87.75 684 VAL A C 1
ATOM 5138 O O . VAL A 1 684 ? 27.325 -1.877 -17.213 1.00 87.75 684 VAL A O 1
ATOM 5141 N N . ALA A 1 685 ? 27.445 0.319 -17.483 1.00 90.75 685 ALA A N 1
ATOM 5142 C CA . ALA A 1 685 ? 27.765 0.580 -16.084 1.00 90.75 685 ALA A CA 1
ATOM 5143 C C . ALA A 1 685 ? 26.478 0.751 -15.268 1.00 90.75 685 ALA A C 1
ATOM 5145 O O . ALA A 1 685 ? 25.611 1.517 -15.677 1.00 90.75 685 ALA A O 1
ATOM 5146 N N . ALA A 1 686 ? 26.416 0.139 -14.084 1.00 90.31 686 ALA A N 1
ATOM 5147 C CA . ALA A 1 686 ? 25.361 0.389 -13.107 1.00 90.31 686 ALA A CA 1
ATOM 5148 C C . ALA A 1 686 ? 25.201 1.895 -12.812 1.00 90.31 686 ALA A C 1
ATOM 5150 O O . ALA A 1 686 ? 26.192 2.629 -12.710 1.00 90.31 686 ALA A O 1
ATOM 5151 N N . ILE A 1 687 ? 23.963 2.370 -12.673 1.00 91.81 687 ILE A N 1
ATOM 5152 C CA . ILE A 1 687 ? 23.635 3.758 -12.337 1.00 91.81 687 ILE A CA 1
ATOM 5153 C C . ILE A 1 687 ? 23.917 3.986 -10.855 1.00 91.81 687 ILE A C 1
ATOM 5155 O O . ILE A 1 687 ? 23.204 3.486 -9.991 1.00 91.81 687 ILE A O 1
ATOM 5159 N N . THR A 1 688 ? 24.930 4.802 -10.581 1.00 93.44 688 THR A N 1
ATOM 5160 C CA . THR A 1 688 ? 25.291 5.266 -9.235 1.00 93.44 688 THR A CA 1
ATOM 5161 C C . THR A 1 688 ? 25.016 6.757 -9.048 1.00 93.44 688 THR A C 1
ATOM 5163 O O . THR A 1 688 ? 25.011 7.246 -7.921 1.00 93.44 688 THR A O 1
ATOM 5166 N N . LYS A 1 689 ? 24.778 7.500 -10.140 1.00 94.38 689 LYS A N 1
ATOM 5167 C CA . LYS A 1 689 ? 24.467 8.932 -10.100 1.00 94.38 689 LYS A CA 1
ATOM 5168 C C . LYS A 1 689 ? 23.503 9.357 -11.210 1.00 94.38 689 LYS A C 1
ATOM 5170 O O . LYS A 1 689 ? 23.709 9.002 -12.372 1.00 94.38 689 LYS A O 1
ATOM 5175 N N . LEU A 1 690 ? 22.517 10.187 -10.868 1.00 95.44 690 LEU A N 1
ATOM 5176 C CA . LEU A 1 690 ? 21.605 10.854 -11.803 1.00 95.44 690 LEU A CA 1
ATOM 5177 C C . LEU A 1 690 ? 21.591 12.368 -11.567 1.00 95.44 690 LEU A C 1
ATOM 5179 O O . LEU A 1 690 ? 21.387 12.834 -10.452 1.00 95.44 690 LEU A O 1
ATOM 5183 N N . GLU A 1 691 ? 21.747 13.144 -12.634 1.00 94.38 691 GLU A N 1
ATOM 5184 C CA . GLU A 1 691 ? 21.718 14.611 -12.604 1.00 94.38 691 GLU A CA 1
ATOM 5185 C C . GLU A 1 691 ? 20.705 15.120 -13.626 1.00 94.38 691 GLU A C 1
ATOM 5187 O O . GLU A 1 691 ? 20.633 14.576 -14.729 1.00 94.38 691 GLU A O 1
ATOM 5192 N N . TYR A 1 692 ? 19.936 16.167 -13.307 1.00 94.38 692 TYR A N 1
ATOM 5193 C CA . TYR A 1 692 ? 18.994 16.768 -14.260 1.00 94.38 692 TYR A CA 1
ATOM 5194 C C . TYR A 1 692 ? 19.276 18.251 -14.479 1.00 94.38 692 TYR A C 1
ATOM 5196 O O . TYR A 1 692 ? 19.523 19.007 -13.542 1.00 94.38 692 TYR A O 1
ATOM 5204 N N . PHE A 1 693 ? 19.151 18.686 -15.734 1.00 93.81 693 PHE A N 1
ATOM 5205 C CA . PHE A 1 693 ? 19.436 20.056 -16.155 1.00 93.81 693 PHE A CA 1
ATOM 5206 C C . PHE A 1 693 ? 18.333 20.598 -17.080 1.00 93.81 693 PHE A C 1
ATOM 5208 O O . PHE A 1 693 ? 17.758 19.848 -17.883 1.00 93.81 693 PHE A O 1
ATOM 5215 N N . PRO A 1 694 ? 18.031 21.907 -17.040 1.00 93.81 694 PRO A N 1
ATOM 5216 C CA . PRO A 1 694 ? 17.308 22.571 -18.118 1.00 93.81 694 PRO A CA 1
ATOM 5217 C C . PRO A 1 694 ? 18.079 22.436 -19.438 1.00 93.81 694 PRO A C 1
ATOM 5219 O O . PRO A 1 694 ? 19.288 22.635 -19.485 1.00 93.81 694 PRO A O 1
ATOM 5222 N N . GLY A 1 695 ? 17.389 22.131 -20.538 1.00 91.00 695 GLY A N 1
ATOM 5223 C CA . GLY A 1 695 ? 18.051 21.899 -21.829 1.00 91.00 695 GLY A CA 1
ATOM 5224 C C . GLY A 1 695 ? 18.557 23.164 -22.530 1.00 91.00 695 GLY A C 1
ATOM 5225 O O . GLY A 1 695 ? 19.401 23.079 -23.424 1.00 91.00 695 GLY A O 1
ATOM 5226 N N . ALA A 1 696 ? 18.003 24.330 -22.192 1.00 92.44 696 ALA A N 1
ATOM 5227 C CA . ALA A 1 696 ? 18.489 25.640 -22.635 1.00 92.44 696 ALA A CA 1
ATOM 5228 C C . ALA A 1 696 ? 18.186 26.786 -21.643 1.00 92.44 696 ALA A C 1
ATOM 5230 O O . ALA A 1 696 ? 18.385 27.955 -21.986 1.00 92.44 696 ALA A O 1
ATOM 5231 N N . GLY A 1 697 ? 17.647 26.471 -20.463 1.00 88.81 697 GLY A N 1
ATOM 5232 C CA . GLY A 1 697 ? 17.704 27.333 -19.281 1.00 88.81 697 GLY A CA 1
ATOM 5233 C C . GLY A 1 697 ? 19.044 27.223 -18.544 1.00 88.81 697 GLY A C 1
ATOM 5234 O O . GLY A 1 697 ? 19.963 26.565 -19.026 1.00 88.81 697 GLY A O 1
ATOM 5235 N N . THR A 1 698 ? 19.132 27.853 -17.377 1.00 92.31 698 THR A N 1
ATOM 5236 C CA . THR A 1 698 ? 20.241 27.713 -16.419 1.00 92.31 698 THR A CA 1
ATOM 5237 C C . THR A 1 698 ? 19.820 26.812 -15.264 1.00 92.31 698 THR A C 1
ATOM 5239 O O . THR A 1 698 ? 20.494 25.828 -14.983 1.00 92.31 698 THR A O 1
ATOM 5242 N N . ASN A 1 699 ? 18.672 27.118 -14.651 1.00 92.19 699 ASN A N 1
ATOM 5243 C CA . ASN A 1 699 ? 18.181 26.491 -13.423 1.00 92.19 699 ASN A CA 1
ATOM 5244 C C . ASN A 1 699 ? 16.714 26.041 -13.535 1.00 92.19 699 ASN A C 1
ATOM 5246 O O . ASN A 1 699 ? 15.957 26.478 -14.412 1.00 92.19 699 ASN A O 1
ATOM 5250 N N . PHE A 1 700 ? 16.280 25.204 -12.595 1.00 92.00 700 PHE A N 1
ATOM 5251 C CA . PHE A 1 700 ? 14.859 24.991 -12.331 1.00 92.00 700 PHE A CA 1
ATOM 5252 C C . PHE A 1 700 ? 14.313 26.028 -11.341 1.00 92.00 700 PHE A C 1
ATOM 5254 O O . PHE A 1 700 ? 14.988 26.462 -10.411 1.00 92.00 700 PHE A O 1
ATOM 5261 N N . GLU A 1 701 ? 13.061 26.421 -11.555 1.00 89.62 701 GLU A N 1
ATOM 5262 C CA . GLU A 1 701 ? 12.349 27.438 -10.779 1.00 89.62 701 GLU A CA 1
ATOM 5263 C C . GLU A 1 701 ? 11.867 26.874 -9.432 1.00 89.62 701 GLU A C 1
ATOM 5265 O O . GLU A 1 701 ? 11.652 25.660 -9.291 1.00 89.62 701 GLU A O 1
ATOM 5270 N N . ALA A 1 702 ? 11.668 27.760 -8.451 1.00 88.44 702 ALA A N 1
ATOM 5271 C CA . ALA A 1 702 ? 11.193 27.413 -7.108 1.00 88.44 702 ALA A CA 1
ATOM 5272 C C . ALA A 1 702 ? 9.866 26.632 -7.146 1.00 88.44 702 ALA A C 1
ATOM 5274 O O . ALA A 1 702 ? 8.993 26.906 -7.971 1.00 88.44 702 ALA A O 1
ATOM 5275 N N . GLY A 1 703 ? 9.714 25.644 -6.260 1.00 87.19 703 GLY A N 1
ATOM 5276 C CA . GLY A 1 703 ? 8.560 24.737 -6.255 1.00 87.19 703 GLY A CA 1
ATOM 5277 C C . GLY A 1 703 ? 8.600 23.622 -7.311 1.00 87.19 703 GLY A C 1
ATOM 5278 O O . GLY A 1 703 ? 7.629 22.871 -7.429 1.00 87.19 703 GLY A O 1
ATOM 5279 N N . SER A 1 704 ? 9.707 23.490 -8.054 1.00 91.75 704 SER A N 1
ATOM 5280 C CA . SER A 1 704 ? 10.021 22.253 -8.779 1.00 91.75 704 SER A CA 1
ATOM 5281 C C . SER A 1 704 ? 10.355 21.126 -7.791 1.00 91.75 704 SER A C 1
ATOM 5283 O O . SER A 1 704 ? 10.967 21.374 -6.752 1.00 91.75 704 SER A O 1
ATOM 5285 N N . LEU A 1 705 ? 9.963 19.900 -8.138 1.00 92.81 705 LEU A N 1
ATOM 5286 C CA . LEU A 1 705 ? 10.141 18.682 -7.350 1.00 92.81 705 LEU A CA 1
ATOM 5287 C C . LEU A 1 705 ? 10.694 17.553 -8.230 1.00 92.81 705 LEU A C 1
ATOM 5289 O O . LEU A 1 705 ? 10.232 17.360 -9.359 1.00 92.81 705 LEU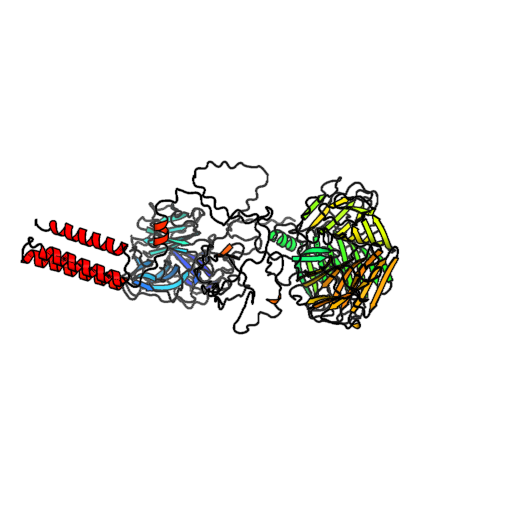 A O 1
ATOM 5293 N N . PHE A 1 706 ? 11.646 16.801 -7.682 1.00 94.12 706 PHE A N 1
ATOM 5294 C CA . PHE A 1 706 ? 12.195 15.576 -8.253 1.00 94.12 706 PHE A CA 1
ATOM 5295 C C . PHE A 1 706 ? 12.269 14.531 -7.135 1.00 94.12 706 PHE A C 1
ATOM 5297 O O . PHE A 1 706 ? 13.014 14.723 -6.179 1.00 94.12 706 PHE A O 1
ATOM 5304 N N . SER A 1 707 ? 11.517 13.442 -7.259 1.00 93.62 707 SER A N 1
ATOM 5305 C CA . SER A 1 707 ? 11.522 12.328 -6.304 1.00 93.62 707 SER A CA 1
ATOM 5306 C C . SER A 1 707 ? 12.041 11.082 -7.018 1.00 93.62 707 SER A C 1
ATOM 5308 O O . SER A 1 707 ? 11.495 10.715 -8.064 1.00 93.62 707 SER A O 1
ATOM 5310 N N . LEU A 1 708 ? 13.101 10.460 -6.498 1.00 92.69 708 LEU A N 1
ATOM 5311 C CA . LEU A 1 708 ? 13.678 9.228 -7.035 1.00 92.69 708 LEU A CA 1
ATOM 5312 C C . LEU A 1 708 ? 13.296 8.053 -6.134 1.00 92.69 708 LEU A C 1
ATOM 5314 O O . LEU A 1 708 ? 13.586 8.075 -4.943 1.00 92.69 708 LEU A O 1
ATOM 5318 N N . TYR A 1 709 ? 12.681 7.023 -6.705 1.00 88.56 709 TYR A N 1
ATOM 5319 C CA . TYR A 1 709 ? 12.224 5.832 -5.994 1.00 88.56 709 TYR A CA 1
ATOM 5320 C C . TYR A 1 709 ? 12.990 4.600 -6.459 1.00 88.56 709 TYR A C 1
ATOM 5322 O O . TYR A 1 709 ? 13.146 4.394 -7.669 1.00 88.56 709 TYR A O 1
ATOM 5330 N N . ARG A 1 710 ? 13.378 3.745 -5.508 1.00 83.50 710 ARG A N 1
ATOM 5331 C CA . ARG A 1 710 ? 13.570 2.321 -5.795 1.00 83.50 710 ARG A CA 1
ATOM 5332 C C . ARG A 1 710 ? 12.210 1.728 -6.106 1.00 83.50 710 ARG A C 1
ATOM 5334 O O . ARG A 1 710 ? 11.180 2.272 -5.698 1.00 83.50 710 ARG A O 1
ATOM 5341 N N . VAL A 1 711 ? 12.201 0.571 -6.751 1.00 71.44 711 VAL A N 1
ATOM 5342 C CA . VAL A 1 711 ? 10.956 -0.163 -6.911 1.00 71.44 711 VAL A CA 1
ATOM 5343 C C . VAL A 1 711 ? 10.973 -1.516 -6.197 1.00 71.44 711 VAL A C 1
ATOM 5345 O O . VAL A 1 711 ? 11.721 -2.401 -6.621 1.00 71.44 711 VAL A O 1
ATOM 5348 N N . PRO A 1 712 ? 10.103 -1.725 -5.186 1.00 62.66 712 PRO A N 1
ATOM 5349 C CA . PRO A 1 712 ? 9.798 -3.060 -4.696 1.00 62.66 712 PRO A CA 1
ATOM 5350 C C . PRO A 1 712 ? 9.079 -3.865 -5.775 1.00 62.66 712 PRO A C 1
ATOM 5352 O O . PRO A 1 712 ? 8.304 -3.337 -6.580 1.00 62.66 712 PRO A O 1
ATOM 5355 N N . ARG A 1 713 ? 9.292 -5.175 -5.764 1.00 64.62 713 ARG A N 1
ATOM 5356 C CA . ARG A 1 713 ? 8.660 -6.100 -6.697 1.00 64.62 713 ARG A CA 1
ATOM 5357 C C . ARG A 1 713 ? 8.085 -7.257 -5.897 1.00 64.62 713 ARG A C 1
ATOM 5359 O O . ARG A 1 713 ? 8.852 -8.008 -5.313 1.00 64.62 713 ARG A O 1
ATOM 5366 N N . PHE A 1 714 ? 6.766 -7.458 -5.943 1.00 66.25 714 PHE A N 1
ATOM 5367 C CA . PHE A 1 714 ? 6.194 -8.771 -5.619 1.00 66.25 714 PHE A CA 1
ATOM 5368 C C . PHE A 1 714 ? 6.469 -9.676 -6.792 1.00 66.25 714 PHE A C 1
ATOM 5370 O O . PHE A 1 714 ? 5.643 -9.839 -7.696 1.00 66.25 714 PHE A O 1
ATOM 5377 N N . LEU A 1 715 ? 7.709 -10.136 -6.839 1.00 73.12 715 LEU A N 1
ATOM 5378 C CA . LEU A 1 715 ? 8.162 -11.011 -7.881 1.00 73.12 715 LEU A CA 1
ATOM 5379 C C . LEU A 1 715 ? 7.358 -12.305 -7.770 1.00 73.12 715 LEU A C 1
ATOM 5381 O O . LEU A 1 715 ? 7.378 -12.971 -6.744 1.00 73.12 715 LEU A O 1
ATOM 5385 N N . ILE A 1 716 ? 6.592 -12.602 -8.814 1.00 77.31 716 ILE A N 1
ATOM 5386 C CA . ILE A 1 716 ? 5.924 -13.894 -8.965 1.00 77.31 716 ILE A CA 1
ATOM 5387 C C . ILE A 1 716 ? 6.917 -14.885 -9.571 1.00 77.31 716 ILE A C 1
ATOM 5389 O O . ILE A 1 716 ? 6.910 -16.053 -9.206 1.00 77.31 716 ILE A O 1
ATOM 5393 N N . ASP A 1 717 ? 7.737 -14.417 -10.519 1.00 84.06 717 ASP A N 1
ATOM 5394 C CA . ASP A 1 717 ? 8.806 -15.188 -11.155 1.00 84.06 717 ASP A CA 1
ATOM 5395 C C . ASP A 1 717 ? 9.755 -14.251 -11.934 1.00 84.06 717 ASP A C 1
ATOM 5397 O O . ASP A 1 717 ? 9.302 -13.302 -12.592 1.00 84.06 717 ASP A O 1
ATOM 5401 N N . ARG A 1 718 ? 11.064 -14.537 -11.895 1.00 86.50 718 ARG A N 1
ATOM 5402 C CA . ARG A 1 718 ? 12.116 -13.904 -12.707 1.00 86.50 718 ARG A CA 1
ATOM 5403 C C . ARG A 1 718 ? 12.871 -14.963 -13.499 1.00 86.50 718 ARG A C 1
ATOM 5405 O O . ARG A 1 718 ? 13.659 -15.729 -12.951 1.00 86.50 718 ARG A O 1
ATOM 5412 N N . GLN A 1 719 ? 12.746 -14.904 -14.819 1.00 90.19 719 GLN A N 1
ATOM 5413 C CA . GLN A 1 719 ? 13.497 -15.754 -15.735 1.00 90.19 719 GLN A CA 1
ATOM 5414 C C . GLN A 1 719 ? 14.589 -14.937 -16.429 1.00 90.19 719 GLN A C 1
ATOM 5416 O O . GLN A 1 719 ? 14.326 -14.167 -17.354 1.00 90.19 719 GLN A O 1
ATOM 5421 N N . GLU A 1 720 ? 15.832 -15.122 -15.984 1.00 90.38 720 GLU A N 1
ATOM 5422 C CA . GLU A 1 720 ? 17.034 -14.646 -16.670 1.00 90.38 720 GLU A CA 1
ATOM 5423 C C . GLU A 1 720 ? 17.663 -15.791 -17.471 1.00 90.38 720 GLU A C 1
ATOM 5425 O O . GLU A 1 720 ? 17.968 -16.864 -16.946 1.00 90.38 720 GLU A O 1
ATOM 5430 N N . LEU A 1 721 ? 17.855 -15.578 -18.772 1.00 93.19 721 LEU A N 1
ATOM 5431 C CA . LEU A 1 721 ? 18.360 -16.623 -19.652 1.00 93.19 721 LEU A CA 1
ATOM 5432 C C . LEU A 1 721 ? 19.883 -16.767 -19.558 1.00 93.19 721 LEU A C 1
ATOM 5434 O O . LEU A 1 721 ? 20.632 -15.912 -20.023 1.00 93.19 721 LEU A O 1
ATOM 5438 N N . ALA A 1 722 ? 20.352 -17.922 -19.085 1.00 91.94 722 ALA A N 1
ATOM 5439 C CA . ALA A 1 722 ? 21.757 -18.334 -19.210 1.00 91.94 722 ALA A CA 1
ATOM 5440 C C . ALA A 1 722 ? 22.098 -18.929 -20.599 1.00 91.94 722 ALA A C 1
ATOM 5442 O O . ALA A 1 722 ? 23.268 -19.051 -20.965 1.00 91.94 722 ALA A O 1
ATOM 5443 N N . ALA A 1 723 ? 21.086 -19.322 -21.380 1.00 93.88 723 ALA A N 1
ATOM 5444 C CA . ALA A 1 723 ? 21.216 -19.922 -22.710 1.00 93.88 723 ALA A CA 1
ATOM 5445 C C . ALA A 1 723 ? 19.978 -19.605 -23.576 1.00 93.88 723 ALA A C 1
ATOM 5447 O O . ALA A 1 723 ? 18.942 -19.243 -23.018 1.00 93.88 723 ALA A O 1
ATOM 5448 N N . PRO A 1 724 ? 20.043 -19.736 -24.918 1.00 95.62 724 PRO A N 1
ATOM 5449 C CA . PRO A 1 724 ? 18.911 -19.391 -25.774 1.00 95.62 724 PRO A CA 1
ATOM 5450 C C . PRO A 1 724 ? 17.664 -20.264 -25.556 1.00 95.62 724 PRO A C 1
ATOM 5452 O O . PRO A 1 724 ? 17.779 -21.485 -25.436 1.00 95.62 724 PRO A O 1
ATOM 5455 N N . ALA A 1 725 ? 16.481 -19.645 -25.580 1.00 96.81 725 ALA A N 1
ATOM 5456 C CA . ALA A 1 725 ? 15.179 -20.291 -25.388 1.00 96.81 725 ALA A CA 1
ATOM 5457 C C . ALA A 1 725 ? 14.137 -19.786 -26.405 1.00 96.81 725 ALA A C 1
ATOM 5459 O O . ALA A 1 725 ? 14.089 -18.598 -26.707 1.00 96.81 725 ALA A O 1
ATOM 5460 N N . ALA A 1 726 ? 13.283 -20.666 -26.936 1.00 93.44 726 ALA A N 1
ATOM 5461 C CA . ALA A 1 726 ? 12.265 -20.294 -27.933 1.00 93.44 726 ALA A CA 1
ATOM 5462 C C . ALA A 1 726 ? 10.976 -19.701 -27.324 1.00 93.44 726 ALA A C 1
ATOM 5464 O O . ALA A 1 726 ? 10.298 -18.899 -27.969 1.00 93.44 726 ALA A O 1
ATOM 5465 N N . THR A 1 727 ? 10.665 -20.095 -26.086 1.00 95.38 727 THR A N 1
ATOM 5466 C CA . THR A 1 727 ? 9.450 -19.735 -25.346 1.00 95.38 727 THR A CA 1
ATOM 5467 C C . THR A 1 727 ? 9.820 -19.445 -23.895 1.00 95.38 727 THR A C 1
ATOM 5469 O O . THR A 1 727 ? 10.660 -20.147 -23.330 1.00 95.38 727 THR A O 1
ATOM 5472 N N . ILE A 1 728 ? 9.168 -18.449 -23.298 1.00 97.31 728 ILE A N 1
ATOM 5473 C CA . ILE A 1 728 ? 9.184 -18.166 -21.855 1.00 97.31 728 ILE A CA 1
ATOM 5474 C C . ILE A 1 728 ? 7.788 -18.469 -21.322 1.00 97.31 728 ILE A C 1
ATOM 5476 O O . ILE A 1 728 ? 6.809 -17.999 -21.900 1.00 97.31 728 ILE A O 1
ATOM 5480 N N . THR A 1 729 ? 7.682 -19.245 -20.246 1.00 96.69 729 THR A N 1
ATOM 5481 C CA . THR A 1 729 ? 6.394 -19.639 -19.661 1.00 96.69 729 THR A CA 1
ATOM 5482 C C . THR A 1 729 ? 6.347 -19.237 -18.199 1.00 96.69 729 THR A C 1
ATOM 5484 O O . THR A 1 729 ? 7.136 -19.736 -17.406 1.00 96.69 729 THR A O 1
ATOM 5487 N N . PHE A 1 730 ? 5.354 -18.427 -17.848 1.00 95.56 730 PHE A N 1
ATOM 5488 C CA . PHE A 1 730 ? 4.899 -18.228 -16.480 1.00 95.56 730 PHE A CA 1
ATOM 5489 C C . PHE A 1 730 ? 3.657 -19.094 -16.264 1.00 95.56 730 PHE A C 1
ATOM 5491 O O . PHE A 1 730 ? 2.582 -18.796 -16.793 1.00 95.56 730 PHE A O 1
ATOM 5498 N N . ASN A 1 731 ? 3.790 -20.185 -15.517 1.00 88.50 731 ASN A N 1
ATOM 5499 C CA . ASN A 1 731 ? 2.680 -21.021 -15.060 1.00 88.50 731 ASN A CA 1
ATOM 5500 C C . ASN A 1 731 ? 2.602 -20.965 -13.529 1.00 88.50 731 ASN A C 1
ATOM 5502 O O . ASN A 1 731 ? 3.629 -20.786 -12.890 1.00 88.50 731 ASN A O 1
ATOM 5506 N N . ASN A 1 732 ? 1.403 -21.151 -12.966 1.00 80.31 732 ASN A N 1
ATOM 5507 C CA . ASN A 1 732 ? 1.114 -20.982 -11.531 1.00 80.31 732 ASN A CA 1
ATOM 5508 C C . ASN A 1 732 ? 1.074 -19.499 -11.112 1.00 80.31 732 ASN A C 1
ATOM 5510 O O . ASN A 1 732 ? 1.578 -19.100 -10.069 1.00 80.31 732 ASN A O 1
ATOM 5514 N N . ILE A 1 733 ? 0.462 -18.654 -11.950 1.00 88.06 733 ILE A N 1
ATOM 5515 C CA . ILE A 1 733 ? 0.298 -17.232 -11.635 1.00 88.06 733 ILE A CA 1
ATOM 5516 C C . ILE A 1 733 ? -0.689 -17.094 -10.461 1.00 88.06 733 ILE A C 1
ATOM 5518 O O . ILE A 1 733 ? -1.859 -17.472 -10.623 1.00 88.06 733 ILE A O 1
ATOM 5522 N N . PRO A 1 734 ? -0.289 -16.526 -9.307 1.00 84.06 734 PRO A N 1
ATOM 5523 C CA . PRO A 1 734 ? -1.168 -16.425 -8.150 1.00 84.06 734 PRO A CA 1
ATOM 5524 C C . PRO A 1 734 ? -2.305 -15.433 -8.408 1.00 84.06 734 PRO A C 1
ATOM 5526 O O . PRO A 1 734 ? -2.145 -14.480 -9.166 1.00 84.06 734 PRO A O 1
ATOM 5529 N N . GLN A 1 735 ? -3.471 -15.636 -7.792 1.00 83.38 735 GLN A N 1
ATOM 5530 C CA . GLN A 1 735 ? -4.714 -14.919 -8.148 1.00 83.38 735 GLN A CA 1
ATOM 5531 C C . GLN A 1 735 ? -5.096 -13.771 -7.196 1.00 83.38 735 GLN A C 1
ATOM 5533 O O . GLN A 1 735 ? -6.145 -13.152 -7.363 1.00 83.38 735 GLN A O 1
ATOM 5538 N N . GLY A 1 736 ? -4.259 -13.496 -6.195 1.00 74.62 736 GLY A N 1
ATOM 5539 C CA . GLY A 1 736 ? -4.543 -12.556 -5.108 1.00 74.62 736 GLY A CA 1
ATOM 5540 C C . GLY A 1 736 ? -4.086 -11.119 -5.347 1.00 74.62 736 GLY A C 1
ATOM 5541 O O . GLY A 1 736 ? -4.185 -10.325 -4.417 1.00 74.62 736 GLY A O 1
ATOM 5542 N N . TYR A 1 737 ? -3.619 -10.763 -6.544 1.00 77.62 737 TYR A N 1
ATOM 5543 C CA . TYR A 1 737 ? -3.310 -9.381 -6.919 1.00 77.62 737 TYR A CA 1
ATOM 5544 C C . TYR A 1 737 ? -4.485 -8.749 -7.704 1.00 77.62 737 TYR A C 1
ATOM 5546 O O . TYR A 1 737 ? -5.321 -9.449 -8.282 1.00 77.62 737 TYR A O 1
ATOM 5554 N N . GLU A 1 738 ? -4.574 -7.419 -7.747 1.00 77.44 738 GLU A N 1
ATOM 5555 C CA . GLU A 1 738 ? -5.574 -6.677 -8.543 1.00 77.44 738 GLU A CA 1
ATOM 5556 C C . GLU A 1 738 ? -5.159 -6.549 -10.017 1.00 77.44 738 GLU A C 1
ATOM 5558 O O . GLU A 1 738 ? -5.993 -6.446 -10.926 1.00 77.44 738 GLU A O 1
ATOM 5563 N N . ALA A 1 739 ? -3.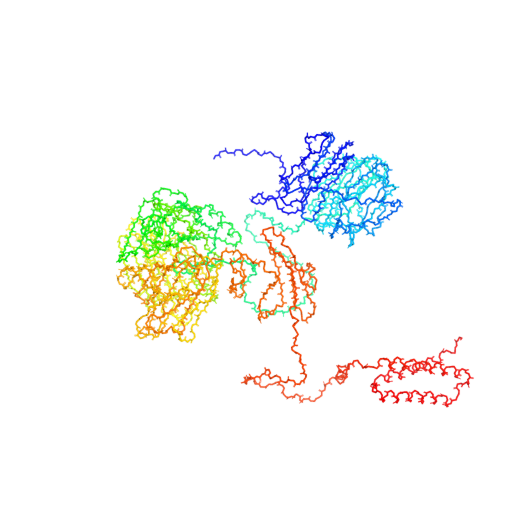850 -6.532 -10.261 1.00 78.50 739 ALA A N 1
ATOM 5564 C CA . ALA A 1 739 ? -3.247 -6.488 -11.581 1.00 78.50 739 ALA A CA 1
ATOM 5565 C C . ALA A 1 739 ? -1.962 -7.330 -11.618 1.00 78.50 739 ALA A C 1
ATOM 5567 O O . ALA A 1 739 ? -1.381 -7.664 -10.587 1.00 78.50 739 ALA A O 1
ATOM 5568 N N . LEU A 1 740 ? -1.506 -7.642 -12.829 1.00 84.19 740 LEU A N 1
ATOM 5569 C CA . LEU A 1 740 ? -0.145 -8.116 -13.074 1.00 84.19 740 LEU A CA 1
ATOM 5570 C C . LEU A 1 740 ? 0.610 -7.088 -13.899 1.00 84.19 740 LEU A C 1
ATOM 5572 O O . LEU A 1 740 ? 0.038 -6.355 -14.718 1.00 84.19 740 LEU A O 1
ATOM 5576 N N . GLN A 1 741 ? 1.921 -7.134 -13.760 1.00 82.38 741 GLN A N 1
ATOM 5577 C CA . GLN A 1 741 ? 2.847 -6.528 -14.686 1.00 82.38 741 GLN A CA 1
ATOM 5578 C C . GLN A 1 741 ? 3.811 -7.578 -15.212 1.00 82.38 741 GLN A C 1
ATOM 5580 O O . GLN A 1 741 ? 4.334 -8.385 -14.457 1.00 82.38 741 GLN A O 1
ATOM 5585 N N . LEU A 1 742 ? 4.088 -7.506 -16.507 1.00 86.75 742 LEU A N 1
ATOM 5586 C CA . LEU A 1 742 ? 5.166 -8.247 -17.135 1.00 86.75 742 LEU A CA 1
ATOM 5587 C C . LEU A 1 742 ? 6.193 -7.250 -17.681 1.00 86.75 742 LEU A C 1
ATOM 5589 O O . LEU A 1 742 ? 5.866 -6.416 -18.536 1.00 86.75 742 LEU A O 1
ATOM 5593 N N . ASN A 1 743 ? 7.420 -7.348 -17.176 1.00 81.00 743 ASN A N 1
ATOM 5594 C CA . ASN A 1 743 ? 8.584 -6.630 -17.681 1.00 81.00 743 ASN A CA 1
ATOM 5595 C C . ASN A 1 743 ? 9.377 -7.546 -18.606 1.00 81.00 743 ASN A C 1
ATOM 5597 O O . ASN A 1 743 ? 9.563 -8.730 -18.322 1.00 81.00 743 ASN A O 1
ATOM 5601 N N . ILE A 1 744 ? 9.812 -6.995 -19.736 1.00 83.88 744 ILE A N 1
ATOM 5602 C CA . ILE A 1 744 ? 10.565 -7.727 -20.751 1.00 83.88 744 ILE A CA 1
ATOM 5603 C C . ILE A 1 744 ? 11.770 -6.884 -21.147 1.00 83.88 744 ILE A C 1
ATOM 5605 O O . ILE A 1 744 ? 11.601 -5.770 -21.648 1.00 83.88 744 ILE A O 1
ATOM 5609 N N . TYR A 1 745 ? 12.962 -7.448 -20.981 1.00 84.56 745 TYR A N 1
ATOM 5610 C CA . TYR A 1 745 ? 14.216 -6.926 -21.507 1.00 84.56 745 TYR A CA 1
ATOM 5611 C C . TYR A 1 745 ? 14.880 -8.037 -22.325 1.00 84.56 745 TYR A C 1
ATOM 5613 O O . TYR A 1 745 ? 15.491 -8.949 -21.778 1.00 84.56 745 TYR A O 1
ATOM 5621 N N . ALA A 1 746 ? 14.675 -8.042 -23.645 1.00 89.25 746 ALA A N 1
ATOM 5622 C CA . ALA A 1 746 ? 14.952 -9.233 -24.453 1.00 89.25 746 ALA A CA 1
ATOM 5623 C C . ALA A 1 746 ? 15.526 -8.944 -25.845 1.00 89.25 746 ALA A C 1
ATOM 5625 O O . ALA A 1 746 ? 15.360 -7.859 -26.413 1.00 89.25 746 ALA A O 1
ATOM 5626 N N . ARG A 1 747 ? 16.191 -9.961 -26.406 1.00 91.25 747 ARG A N 1
ATOM 5627 C CA . ARG A 1 747 ? 16.796 -9.963 -27.746 1.00 91.25 747 ARG A CA 1
ATOM 5628 C C . ARG A 1 747 ? 16.694 -11.349 -28.391 1.00 91.25 747 ARG A C 1
ATOM 5630 O O . ARG A 1 747 ? 16.789 -12.354 -27.696 1.00 91.25 747 ARG A O 1
ATOM 5637 N N . SER A 1 748 ? 16.545 -11.393 -29.717 1.00 94.50 748 SER A N 1
ATOM 5638 C CA . SER A 1 748 ? 16.493 -12.626 -30.519 1.00 94.50 748 SER A CA 1
ATOM 5639 C C . SER A 1 748 ? 17.813 -12.954 -31.245 1.00 94.50 748 SER A C 1
ATOM 5641 O O . SER A 1 748 ? 18.571 -12.055 -31.626 1.00 94.50 748 SER A O 1
ATOM 5643 N N . ASP A 1 749 ? 18.071 -14.244 -31.487 1.00 95.44 749 ASP A N 1
ATOM 5644 C CA . ASP A 1 749 ? 19.131 -14.753 -32.375 1.00 95.44 749 ASP A CA 1
ATOM 5645 C C . ASP A 1 749 ? 18.765 -14.743 -33.876 1.00 95.44 749 ASP A C 1
ATOM 5647 O O . ASP A 1 749 ? 19.622 -15.014 -34.725 1.00 95.44 749 ASP A O 1
ATOM 5651 N N . LEU A 1 750 ? 17.521 -14.397 -34.228 1.00 95.88 750 LEU A N 1
ATOM 5652 C CA . LEU A 1 750 ? 17.044 -14.364 -35.609 1.00 95.88 750 LEU A CA 1
ATOM 5653 C C . LEU A 1 750 ? 17.903 -13.425 -36.468 1.00 95.88 750 LEU A C 1
ATOM 5655 O O . LEU A 1 750 ? 18.184 -12.290 -36.086 1.00 95.88 750 LEU A O 1
ATOM 5659 N N . VAL A 1 751 ? 18.252 -13.852 -37.686 1.00 94.94 751 VAL A N 1
ATOM 5660 C CA . VAL A 1 751 ? 19.022 -13.047 -38.658 1.00 94.94 751 VAL A CA 1
ATOM 5661 C C . VAL A 1 751 ? 18.139 -11.956 -39.291 1.00 94.94 751 VAL A C 1
ATOM 5663 O O . VAL A 1 751 ? 17.774 -11.997 -40.468 1.00 94.94 751 VAL A O 1
ATOM 5666 N N . ALA A 1 752 ? 17.767 -10.976 -38.472 1.00 91.94 752 ALA A N 1
ATOM 5667 C CA . ALA A 1 752 ? 16.914 -9.839 -38.783 1.00 91.94 752 ALA A CA 1
ATOM 5668 C C . ALA A 1 752 ? 17.348 -8.606 -37.968 1.00 91.94 752 ALA A C 1
ATOM 5670 O O . ALA A 1 752 ? 18.185 -8.694 -37.073 1.00 91.94 752 ALA A O 1
ATOM 5671 N N . ASN A 1 753 ? 16.759 -7.443 -38.261 1.00 88.25 753 ASN A N 1
ATOM 5672 C CA . ASN A 1 753 ? 16.979 -6.218 -37.475 1.00 88.25 753 ASN A CA 1
ATOM 5673 C C . ASN A 1 753 ? 16.039 -6.124 -36.255 1.00 88.25 753 ASN A C 1
ATOM 5675 O O . ASN A 1 753 ? 16.179 -5.225 -35.434 1.00 88.25 753 ASN A O 1
ATOM 5679 N N . GLY A 1 754 ? 15.059 -7.021 -36.163 1.00 89.19 754 GLY A N 1
ATOM 5680 C CA . GLY A 1 754 ? 14.139 -7.153 -35.043 1.00 89.19 754 GLY A CA 1
ATOM 5681 C C . GLY A 1 754 ? 13.138 -8.277 -35.292 1.00 89.19 754 GLY A C 1
ATOM 5682 O O . GLY A 1 754 ? 12.929 -8.675 -36.441 1.00 89.19 754 GLY A O 1
ATOM 5683 N N . GLU A 1 755 ? 12.529 -8.775 -34.222 1.00 92.25 755 GLU A N 1
ATOM 5684 C CA . GLU A 1 755 ? 11.533 -9.848 -34.241 1.00 92.25 755 GLU A CA 1
ATOM 5685 C C . GLU A 1 755 ? 10.311 -9.471 -33.395 1.00 92.25 755 GLU A C 1
ATOM 5687 O O . GLU A 1 755 ? 10.415 -8.719 -32.429 1.00 92.25 755 GLU A O 1
ATOM 5692 N N . GLU A 1 756 ? 9.131 -9.957 -33.776 1.00 92.38 756 GLU A N 1
ATOM 5693 C CA . GLU A 1 756 ? 7.898 -9.768 -33.011 1.00 92.38 756 GLU A CA 1
ATOM 5694 C C . GLU A 1 756 ? 7.796 -10.802 -31.884 1.00 92.38 756 GLU A C 1
ATOM 5696 O O . GLU A 1 756 ? 7.919 -12.002 -32.126 1.00 92.38 756 GLU A O 1
ATOM 5701 N N . VAL A 1 757 ? 7.514 -10.337 -30.667 1.00 93.75 757 VAL A N 1
ATOM 5702 C CA . VAL A 1 757 ? 7.171 -11.196 -29.526 1.00 93.75 757 VAL A CA 1
ATOM 5703 C C . VAL A 1 757 ? 5.652 -11.312 -29.462 1.00 93.75 757 VAL A C 1
ATOM 5705 O O . VAL A 1 757 ? 4.940 -10.304 -29.551 1.00 93.75 757 VAL A O 1
ATOM 5708 N N . LYS A 1 758 ? 5.146 -12.530 -29.302 1.00 94.75 758 LYS A N 1
ATOM 5709 C CA . LYS A 1 758 ? 3.734 -12.836 -29.054 1.00 94.75 758 LYS A CA 1
ATOM 5710 C C . LYS A 1 758 ? 3.506 -13.063 -27.566 1.00 94.75 758 LYS A C 1
ATOM 5712 O O . LYS A 1 758 ? 4.411 -13.528 -26.885 1.00 94.75 758 LYS A O 1
ATOM 5717 N N . ILE A 1 759 ? 2.298 -12.768 -27.099 1.00 95.44 759 ILE A N 1
ATOM 5718 C CA . ILE A 1 759 ? 1.817 -13.162 -25.776 1.00 95.44 759 ILE A CA 1
ATOM 5719 C C . ILE A 1 759 ? 0.608 -14.086 -25.922 1.00 95.44 759 ILE A C 1
ATOM 5721 O O . ILE A 1 759 ? -0.303 -13.806 -26.704 1.00 95.44 759 ILE A O 1
ATOM 5725 N N . THR A 1 760 ? 0.611 -15.172 -25.159 1.00 96.44 760 THR A N 1
ATOM 5726 C CA . THR A 1 760 ? -0.483 -16.141 -25.078 1.00 96.44 760 THR A CA 1
ATOM 5727 C C . THR A 1 760 ? -0.910 -16.270 -23.618 1.00 96.44 760 THR A C 1
ATOM 5729 O O . THR A 1 760 ? -0.072 -16.457 -22.742 1.00 96.44 760 THR A O 1
ATOM 5732 N N . PHE A 1 761 ? -2.207 -16.179 -23.339 1.00 97.25 761 PHE A N 1
ATOM 5733 C CA . PHE A 1 761 ? -2.793 -16.392 -22.015 1.00 97.25 761 PHE A CA 1
ATOM 5734 C C . PHE A 1 761 ? -3.466 -17.759 -21.953 1.00 97.25 761 PHE A C 1
ATOM 5736 O O . PHE A 1 761 ? -4.123 -18.160 -22.912 1.00 97.25 761 PHE A O 1
ATOM 5743 N N . ASN A 1 762 ? -3.312 -18.482 -20.842 1.00 96.38 762 ASN A N 1
ATOM 5744 C CA . ASN A 1 762 ? -3.969 -19.776 -20.597 1.00 96.38 762 ASN A CA 1
ATOM 5745 C C . ASN A 1 762 ? -3.805 -20.803 -21.748 1.00 96.38 762 ASN A C 1
ATOM 5747 O O . ASN A 1 762 ? -4.691 -21.622 -21.989 1.00 96.38 762 ASN A O 1
ATOM 5751 N N . ALA A 1 763 ? -2.669 -20.761 -22.460 1.00 94.19 763 ALA A N 1
ATOM 5752 C CA . ALA A 1 763 ? -2.385 -21.537 -23.676 1.00 94.19 763 ALA A CA 1
ATOM 5753 C C . ALA A 1 763 ? -3.379 -21.331 -24.852 1.00 94.19 763 ALA A C 1
ATOM 5755 O O . ALA A 1 763 ? -3.470 -22.172 -25.752 1.00 94.19 763 ALA A O 1
ATOM 5756 N N . ASP A 1 764 ? -4.100 -20.205 -24.891 1.00 96.38 764 ASP A N 1
ATOM 5757 C CA . ASP A 1 764 ? -5.000 -19.840 -25.987 1.00 96.38 764 ASP A CA 1
ATOM 5758 C C . ASP A 1 764 ? -4.236 -19.415 -27.255 1.00 96.38 764 ASP A C 1
ATOM 5760 O O . ASP A 1 764 ? -4.000 -18.236 -27.530 1.00 96.38 764 ASP A O 1
ATOM 5764 N N . ALA A 1 765 ? -3.877 -20.410 -28.063 1.00 90.06 765 ALA A N 1
ATOM 5765 C CA . ALA A 1 765 ? -3.242 -20.225 -29.364 1.00 90.06 765 ALA A CA 1
ATOM 5766 C C . ALA A 1 765 ? -4.187 -19.676 -30.460 1.00 90.06 765 ALA A C 1
ATOM 5768 O O . ALA A 1 765 ? -3.774 -19.550 -31.619 1.00 90.06 765 ALA A O 1
ATOM 5769 N N . VAL A 1 766 ? -5.458 -19.371 -30.157 1.00 94.94 766 VAL A N 1
ATOM 5770 C CA . VAL A 1 766 ? -6.396 -18.815 -31.139 1.00 94.94 766 VAL A CA 1
ATOM 5771 C C . VAL A 1 766 ? -6.120 -17.326 -31.296 1.00 94.94 766 VAL A C 1
ATOM 5773 O O . VAL A 1 766 ? -6.717 -16.485 -30.634 1.00 94.94 766 VAL A O 1
ATOM 5776 N N . ALA A 1 767 ? -5.251 -16.979 -32.250 1.00 91.19 767 ALA A N 1
ATOM 5777 C CA . ALA A 1 767 ? -4.901 -15.587 -32.538 1.00 91.19 767 ALA A CA 1
ATOM 5778 C C . ALA A 1 767 ? -6.126 -14.670 -32.724 1.00 91.19 767 ALA A C 1
ATOM 5780 O O . ALA A 1 767 ? -6.050 -13.502 -32.368 1.00 91.19 767 ALA A O 1
ATOM 5781 N N . GLY A 1 768 ? -7.253 -15.205 -33.221 1.00 92.94 768 GLY A N 1
ATOM 5782 C CA . GLY A 1 768 ? -8.541 -14.513 -33.358 1.00 92.94 768 GLY A CA 1
ATOM 5783 C C . GLY A 1 768 ? -9.145 -13.955 -32.066 1.00 92.94 768 GLY A C 1
ATOM 5784 O O . GLY A 1 768 ? -9.951 -13.042 -32.161 1.00 92.94 768 GLY A O 1
ATOM 5785 N N . ASN A 1 769 ? -8.724 -14.445 -30.899 1.00 94.00 769 ASN A N 1
ATOM 5786 C CA . ASN A 1 769 ? -9.139 -13.931 -29.596 1.00 94.00 769 ASN A CA 1
ATOM 5787 C C . ASN A 1 769 ? -8.280 -12.735 -29.138 1.00 94.00 769 ASN A C 1
ATOM 5789 O O . ASN A 1 769 ? -8.469 -12.245 -28.031 1.00 94.00 769 ASN A O 1
ATOM 5793 N N . TYR A 1 770 ? -7.308 -12.277 -29.933 1.00 94.31 770 TYR A N 1
ATOM 5794 C CA . TYR A 1 770 ? -6.382 -11.204 -29.564 1.00 94.31 770 TYR A CA 1
ATOM 5795 C C . TYR A 1 770 ? -6.499 -10.041 -30.542 1.00 94.31 770 TYR A C 1
ATOM 5797 O O . TYR A 1 770 ? -6.228 -10.188 -31.731 1.00 94.31 770 TYR A O 1
ATOM 5805 N N . ASP A 1 771 ? -6.827 -8.860 -30.033 1.00 92.62 771 ASP A N 1
ATOM 5806 C CA . ASP A 1 771 ? -6.991 -7.645 -30.829 1.00 92.62 771 ASP A CA 1
ATOM 5807 C C . ASP A 1 771 ? -6.241 -6.479 -30.178 1.00 92.62 771 ASP A C 1
ATOM 5809 O O . ASP A 1 771 ? -6.165 -6.383 -28.951 1.00 92.62 771 ASP A O 1
ATOM 5813 N N . TYR A 1 772 ? -5.712 -5.538 -30.969 1.00 92.75 772 TYR A N 1
ATOM 5814 C CA . TYR A 1 772 ? -5.100 -4.332 -30.405 1.00 92.75 772 TYR A CA 1
ATOM 5815 C C . TYR A 1 772 ? -5.212 -3.077 -31.273 1.00 92.75 772 TYR A C 1
ATOM 5817 O O . TYR A 1 772 ? -5.129 -3.103 -32.505 1.00 92.75 772 TYR A O 1
ATOM 5825 N N . GLN A 1 773 ? -5.293 -1.930 -30.595 1.00 93.81 773 GLN A N 1
ATOM 5826 C CA . GLN A 1 773 ? -4.953 -0.626 -31.155 1.00 93.81 773 GLN A CA 1
ATOM 5827 C C . GLN A 1 773 ? -3.507 -0.291 -30.801 1.00 93.81 773 GLN A C 1
ATOM 5829 O O . GLN A 1 773 ? -3.142 -0.287 -29.628 1.00 93.81 773 GLN A O 1
ATOM 5834 N N . GLN A 1 774 ? -2.710 0.105 -31.794 1.00 91.94 774 GLN A N 1
ATOM 5835 C CA . GLN A 1 774 ? -1.394 0.701 -31.575 1.00 91.94 774 GLN A CA 1
ATOM 5836 C C . GLN A 1 774 ? -1.313 2.159 -32.031 1.00 91.94 774 GLN A C 1
ATOM 5838 O O . GLN A 1 774 ? -1.989 2.586 -32.974 1.00 91.94 774 GLN A O 1
ATOM 5843 N N . LEU A 1 775 ? -0.418 2.889 -31.373 1.00 91.69 775 LEU A N 1
ATOM 5844 C CA . LEU A 1 775 ? 0.142 4.177 -31.760 1.00 91.69 775 LEU A CA 1
ATOM 5845 C C . LEU A 1 775 ? 1.668 4.013 -31.760 1.00 91.69 775 LEU A C 1
ATOM 5847 O O . LEU A 1 775 ? 2.242 3.617 -30.750 1.00 91.69 775 LEU A O 1
ATOM 5851 N N . ARG A 1 776 ? 2.324 4.288 -32.888 1.00 91.31 776 ARG A N 1
ATOM 5852 C CA . ARG A 1 776 ? 3.750 4.008 -33.109 1.00 91.31 776 ARG A CA 1
ATOM 5853 C C . ARG A 1 776 ? 4.455 5.207 -33.719 1.00 91.31 776 ARG A C 1
ATOM 5855 O O . ARG A 1 776 ? 4.028 5.710 -34.760 1.00 91.31 776 ARG A O 1
ATOM 5862 N N . GLY A 1 777 ? 5.560 5.616 -33.108 1.00 91.44 777 GLY A N 1
ATOM 5863 C CA . GLY A 1 777 ? 6.564 6.458 -33.750 1.00 91.44 777 GLY A CA 1
ATOM 5864 C C . GLY A 1 777 ? 7.650 5.594 -34.356 1.00 91.44 777 GLY A C 1
ATOM 5865 O O . GLY A 1 777 ? 8.109 4.659 -33.702 1.00 91.44 777 GLY A O 1
ATOM 5866 N N . SER A 1 778 ? 8.073 5.911 -35.576 1.00 90.25 778 SER A N 1
ATOM 5867 C CA . SER A 1 778 ? 9.306 5.361 -36.123 1.00 90.25 778 SER A CA 1
ATOM 5868 C C . SER A 1 778 ? 10.046 6.372 -36.988 1.00 90.25 778 SER A C 1
ATOM 5870 O O . SER A 1 778 ? 9.484 6.929 -37.936 1.00 90.25 778 SER A O 1
ATOM 5872 N N . GLY A 1 779 ? 11.293 6.662 -36.615 1.00 89.06 779 GLY A N 1
ATOM 5873 C CA . GLY A 1 779 ? 12.054 7.788 -37.142 1.00 89.06 779 GLY A CA 1
ATOM 5874 C C . GLY A 1 779 ? 11.246 9.084 -37.025 1.00 89.06 779 GLY A C 1
ATOM 5875 O O . GLY A 1 779 ? 10.844 9.487 -35.933 1.00 89.06 779 GLY A O 1
ATOM 5876 N N . ALA A 1 780 ? 10.963 9.712 -38.168 1.00 90.50 780 ALA A N 1
ATOM 5877 C CA . ALA A 1 780 ? 10.162 10.935 -38.270 1.00 90.50 780 ALA A CA 1
ATOM 5878 C C . ALA A 1 780 ? 8.635 10.711 -38.412 1.00 90.50 780 ALA A C 1
ATOM 5880 O O . ALA A 1 780 ? 7.879 11.679 -38.509 1.00 90.50 780 ALA A O 1
ATOM 5881 N N . VAL A 1 781 ? 8.158 9.461 -38.467 1.00 91.56 781 VAL A N 1
ATOM 5882 C CA . VAL A 1 781 ? 6.762 9.121 -38.803 1.00 91.56 781 VAL A CA 1
ATOM 5883 C C . VAL A 1 781 ? 5.964 8.725 -37.561 1.00 91.56 781 VAL A C 1
ATOM 5885 O O . VAL A 1 781 ? 6.365 7.828 -36.824 1.00 91.56 781 VAL A O 1
ATOM 5888 N N . VAL A 1 782 ? 4.790 9.336 -37.361 1.00 94.38 782 VAL A N 1
ATOM 5889 C CA . VAL A 1 782 ? 3.755 8.814 -36.449 1.00 94.38 782 VAL A CA 1
ATOM 5890 C C . VAL A 1 782 ? 2.754 8.000 -37.258 1.00 94.38 782 VAL A C 1
ATOM 5892 O O . VAL A 1 782 ? 2.298 8.434 -38.313 1.00 94.38 782 VAL A O 1
ATOM 5895 N N . SER A 1 783 ? 2.379 6.838 -36.740 1.00 94.06 783 SER A N 1
ATOM 5896 C CA . SER A 1 783 ? 1.385 5.940 -37.322 1.00 94.06 783 SER A CA 1
ATOM 5897 C C . SER A 1 783 ? 0.454 5.400 -36.239 1.00 94.06 783 SER A C 1
ATOM 5899 O O . SER A 1 783 ? 0.830 5.309 -35.070 1.00 94.06 783 SER A O 1
ATOM 5901 N N . ALA A 1 784 ? -0.760 5.028 -36.624 1.00 94.88 784 ALA A N 1
ATOM 5902 C CA . ALA A 1 784 ? -1.658 4.232 -35.799 1.00 94.88 784 ALA A CA 1
ATOM 5903 C C . ALA A 1 784 ? -2.170 3.059 -36.638 1.00 94.88 784 ALA A C 1
ATOM 5905 O O . ALA A 1 784 ? -2.254 3.169 -37.862 1.00 94.88 784 ALA A O 1
ATOM 5906 N N . ALA A 1 785 ? -2.489 1.944 -35.991 1.00 94.12 785 ALA A N 1
ATOM 5907 C CA . ALA A 1 785 ? -3.152 0.815 -36.634 1.00 94.12 785 ALA A CA 1
ATOM 5908 C C . ALA A 1 785 ? -4.018 0.072 -35.616 1.00 94.12 785 ALA A C 1
ATOM 5910 O O . ALA A 1 785 ? -3.612 -0.086 -34.465 1.00 94.12 785 ALA A O 1
ATOM 5911 N N . ARG A 1 786 ? -5.176 -0.418 -36.058 1.00 91.94 786 ARG A N 1
ATOM 5912 C CA . ARG A 1 786 ? -5.923 -1.466 -35.366 1.00 91.94 786 ARG A CA 1
ATOM 5913 C C . ARG A 1 786 ? -5.626 -2.770 -36.087 1.00 91.94 786 ARG A C 1
ATOM 5915 O O . ARG A 1 786 ? -5.816 -2.836 -37.301 1.00 91.94 786 ARG A O 1
ATOM 5922 N N . ASN A 1 787 ? -5.152 -3.764 -35.352 1.00 91.25 787 ASN A N 1
ATOM 5923 C CA . ASN A 1 787 ? -4.943 -5.110 -35.861 1.00 91.25 787 ASN A CA 1
ATOM 5924 C C . ASN A 1 787 ? -5.904 -6.028 -35.123 1.00 91.25 787 ASN A C 1
ATOM 5926 O O . ASN A 1 787 ? -5.964 -5.989 -33.895 1.00 91.25 787 ASN A O 1
ATOM 5930 N N . ALA A 1 788 ? -6.656 -6.804 -35.894 1.00 89.81 788 ALA A N 1
ATOM 5931 C CA . ALA A 1 788 ? -7.472 -7.876 -35.362 1.00 89.81 788 ALA A CA 1
ATOM 5932 C C . ALA A 1 788 ? -6.732 -9.207 -35.511 1.00 89.81 788 ALA A C 1
ATOM 5934 O O . ALA A 1 788 ? -5.896 -9.340 -36.413 1.00 89.81 788 ALA A O 1
ATOM 5935 N N . ALA A 1 789 ? -7.071 -10.179 -34.674 1.00 92.94 789 ALA A N 1
ATOM 5936 C CA . ALA A 1 789 ? -6.517 -11.529 -34.701 1.00 92.94 789 ALA A CA 1
ATOM 5937 C C . ALA A 1 789 ? -4.969 -11.600 -34.597 1.00 92.94 789 ALA A C 1
ATOM 5939 O O . ALA A 1 789 ? -4.305 -12.250 -35.413 1.00 92.94 789 ALA A O 1
ATOM 5940 N N . SER A 1 790 ? -4.366 -10.891 -33.636 1.00 93.44 790 SER A N 1
ATOM 5941 C CA . SER A 1 790 ? -2.914 -10.768 -33.471 1.00 93.44 790 SER A CA 1
ATOM 5942 C C . SER A 1 790 ? -2.459 -10.718 -32.005 1.00 93.44 790 SER A C 1
ATOM 5944 O O . SER A 1 790 ? -2.712 -9.756 -31.286 1.00 93.44 790 SER A O 1
ATOM 5946 N N . GLN A 1 791 ? -1.672 -11.723 -31.612 1.00 93.38 791 GLN A N 1
ATOM 5947 C CA . GLN A 1 791 ? -1.047 -11.883 -30.288 1.00 93.38 791 GLN A CA 1
ATOM 5948 C C . GLN A 1 791 ? 0.210 -11.015 -30.061 1.00 93.38 791 GLN A C 1
ATOM 5950 O O . GLN A 1 791 ? 0.880 -11.158 -29.042 1.00 93.38 791 GLN A O 1
ATOM 5955 N N . VAL A 1 792 ? 0.608 -10.158 -31.010 1.00 91.81 792 VAL A N 1
ATOM 5956 C CA . VAL A 1 792 ? 1.912 -9.467 -30.955 1.00 91.81 792 VAL A CA 1
ATOM 5957 C C . VAL A 1 792 ? 1.937 -8.411 -29.842 1.00 91.81 792 VAL A C 1
ATOM 5959 O O . VAL A 1 792 ? 1.273 -7.377 -29.933 1.00 91.81 792 VAL A O 1
ATOM 5962 N N . VAL A 1 793 ? 2.764 -8.637 -28.817 1.00 89.25 793 VAL A N 1
ATOM 5963 C CA . VAL A 1 793 ? 2.877 -7.784 -27.624 1.00 89.25 793 VAL A CA 1
ATOM 5964 C C . VAL A 1 793 ? 3.905 -6.670 -27.833 1.00 89.25 793 VAL A C 1
ATOM 5966 O O . VAL A 1 793 ? 3.574 -5.490 -27.693 1.00 89.25 793 VAL A O 1
ATOM 5969 N N . MET A 1 794 ? 5.094 -7.002 -28.340 1.00 87.94 794 MET A N 1
ATOM 5970 C CA . MET A 1 794 ? 6.174 -6.054 -28.639 1.00 87.94 794 MET A CA 1
ATOM 5971 C C . MET A 1 794 ? 6.969 -6.472 -29.883 1.00 87.94 794 MET A C 1
ATOM 5973 O O . MET A 1 794 ? 6.689 -7.490 -30.514 1.00 87.94 794 MET A O 1
ATOM 5977 N N . VAL A 1 795 ? 7.960 -5.662 -30.238 1.00 87.69 795 VAL A N 1
ATOM 5978 C CA . VAL A 1 795 ? 9.066 -6.050 -31.121 1.00 87.69 795 VAL A CA 1
ATOM 5979 C C . VAL A 1 795 ? 10.325 -6.015 -30.248 1.00 87.69 795 VAL A C 1
ATOM 5981 O O . VAL A 1 795 ? 10.400 -5.168 -29.364 1.00 87.69 795 VAL A O 1
ATOM 5984 N N . ILE A 1 796 ? 11.291 -6.900 -30.476 1.00 89.19 796 ILE A N 1
ATOM 5985 C CA . ILE A 1 796 ? 12.623 -6.871 -29.850 1.00 89.19 796 ILE A CA 1
ATOM 5986 C C . ILE A 1 796 ? 13.719 -6.768 -30.919 1.00 89.19 796 ILE A C 1
ATOM 5988 O O . ILE A 1 796 ? 13.462 -7.071 -32.089 1.00 89.19 796 ILE A O 1
ATOM 5992 N N . PRO A 1 797 ? 14.944 -6.360 -30.558 1.00 90.25 797 PRO A N 1
ATOM 5993 C CA . PRO A 1 797 ? 16.109 -6.454 -31.425 1.00 90.25 797 PRO A CA 1
ATOM 5994 C C . PRO A 1 797 ? 16.453 -7.903 -31.778 1.00 90.25 797 PRO A C 1
ATOM 5996 O O . PRO A 1 797 ? 16.150 -8.832 -31.030 1.00 90.25 797 PRO A O 1
ATOM 5999 N N . ALA A 1 798 ? 17.112 -8.087 -32.920 1.00 92.12 798 ALA A N 1
ATOM 6000 C CA . ALA A 1 798 ? 17.550 -9.391 -33.413 1.00 92.12 798 ALA A CA 1
ATOM 6001 C C . ALA A 1 798 ? 18.987 -9.310 -33.978 1.00 92.12 798 ALA A C 1
ATOM 6003 O O . ALA A 1 798 ? 19.602 -8.242 -33.964 1.00 92.12 798 ALA A O 1
ATOM 6004 N N . ALA A 1 799 ? 19.558 -10.417 -34.454 1.00 92.75 799 ALA A N 1
ATOM 6005 C CA . ALA A 1 799 ? 21.007 -10.590 -34.603 1.00 92.75 799 ALA A CA 1
ATOM 6006 C C . ALA A 1 799 ? 21.755 -9.602 -35.530 1.00 92.75 799 ALA A C 1
ATOM 6008 O O . ALA A 1 799 ? 22.980 -9.532 -35.447 1.00 92.75 799 ALA A O 1
ATOM 6009 N N . ASN A 1 800 ? 21.077 -8.826 -36.387 1.00 92.12 800 ASN A N 1
ATOM 6010 C CA . ASN A 1 800 ? 21.736 -7.819 -37.235 1.00 92.12 800 ASN A CA 1
ATOM 6011 C C . ASN A 1 800 ? 22.040 -6.482 -36.524 1.00 92.12 800 ASN A C 1
ATOM 6013 O O . ASN A 1 800 ? 22.725 -5.644 -37.113 1.00 92.12 800 ASN A O 1
ATOM 6017 N N . VAL A 1 801 ? 21.508 -6.238 -35.322 1.00 88.25 801 VAL A N 1
ATOM 6018 C CA . VAL A 1 801 ? 21.812 -5.025 -34.532 1.00 88.25 801 VAL A CA 1
ATOM 6019 C C . VAL A 1 801 ? 23.027 -5.227 -33.609 1.00 88.25 801 VAL A C 1
ATOM 6021 O O . VAL A 1 801 ? 23.456 -6.365 -33.399 1.00 88.25 801 VAL A O 1
ATOM 6024 N N . GLY A 1 802 ? 23.605 -4.155 -33.052 1.00 84.06 802 GLY A N 1
ATOM 6025 C CA . GLY A 1 802 ? 24.818 -4.223 -32.223 1.00 84.06 802 GLY A CA 1
ATOM 6026 C C . GLY A 1 802 ? 24.651 -5.147 -31.016 1.00 84.06 802 GLY A C 1
ATOM 6027 O O . GLY A 1 802 ? 23.557 -5.260 -30.475 1.00 84.06 802 GLY A O 1
ATOM 6028 N N . ALA A 1 803 ? 25.708 -5.873 -30.635 1.00 80.75 803 ALA A N 1
ATOM 6029 C CA . ALA A 1 803 ? 25.602 -7.101 -29.832 1.00 80.75 803 ALA A CA 1
ATOM 6030 C C . ALA A 1 803 ? 24.860 -6.956 -28.487 1.00 80.75 803 ALA A C 1
ATOM 6032 O O . ALA A 1 803 ? 24.097 -7.852 -28.140 1.00 80.75 803 ALA A O 1
ATOM 6033 N N . ASN A 1 804 ? 25.031 -5.825 -27.796 1.00 80.94 804 ASN A N 1
ATOM 6034 C CA . ASN A 1 804 ? 24.477 -5.570 -26.459 1.00 80.94 804 ASN A CA 1
ATOM 6035 C C . ASN A 1 804 ? 23.148 -4.783 -26.497 1.00 80.94 804 ASN A C 1
ATOM 6037 O O . ASN A 1 804 ? 22.698 -4.266 -25.480 1.00 80.94 804 ASN A O 1
ATOM 6041 N N . GLU A 1 805 ? 22.522 -4.650 -27.671 1.00 82.81 805 GLU A N 1
ATOM 6042 C CA . GLU A 1 805 ? 21.258 -3.925 -27.817 1.00 82.81 805 GLU A CA 1
ATOM 6043 C C . GLU A 1 805 ? 20.047 -4.845 -27.561 1.00 82.81 805 GLU A C 1
ATOM 6045 O O . GLU A 1 805 ? 19.762 -5.739 -28.367 1.00 82.81 805 GLU A O 1
ATOM 6050 N N . PHE A 1 806 ? 19.303 -4.590 -26.483 1.00 83.62 806 PHE A N 1
ATOM 6051 C CA . PHE A 1 806 ? 18.077 -5.302 -26.090 1.00 83.62 806 PHE A CA 1
ATOM 6052 C C . PHE A 1 806 ? 16.851 -4.371 -26.126 1.00 83.62 806 PHE A C 1
ATOM 6054 O O . PHE A 1 806 ? 16.969 -3.146 -26.091 1.00 83.62 806 PHE A O 1
ATOM 6061 N N . GLY A 1 807 ? 15.655 -4.954 -26.250 1.00 79.88 807 GLY A N 1
ATOM 6062 C CA . GLY A 1 807 ? 14.387 -4.225 -26.326 1.00 79.88 807 GLY A CA 1
ATOM 6063 C C . GLY A 1 807 ? 13.617 -4.281 -25.017 1.00 79.88 807 GLY A C 1
ATOM 6064 O O . GLY A 1 807 ? 13.417 -5.367 -24.480 1.00 79.88 807 GLY A O 1
ATOM 6065 N N . GLY A 1 808 ? 13.140 -3.122 -24.558 1.00 78.44 808 GLY A N 1
ATOM 6066 C CA . GLY A 1 808 ? 12.323 -2.992 -23.353 1.00 78.44 808 GLY A CA 1
ATOM 6067 C C . GLY A 1 808 ? 10.816 -2.971 -23.640 1.00 78.44 808 GLY A C 1
ATOM 6068 O O . GLY A 1 808 ? 10.348 -2.296 -24.571 1.00 78.44 808 GLY A O 1
ATOM 6069 N N . ALA A 1 809 ? 10.032 -3.648 -22.802 1.00 77.31 809 ALA A N 1
ATOM 6070 C CA . ALA A 1 809 ? 8.588 -3.451 -22.693 1.00 77.31 809 ALA A CA 1
ATOM 6071 C C . ALA A 1 809 ? 8.087 -3.546 -21.251 1.00 77.31 809 ALA A C 1
ATOM 6073 O O . ALA A 1 809 ? 8.575 -4.342 -20.454 1.00 77.31 809 ALA A O 1
ATOM 6074 N N . VAL A 1 810 ? 7.026 -2.784 -20.984 1.00 79.12 810 VAL A N 1
ATOM 6075 C CA . VAL A 1 810 ? 6.159 -2.941 -19.816 1.00 79.12 810 VAL A CA 1
ATOM 6076 C C . VAL A 1 810 ? 4.750 -3.257 -20.307 1.00 79.12 810 VAL A C 1
ATOM 6078 O O . VAL A 1 810 ? 4.152 -2.466 -21.050 1.00 79.12 810 VAL A O 1
ATOM 6081 N N . VAL A 1 811 ? 4.216 -4.397 -19.871 1.00 85.88 811 VAL A N 1
ATOM 6082 C CA . VAL A 1 811 ? 2.838 -4.841 -20.110 1.00 85.88 811 VAL A CA 1
ATOM 6083 C C . VAL A 1 811 ? 2.077 -4.792 -18.787 1.00 85.88 811 VAL A C 1
ATOM 6085 O O . VAL A 1 811 ? 2.504 -5.401 -17.813 1.00 85.88 811 VAL A O 1
ATOM 6088 N N . THR A 1 812 ? 0.945 -4.090 -18.745 1.00 83.69 812 THR A N 1
ATOM 6089 C CA . THR A 1 812 ? 0.088 -3.984 -17.549 1.00 83.69 812 THR A CA 1
ATOM 6090 C C . THR A 1 812 ? -1.253 -4.672 -17.798 1.00 83.69 812 THR A C 1
ATOM 6092 O O . THR A 1 812 ? -1.953 -4.303 -18.747 1.00 83.69 812 THR A O 1
ATOM 6095 N N . LEU A 1 813 ? -1.607 -5.638 -16.947 1.00 86.81 813 LEU A N 1
ATOM 6096 C CA . LEU A 1 813 ? -2.773 -6.524 -17.038 1.00 86.81 813 LEU A CA 1
ATOM 6097 C C . LEU A 1 813 ? -3.719 -6.256 -15.857 1.00 86.81 813 LEU A C 1
ATOM 6099 O O . LEU A 1 813 ? -3.552 -6.815 -14.775 1.00 86.81 813 LEU A O 1
ATOM 6103 N N . ASN A 1 814 ? -4.715 -5.392 -16.056 1.00 80.69 814 ASN A N 1
ATOM 6104 C CA . ASN A 1 814 ? -5.672 -5.035 -15.004 1.00 80.69 814 ASN A CA 1
ATOM 6105 C C . ASN A 1 814 ? -6.746 -6.121 -14.851 1.00 80.69 814 ASN A C 1
ATOM 6107 O O . ASN A 1 814 ? -7.218 -6.652 -15.856 1.00 80.69 814 ASN A O 1
ATOM 6111 N N . GLN A 1 815 ? -7.194 -6.400 -13.619 1.00 79.69 815 GLN A N 1
ATOM 6112 C CA . GLN A 1 815 ? -8.240 -7.395 -13.338 1.00 79.69 815 GLN A CA 1
ATOM 6113 C C . GLN A 1 815 ? -7.954 -8.783 -13.956 1.00 79.69 815 GLN A C 1
ATOM 6115 O O . GLN A 1 815 ? -8.867 -9.480 -14.408 1.00 79.69 815 GLN A O 1
ATOM 6120 N N . TYR A 1 816 ? -6.688 -9.202 -14.014 1.00 87.81 816 TYR A N 1
ATOM 6121 C CA . TYR A 1 816 ? -6.306 -10.483 -14.620 1.00 87.81 816 TYR A CA 1
ATOM 6122 C C . TYR A 1 816 ? -7.034 -11.678 -13.977 1.00 87.81 816 TYR A C 1
ATOM 6124 O O . TYR A 1 816 ? -7.433 -12.587 -14.698 1.00 87.81 816 TYR A O 1
ATOM 6132 N N . SER A 1 817 ? -7.273 -11.625 -12.662 1.00 88.19 817 SER A N 1
ATOM 6133 C CA . SER A 1 817 ? -7.857 -12.681 -11.828 1.00 88.19 817 SER A CA 1
ATOM 6134 C C . SER A 1 817 ? -9.390 -12.726 -11.819 1.00 88.19 817 SER A C 1
ATOM 6136 O O . SER A 1 817 ? -9.984 -13.705 -11.369 1.00 88.19 817 SER A O 1
ATOM 6138 N N . THR A 1 818 ? -10.075 -11.692 -12.323 1.00 84.94 818 THR A N 1
ATOM 6139 C CA . THR A 1 818 ? -11.549 -11.667 -12.323 1.00 84.94 818 THR A CA 1
ATOM 6140 C C . THR A 1 818 ? -12.129 -12.677 -13.318 1.00 84.94 818 THR A C 1
ATOM 6142 O O . THR A 1 818 ? -11.451 -13.117 -14.242 1.00 84.94 818 THR A O 1
ATOM 6145 N N . THR A 1 819 ? -13.413 -13.012 -13.194 1.00 89.81 819 THR A N 1
ATOM 6146 C CA . THR A 1 819 ? -14.142 -13.820 -14.196 1.00 89.81 819 THR A CA 1
ATOM 6147 C C . THR A 1 819 ? -15.166 -13.003 -14.997 1.00 89.81 819 THR A C 1
ATOM 6149 O O . THR A 1 819 ? -16.062 -13.547 -15.644 1.00 89.81 819 THR A O 1
ATOM 6152 N N . VAL A 1 820 ? -15.057 -11.670 -14.938 1.00 83.50 820 VAL A N 1
ATOM 6153 C CA . VAL A 1 820 ? -16.025 -10.715 -15.493 1.00 83.50 820 VAL A CA 1
ATOM 6154 C C . VAL A 1 820 ? -15.386 -9.923 -16.629 1.00 83.50 820 VAL A C 1
ATOM 6156 O O . VAL A 1 820 ? -14.449 -9.162 -16.411 1.00 83.50 820 VAL A O 1
ATOM 6159 N N . GLY A 1 821 ? -15.954 -10.054 -17.829 1.00 85.75 821 GLY A N 1
ATOM 6160 C CA . GLY A 1 821 ? -15.523 -9.298 -19.005 1.00 85.75 821 GLY A CA 1
ATOM 6161 C C . GLY A 1 821 ? -14.225 -9.793 -19.646 1.00 85.75 821 GLY A C 1
ATOM 6162 O O . GLY A 1 821 ? -13.491 -10.590 -19.075 1.00 85.75 821 GLY A O 1
ATOM 6163 N N . HIS A 1 822 ? -13.967 -9.319 -20.863 1.00 91.38 822 HIS A N 1
ATOM 6164 C CA . HIS A 1 822 ? -12.760 -9.630 -21.632 1.00 91.38 822 HIS A CA 1
ATOM 6165 C C . HIS A 1 822 ? -11.550 -8.907 -21.027 1.00 91.38 822 HIS A C 1
ATOM 6167 O O . HIS A 1 822 ? -11.671 -7.745 -20.618 1.00 91.38 822 HIS A O 1
ATOM 6173 N N . LYS A 1 823 ? -10.374 -9.544 -21.020 1.00 90.88 823 LYS A N 1
ATOM 6174 C CA . LYS A 1 823 ? -9.168 -8.948 -20.426 1.00 90.88 823 LYS A CA 1
ATOM 6175 C C . LYS A 1 823 ? -8.631 -7.788 -21.255 1.00 90.88 823 LYS A C 1
ATOM 6177 O O . LYS A 1 823 ? -8.447 -7.897 -22.468 1.00 90.88 823 LYS A O 1
ATOM 6182 N N . HIS A 1 824 ? -8.350 -6.676 -20.576 1.00 90.19 824 HIS A N 1
ATOM 6183 C CA . HIS A 1 824 ? -7.715 -5.489 -21.142 1.00 90.19 824 HIS A CA 1
ATOM 6184 C C . HIS A 1 824 ? -6.292 -5.353 -20.616 1.00 90.19 824 HIS A C 1
ATOM 6186 O O . HIS A 1 824 ? -6.046 -5.486 -19.417 1.00 90.19 824 HIS A O 1
ATOM 6192 N N . PHE A 1 825 ? -5.359 -5.054 -21.515 1.00 89.81 825 PHE A N 1
ATOM 6193 C CA . PHE A 1 825 ? -3.975 -4.789 -21.152 1.00 89.81 825 PHE A CA 1
ATOM 6194 C C . PHE A 1 825 ? -3.390 -3.640 -21.967 1.00 89.81 825 PHE A C 1
ATOM 6196 O O . PHE A 1 825 ? -3.781 -3.379 -23.110 1.00 89.81 825 PHE A O 1
ATOM 6203 N N . THR A 1 826 ? -2.454 -2.913 -21.358 1.00 87.00 826 THR A N 1
ATOM 6204 C CA . THR A 1 826 ? -1.764 -1.785 -22.001 1.00 87.00 826 THR A CA 1
ATOM 6205 C C . THR A 1 826 ? -0.270 -2.034 -22.060 1.00 87.00 826 THR A C 1
ATOM 6207 O O . THR A 1 826 ? 0.295 -2.654 -21.164 1.00 87.00 826 THR A O 1
ATOM 6210 N N . ILE A 1 827 ? 0.362 -1.553 -23.127 1.00 84.62 827 ILE A N 1
ATOM 6211 C CA . ILE A 1 827 ? 1.771 -1.824 -23.417 1.00 84.62 827 ILE A CA 1
ATOM 6212 C C . ILE A 1 827 ? 2.463 -0.505 -23.744 1.00 84.62 827 ILE A C 1
ATOM 6214 O O . ILE A 1 827 ? 1.955 0.269 -24.561 1.00 84.62 827 ILE A O 1
ATOM 6218 N N . LEU A 1 828 ? 3.634 -0.277 -23.152 1.00 79.38 828 LEU A N 1
ATOM 6219 C CA . LEU A 1 828 ? 4.640 0.650 -23.669 1.00 79.38 828 LEU A CA 1
ATOM 6220 C C . LEU A 1 828 ? 5.894 -0.162 -23.990 1.00 79.38 828 LEU A C 1
ATOM 6222 O O . LEU A 1 828 ? 6.367 -0.923 -23.153 1.00 79.38 828 LEU A O 1
ATOM 6226 N N . THR A 1 829 ? 6.425 0.000 -25.197 1.00 81.00 829 THR A N 1
ATOM 6227 C CA . THR A 1 829 ? 7.640 -0.690 -25.636 1.00 81.00 829 THR A CA 1
ATOM 6228 C C . THR A 1 829 ? 8.439 0.167 -26.610 1.00 81.00 829 THR A C 1
ATOM 6230 O O . THR A 1 829 ? 7.874 0.989 -27.342 1.00 81.00 829 THR A O 1
ATOM 6233 N N . GLY A 1 830 ? 9.755 -0.026 -26.625 1.00 72.69 830 GLY A N 1
ATOM 6234 C CA . GLY A 1 830 ? 10.660 0.570 -27.597 1.00 72.69 830 GLY A CA 1
ATOM 6235 C C . GLY A 1 830 ? 11.607 -0.457 -28.203 1.00 72.69 830 GLY A C 1
ATOM 6236 O O . GLY A 1 830 ? 11.941 -1.463 -27.582 1.00 72.69 830 GLY A O 1
ATOM 6237 N N . VAL A 1 831 ? 12.053 -0.173 -29.428 1.00 70.75 831 VAL A N 1
ATOM 6238 C CA . VAL A 1 831 ? 13.112 -0.933 -30.107 1.00 70.75 831 VAL A CA 1
ATOM 6239 C C . VAL A 1 831 ? 14.124 0.044 -30.671 1.00 70.75 831 VAL A C 1
ATOM 6241 O O . VAL A 1 831 ? 13.745 0.977 -31.388 1.00 70.75 831 VAL A O 1
ATOM 6244 N N . ASN A 1 832 ? 15.386 -0.206 -30.324 1.00 62.56 832 ASN A N 1
ATOM 6245 C CA . ASN A 1 832 ? 16.629 0.452 -30.726 1.00 62.56 832 ASN A CA 1
ATOM 6246 C C . ASN A 1 832 ? 16.450 1.689 -31.602 1.00 62.56 832 ASN A C 1
ATOM 6248 O O . ASN A 1 832 ? 16.270 1.592 -32.820 1.00 62.56 832 ASN A O 1
ATOM 6252 N N . GLU A 1 833 ? 16.555 2.854 -30.956 1.00 65.44 833 GLU A N 1
ATOM 6253 C CA . GLU A 1 833 ? 16.771 4.181 -31.557 1.00 65.44 833 GLU A CA 1
ATOM 6254 C C . GLU A 1 833 ? 15.663 4.701 -32.488 1.00 65.44 833 GLU A C 1
ATOM 6256 O O . GLU A 1 833 ? 15.622 5.891 -32.786 1.00 65.44 833 GLU A O 1
ATOM 6261 N N . ASN A 1 834 ? 14.764 3.838 -32.959 1.00 74.81 834 ASN A N 1
ATOM 6262 C CA . ASN A 1 834 ? 13.929 4.073 -34.132 1.00 74.81 834 ASN A CA 1
ATOM 6263 C C . ASN A 1 834 ? 12.471 3.662 -33.938 1.00 74.81 834 ASN A C 1
ATOM 6265 O O . ASN A 1 834 ? 11.693 3.814 -34.884 1.00 74.81 834 ASN A O 1
ATOM 6269 N N . GLN A 1 835 ? 12.074 3.113 -32.784 1.00 83.50 835 GLN A N 1
ATOM 6270 C CA . GLN A 1 835 ? 10.679 2.765 -32.500 1.00 83.50 835 GLN A CA 1
ATOM 6271 C C . GLN A 1 835 ? 10.279 3.020 -31.046 1.00 83.50 835 GLN A C 1
ATOM 6273 O O . GLN A 1 835 ? 10.966 2.610 -30.119 1.00 83.50 835 GLN A O 1
ATOM 6278 N N . VAL A 1 836 ? 9.106 3.631 -30.873 1.00 87.19 836 VAL A N 1
ATOM 6279 C CA . VAL A 1 836 ? 8.345 3.632 -29.618 1.00 87.19 836 VAL A CA 1
ATOM 6280 C C . VAL A 1 836 ? 6.890 3.320 -29.955 1.00 87.19 836 VAL A C 1
ATOM 6282 O O . VAL A 1 836 ? 6.328 3.883 -30.902 1.00 87.19 836 VAL A O 1
ATOM 6285 N N . ILE A 1 837 ? 6.297 2.379 -29.228 1.00 86.88 837 ILE A N 1
ATOM 6286 C CA . ILE A 1 837 ? 4.969 1.827 -29.493 1.00 86.88 837 ILE A CA 1
ATOM 6287 C C . ILE A 1 837 ? 4.169 1.844 -28.194 1.00 86.88 837 ILE A C 1
ATOM 6289 O O . ILE A 1 837 ? 4.630 1.373 -27.157 1.00 86.88 837 ILE A O 1
ATOM 6293 N N . ILE A 1 838 ? 2.946 2.362 -28.274 1.00 88.19 838 ILE A N 1
ATOM 6294 C CA . ILE A 1 838 ? 1.949 2.282 -27.209 1.00 88.19 838 ILE A CA 1
ATOM 6295 C C . ILE A 1 838 ? 0.785 1.454 -27.739 1.00 88.19 838 ILE A C 1
ATOM 6297 O O . ILE A 1 838 ? 0.276 1.743 -28.829 1.00 88.19 838 ILE A O 1
ATOM 6301 N N . ARG A 1 839 ? 0.359 0.434 -26.990 1.00 89.88 839 ARG A N 1
ATOM 6302 C CA . ARG A 1 839 ? -0.781 -0.416 -27.357 1.00 89.88 839 ARG A CA 1
ATOM 6303 C C . ARG A 1 839 ? -1.841 -0.461 -26.267 1.00 89.88 839 ARG A C 1
ATOM 6305 O O . ARG A 1 839 ? -1.550 -0.340 -25.079 1.00 89.88 839 ARG A O 1
ATOM 6312 N N . SER A 1 840 ? -3.071 -0.641 -26.723 1.00 91.06 840 SER A N 1
ATOM 6313 C CA . SER A 1 840 ? -4.231 -1.023 -25.930 1.00 91.06 840 SER A CA 1
ATOM 6314 C C . SER A 1 840 ? -4.774 -2.292 -26.570 1.00 91.06 840 SER A C 1
ATOM 6316 O O . SER A 1 840 ? -5.141 -2.269 -27.749 1.00 91.06 840 SER A O 1
ATOM 6318 N N . SER A 1 841 ? -4.749 -3.385 -25.818 1.00 91.38 841 SER A N 1
ATOM 6319 C CA . SER A 1 841 ? -4.971 -4.740 -26.313 1.00 91.38 841 SER A CA 1
ATOM 6320 C C . SER A 1 841 ? -6.100 -5.417 -25.545 1.00 91.38 841 SER A C 1
ATOM 6322 O O . SER A 1 841 ? -6.345 -5.110 -24.376 1.00 91.38 841 SER A O 1
ATOM 6324 N N . ARG A 1 842 ? -6.795 -6.333 -26.214 1.00 91.75 842 ARG A N 1
ATOM 6325 C CA . ARG A 1 842 ? -7.884 -7.139 -25.672 1.00 91.75 842 ARG A CA 1
ATOM 6326 C C . ARG A 1 842 ? -7.594 -8.613 -25.929 1.00 91.75 842 ARG A C 1
ATOM 6328 O O . ARG A 1 842 ? -7.202 -8.968 -27.037 1.00 91.75 842 ARG A O 1
ATOM 6335 N N . TRP A 1 843 ? -7.823 -9.439 -24.915 1.00 94.12 843 TRP A N 1
ATOM 6336 C CA . TRP A 1 843 ? -7.992 -10.881 -25.065 1.00 94.12 843 TRP A CA 1
ATOM 6337 C C . TRP A 1 843 ? -9.480 -11.197 -24.878 1.00 94.12 843 TRP A C 1
ATOM 6339 O O . TRP A 1 843 ? -10.066 -10.806 -23.869 1.00 94.12 843 TRP A O 1
ATOM 6349 N N . GLU A 1 844 ? -10.118 -11.815 -25.874 1.00 92.38 844 GLU A N 1
ATOM 6350 C CA . GLU A 1 844 ? -11.564 -12.074 -25.952 1.00 92.38 844 GLU A CA 1
ATOM 6351 C C . GLU A 1 844 ? -12.052 -13.241 -25.074 1.00 92.38 844 GLU A C 1
ATOM 6353 O O . GLU A 1 844 ? -13.028 -13.914 -25.398 1.00 92.38 844 GLU A O 1
ATOM 6358 N N . ASP A 1 845 ? -11.403 -13.453 -23.935 1.00 92.06 845 ASP A N 1
ATOM 6359 C CA . ASP A 1 845 ? -11.787 -14.446 -22.942 1.00 92.06 845 ASP A CA 1
ATOM 6360 C C . ASP A 1 845 ? -12.017 -13.761 -21.586 1.00 92.06 845 ASP A C 1
ATOM 6362 O O . ASP A 1 845 ? -11.404 -12.733 -21.274 1.00 92.06 845 ASP A O 1
ATOM 6366 N N . SER A 1 846 ? -12.944 -14.304 -20.797 1.00 91.50 846 SER A N 1
ATOM 6367 C CA . SER A 1 846 ? -13.286 -13.796 -19.466 1.00 91.50 846 SER A CA 1
ATOM 6368 C C . SER A 1 846 ? -12.733 -14.638 -18.321 1.00 91.50 846 SER A C 1
ATOM 6370 O O . SER A 1 846 ? -13.015 -14.330 -17.168 1.00 91.50 846 SER A O 1
ATOM 6372 N N . SER A 1 847 ? -11.985 -15.703 -18.604 1.00 93.56 847 SER A N 1
ATOM 6373 C CA . SER A 1 847 ? -11.296 -16.502 -17.593 1.00 93.56 847 SER A CA 1
ATOM 6374 C C . SER A 1 847 ? -10.182 -15.712 -16.904 1.00 93.56 847 SER A C 1
ATOM 6376 O O . SER A 1 847 ? -9.604 -14.772 -17.455 1.00 93.56 847 SER A O 1
ATOM 6378 N N . ALA A 1 848 ? -9.894 -16.099 -15.664 1.00 92.56 848 ALA A N 1
ATOM 6379 C CA . ALA A 1 848 ? -8.759 -15.583 -14.920 1.00 92.56 848 ALA A CA 1
ATOM 6380 C C . ALA A 1 848 ? -7.444 -16.005 -15.600 1.00 92.56 848 ALA A C 1
ATOM 6382 O O . ALA A 1 848 ? -7.317 -17.156 -16.023 1.00 92.56 848 ALA A O 1
ATOM 6383 N N . ILE A 1 849 ? -6.464 -15.105 -15.712 1.00 95.31 849 ILE A N 1
ATOM 6384 C CA . ILE A 1 849 ? -5.151 -15.429 -16.289 1.00 95.31 849 ILE A CA 1
ATOM 6385 C C . ILE A 1 849 ? -4.342 -16.212 -15.247 1.00 95.31 849 ILE A C 1
ATOM 6387 O O . ILE A 1 849 ? -3.928 -15.656 -14.232 1.00 95.31 849 ILE A O 1
ATOM 6391 N N . THR A 1 850 ? -4.112 -17.498 -15.508 1.00 94.75 850 THR A N 1
ATOM 6392 C CA . THR A 1 850 ? -3.330 -18.420 -14.660 1.00 94.75 850 THR A CA 1
ATOM 6393 C C . THR A 1 850 ? -1.992 -18.813 -15.292 1.00 94.75 850 THR A C 1
ATOM 6395 O O . THR A 1 850 ? -1.127 -19.377 -14.618 1.00 94.75 850 THR A O 1
ATOM 6398 N N . ARG A 1 851 ? -1.814 -18.506 -16.585 1.00 95.00 851 ARG A N 1
ATOM 6399 C CA . ARG A 1 851 ? -0.596 -18.755 -17.362 1.00 95.00 851 ARG A CA 1
ATOM 6400 C C . ARG A 1 851 ? -0.361 -17.656 -18.399 1.00 95.00 851 ARG A C 1
ATOM 6402 O O . ARG A 1 851 ? -1.308 -17.234 -19.066 1.00 95.00 851 ARG A O 1
ATOM 6409 N N . ILE A 1 852 ? 0.899 -17.261 -18.576 1.00 97.81 852 ILE A N 1
ATOM 6410 C CA . ILE A 1 852 ? 1.381 -16.386 -19.653 1.00 97.81 852 ILE A CA 1
ATOM 6411 C C . ILE A 1 852 ? 2.526 -17.100 -20.376 1.00 97.81 852 ILE A C 1
ATOM 6413 O O . ILE A 1 852 ? 3.497 -17.494 -19.741 1.00 97.81 852 ILE A O 1
ATOM 6417 N N . ASP A 1 853 ? 2.445 -17.219 -21.698 1.00 96.88 853 ASP A N 1
ATOM 6418 C CA . ASP A 1 853 ? 3.559 -17.642 -22.550 1.00 96.88 853 ASP A CA 1
ATOM 6419 C C . ASP A 1 853 ? 4.014 -16.485 -23.448 1.00 96.88 853 ASP A C 1
ATOM 6421 O O . ASP A 1 853 ? 3.185 -15.728 -23.969 1.00 96.88 853 ASP A O 1
ATOM 6425 N N . LEU A 1 854 ? 5.326 -16.363 -23.653 1.00 96.94 854 LEU A N 1
ATOM 6426 C CA . LEU A 1 854 ? 5.940 -15.462 -24.625 1.00 96.94 854 LEU A CA 1
ATOM 6427 C C . LEU A 1 854 ? 6.685 -16.268 -25.682 1.00 96.94 854 LEU A C 1
ATOM 6429 O O . LEU A 1 854 ? 7.600 -17.019 -25.356 1.00 96.94 854 LEU A O 1
ATOM 6433 N N . ASP A 1 855 ? 6.332 -16.053 -26.947 1.00 95.38 855 ASP A N 1
ATOM 6434 C CA . ASP A 1 855 ? 6.892 -16.769 -28.096 1.00 95.38 855 ASP A CA 1
ATOM 6435 C C . ASP A 1 855 ? 7.443 -15.800 -29.142 1.00 95.38 855 ASP A C 1
ATOM 6437 O O . ASP A 1 855 ? 6.916 -14.700 -29.341 1.00 95.38 855 ASP A O 1
ATOM 6441 N N . LEU A 1 856 ? 8.445 -16.239 -29.901 1.00 95.25 856 LEU A N 1
ATOM 6442 C CA . LEU A 1 856 ? 8.972 -15.484 -31.036 1.00 95.25 856 LEU A CA 1
ATOM 6443 C C . LEU A 1 856 ? 8.219 -15.778 -32.339 1.00 95.25 856 LEU A C 1
ATOM 6445 O O . LEU A 1 856 ? 7.956 -16.920 -32.719 1.00 95.25 856 LEU A O 1
ATOM 6449 N N . ALA A 1 857 ? 7.816 -14.716 -33.040 1.00 91.12 857 ALA A N 1
ATOM 6450 C CA . ALA A 1 857 ? 6.857 -14.819 -34.132 1.00 91.12 857 ALA A CA 1
ATOM 6451 C C . ALA A 1 857 ? 7.387 -15.509 -35.396 1.00 91.12 857 ALA A C 1
ATOM 6453 O O . ALA A 1 857 ? 6.568 -16.037 -36.157 1.00 91.12 857 ALA A O 1
ATOM 6454 N N . LEU A 1 858 ? 8.703 -15.475 -35.632 1.00 91.69 858 LEU A N 1
ATOM 6455 C CA . LEU A 1 858 ? 9.359 -15.944 -36.856 1.00 91.69 858 LEU A CA 1
ATOM 6456 C C . LEU A 1 858 ? 10.282 -17.154 -36.612 1.00 91.69 858 LEU A C 1
ATOM 6458 O O . LEU A 1 858 ? 10.900 -17.639 -37.561 1.00 91.69 858 LEU A O 1
ATOM 6462 N N . GLY A 1 859 ? 10.315 -17.680 -35.383 1.00 84.56 859 GLY A N 1
ATOM 6463 C CA . GLY A 1 859 ? 11.021 -18.912 -35.023 1.00 84.56 859 GLY A CA 1
ATOM 6464 C C . GLY A 1 859 ? 12.497 -18.736 -34.656 1.00 84.56 859 GLY A C 1
ATOM 6465 O O . GLY A 1 859 ? 13.255 -19.695 -34.809 1.00 84.56 859 GLY A O 1
ATOM 6466 N N . GLY A 1 860 ? 12.910 -17.542 -34.215 1.00 92.12 860 GLY A N 1
ATOM 6467 C CA . GLY A 1 860 ? 14.165 -17.362 -33.476 1.00 92.12 860 GLY A CA 1
ATOM 6468 C C . GLY A 1 860 ? 14.080 -17.860 -32.026 1.00 92.12 860 GLY A C 1
ATOM 6469 O O . GLY A 1 860 ? 13.044 -18.362 -31.586 1.00 92.12 860 GLY A O 1
ATOM 6470 N N . ASN A 1 861 ? 15.166 -17.680 -31.277 1.00 96.69 861 ASN A N 1
ATOM 6471 C CA . ASN A 1 861 ? 15.242 -17.875 -29.828 1.00 96.69 861 ASN A CA 1
ATOM 6472 C C . ASN A 1 861 ? 15.569 -16.548 -29.134 1.00 96.69 861 ASN A C 1
ATOM 6474 O O . ASN A 1 861 ? 16.414 -15.787 -29.610 1.00 96.69 861 ASN A O 1
ATOM 6478 N N . PHE A 1 862 ? 14.969 -16.307 -27.968 1.00 96.19 862 PHE A N 1
ATOM 6479 C CA . PHE A 1 862 ? 15.462 -15.324 -27.011 1.00 96.19 862 PHE A CA 1
ATOM 6480 C C . PHE A 1 862 ? 16.874 -15.734 -26.586 1.00 96.19 862 PHE A C 1
ATOM 6482 O O . PHE A 1 862 ? 17.114 -16.919 -26.355 1.00 96.19 862 PHE A O 1
ATOM 6489 N N . ILE A 1 863 ? 17.817 -14.796 -26.506 1.00 94.69 863 ILE A N 1
ATOM 6490 C CA . ILE A 1 863 ? 19.220 -15.115 -26.198 1.00 94.69 863 ILE A CA 1
ATOM 6491 C C . ILE A 1 863 ? 19.551 -14.981 -24.711 1.00 94.69 863 ILE A C 1
ATOM 6493 O O . ILE A 1 863 ? 18.812 -14.353 -23.952 1.00 94.69 863 ILE A O 1
ATOM 6497 N N . ALA A 1 864 ? 20.711 -15.516 -24.323 1.00 91.38 864 ALA A N 1
ATOM 6498 C CA . ALA A 1 864 ? 21.265 -15.315 -22.991 1.00 91.38 864 ALA A CA 1
ATOM 6499 C C . ALA A 1 864 ? 21.411 -13.818 -22.642 1.00 91.38 864 ALA A C 1
ATOM 6501 O O . ALA A 1 864 ? 21.723 -13.010 -23.520 1.00 91.38 864 ALA A O 1
ATOM 6502 N N . GLY A 1 865 ? 21.167 -13.464 -21.379 1.00 85.75 865 GLY A N 1
ATOM 6503 C CA . GLY A 1 865 ? 21.051 -12.079 -20.907 1.00 85.75 865 GLY A CA 1
ATOM 6504 C C . GLY A 1 865 ? 19.678 -11.435 -21.147 1.00 85.75 865 GLY A C 1
ATOM 6505 O O . GLY A 1 865 ? 19.472 -10.295 -20.746 1.00 85.75 865 GLY A O 1
ATOM 6506 N N . SER A 1 866 ? 18.724 -12.135 -21.779 1.00 89.31 866 SER A N 1
ATOM 6507 C CA . SER A 1 866 ? 17.323 -11.687 -21.781 1.00 89.31 866 SER A CA 1
ATOM 6508 C C . SER A 1 866 ? 16.688 -11.963 -20.416 1.00 89.31 866 SER A C 1
ATOM 6510 O O . SER A 1 866 ? 16.845 -13.066 -19.886 1.00 89.31 866 SER A O 1
ATOM 6512 N N . VAL A 1 867 ? 15.943 -10.992 -19.892 1.00 87.50 867 VAL A N 1
ATOM 6513 C CA . VAL A 1 867 ? 15.266 -11.045 -18.591 1.00 87.50 867 VAL A CA 1
ATOM 6514 C C . VAL A 1 867 ? 13.764 -10.825 -18.769 1.00 87.50 867 VAL A C 1
ATOM 6516 O O . VAL A 1 867 ? 13.321 -9.921 -19.486 1.00 87.50 867 VAL A O 1
ATOM 6519 N N . PHE A 1 868 ? 12.980 -11.670 -18.104 1.00 89.06 868 PHE A N 1
ATOM 6520 C CA . PHE A 1 868 ? 11.522 -11.638 -18.091 1.00 89.06 868 PHE A CA 1
ATOM 6521 C C . PHE A 1 868 ? 11.049 -11.731 -16.646 1.00 89.06 868 PHE A C 1
ATOM 6523 O O . PHE A 1 868 ? 11.416 -12.663 -15.936 1.00 89.06 868 PHE A O 1
ATOM 6530 N N . GLU A 1 869 ? 10.236 -10.777 -16.208 1.00 84.81 869 GLU A N 1
ATOM 6531 C CA . GLU A 1 869 ? 9.819 -10.672 -14.808 1.00 84.81 869 GLU A CA 1
ATOM 6532 C C . GLU A 1 869 ? 8.309 -10.483 -14.741 1.00 84.81 869 GLU A C 1
ATOM 6534 O O . GLU A 1 869 ? 7.769 -9.510 -15.282 1.00 84.81 869 GLU A O 1
ATOM 6539 N N . LEU A 1 870 ? 7.632 -11.416 -14.075 1.00 86.81 870 LEU A N 1
ATOM 6540 C CA . LEU A 1 870 ? 6.220 -11.308 -13.747 1.00 86.81 870 LEU A CA 1
ATOM 6541 C C . LEU A 1 870 ? 6.091 -10.780 -12.317 1.00 86.81 870 LEU A C 1
ATOM 6543 O O . LEU A 1 870 ? 6.641 -11.351 -11.379 1.00 86.81 870 LEU A O 1
ATOM 6547 N N . VAL A 1 871 ? 5.361 -9.681 -12.158 1.00 78.06 871 VAL A N 1
ATOM 6548 C CA . VAL A 1 871 ? 5.221 -8.957 -10.892 1.00 78.06 871 VAL A CA 1
ATOM 6549 C C . VAL A 1 871 ? 3.741 -8.817 -10.546 1.00 78.06 871 VAL A C 1
ATOM 6551 O O . VAL A 1 871 ? 2.929 -8.383 -11.372 1.00 78.06 871 VAL A O 1
ATOM 6554 N N . GLY A 1 872 ? 3.389 -9.185 -9.316 1.00 75.44 872 GLY A N 1
ATOM 6555 C CA . GLY A 1 872 ? 2.078 -8.933 -8.734 1.00 75.44 872 GLY A CA 1
ATOM 6556 C C . GLY A 1 872 ? 1.908 -7.453 -8.409 1.00 75.44 872 GLY A C 1
ATOM 6557 O O . GLY A 1 872 ? 2.817 -6.814 -7.886 1.00 75.44 872 GLY A O 1
ATOM 6558 N N . VAL A 1 873 ? 0.749 -6.885 -8.733 1.00 69.50 873 VAL A N 1
ATOM 6559 C CA . VAL A 1 873 ? 0.452 -5.468 -8.503 1.00 69.50 873 VAL A CA 1
ATOM 6560 C C . VAL A 1 873 ? -0.788 -5.354 -7.630 1.00 69.50 873 VAL A C 1
ATOM 6562 O O . VAL A 1 873 ? -1.863 -5.799 -8.034 1.00 69.50 873 VAL A O 1
ATOM 6565 N N . MET A 1 874 ? -0.637 -4.694 -6.476 1.00 60.25 874 MET A N 1
ATOM 6566 C CA . MET A 1 874 ? -1.680 -4.505 -5.458 1.00 60.25 874 MET A CA 1
ATOM 6567 C C . MET A 1 874 ? -2.289 -5.818 -4.926 1.00 60.25 874 MET A C 1
ATOM 6569 O O . MET A 1 874 ? -3.200 -6.365 -5.548 1.00 60.25 874 MET A O 1
ATOM 6573 N N . PRO A 1 875 ? -1.856 -6.316 -3.759 1.00 57.38 875 PRO A N 1
ATOM 6574 C CA . PRO A 1 875 ? -2.529 -7.412 -3.067 1.00 57.38 875 PRO A CA 1
ATOM 6575 C C . PRO A 1 875 ? -3.999 -7.068 -2.777 1.00 57.38 875 PRO A C 1
ATOM 6577 O O . PRO A 1 875 ? -4.322 -5.975 -2.318 1.00 57.38 875 PRO A O 1
ATOM 6580 N N . THR A 1 876 ? -4.898 -8.016 -3.037 1.00 47.06 876 THR A N 1
ATOM 6581 C CA . THR A 1 876 ? -6.357 -7.887 -2.826 1.00 47.06 876 THR A CA 1
ATOM 6582 C C . THR A 1 876 ? -6.773 -7.985 -1.354 1.00 47.06 876 THR A C 1
ATOM 6584 O O . THR A 1 876 ? -7.939 -7.746 -1.034 1.00 47.06 876 THR A O 1
ATOM 6587 N N . LYS A 1 877 ? -5.850 -8.361 -0.458 1.00 45.31 877 LYS A N 1
ATOM 6588 C CA . LYS A 1 877 ? -6.056 -8.497 0.990 1.00 45.31 877 LYS A CA 1
ATOM 6589 C C . LYS A 1 877 ? -4.824 -8.023 1.761 1.00 45.31 877 LYS A C 1
ATOM 6591 O O . LYS A 1 877 ? -3.707 -8.125 1.267 1.00 45.31 877 LYS A O 1
ATOM 6596 N N . SER A 1 878 ? -5.051 -7.546 2.982 1.00 38.25 878 SER A N 1
ATOM 6597 C CA . SER A 1 878 ? -4.072 -6.833 3.814 1.00 38.25 878 SER A CA 1
ATOM 6598 C C . SER A 1 878 ? -2.981 -7.692 4.466 1.00 38.25 878 SER A C 1
ATOM 6600 O O . SER A 1 878 ? -2.162 -7.132 5.184 1.00 38.25 878 SER A O 1
ATOM 6602 N N . PHE A 1 879 ? -2.969 -9.012 4.254 1.00 38.94 879 PHE A N 1
ATOM 6603 C CA . PHE A 1 879 ? -1.998 -9.931 4.855 1.00 38.94 879 PHE A CA 1
ATOM 6604 C C . PHE A 1 879 ? -1.188 -10.649 3.768 1.00 38.94 879 PHE A C 1
ATOM 6606 O O . PHE A 1 879 ? -1.760 -11.326 2.912 1.00 38.94 879 PHE A O 1
ATOM 6613 N N . MET A 1 880 ? 0.135 -10.493 3.819 1.00 42.12 880 MET A N 1
ATOM 6614 C CA . MET A 1 880 ? 1.126 -11.218 3.024 1.00 42.12 880 MET A CA 1
ATOM 6615 C C . MET A 1 880 ? 2.283 -11.617 3.937 1.00 42.12 880 MET A C 1
ATOM 6617 O O . MET A 1 880 ? 2.562 -10.922 4.911 1.00 42.12 880 MET A O 1
ATOM 6621 N N . ILE A 1 881 ? 2.969 -12.701 3.587 1.00 39.84 881 ILE A N 1
ATOM 6622 C CA . ILE A 1 881 ? 4.232 -13.101 4.206 1.00 39.84 881 ILE A CA 1
ATOM 6623 C C . ILE A 1 881 ? 5.316 -12.896 3.144 1.00 39.84 881 ILE A C 1
ATOM 6625 O O . ILE A 1 881 ? 5.183 -13.384 2.023 1.00 39.84 881 ILE A O 1
ATOM 6629 N N . GLU A 1 882 ? 6.352 -12.140 3.493 1.00 35.56 882 GLU A N 1
ATOM 6630 C CA . GLU A 1 882 ? 7.540 -11.900 2.671 1.00 35.56 882 GLU A CA 1
ATOM 6631 C C . GLU A 1 882 ? 8.712 -12.650 3.328 1.00 35.56 882 GLU A C 1
ATOM 6633 O O . GLU A 1 882 ? 8.916 -12.525 4.536 1.00 35.56 882 GLU A O 1
ATOM 6638 N N . ILE A 1 883 ? 9.458 -13.446 2.557 1.00 36.16 883 ILE A N 1
ATOM 6639 C CA . ILE A 1 883 ? 10.675 -14.147 3.004 1.00 36.16 883 ILE A CA 1
ATOM 6640 C C . ILE A 1 883 ? 11.786 -13.775 2.024 1.00 36.16 883 ILE A C 1
ATOM 6642 O O . ILE A 1 883 ? 11.592 -13.863 0.816 1.00 36.16 883 ILE A O 1
ATOM 6646 N N . ASP A 1 884 ? 12.924 -13.294 2.530 1.00 32.97 884 ASP A N 1
ATOM 6647 C CA . ASP A 1 884 ? 14.087 -12.865 1.732 1.00 32.97 884 ASP A CA 1
ATOM 6648 C C . ASP A 1 884 ? 13.773 -11.863 0.591 1.00 32.97 884 ASP A C 1
ATOM 6650 O O . ASP A 1 884 ? 14.513 -11.740 -0.384 1.00 32.97 884 ASP A O 1
ATOM 6654 N N . GLY A 1 885 ? 12.679 -11.101 0.724 1.00 32.22 885 GLY A N 1
ATOM 6655 C CA . GLY A 1 885 ? 12.205 -10.142 -0.281 1.00 32.22 885 GLY A CA 1
ATOM 6656 C C . GLY A 1 885 ? 11.360 -10.746 -1.411 1.00 32.22 885 GLY A C 1
ATOM 6657 O O . GLY A 1 885 ? 10.906 -10.002 -2.282 1.00 32.22 885 GLY A O 1
ATOM 6658 N N . GLU A 1 886 ? 11.100 -12.055 -1.390 1.00 33.94 886 GLU A N 1
ATOM 6659 C CA . GLU A 1 886 ? 10.140 -12.716 -2.275 1.00 33.94 886 GLU A CA 1
ATOM 6660 C C . GLU A 1 886 ? 8.791 -12.921 -1.559 1.00 33.94 886 GLU A C 1
ATOM 6662 O O . GLU A 1 886 ? 8.718 -13.215 -0.361 1.00 33.94 886 GLU A O 1
ATOM 6667 N N . VAL A 1 887 ? 7.688 -12.734 -2.295 1.00 42.34 887 VAL A N 1
ATOM 6668 C CA . VAL A 1 887 ? 6.344 -13.062 -1.797 1.00 42.34 887 VAL A CA 1
ATOM 6669 C C . VAL A 1 887 ? 6.094 -14.526 -2.099 1.00 42.34 887 VAL A C 1
ATOM 6671 O O . VAL A 1 887 ? 5.706 -14.873 -3.218 1.00 42.34 887 VAL A O 1
ATOM 6674 N N . GLU A 1 888 ? 6.285 -15.369 -1.088 1.00 43.84 888 GLU A N 1
ATOM 6675 C CA . GLU A 1 888 ? 5.917 -16.777 -1.180 1.00 43.84 888 GLU A CA 1
ATOM 6676 C C . GLU A 1 888 ? 4.437 -16.907 -1.548 1.00 43.84 888 GLU A C 1
ATOM 6678 O O . GLU A 1 888 ? 3.552 -16.227 -1.013 1.00 43.84 888 GLU A O 1
ATOM 6683 N N . ALA A 1 889 ? 4.179 -17.712 -2.575 1.00 34.44 889 ALA A N 1
ATOM 6684 C CA . ALA A 1 889 ? 3.011 -17.500 -3.411 1.00 34.44 889 ALA A CA 1
ATOM 6685 C C . ALA A 1 889 ? 1.681 -17.710 -2.666 1.00 34.44 889 ALA A C 1
ATOM 6687 O O . ALA A 1 889 ? 1.473 -18.662 -1.915 1.00 34.44 889 ALA A O 1
ATOM 6688 N N . ILE A 1 890 ? 0.700 -16.884 -3.043 1.00 37.38 890 ILE A N 1
ATOM 6689 C CA . ILE A 1 890 ? -0.740 -16.956 -2.720 1.00 37.38 890 ILE A CA 1
ATOM 6690 C C . ILE A 1 890 ? -1.408 -18.339 -2.978 1.00 37.38 890 ILE A C 1
ATOM 6692 O O . ILE A 1 890 ? -2.604 -18.494 -2.738 1.00 37.38 890 ILE A O 1
ATOM 6696 N N . GLU A 1 891 ? -0.693 -19.377 -3.424 1.00 32.41 891 GLU A N 1
ATOM 6697 C CA . GLU A 1 891 ? -1.248 -20.725 -3.633 1.00 32.41 891 GLU A CA 1
ATOM 6698 C C . GLU A 1 891 ? -1.743 -21.407 -2.339 1.00 32.41 891 GLU A C 1
ATOM 6700 O O . GLU A 1 891 ? -2.631 -22.256 -2.416 1.00 32.41 891 GLU A O 1
ATOM 6705 N N . ALA A 1 892 ? -1.313 -20.964 -1.149 1.00 31.83 892 ALA A N 1
ATOM 6706 C CA . ALA A 1 892 ? -1.942 -21.354 0.124 1.00 31.83 892 ALA A CA 1
ATOM 6707 C C . ALA A 1 892 ? -3.322 -20.691 0.377 1.00 31.83 892 ALA A C 1
ATOM 6709 O O . ALA A 1 892 ? -4.071 -21.122 1.252 1.00 31.83 892 ALA A O 1
ATOM 6710 N N . ALA A 1 893 ? -3.687 -19.654 -0.388 1.00 32.38 893 ALA A N 1
ATOM 6711 C CA . ALA A 1 893 ? -4.879 -18.816 -0.198 1.00 32.38 893 ALA A CA 1
ATOM 6712 C C . ALA A 1 893 ? -5.770 -18.740 -1.462 1.00 32.38 893 ALA A C 1
ATOM 6714 O O . ALA A 1 893 ? -6.342 -17.698 -1.803 1.00 32.38 893 ALA A O 1
ATOM 6715 N N . GLY A 1 894 ? -5.896 -19.861 -2.177 1.00 28.84 894 GLY A N 1
ATOM 6716 C CA . GLY A 1 894 ? -6.661 -19.981 -3.421 1.00 28.84 894 GLY A CA 1
ATOM 6717 C C . GLY A 1 894 ? -8.188 -19.869 -3.275 1.00 28.84 894 GLY A C 1
ATOM 6718 O O . GLY A 1 894 ? -8.876 -20.883 -3.238 1.00 28.84 894 GLY A O 1
ATOM 6719 N N . SER A 1 895 ? -8.701 -18.632 -3.284 1.00 31.34 895 SER A N 1
ATOM 6720 C CA . SER A 1 895 ? -10.013 -18.173 -3.810 1.00 31.34 895 SER A CA 1
ATOM 6721 C C . SER A 1 895 ? -11.336 -18.855 -3.405 1.00 31.34 895 SER A C 1
ATOM 6723 O O . SER A 1 895 ? -12.401 -18.392 -3.821 1.00 31.34 895 SER A O 1
ATOM 6725 N N . ALA A 1 896 ? -11.326 -19.849 -2.527 1.00 28.16 896 ALA A N 1
ATOM 6726 C CA . ALA A 1 896 ? -12.434 -20.105 -1.617 1.00 28.16 896 ALA A CA 1
ATOM 6727 C C . ALA A 1 896 ? -12.145 -19.404 -0.273 1.00 28.16 896 ALA A C 1
ATOM 6729 O O . ALA A 1 896 ? -10.993 -19.103 0.046 1.00 28.16 896 ALA A O 1
ATOM 6730 N N . SER A 1 897 ? -13.169 -19.197 0.564 1.00 32.91 897 SER A N 1
ATOM 6731 C CA . SER A 1 897 ? -12.936 -19.319 2.014 1.00 32.91 897 SER A CA 1
ATOM 6732 C C . SER A 1 897 ? -12.172 -20.623 2.232 1.00 32.91 897 SER A C 1
ATOM 6734 O O . SER A 1 897 ? -12.518 -21.578 1.535 1.00 32.91 897 SER A O 1
ATOM 6736 N N . VAL A 1 898 ? -11.189 -20.698 3.143 1.00 33.34 898 VAL A N 1
ATOM 6737 C CA . VAL A 1 898 ? -10.570 -21.995 3.480 1.00 33.34 898 VAL A CA 1
ATOM 6738 C C . VAL A 1 898 ? -11.720 -22.950 3.758 1.00 33.34 898 VAL A C 1
ATOM 6740 O O . VAL A 1 898 ? -12.497 -22.728 4.688 1.00 33.34 898 VAL A O 1
ATOM 6743 N N . ILE A 1 899 ? -11.939 -23.898 2.842 1.00 34.00 899 ILE A N 1
ATOM 6744 C CA . ILE A 1 899 ? -13.098 -24.768 2.954 1.00 34.00 899 ILE A CA 1
ATOM 6745 C C . ILE A 1 899 ? -12.801 -25.591 4.187 1.00 34.00 899 ILE A C 1
ATOM 6747 O O . ILE A 1 899 ? -11.701 -26.122 4.301 1.00 34.00 899 ILE A O 1
ATOM 6751 N N . ASP A 1 900 ? -13.779 -25.681 5.081 1.00 36.00 900 ASP A N 1
ATOM 6752 C CA . ASP A 1 900 ? -13.813 -26.657 6.160 1.00 36.00 900 ASP A CA 1
ATOM 6753 C C . ASP A 1 900 ? -13.838 -28.068 5.542 1.00 36.00 900 ASP A C 1
ATOM 6755 O O . ASP A 1 900 ? -14.871 -28.732 5.422 1.00 36.00 900 ASP A O 1
ATOM 6759 N N . ASN A 1 901 ? -12.687 -28.488 5.012 1.00 33.34 901 ASN A N 1
ATOM 6760 C CA . ASN A 1 901 ? -12.371 -29.870 4.772 1.00 33.34 901 ASN A CA 1
ATOM 6761 C C . ASN A 1 901 ? -11.940 -30.417 6.126 1.00 33.34 901 ASN A C 1
ATOM 6763 O O . ASN A 1 901 ? -10.949 -29.992 6.713 1.00 33.34 901 ASN A O 1
ATOM 6767 N N . THR A 1 902 ? -12.734 -31.354 6.628 1.00 38.81 902 THR A N 1
ATOM 6768 C CA . THR A 1 902 ? -12.520 -32.003 7.916 1.00 38.81 902 THR A CA 1
ATOM 6769 C C . THR A 1 902 ? -11.099 -32.563 8.013 1.00 38.81 902 THR A C 1
ATOM 6771 O O . THR A 1 902 ? -10.845 -33.642 7.476 1.00 38.81 902 THR A O 1
ATOM 6774 N N . SER A 1 903 ? -10.242 -31.828 8.727 1.00 41.34 903 SER A N 1
ATOM 6775 C CA . SER A 1 903 ? -8.879 -32.183 9.142 1.00 41.34 903 SER A CA 1
ATOM 6776 C C . SER A 1 903 ? -7.865 -32.401 8.007 1.00 41.34 903 SER A C 1
ATOM 6778 O O . SER A 1 903 ? -7.845 -33.463 7.396 1.00 41.34 903 SER A O 1
ATOM 6780 N N . ASP A 1 904 ? -7.026 -31.387 7.747 1.00 39.53 904 ASP A N 1
ATOM 6781 C CA . ASP A 1 904 ? -5.544 -31.475 7.702 1.00 39.53 904 ASP A CA 1
ATOM 6782 C C . ASP A 1 904 ? -4.953 -30.224 7.012 1.00 39.53 904 ASP A C 1
ATOM 6784 O O . ASP A 1 904 ? -5.035 -30.069 5.793 1.00 39.53 904 ASP A O 1
ATOM 6788 N N . TRP A 1 905 ? -4.352 -29.314 7.791 1.00 35.28 905 TRP A N 1
ATOM 6789 C CA . TRP A 1 905 ? -3.600 -28.156 7.280 1.00 35.28 905 TRP A CA 1
ATOM 6790 C C . TRP A 1 905 ? -2.102 -28.498 7.304 1.00 35.28 905 TRP A C 1
ATOM 6792 O O . TRP A 1 905 ? -1.598 -28.944 8.333 1.00 35.28 905 TRP A O 1
ATOM 6802 N N . ILE A 1 906 ? -1.380 -28.286 6.198 1.00 39.78 906 ILE A N 1
ATOM 6803 C CA . ILE A 1 906 ? 0.067 -28.552 6.097 1.00 39.78 906 ILE A CA 1
ATOM 6804 C C . ILE A 1 906 ? 0.779 -27.293 5.595 1.00 39.78 906 ILE A C 1
ATOM 6806 O O . ILE A 1 906 ? 0.418 -26.750 4.554 1.00 39.78 906 ILE A O 1
ATOM 6810 N N . ILE A 1 907 ? 1.816 -26.868 6.319 1.00 38.66 907 ILE A N 1
ATOM 6811 C CA . ILE A 1 907 ? 2.733 -25.781 5.945 1.00 38.66 907 ILE A CA 1
ATOM 6812 C C . ILE A 1 907 ? 4.106 -26.412 5.645 1.00 38.66 907 ILE A C 1
ATOM 6814 O O . ILE A 1 907 ? 4.536 -27.307 6.370 1.00 38.66 907 ILE A O 1
ATOM 6818 N N . GLY A 1 908 ? 4.781 -25.987 4.570 1.00 39.78 908 GLY A N 1
ATOM 6819 C CA . GLY A 1 908 ? 6.142 -26.425 4.192 1.00 39.78 908 GLY A CA 1
ATOM 6820 C C . GLY A 1 908 ? 6.243 -27.648 3.260 1.00 39.78 908 GLY A C 1
ATOM 6821 O O . GLY A 1 908 ? 7.170 -27.736 2.457 1.00 39.78 908 GLY A O 1
ATOM 6822 N N . GLY A 1 909 ? 5.273 -28.567 3.283 1.00 48.28 909 GLY A N 1
ATOM 6823 C CA . GLY A 1 909 ? 5.282 -29.746 2.403 1.00 48.28 909 GLY A CA 1
ATOM 6824 C C . GLY A 1 909 ? 6.491 -30.666 2.642 1.00 48.28 909 GLY A C 1
ATOM 6825 O O . GLY A 1 909 ? 6.797 -30.997 3.784 1.00 48.28 909 GLY A O 1
ATOM 6826 N N . ASP A 1 910 ? 7.169 -31.088 1.567 1.00 36.53 910 ASP A N 1
ATOM 6827 C CA . ASP A 1 910 ? 8.351 -31.973 1.628 1.00 36.53 910 ASP A CA 1
ATOM 6828 C C . ASP A 1 910 ? 9.672 -31.225 1.923 1.00 36.53 910 ASP A C 1
ATOM 6830 O O . ASP A 1 910 ? 10.711 -31.857 2.131 1.00 36.53 910 ASP A O 1
ATOM 6834 N N . ALA A 1 911 ? 9.660 -29.888 1.919 1.00 35.62 911 ALA A N 1
ATOM 6835 C CA . ALA A 1 911 ? 10.807 -29.072 2.292 1.00 35.62 911 ALA A CA 1
ATOM 6836 C C . ALA A 1 911 ? 10.686 -28.707 3.774 1.00 35.62 911 ALA A C 1
ATOM 6838 O O . ALA A 1 911 ? 9.805 -27.943 4.155 1.00 35.62 911 ALA A O 1
ATOM 6839 N N . THR A 1 912 ? 11.562 -29.248 4.623 1.00 37.69 912 THR A N 1
ATOM 6840 C CA . THR A 1 912 ? 11.606 -28.882 6.045 1.00 37.69 912 THR A CA 1
ATOM 6841 C C . THR A 1 912 ? 12.427 -27.597 6.220 1.00 37.69 912 THR A C 1
ATOM 6843 O O . THR A 1 912 ? 13.658 -27.683 6.170 1.00 37.69 912 THR A O 1
ATOM 6846 N N . PRO A 1 913 ? 11.824 -26.410 6.442 1.00 38.38 913 PRO A N 1
ATOM 6847 C CA . PRO A 1 913 ? 12.581 -25.274 6.947 1.00 38.38 913 PRO A CA 1
ATOM 6848 C C . PRO A 1 913 ? 13.095 -25.616 8.349 1.00 38.38 913 PRO A C 1
ATOM 6850 O O . PRO A 1 913 ? 12.333 -26.042 9.219 1.00 38.38 913 PRO A O 1
ATOM 6853 N N . TYR A 1 914 ? 14.395 -25.440 8.571 1.00 41.47 914 TYR A N 1
ATOM 6854 C CA . TYR A 1 914 ? 14.963 -25.484 9.913 1.00 41.47 914 TYR A CA 1
ATOM 6855 C C . TYR A 1 914 ? 14.667 -24.144 10.587 1.00 41.47 914 TYR A C 1
ATOM 6857 O O . TYR A 1 914 ? 15.271 -23.132 10.247 1.00 41.47 914 TYR A O 1
ATOM 6865 N N . ILE A 1 915 ? 13.706 -24.141 11.507 1.00 47.56 915 ILE A N 1
ATOM 6866 C CA . ILE A 1 915 ? 13.371 -22.974 12.324 1.00 47.56 915 ILE A CA 1
ATOM 6867 C C . ILE A 1 915 ? 14.262 -23.030 13.566 1.00 47.56 915 ILE A C 1
ATOM 6869 O O . ILE A 1 915 ? 14.119 -23.946 14.370 1.00 47.56 915 ILE A O 1
ATOM 6873 N N . GLU A 1 916 ? 15.195 -22.087 13.706 1.00 48.47 916 GLU A N 1
ATOM 6874 C CA . GLU A 1 916 ? 16.052 -21.969 14.901 1.00 48.47 916 GLU A CA 1
ATOM 6875 C C . GLU A 1 916 ? 15.394 -21.109 15.998 1.00 48.47 916 GLU A C 1
ATOM 6877 O O . GLU A 1 916 ? 15.633 -21.327 17.184 1.00 48.47 916 GLU A O 1
ATOM 6882 N N . GLN A 1 917 ? 14.516 -20.174 15.619 1.00 56.88 917 GLN A N 1
ATOM 6883 C CA . GLN A 1 917 ? 13.749 -19.315 16.525 1.00 56.88 917 GLN A CA 1
ATOM 6884 C C . GLN A 1 917 ? 12.436 -18.874 15.852 1.00 56.88 917 GLN A C 1
ATOM 6886 O O . GLN A 1 917 ? 12.386 -18.726 14.631 1.00 56.88 917 GLN A O 1
ATOM 6891 N N . TYR A 1 918 ? 11.375 -18.680 16.636 1.00 55.88 918 TYR A N 1
ATOM 6892 C CA . TYR A 1 918 ? 10.079 -18.164 16.187 1.00 55.88 918 TYR A CA 1
ATOM 6893 C C . TYR A 1 918 ? 9.600 -17.049 17.122 1.00 55.88 918 TYR A C 1
ATOM 6895 O O . TYR A 1 918 ? 9.031 -17.320 18.180 1.00 55.88 918 TYR A O 1
ATOM 6903 N N . GLU A 1 919 ? 9.804 -15.799 16.703 1.00 55.34 919 GLU A N 1
ATOM 6904 C CA . GLU A 1 919 ? 9.172 -14.633 17.319 1.00 55.34 919 GLU A CA 1
ATOM 6905 C C . GLU A 1 919 ? 7.786 -14.388 16.705 1.00 55.34 919 GLU A C 1
ATOM 6907 O O . GLU A 1 919 ? 7.630 -14.287 15.488 1.00 55.34 919 GLU A O 1
ATOM 6912 N N . HIS A 1 920 ? 6.777 -14.238 17.558 1.00 48.09 920 HIS A N 1
ATOM 6913 C CA . HIS A 1 920 ? 5.423 -13.840 17.188 1.00 48.09 920 HIS A CA 1
ATOM 6914 C C . HIS A 1 920 ? 5.102 -12.514 17.859 1.00 48.09 920 HIS A C 1
ATOM 6916 O O . HIS A 1 920 ? 5.110 -12.426 19.088 1.00 48.09 920 HIS A O 1
ATOM 6922 N N . ARG A 1 921 ? 4.796 -11.490 17.061 1.00 46.19 921 ARG A N 1
ATOM 6923 C CA . ARG A 1 921 ? 4.400 -10.169 17.550 1.00 46.19 921 ARG A CA 1
ATOM 6924 C C . ARG A 1 921 ? 2.995 -9.827 17.071 1.00 46.19 921 ARG A C 1
ATOM 6926 O O . ARG A 1 921 ? 2.653 -10.099 15.924 1.00 46.19 921 ARG A O 1
ATOM 6933 N N . VAL A 1 922 ? 2.193 -9.230 17.948 1.00 37.94 922 VAL A N 1
ATOM 6934 C CA . VAL A 1 922 ? 0.852 -8.716 17.632 1.00 37.94 922 VAL A CA 1
ATOM 6935 C C . VAL A 1 922 ? 0.826 -7.251 18.052 1.00 37.94 922 VAL A C 1
ATOM 6937 O O . VAL A 1 922 ? 1.016 -6.943 19.225 1.00 37.94 922 VAL A O 1
ATOM 6940 N N . GLY A 1 923 ? 0.677 -6.339 17.086 1.00 37.66 923 GLY A N 1
ATOM 6941 C CA . GLY A 1 923 ? 0.776 -4.894 17.338 1.00 37.66 923 GLY A CA 1
ATOM 6942 C C . GLY A 1 923 ? 2.123 -4.470 17.945 1.00 37.66 923 GLY A C 1
ATOM 6943 O O . GLY A 1 923 ? 2.148 -3.663 18.869 1.00 37.66 923 GLY A O 1
ATOM 6944 N N . GLY A 1 924 ? 3.235 -5.068 17.500 1.00 39.25 924 GLY A N 1
ATOM 6945 C CA . GLY A 1 924 ? 4.586 -4.845 18.037 1.00 39.25 924 GLY A CA 1
ATOM 6946 C C . GLY A 1 924 ? 4.914 -5.570 19.355 1.00 39.25 924 GLY A C 1
ATOM 6947 O O . GLY A 1 924 ? 6.094 -5.786 19.658 1.00 39.25 924 GLY A O 1
ATOM 6948 N N . VAL A 1 925 ? 3.907 -6.008 20.120 1.00 41.53 925 VAL A N 1
ATOM 6949 C CA . VAL A 1 925 ? 4.080 -6.722 21.400 1.00 41.53 925 VAL A CA 1
ATOM 6950 C C . VAL A 1 925 ? 4.493 -8.171 21.148 1.00 41.53 925 VAL A C 1
ATOM 6952 O O . VAL A 1 925 ? 3.846 -8.866 20.370 1.00 41.53 925 VAL A O 1
ATOM 6955 N N . LEU A 1 926 ? 5.555 -8.643 21.810 1.00 49.53 926 LEU A N 1
ATOM 6956 C CA . LEU A 1 926 ? 6.054 -10.019 21.695 1.00 49.53 926 LEU A CA 1
ATOM 6957 C C . LEU A 1 926 ? 5.143 -10.994 22.458 1.00 49.53 926 LEU A C 1
ATOM 6959 O O . LEU A 1 926 ? 5.066 -10.949 23.682 1.00 49.53 926 LEU A O 1
ATOM 6963 N N . VAL A 1 927 ? 4.457 -11.872 21.723 1.00 53.16 927 VAL A N 1
ATOM 6964 C CA . VAL A 1 927 ? 3.459 -12.834 22.228 1.00 53.16 927 VAL A CA 1
ATOM 6965 C C . VAL A 1 927 ? 4.063 -14.225 22.456 1.00 53.16 927 VAL A C 1
ATOM 6967 O O . VAL A 1 927 ? 3.690 -14.908 23.410 1.00 53.16 927 VAL A O 1
ATOM 6970 N N . SER A 1 928 ? 5.023 -14.643 21.631 1.00 55.22 928 SER A N 1
ATOM 6971 C CA . SER A 1 928 ? 5.846 -15.836 21.878 1.00 55.22 928 SER A CA 1
ATOM 6972 C C . SER A 1 928 ? 7.226 -15.669 21.258 1.00 55.22 928 SER A C 1
ATOM 6974 O O . SER A 1 928 ? 7.332 -15.061 20.195 1.00 55.22 928 SER A O 1
ATOM 6976 N N . ASP A 1 929 ? 8.256 -16.249 21.868 1.00 67.75 929 ASP A N 1
ATOM 6977 C CA . ASP A 1 929 ? 9.611 -16.275 21.311 1.00 67.75 929 ASP A CA 1
ATOM 6978 C C . ASP A 1 929 ? 10.225 -17.658 21.530 1.00 67.75 929 ASP A C 1
ATOM 6980 O O . ASP A 1 929 ? 10.861 -17.936 22.544 1.00 67.75 929 ASP A O 1
ATOM 6984 N N . ILE A 1 930 ? 9.945 -18.571 20.603 1.00 67.38 930 ILE A N 1
ATOM 6985 C CA . ILE A 1 930 ? 10.251 -19.991 20.759 1.00 67.38 930 ILE A CA 1
ATOM 6986 C C . ILE A 1 930 ? 11.590 -20.292 20.096 1.00 67.38 930 ILE A C 1
ATOM 6988 O O . ILE A 1 930 ? 11.670 -20.431 18.874 1.00 67.38 930 ILE A O 1
ATOM 6992 N N . SER A 1 931 ? 12.633 -20.452 20.906 1.00 61.34 931 SER A N 1
ATOM 6993 C CA . SER A 1 931 ? 13.954 -20.884 20.439 1.00 61.34 931 SER A CA 1
ATOM 6994 C C . SER A 1 931 ? 14.067 -22.416 20.390 1.00 61.34 931 SER A C 1
ATOM 6996 O O . SER A 1 931 ? 13.687 -23.132 21.324 1.00 61.34 931 SER A O 1
ATOM 6998 N N . TRP A 1 932 ? 14.583 -22.933 19.272 1.00 62.00 932 TRP A N 1
ATOM 6999 C CA . TRP A 1 932 ? 14.812 -24.359 19.033 1.00 62.00 932 TRP A CA 1
ATOM 7000 C C . TRP A 1 932 ? 16.236 -24.746 19.436 1.00 62.00 932 TRP A C 1
ATOM 7002 O O . TRP A 1 932 ? 17.146 -24.870 18.614 1.00 62.00 932 TRP A O 1
ATOM 7012 N N . GLU A 1 933 ? 16.432 -24.997 20.727 1.00 52.47 933 GLU A N 1
ATOM 7013 C CA . GLU A 1 933 ? 17.615 -25.729 21.175 1.00 52.47 933 GLU A CA 1
ATOM 7014 C C . GLU A 1 933 ? 17.566 -27.188 20.674 1.00 52.47 933 GLU A C 1
ATOM 7016 O O . GLU A 1 933 ? 16.496 -27.760 20.469 1.00 52.47 933 GLU A O 1
ATOM 7021 N N . TYR A 1 934 ? 18.729 -27.829 20.494 1.00 51.25 934 TYR A N 1
ATOM 7022 C CA . TYR A 1 934 ? 18.868 -29.216 20.000 1.00 51.25 934 TYR A CA 1
ATOM 7023 C C . TYR A 1 934 ? 18.443 -30.280 21.053 1.00 51.25 934 TYR A C 1
ATOM 7025 O O . TYR A 1 934 ? 19.156 -31.255 21.313 1.00 51.25 934 TYR A O 1
ATOM 7033 N N . ALA A 1 935 ? 17.288 -30.086 21.691 1.00 49.06 935 ALA A N 1
ATOM 7034 C CA . ALA A 1 935 ? 16.733 -30.876 22.784 1.00 49.06 935 ALA A CA 1
ATOM 7035 C C . ALA A 1 935 ? 15.212 -31.069 22.617 1.00 49.06 935 ALA A C 1
ATOM 7037 O O . ALA A 1 935 ? 14.566 -30.412 21.811 1.00 49.06 935 ALA A O 1
ATOM 7038 N N . ALA A 1 936 ? 14.616 -31.971 23.402 1.00 47.12 936 ALA A N 1
ATOM 7039 C CA . ALA A 1 936 ? 13.174 -32.259 23.366 1.00 47.12 936 ALA A CA 1
ATOM 7040 C C . ALA A 1 936 ? 12.312 -31.232 24.142 1.00 47.12 936 ALA A C 1
ATOM 7042 O O . ALA A 1 936 ? 11.212 -31.555 24.585 1.00 47.12 936 ALA A O 1
ATOM 7043 N N . THR A 1 937 ? 12.840 -30.030 24.374 1.00 50.31 937 THR A N 1
ATOM 7044 C CA . THR A 1 937 ? 12.251 -28.977 25.209 1.00 50.31 937 THR A CA 1
ATOM 7045 C C . THR A 1 937 ? 12.510 -27.629 24.558 1.00 50.31 937 THR A C 1
ATOM 7047 O O . THR A 1 937 ? 13.666 -27.292 24.306 1.00 50.31 937 THR A O 1
ATOM 7050 N N . PHE A 1 938 ? 11.444 -26.876 24.307 1.00 60.34 938 PHE A N 1
ATOM 7051 C CA . PHE A 1 938 ? 11.503 -25.519 23.771 1.00 60.34 938 PHE A CA 1
ATOM 7052 C C . PHE A 1 938 ? 11.755 -24.508 24.892 1.00 60.34 938 PHE A C 1
ATOM 7054 O O . PHE A 1 938 ? 11.223 -24.684 25.990 1.00 60.34 938 PHE A O 1
ATOM 7061 N N . THR A 1 939 ? 12.501 -23.443 24.600 1.00 62.34 939 THR A N 1
ATOM 7062 C CA . THR A 1 939 ? 12.671 -22.304 25.511 1.00 62.34 939 THR A CA 1
ATOM 7063 C C . THR A 1 939 ? 11.893 -21.115 24.952 1.00 62.34 939 THR A C 1
ATOM 7065 O O . THR A 1 939 ? 12.272 -20.571 23.912 1.00 62.34 939 THR A O 1
ATOM 7068 N N . ASP A 1 940 ? 10.810 -20.724 25.634 1.00 64.50 940 ASP A N 1
ATOM 7069 C CA . ASP A 1 940 ? 10.081 -19.481 25.358 1.00 64.50 940 ASP A CA 1
ATOM 7070 C C . ASP A 1 940 ? 10.786 -18.297 26.034 1.00 64.50 940 ASP A C 1
ATOM 7072 O O . ASP A 1 940 ? 10.719 -18.119 27.251 1.00 64.50 940 ASP A O 1
ATOM 7076 N N . ALA A 1 941 ? 11.477 -17.489 25.237 1.00 64.88 941 ALA A N 1
ATOM 7077 C CA . ALA A 1 941 ? 12.189 -16.303 25.690 1.00 64.88 941 ALA A CA 1
ATOM 7078 C C . ALA A 1 941 ? 11.277 -15.071 25.857 1.00 64.88 941 ALA A C 1
ATOM 7080 O O . ALA A 1 941 ? 11.726 -14.062 26.401 1.00 64.88 941 ALA A O 1
ATOM 7081 N N . SER A 1 942 ? 9.994 -15.144 25.467 1.00 64.75 942 SER A N 1
ATOM 7082 C CA . SER A 1 942 ? 9.063 -14.010 25.595 1.00 64.75 942 SER A CA 1
ATOM 7083 C C . SER A 1 942 ? 8.621 -13.745 27.036 1.00 64.75 942 SER A C 1
ATOM 7085 O O . SER A 1 942 ? 8.115 -12.668 27.332 1.00 64.75 942 SER A O 1
ATOM 7087 N N . GLY A 1 943 ? 8.804 -14.720 27.934 1.00 62.50 943 GLY A N 1
ATOM 7088 C CA . GLY A 1 943 ? 8.341 -14.647 29.322 1.00 62.50 943 GLY A CA 1
ATOM 7089 C C . GLY A 1 943 ? 6.841 -14.909 29.503 1.00 62.50 943 GLY A C 1
ATOM 7090 O O . GLY A 1 943 ? 6.376 -14.937 30.639 1.00 62.50 943 GLY A O 1
ATOM 7091 N N . ASN A 1 944 ? 6.098 -15.169 28.422 1.00 60.09 944 ASN A N 1
ATOM 7092 C CA . ASN A 1 944 ? 4.639 -15.329 28.431 1.00 60.09 944 ASN A CA 1
ATOM 7093 C C . ASN A 1 944 ? 4.157 -16.746 28.811 1.00 60.09 944 ASN A C 1
ATOM 7095 O O . ASN A 1 944 ? 2.977 -17.060 28.661 1.00 60.09 944 ASN A O 1
ATOM 7099 N N . GLY A 1 945 ? 5.052 -17.611 29.298 1.00 55.91 945 GLY A N 1
ATOM 7100 C CA . GLY A 1 945 ? 4.699 -18.927 29.838 1.00 55.91 945 GLY A CA 1
ATOM 7101 C C . GLY A 1 945 ? 4.291 -19.975 28.796 1.00 55.91 945 GLY A C 1
ATOM 7102 O O . GLY A 1 945 ? 3.540 -20.891 29.134 1.00 55.91 945 GLY A O 1
ATOM 7103 N N . ASN A 1 946 ? 4.766 -19.879 27.545 1.00 57.81 946 ASN A N 1
ATOM 7104 C CA . ASN A 1 946 ? 4.478 -20.872 26.501 1.00 57.81 946 ASN A CA 1
ATOM 7105 C C . ASN A 1 946 ? 5.306 -22.164 26.709 1.00 57.81 946 ASN A C 1
ATOM 7107 O O . ASN A 1 946 ? 6.230 -22.475 25.954 1.00 57.81 946 ASN A O 1
ATOM 7111 N N . ASP A 1 947 ? 4.991 -22.916 27.765 1.00 47.09 947 ASP A N 1
ATOM 7112 C CA . ASP A 1 947 ? 5.798 -24.036 28.257 1.00 47.09 947 ASP A CA 1
ATOM 7113 C C . ASP A 1 947 ? 5.724 -25.301 27.373 1.00 47.09 947 ASP A C 1
ATOM 7115 O O . ASP A 1 947 ? 4.683 -25.944 27.236 1.00 47.09 947 ASP A O 1
ATOM 7119 N N . ALA A 1 948 ? 6.886 -25.720 26.855 1.00 48.59 948 ALA A N 1
ATOM 7120 C CA . ALA A 1 948 ? 7.255 -27.077 26.409 1.00 48.59 948 ALA A CA 1
ATOM 7121 C C . ALA A 1 948 ? 6.380 -27.823 25.367 1.00 48.59 948 ALA A C 1
ATOM 7123 O O . ALA A 1 948 ? 6.742 -28.919 24.935 1.00 48.59 948 ALA A O 1
ATOM 7124 N N . THR A 1 949 ? 5.262 -27.278 24.905 1.00 47.34 949 THR A N 1
ATOM 7125 C CA . THR A 1 949 ? 4.493 -27.739 23.738 1.00 47.34 949 THR A CA 1
ATOM 7126 C C . THR A 1 949 ? 3.778 -26.517 23.169 1.00 47.34 949 THR A C 1
ATOM 7128 O O . THR A 1 949 ? 3.163 -25.814 23.962 1.00 47.34 949 THR A O 1
ATOM 7131 N N . PRO A 1 950 ? 3.816 -26.231 21.852 1.00 43.03 950 PRO A N 1
ATOM 7132 C CA . PRO A 1 950 ? 3.209 -25.011 21.313 1.00 43.03 950 PRO A CA 1
ATOM 7133 C C . PRO A 1 950 ? 1.682 -24.940 21.504 1.00 43.03 950 PRO A C 1
ATOM 7135 O O . PRO A 1 950 ? 0.896 -25.369 20.658 1.00 43.03 950 PRO A O 1
ATOM 7138 N N . THR A 1 951 ? 1.258 -24.382 22.637 1.00 40.94 951 THR A N 1
ATOM 7139 C CA . THR A 1 951 ? -0.130 -24.068 22.975 1.00 40.94 951 THR A CA 1
ATOM 7140 C C . THR A 1 951 ? -0.471 -22.685 22.446 1.00 40.94 951 THR A C 1
ATOM 7142 O O . THR A 1 951 ? -0.547 -21.708 23.187 1.00 40.94 951 THR A O 1
ATOM 7145 N N . PHE A 1 952 ? -0.673 -22.596 21.134 1.00 40.00 952 PHE A N 1
ATOM 7146 C CA . PHE A 1 952 ? -1.229 -21.390 20.530 1.00 40.00 952 PHE A CA 1
ATOM 7147 C C . PHE A 1 952 ? -2.661 -21.158 21.031 1.00 40.00 952 PHE A C 1
ATOM 7149 O O . PHE A 1 952 ? -3.408 -22.107 21.294 1.00 40.00 952 PHE A O 1
ATOM 7156 N N . ARG A 1 953 ? -3.073 -19.889 21.110 1.00 37.84 953 ARG A N 1
ATOM 7157 C CA . ARG A 1 953 ? -4.455 -19.527 21.445 1.00 37.84 953 ARG A CA 1
ATOM 7158 C C . ARG A 1 953 ? -5.399 -20.079 20.369 1.00 37.84 953 ARG A C 1
ATOM 7160 O O . ARG A 1 953 ? -5.177 -19.897 19.175 1.00 37.84 953 ARG A O 1
ATOM 7167 N N . ILE A 1 954 ? -6.466 -20.753 20.797 1.00 39.94 954 ILE A N 1
ATOM 7168 C CA . ILE A 1 954 ? -7.482 -21.346 19.904 1.00 39.94 954 ILE A CA 1
ATOM 7169 C C . ILE A 1 954 ? -8.542 -20.332 19.432 1.00 39.94 954 ILE A C 1
ATOM 7171 O O . ILE A 1 954 ? -9.496 -20.699 18.748 1.00 39.94 954 ILE A O 1
ATOM 7175 N N . ALA A 1 955 ? -8.375 -19.063 19.792 1.00 40.50 955 ALA A N 1
ATOM 7176 C CA . ALA A 1 955 ? -9.172 -17.939 19.334 1.00 40.50 955 ALA A CA 1
ATOM 7177 C C . ALA A 1 955 ? -8.276 -16.698 19.215 1.00 40.50 955 ALA A C 1
ATOM 7179 O O . ALA A 1 955 ? -7.308 -16.545 19.967 1.00 40.50 955 ALA A O 1
ATOM 7180 N N . SER A 1 956 ? -8.621 -15.823 18.275 1.00 38.84 956 SER A N 1
ATOM 7181 C CA . SER A 1 956 ? -8.074 -14.469 18.169 1.00 38.84 956 SER A CA 1
ATOM 7182 C C . SER A 1 956 ? -8.539 -13.594 19.338 1.00 38.84 956 SER A C 1
ATOM 7184 O O . SER A 1 956 ? -9.607 -13.837 19.898 1.00 38.84 956 SER A O 1
ATOM 7186 N N . MET A 1 957 ? -7.764 -12.558 19.667 1.00 39.09 957 MET A N 1
ATOM 7187 C CA . MET A 1 957 ? -8.220 -11.448 20.522 1.00 39.09 957 MET A CA 1
ATOM 7188 C C . MET A 1 957 ? -8.793 -10.275 19.712 1.00 39.09 957 MET A C 1
ATOM 7190 O O . MET A 1 957 ? -9.501 -9.443 20.262 1.00 39.09 957 MET A O 1
ATOM 7194 N N . ASP A 1 958 ? -8.508 -10.223 18.410 1.00 37.84 958 ASP A N 1
ATOM 7195 C CA . ASP A 1 958 ? -9.160 -9.325 17.460 1.00 37.84 958 ASP A CA 1
ATOM 7196 C C . ASP A 1 958 ? -10.503 -9.947 17.040 1.00 37.84 958 ASP A C 1
ATOM 7198 O O . ASP A 1 958 ? -10.522 -11.053 16.487 1.00 37.84 958 ASP A O 1
ATOM 7202 N N . ALA A 1 959 ? -11.607 -9.248 17.324 1.00 39.38 959 ALA A N 1
ATOM 7203 C CA . ALA A 1 959 ? -12.976 -9.685 17.048 1.00 39.38 959 ALA A CA 1
ATOM 7204 C C . ALA A 1 959 ? -13.290 -9.822 15.544 1.00 39.38 959 ALA A C 1
ATOM 7206 O O . ALA A 1 959 ? -14.197 -10.575 15.174 1.00 39.38 959 ALA A O 1
ATOM 7207 N N . ASP A 1 960 ? -12.518 -9.156 14.681 1.00 31.88 960 ASP A N 1
ATOM 7208 C CA . ASP A 1 960 ? -12.677 -9.190 13.226 1.00 31.88 960 ASP A CA 1
ATOM 7209 C C . ASP A 1 960 ? -11.913 -10.366 12.583 1.00 31.88 960 ASP A C 1
ATOM 7211 O O . ASP A 1 960 ? -12.099 -10.682 11.399 1.00 31.88 960 ASP A O 1
ATOM 7215 N N . VAL A 1 961 ? -11.081 -11.068 13.363 1.00 28.59 961 VAL A N 1
ATOM 7216 C CA . VAL A 1 961 ? -10.262 -12.203 12.925 1.00 28.59 961 VAL A CA 1
ATOM 7217 C C . VAL A 1 961 ? -10.731 -13.488 13.604 1.00 28.59 961 VAL A C 1
ATOM 7219 O O . VAL A 1 961 ? -10.625 -13.658 14.810 1.00 28.59 961 VAL A O 1
ATOM 7222 N N . VAL A 1 962 ? -11.183 -14.472 12.823 1.00 39.97 962 VAL A N 1
ATOM 7223 C CA . VAL A 1 962 ? -11.522 -15.809 13.344 1.00 39.97 962 VAL A CA 1
ATOM 7224 C C . VAL A 1 962 ? -10.472 -16.817 12.888 1.00 39.97 962 VAL A C 1
ATOM 7226 O O . VAL A 1 962 ? -10.493 -17.277 11.745 1.00 39.97 962 VAL A O 1
ATOM 7229 N N . ALA A 1 963 ? -9.568 -17.179 13.797 1.00 34.84 963 ALA A N 1
ATOM 7230 C CA . ALA A 1 963 ? -8.589 -18.246 13.617 1.00 34.84 963 ALA A CA 1
ATOM 7231 C C . ALA A 1 963 ? -8.563 -19.153 14.858 1.00 34.84 963 ALA A C 1
ATOM 7233 O O . ALA A 1 963 ? -8.477 -18.673 15.987 1.00 34.84 963 ALA A O 1
ATOM 7234 N N . THR A 1 964 ? -8.629 -20.467 14.635 1.00 39.69 964 THR A N 1
ATOM 7235 C CA . THR A 1 964 ? -8.672 -21.488 15.691 1.00 39.69 964 THR A CA 1
ATOM 7236 C C . THR A 1 964 ? -7.709 -22.611 15.345 1.00 39.69 964 THR A C 1
ATOM 7238 O O . THR A 1 964 ? -7.965 -23.385 14.420 1.00 39.69 964 THR A O 1
ATOM 7241 N N . LEU A 1 965 ? -6.605 -22.726 16.088 1.00 38.03 965 LEU A N 1
ATOM 7242 C CA . LEU A 1 965 ? -5.676 -23.838 15.912 1.00 38.03 965 LEU A CA 1
ATOM 7243 C C . LEU A 1 965 ? -6.244 -25.105 16.564 1.00 38.03 965 LEU A C 1
ATOM 7245 O O . LEU A 1 965 ? -6.219 -25.266 17.779 1.00 38.03 965 LEU A O 1
ATOM 7249 N N . THR A 1 966 ? -6.772 -26.013 15.748 1.00 37.00 966 THR A N 1
ATOM 7250 C CA . THR A 1 966 ? -7.461 -27.223 16.226 1.00 37.00 966 THR A CA 1
ATOM 7251 C C . THR A 1 966 ? -6.515 -28.333 16.686 1.00 37.00 966 THR A C 1
ATOM 7253 O O . THR A 1 966 ? -6.856 -29.069 17.610 1.00 37.00 966 THR A O 1
ATOM 7256 N N . THR A 1 967 ? -5.330 -28.454 16.082 1.00 38.75 967 THR A N 1
ATOM 7257 C CA . THR A 1 967 ? -4.279 -29.407 16.481 1.00 38.75 967 THR A CA 1
ATOM 7258 C C . THR A 1 967 ? -2.894 -28.913 16.074 1.00 38.75 967 THR A C 1
ATOM 7260 O O . THR A 1 967 ? -2.711 -28.480 14.939 1.00 38.75 967 THR A O 1
ATOM 7263 N N . PHE A 1 968 ? -1.904 -29.097 16.949 1.00 40.62 968 PHE A N 1
ATOM 7264 C CA . PHE A 1 968 ? -0.480 -28.987 16.628 1.00 40.62 968 PHE A CA 1
ATOM 7265 C C . PHE A 1 968 ? 0.223 -30.287 17.040 1.00 40.62 968 PHE A C 1
ATOM 7267 O O . PHE A 1 968 ? 0.159 -30.681 18.204 1.00 40.62 968 PHE A O 1
ATOM 7274 N N . GLN A 1 969 ? 0.870 -30.978 16.099 1.00 41.88 969 GLN A N 1
ATOM 7275 C CA . GLN A 1 969 ? 1.697 -32.154 16.386 1.00 41.88 969 GLN A CA 1
ATOM 7276 C C . GLN A 1 969 ? 2.994 -32.118 15.568 1.00 41.88 969 GLN A C 1
ATOM 7278 O O . GLN A 1 969 ? 2.932 -31.889 14.358 1.00 41.88 969 GLN A O 1
ATOM 7283 N N . PRO A 1 970 ? 4.162 -32.406 16.175 1.00 39.78 970 PRO A N 1
ATOM 7284 C CA . PRO A 1 970 ? 5.380 -32.650 15.416 1.00 39.78 970 PRO A CA 1
ATOM 7285 C C . PRO A 1 970 ? 5.222 -33.939 14.595 1.00 39.78 970 PRO A C 1
ATOM 7287 O O . PRO A 1 970 ? 5.084 -35.032 15.143 1.00 39.78 970 PRO A O 1
ATOM 7290 N N . ILE A 1 971 ? 5.242 -33.806 13.267 1.00 39.69 971 ILE A N 1
ATOM 7291 C CA . ILE A 1 971 ? 5.009 -34.913 12.318 1.00 39.69 971 ILE A CA 1
ATOM 7292 C C . ILE A 1 971 ? 6.198 -35.900 12.305 1.00 39.69 971 ILE A C 1
ATOM 7294 O O . ILE A 1 971 ? 6.041 -37.084 12.006 1.00 39.69 971 ILE A O 1
ATOM 7298 N N . SER A 1 972 ? 7.392 -35.426 12.675 1.00 42.31 972 SER A N 1
ATOM 7299 C CA . SER A 1 972 ? 8.602 -36.223 12.894 1.00 42.31 972 SER A CA 1
ATOM 7300 C C . SER A 1 972 ? 9.514 -35.506 13.888 1.00 42.31 972 SER A C 1
ATOM 7302 O O . SER A 1 972 ? 9.699 -34.296 13.784 1.00 42.31 972 SER A O 1
ATOM 7304 N N . GLU A 1 973 ? 10.162 -36.241 14.794 1.00 40.75 973 GLU A N 1
ATOM 7305 C CA . GLU A 1 973 ? 11.370 -35.729 15.454 1.00 40.75 973 GLU A CA 1
ATOM 7306 C C . GLU A 1 973 ? 12.491 -35.581 14.413 1.00 40.75 973 GLU A C 1
ATOM 7308 O O . GLU A 1 973 ? 12.617 -36.415 13.506 1.00 40.75 973 GLU A O 1
ATOM 7313 N N . ALA A 1 974 ? 13.349 -34.569 14.569 1.00 38.94 974 ALA A N 1
ATOM 7314 C CA . ALA A 1 974 ? 14.579 -34.411 13.793 1.00 38.94 974 ALA A CA 1
ATOM 7315 C C . ALA A 1 974 ? 15.649 -35.420 14.254 1.00 38.94 974 ALA A C 1
ATOM 7317 O O . ALA A 1 974 ? 16.713 -35.071 14.767 1.00 38.94 974 ALA A O 1
ATOM 7318 N N . LYS A 1 975 ? 15.358 -36.713 14.097 1.00 43.81 975 LYS A N 1
ATOM 7319 C CA . LYS A 1 975 ? 16.307 -37.777 14.404 1.00 43.81 975 LYS A CA 1
ATOM 7320 C C . LYS A 1 975 ? 17.328 -37.862 13.272 1.00 43.81 975 LYS A C 1
ATOM 7322 O O . LYS A 1 975 ? 16.963 -38.121 12.125 1.00 43.81 975 LYS A O 1
ATOM 7327 N N . ALA A 1 976 ? 18.613 -37.707 13.594 1.00 39.44 976 ALA A N 1
ATOM 7328 C CA . ALA A 1 976 ? 19.674 -38.091 12.666 1.00 39.44 976 ALA A CA 1
ATOM 7329 C C . ALA A 1 976 ? 19.419 -39.539 12.185 1.00 39.44 976 ALA A C 1
ATOM 7331 O O . ALA A 1 976 ? 19.042 -40.375 13.018 1.00 39.44 976 ALA A O 1
ATOM 7332 N N . PRO A 1 977 ? 19.601 -39.856 10.884 1.00 47.31 977 PRO A N 1
ATOM 7333 C CA . PRO A 1 977 ? 19.398 -41.210 10.373 1.00 47.31 977 PRO A CA 1
ATOM 7334 C C . PRO A 1 977 ? 20.149 -42.219 11.239 1.00 47.31 977 PRO A C 1
ATOM 7336 O O . PRO A 1 977 ? 21.272 -41.923 11.647 1.00 47.31 977 PRO A O 1
ATOM 7339 N N . ASP A 1 978 ? 19.548 -43.382 11.525 1.00 42.78 978 ASP A N 1
ATOM 7340 C CA . ASP A 1 978 ? 20.126 -44.387 12.429 1.00 42.78 978 ASP A CA 1
ATOM 7341 C C . ASP A 1 978 ? 21.545 -44.780 11.981 1.00 42.78 978 ASP A C 1
ATOM 7343 O O . ASP A 1 978 ? 21.752 -45.663 11.145 1.00 42.78 978 ASP A O 1
ATOM 7347 N N . PHE A 1 979 ? 22.542 -44.113 12.565 1.00 42.75 979 PHE A N 1
ATOM 7348 C CA . PHE A 1 979 ? 23.948 -44.341 12.286 1.00 42.75 979 PHE A CA 1
ATOM 7349 C C . PHE A 1 979 ? 24.355 -45.670 12.914 1.00 42.75 979 PHE A C 1
ATOM 7351 O O . PHE A 1 979 ? 24.762 -45.766 14.075 1.00 42.75 979 PHE A O 1
ATOM 7358 N N . THR A 1 980 ? 24.261 -46.729 12.117 1.00 47.31 980 THR A N 1
ATOM 7359 C CA . THR A 1 980 ? 25.038 -47.932 12.390 1.00 47.31 980 THR A CA 1
ATOM 7360 C C . THR A 1 980 ? 26.507 -47.629 12.110 1.00 47.31 980 THR A C 1
ATOM 7362 O O . THR A 1 980 ? 26.854 -47.045 11.086 1.00 47.31 980 THR A O 1
ATOM 7365 N N . LEU A 1 981 ? 27.389 -48.052 13.021 1.00 45.81 981 LEU A N 1
ATOM 7366 C CA . LEU A 1 981 ? 28.828 -47.743 13.025 1.00 45.81 981 LEU A CA 1
ATOM 7367 C C . LEU A 1 981 ? 29.633 -48.388 11.866 1.00 45.81 981 LEU A C 1
ATOM 7369 O O . LEU A 1 981 ? 30.839 -48.600 11.991 1.00 45.81 981 LEU A O 1
ATOM 7373 N N . ALA A 1 982 ? 28.957 -48.777 10.783 1.00 45.59 982 ALA A N 1
ATOM 7374 C CA . ALA A 1 982 ? 29.457 -49.589 9.680 1.00 45.59 982 ALA A CA 1
ATOM 7375 C C . ALA A 1 982 ? 29.405 -48.885 8.310 1.00 45.59 982 ALA A C 1
ATOM 7377 O O . ALA A 1 982 ? 30.202 -49.247 7.444 1.00 45.59 982 ALA A O 1
ATOM 7378 N N . ASP A 1 983 ? 28.539 -47.883 8.115 1.00 40.00 983 ASP A N 1
ATOM 7379 C CA . ASP A 1 983 ? 28.370 -47.227 6.811 1.00 40.00 983 ASP A CA 1
ATOM 7380 C C . ASP A 1 983 ? 29.193 -45.935 6.703 1.00 40.00 983 ASP A C 1
ATOM 7382 O O . ASP A 1 983 ? 28.846 -44.873 7.220 1.00 40.00 983 ASP A O 1
ATOM 7386 N N . SER A 1 984 ? 30.321 -46.031 5.998 1.00 46.31 984 SER A N 1
ATOM 7387 C CA . SER A 1 984 ? 31.186 -44.897 5.676 1.00 46.31 984 SER A CA 1
ATOM 7388 C C . SER A 1 984 ? 30.666 -44.135 4.452 1.00 46.31 984 SER A C 1
ATOM 7390 O O . SER A 1 984 ? 30.991 -44.492 3.316 1.00 46.31 984 SER A O 1
ATOM 7392 N N . ILE A 1 985 ? 29.897 -43.068 4.672 1.00 41.03 985 ILE A N 1
ATOM 7393 C CA . ILE A 1 985 ? 29.489 -42.137 3.609 1.00 41.03 985 ILE A CA 1
ATOM 7394 C C . ILE A 1 985 ? 30.590 -41.066 3.443 1.00 41.03 985 ILE A C 1
ATOM 7396 O O . ILE A 1 985 ? 30.930 -40.395 4.421 1.00 41.03 985 ILE A O 1
ATOM 7400 N N . PRO A 1 986 ? 31.207 -40.900 2.255 1.00 46.00 986 PRO A N 1
ATOM 7401 C CA . PRO A 1 986 ? 32.346 -40.001 2.078 1.00 46.00 986 PRO A CA 1
ATOM 7402 C C . PRO A 1 986 ? 31.890 -38.542 1.924 1.00 46.00 986 PRO A C 1
ATOM 7404 O O . PRO A 1 986 ? 31.600 -38.085 0.825 1.00 46.00 986 PRO A O 1
ATOM 7407 N N . PHE A 1 987 ? 31.879 -37.780 3.020 1.00 39.78 987 PHE A N 1
ATOM 7408 C CA . PHE A 1 987 ? 31.437 -36.372 3.032 1.00 39.78 987 PHE A CA 1
ATOM 7409 C C . PHE A 1 987 ? 32.375 -35.382 2.295 1.00 39.78 987 PHE A C 1
ATOM 7411 O O . PHE A 1 987 ? 32.146 -34.179 2.317 1.00 39.78 987 PHE A O 1
ATOM 7418 N N . ILE A 1 988 ? 33.456 -35.850 1.655 1.00 43.47 988 ILE A N 1
ATOM 7419 C CA . ILE A 1 988 ? 34.383 -34.999 0.891 1.00 43.47 988 ILE A CA 1
ATOM 7420 C C . ILE A 1 988 ? 34.802 -35.705 -0.407 1.00 43.47 988 ILE A C 1
ATOM 7422 O O . ILE A 1 988 ? 35.776 -36.459 -0.431 1.00 43.47 988 ILE A O 1
ATOM 7426 N N . GLU A 1 989 ? 34.125 -35.377 -1.508 1.00 42.22 989 GLU A N 1
ATOM 7427 C CA . GLU A 1 989 ? 34.697 -35.454 -2.856 1.00 42.22 989 GLU A CA 1
ATOM 7428 C C . GLU A 1 989 ? 34.917 -34.028 -3.378 1.00 42.22 989 GLU A C 1
ATOM 7430 O O . GLU A 1 989 ? 33.971 -33.293 -3.640 1.00 42.22 989 GLU A O 1
ATOM 7435 N N . GLY A 1 990 ? 36.180 -33.607 -3.499 1.00 40.22 990 GLY A N 1
ATOM 7436 C CA . GLY A 1 990 ? 36.505 -32.238 -3.913 1.00 40.22 990 GLY A CA 1
ATOM 7437 C C . GLY A 1 990 ? 37.960 -31.863 -3.650 1.00 40.22 990 GLY A C 1
ATOM 7438 O O . GLY A 1 990 ? 38.281 -31.187 -2.677 1.00 40.22 990 GLY A O 1
ATOM 7439 N N . THR A 1 991 ? 38.877 -32.305 -4.513 1.00 48.56 991 THR A N 1
ATOM 7440 C CA . THR A 1 991 ? 40.312 -31.993 -4.396 1.00 48.56 991 THR A CA 1
ATOM 7441 C C . THR A 1 991 ? 40.600 -30.513 -4.684 1.00 48.56 991 THR A C 1
ATOM 7443 O O . THR A 1 991 ? 40.897 -30.144 -5.819 1.00 48.56 991 THR A O 1
ATOM 7446 N N . GLY A 1 992 ? 40.542 -29.676 -3.643 1.00 34.28 992 GLY A N 1
ATOM 7447 C CA . GLY A 1 992 ? 40.678 -28.214 -3.702 1.00 34.28 992 GLY A CA 1
ATOM 7448 C C . GLY A 1 992 ? 41.871 -27.633 -2.930 1.00 34.28 992 GLY A C 1
ATOM 7449 O O . GLY A 1 992 ? 41.697 -26.718 -2.140 1.00 34.28 992 GLY A O 1
ATOM 7450 N N . ASN A 1 993 ? 43.080 -28.162 -3.146 1.00 47.47 993 ASN A N 1
ATOM 7451 C CA . ASN A 1 993 ? 44.374 -27.494 -2.895 1.00 47.47 993 ASN A CA 1
ATOM 7452 C C . ASN A 1 993 ? 44.544 -26.651 -1.597 1.00 47.47 993 ASN A C 1
ATOM 7454 O O . ASN A 1 993 ? 45.150 -25.578 -1.633 1.00 47.47 993 ASN A O 1
ATOM 7458 N N . MET A 1 994 ? 44.091 -27.135 -0.435 1.00 35.59 994 MET A N 1
ATOM 7459 C CA . MET A 1 994 ? 44.512 -26.553 0.846 1.00 35.59 994 MET A CA 1
ATOM 7460 C C . MET A 1 994 ? 45.933 -27.022 1.181 1.00 35.59 994 MET A C 1
ATOM 7462 O O . MET A 1 994 ? 46.176 -28.197 1.457 1.00 35.59 994 MET A O 1
ATOM 7466 N N . THR A 1 995 ? 46.891 -26.094 1.135 1.00 38.00 995 THR A N 1
ATOM 7467 C CA . THR A 1 995 ? 48.302 -26.347 1.455 1.00 38.00 995 THR A CA 1
ATOM 7468 C C . THR A 1 995 ? 48.445 -26.891 2.873 1.00 38.00 995 THR A C 1
ATOM 7470 O O . THR A 1 995 ? 48.075 -26.227 3.840 1.00 38.00 995 THR A O 1
ATOM 7473 N N . GLY A 1 996 ? 48.975 -28.109 2.988 1.00 46.16 996 GLY A N 1
ATOM 7474 C CA . GLY A 1 996 ? 48.915 -28.874 4.227 1.00 46.16 996 GLY A CA 1
ATOM 7475 C C . GLY A 1 996 ? 49.698 -28.254 5.381 1.00 46.16 996 GLY A C 1
ATOM 7476 O O . GLY A 1 996 ? 50.893 -27.988 5.254 1.00 46.16 996 GLY A O 1
ATOM 7477 N N . ASN A 1 997 ? 49.040 -28.126 6.537 1.00 40.62 997 ASN A N 1
ATOM 7478 C CA . ASN A 1 997 ? 49.740 -28.120 7.823 1.00 40.62 997 ASN A CA 1
ATOM 7479 C C . ASN A 1 997 ? 48.927 -28.668 9.012 1.00 40.62 997 ASN A C 1
ATOM 7481 O O . ASN A 1 997 ? 49.293 -28.434 10.161 1.00 40.62 997 ASN A O 1
ATOM 7485 N N . PHE A 1 998 ? 47.856 -29.432 8.760 1.00 34.53 998 PHE A N 1
ATOM 7486 C CA . PHE A 1 998 ? 47.150 -30.177 9.804 1.00 34.53 998 PHE A CA 1
ATOM 7487 C C . PHE A 1 998 ? 46.971 -31.648 9.405 1.00 34.53 998 PHE A C 1
ATOM 7489 O O . PHE A 1 998 ? 46.629 -31.966 8.273 1.00 34.53 998 PHE A O 1
ATOM 7496 N N . THR A 1 999 ? 47.283 -32.524 10.366 1.00 38.62 999 THR A N 1
ATOM 7497 C CA . THR A 1 999 ? 47.204 -33.998 10.337 1.00 38.62 999 THR A CA 1
ATOM 7498 C C . THR A 1 999 ? 48.108 -34.767 9.355 1.00 38.62 999 THR A C 1
ATOM 7500 O O . THR A 1 999 ? 47.626 -35.453 8.466 1.00 38.62 999 THR A O 1
ATOM 7503 N N . THR A 1 1000 ? 49.407 -34.845 9.675 1.00 37.31 1000 THR A N 1
ATOM 7504 C CA . THR A 1 1000 ? 49.978 -36.121 10.176 1.00 37.31 1000 THR A CA 1
ATOM 7505 C C . THR A 1 1000 ? 51.052 -35.850 11.237 1.00 37.31 1000 THR A C 1
ATOM 7507 O O . THR A 1 1000 ? 52.150 -35.430 10.895 1.00 37.31 1000 THR A O 1
ATOM 7510 N N . ALA A 1 1001 ? 50.727 -36.140 12.503 1.00 39.41 1001 ALA A N 1
ATOM 7511 C CA . ALA A 1 1001 ? 51.616 -36.227 13.675 1.00 39.41 1001 ALA A CA 1
ATOM 7512 C C . ALA A 1 1001 ? 52.561 -35.039 14.008 1.00 39.41 1001 ALA A C 1
ATOM 7514 O O . ALA A 1 1001 ? 53.585 -34.848 13.355 1.00 39.41 1001 ALA A O 1
ATOM 7515 N N . PRO A 1 1002 ? 52.374 -34.379 15.168 1.00 38.22 1002 PRO A N 1
ATOM 7516 C CA . PRO A 1 1002 ? 53.464 -33.722 15.872 1.00 38.22 1002 PRO A CA 1
ATOM 7517 C C . PRO A 1 1002 ? 54.141 -34.712 16.833 1.00 38.22 1002 PRO A C 1
ATOM 7519 O O . PRO A 1 1002 ? 53.855 -34.756 18.029 1.00 38.22 1002 PRO A O 1
ATOM 7522 N N . THR A 1 1003 ? 55.113 -35.479 16.336 1.00 38.06 1003 THR A N 1
ATOM 7523 C CA . THR A 1 1003 ? 56.208 -35.913 17.214 1.00 38.06 1003 THR A CA 1
ATOM 7524 C C . THR A 1 1003 ? 57.108 -34.715 17.503 1.00 38.06 1003 THR A C 1
ATOM 7526 O O . THR A 1 1003 ? 58.037 -34.453 16.740 1.00 38.06 1003 THR A O 1
ATOM 7529 N N . ILE A 1 1004 ? 56.896 -34.039 18.633 1.00 36.78 1004 ILE A N 1
ATOM 7530 C CA . ILE A 1 1004 ? 58.003 -33.443 19.395 1.00 36.78 1004 ILE A CA 1
ATOM 7531 C C . ILE A 1 1004 ? 57.910 -33.969 20.839 1.00 36.78 1004 ILE A C 1
ATOM 7533 O O . ILE A 1 1004 ? 56.804 -34.058 21.372 1.00 36.78 1004 ILE A O 1
ATOM 7537 N N . PRO A 1 1005 ? 59.020 -34.409 21.467 1.00 42.09 1005 PRO A N 1
ATOM 7538 C CA . PRO A 1 1005 ? 58.947 -35.215 22.682 1.00 42.09 1005 PRO A CA 1
ATOM 7539 C C . PRO A 1 1005 ? 58.897 -34.364 23.954 1.00 42.09 1005 PRO A C 1
ATOM 7541 O O . PRO A 1 1005 ? 59.666 -33.417 24.102 1.00 42.09 1005 PRO A O 1
ATOM 7544 N N . GLY A 1 1006 ? 58.108 -34.815 24.930 1.00 49.88 1006 GLY A N 1
ATOM 7545 C CA . GLY A 1 1006 ? 58.108 -34.289 26.297 1.00 49.88 1006 GLY A CA 1
ATOM 7546 C C . GLY A 1 1006 ? 56.859 -33.480 26.652 1.00 49.88 1006 GLY A C 1
ATOM 7547 O O . GLY A 1 1006 ? 56.263 -32.823 25.811 1.00 49.88 1006 GLY A O 1
ATOM 7548 N N . THR A 1 1007 ? 56.473 -33.562 27.928 1.00 47.25 1007 THR A N 1
ATOM 7549 C CA . THR A 1 1007 ? 55.397 -32.778 28.571 1.00 47.25 1007 THR A CA 1
ATOM 7550 C C . THR A 1 1007 ? 53.965 -32.969 28.048 1.00 47.25 1007 THR A C 1
ATOM 7552 O O . THR A 1 1007 ? 53.167 -32.038 28.066 1.00 47.25 1007 THR A O 1
ATOM 7555 N N . GLY A 1 1008 ? 53.583 -34.205 27.710 1.00 42.22 1008 GLY A N 1
ATOM 7556 C CA . GLY A 1 1008 ? 52.184 -34.619 27.881 1.00 42.22 1008 GLY A CA 1
ATOM 7557 C C . GLY A 1 1008 ? 51.847 -34.653 29.377 1.00 42.22 1008 GLY A C 1
ATOM 7558 O O . GLY A 1 1008 ? 52.579 -35.279 30.148 1.00 42.22 1008 GLY A O 1
ATOM 7559 N N . PHE A 1 1009 ? 50.797 -33.945 29.800 1.00 45.12 1009 PHE A N 1
ATOM 7560 C CA . PHE A 1 1009 ? 50.495 -33.728 31.219 1.00 45.12 1009 PHE A CA 1
ATOM 7561 C C . PHE A 1 1009 ? 50.282 -35.048 31.989 1.00 45.12 1009 PHE A C 1
ATOM 7563 O O . PHE A 1 1009 ? 49.602 -35.956 31.490 1.00 45.12 1009 PHE A O 1
ATOM 7570 N N . PRO A 1 1010 ? 50.817 -35.173 33.222 1.00 44.00 1010 PRO A N 1
ATOM 7571 C CA . PRO A 1 1010 ? 50.502 -36.311 34.074 1.00 44.00 1010 PRO A CA 1
ATOM 7572 C C . PRO A 1 1010 ? 48.994 -36.292 34.348 1.00 44.00 1010 PRO A C 1
ATOM 7574 O O . PRO A 1 1010 ? 48.492 -35.273 34.806 1.00 44.00 1010 PRO A O 1
ATOM 7577 N N . LEU A 1 1011 ? 48.319 -37.418 34.065 1.00 46.53 1011 LEU A N 1
ATOM 7578 C CA . LEU A 1 1011 ? 46.859 -37.677 34.045 1.00 46.53 1011 LEU A CA 1
ATOM 7579 C C . LEU A 1 1011 ? 46.222 -37.864 32.655 1.00 46.53 1011 LEU A C 1
ATOM 7581 O O . LEU A 1 1011 ? 45.113 -38.390 32.609 1.00 46.53 1011 LEU A O 1
ATOM 7585 N N . ALA A 1 1012 ? 46.896 -37.592 31.529 1.00 50.00 1012 ALA A N 1
ATOM 7586 C CA . ALA A 1 1012 ? 46.307 -37.828 30.195 1.00 50.00 1012 ALA A CA 1
ATOM 7587 C C . ALA A 1 1012 ? 45.785 -39.276 29.996 1.00 50.00 1012 ALA A C 1
ATOM 7589 O O . ALA A 1 1012 ? 44.677 -39.489 29.506 1.00 50.00 1012 ALA A O 1
ATOM 7590 N N . GLY A 1 1013 ? 46.537 -40.279 30.469 1.00 49.56 1013 GLY A N 1
ATOM 7591 C CA . GLY A 1 1013 ? 46.107 -41.686 30.451 1.00 49.56 1013 GLY A CA 1
ATOM 7592 C C . GLY A 1 1013 ? 45.021 -42.050 31.477 1.00 49.56 1013 GLY A C 1
ATOM 7593 O O . GLY A 1 1013 ? 44.362 -43.069 31.317 1.00 49.56 1013 GLY A O 1
ATOM 7594 N N . VAL A 1 1014 ? 44.812 -41.230 32.514 1.00 48.34 1014 VAL A N 1
ATOM 7595 C CA . VAL A 1 1014 ? 43.727 -41.412 33.498 1.00 48.34 1014 VAL A CA 1
ATOM 7596 C C . VAL A 1 1014 ? 42.423 -40.842 32.949 1.00 48.34 1014 VAL A C 1
ATOM 7598 O O . VAL A 1 1014 ? 41.398 -41.509 33.013 1.00 48.34 1014 VAL A O 1
ATOM 7601 N N . ILE A 1 1015 ? 42.471 -39.662 32.325 1.00 48.31 1015 ILE A N 1
ATOM 7602 C CA . ILE A 1 1015 ? 41.315 -39.030 31.673 1.00 48.31 1015 ILE A CA 1
ATOM 7603 C C . ILE A 1 1015 ? 40.769 -39.940 30.562 1.00 48.31 1015 ILE A C 1
ATOM 7605 O O . ILE A 1 1015 ? 39.574 -40.223 30.535 1.00 48.31 1015 ILE A O 1
ATOM 7609 N N . SER A 1 1016 ? 41.649 -40.503 29.724 1.00 48.94 1016 SER A N 1
ATOM 7610 C CA . SER A 1 1016 ? 41.256 -41.473 28.689 1.00 48.94 1016 SER A CA 1
ATOM 7611 C C . SER A 1 1016 ? 40.668 -42.779 29.245 1.00 48.94 1016 SER A C 1
ATOM 7613 O O . SER A 1 1016 ? 39.931 -43.447 28.526 1.00 48.94 1016 SER A O 1
ATOM 7615 N N . ALA A 1 1017 ? 40.996 -43.166 30.483 1.00 49.75 1017 ALA A N 1
ATOM 7616 C CA . ALA A 1 1017 ? 40.451 -44.365 31.122 1.00 49.75 1017 ALA A CA 1
ATOM 7617 C C . ALA A 1 1017 ? 39.099 -44.099 31.808 1.00 49.75 1017 ALA A C 1
ATOM 7619 O O . ALA A 1 1017 ? 38.238 -44.972 31.811 1.00 49.75 1017 ALA A O 1
ATOM 7620 N N . VAL A 1 1018 ? 38.894 -42.895 32.355 1.00 45.69 1018 VAL A N 1
ATOM 7621 C CA . VAL A 1 1018 ? 37.615 -42.476 32.954 1.00 45.69 1018 VAL A CA 1
ATOM 7622 C C . VAL A 1 1018 ? 36.559 -42.228 31.874 1.00 45.69 1018 VAL A C 1
ATOM 7624 O O . VAL A 1 1018 ? 35.431 -42.687 32.017 1.00 45.69 1018 VAL A O 1
ATOM 7627 N N . ALA A 1 1019 ? 36.925 -41.580 30.763 1.00 47.34 1019 ALA A N 1
ATOM 7628 C CA . ALA A 1 1019 ? 36.000 -41.280 29.666 1.00 47.34 1019 ALA A CA 1
ATOM 7629 C C . ALA A 1 1019 ? 35.448 -42.529 28.944 1.00 47.34 1019 ALA A C 1
ATOM 7631 O O . ALA A 1 1019 ? 34.404 -42.454 28.306 1.00 47.34 1019 ALA A O 1
ATOM 7632 N N . GLY A 1 1020 ? 36.131 -43.677 29.040 1.00 49.31 1020 GLY A N 1
ATOM 7633 C CA . GLY A 1 1020 ? 35.696 -44.944 28.436 1.00 49.31 1020 GLY A CA 1
ATOM 7634 C C . GLY A 1 1020 ? 34.846 -45.846 29.342 1.00 49.31 1020 GLY A C 1
ATOM 7635 O O . GLY A 1 1020 ? 34.468 -46.934 28.914 1.00 49.31 1020 GLY A O 1
ATOM 7636 N N . ALA A 1 1021 ? 34.576 -45.449 30.590 1.00 45.03 1021 ALA A N 1
ATOM 7637 C CA . ALA A 1 1021 ? 33.955 -46.312 31.595 1.00 45.03 1021 ALA A CA 1
ATOM 7638 C C . ALA A 1 1021 ? 32.424 -46.140 31.662 1.00 45.03 1021 ALA A C 1
ATOM 7640 O O . ALA A 1 1021 ? 31.901 -45.411 32.506 1.00 45.03 1021 ALA A O 1
ATOM 7641 N N . THR A 1 1022 ? 31.689 -46.852 30.804 1.00 44.19 1022 THR A N 1
ATOM 7642 C CA . THR A 1 1022 ? 30.230 -47.008 30.948 1.00 44.19 1022 THR A CA 1
ATOM 7643 C C . THR A 1 1022 ? 29.891 -47.954 32.108 1.00 44.19 1022 THR A C 1
ATOM 7645 O O . THR A 1 1022 ? 30.596 -48.929 32.367 1.00 44.19 1022 THR A O 1
ATOM 7648 N N . THR A 1 1023 ? 28.818 -47.656 32.845 1.00 49.69 1023 THR A N 1
ATOM 7649 C CA . THR A 1 1023 ? 28.424 -48.342 34.090 1.00 49.69 1023 THR A CA 1
ATOM 7650 C C . THR A 1 1023 ? 28.262 -49.866 33.920 1.00 49.69 1023 THR A C 1
ATOM 7652 O O . THR A 1 1023 ? 27.351 -50.312 33.219 1.00 49.69 1023 THR A O 1
ATOM 7655 N N . PRO A 1 1024 ? 29.084 -50.711 34.582 1.00 44.88 1024 PRO A N 1
ATOM 7656 C CA . PRO A 1 1024 ? 29.001 -52.157 34.383 1.00 44.88 1024 PRO A CA 1
ATOM 7657 C C . PRO A 1 1024 ? 27.744 -52.788 35.025 1.00 44.88 1024 PRO A C 1
ATOM 7659 O O . PRO A 1 1024 ? 27.339 -52.355 36.109 1.00 44.88 1024 PRO A O 1
ATOM 7662 N N . PRO A 1 1025 ? 27.193 -53.892 34.469 1.00 51.25 1025 PRO A N 1
ATOM 7663 C CA . PRO A 1 1025 ? 26.049 -54.664 35.008 1.00 51.25 1025 PRO A CA 1
ATOM 7664 C C . PRO A 1 1025 ? 26.226 -55.329 36.396 1.00 51.25 1025 PRO A C 1
ATOM 7666 O O . PRO A 1 1025 ? 25.580 -56.328 36.708 1.00 51.25 1025 PRO A O 1
ATOM 7669 N N . GLN A 1 1026 ? 27.138 -54.832 37.231 1.00 53.78 1026 GLN A N 1
ATOM 7670 C CA . GLN A 1 1026 ? 27.693 -55.514 38.403 1.00 53.78 1026 GLN A CA 1
ATOM 7671 C C . GLN A 1 1026 ? 27.274 -54.884 39.745 1.00 53.78 1026 GLN A C 1
ATOM 7673 O O . GLN A 1 1026 ? 27.644 -55.395 40.801 1.00 53.78 1026 GLN A O 1
ATOM 7678 N N . LEU A 1 1027 ? 26.456 -53.825 39.739 1.00 53.06 1027 LEU A N 1
ATOM 7679 C CA . LEU A 1 1027 ? 25.887 -53.197 40.945 1.00 53.06 1027 LEU A CA 1
ATOM 7680 C C . LEU A 1 1027 ? 25.258 -54.208 41.942 1.00 53.06 1027 LEU A C 1
ATOM 7682 O O . LEU A 1 1027 ? 25.580 -54.136 43.134 1.00 53.06 1027 LEU A O 1
ATOM 7686 N N . PRO A 1 1028 ? 24.466 -55.214 41.503 1.00 55.09 1028 PRO A N 1
ATOM 7687 C CA . PRO A 1 1028 ? 23.938 -56.250 42.398 1.00 55.09 1028 PRO A CA 1
ATOM 7688 C C . PRO A 1 1028 ? 25.035 -57.130 43.020 1.00 55.09 1028 PRO A C 1
ATOM 7690 O O . PRO A 1 1028 ? 24.992 -57.431 44.213 1.00 55.09 1028 PRO A O 1
ATOM 7693 N N . LEU A 1 1029 ? 26.057 -57.501 42.237 1.00 55.41 1029 LEU A N 1
ATOM 7694 C CA . LEU A 1 1029 ? 27.231 -58.240 42.721 1.00 55.41 1029 LEU A CA 1
ATOM 7695 C C . LEU A 1 1029 ? 28.024 -57.418 43.746 1.00 55.41 1029 LEU A C 1
ATOM 7697 O O . LEU A 1 1029 ? 28.507 -57.974 44.733 1.00 55.41 1029 LEU A O 1
ATOM 7701 N N . MET A 1 1030 ? 28.106 -56.099 43.558 1.00 56.25 1030 MET A N 1
ATOM 7702 C CA . MET A 1 1030 ? 28.782 -55.196 44.485 1.00 56.25 1030 MET A CA 1
ATOM 7703 C C . MET A 1 1030 ? 28.045 -55.095 45.830 1.00 56.25 1030 MET A C 1
ATOM 7705 O O . MET A 1 1030 ? 28.683 -55.182 46.881 1.00 56.25 1030 MET A O 1
ATOM 7709 N N . MET A 1 1031 ? 26.708 -55.001 45.828 1.00 56.47 1031 MET A N 1
ATOM 7710 C CA . MET A 1 1031 ? 25.917 -55.050 47.067 1.00 56.47 1031 MET A CA 1
ATOM 7711 C C . MET A 1 1031 ? 26.066 -56.394 47.792 1.00 56.47 1031 MET A C 1
ATOM 7713 O O . MET A 1 1031 ? 26.285 -56.417 49.005 1.00 56.47 1031 MET A O 1
ATOM 7717 N N . ILE A 1 1032 ? 26.016 -57.515 47.062 1.00 58.97 1032 ILE A N 1
ATOM 7718 C CA . ILE A 1 1032 ? 26.227 -58.854 47.634 1.00 58.97 1032 ILE A CA 1
ATOM 7719 C C . ILE A 1 1032 ? 27.626 -58.959 48.262 1.00 58.97 1032 ILE A C 1
ATOM 7721 O O . ILE A 1 1032 ? 27.753 -59.432 49.394 1.00 58.97 1032 ILE A O 1
ATOM 7725 N N . ALA A 1 1033 ? 28.670 -58.467 47.587 1.00 57.69 1033 ALA A N 1
ATOM 7726 C CA . ALA A 1 1033 ? 30.032 -58.457 48.119 1.00 57.69 1033 ALA A CA 1
ATOM 7727 C C . ALA A 1 1033 ? 30.143 -57.647 49.425 1.00 57.69 1033 ALA A C 1
ATOM 7729 O O . ALA A 1 1033 ? 30.728 -58.134 50.394 1.00 57.69 1033 ALA A O 1
ATOM 7730 N N . VAL A 1 1034 ? 29.527 -56.460 49.499 1.00 59.03 1034 VAL A N 1
ATOM 7731 C CA . VAL A 1 1034 ? 29.499 -55.629 50.718 1.00 59.03 1034 VAL A CA 1
ATOM 7732 C C . VAL A 1 1034 ? 28.805 -56.351 51.883 1.00 59.03 1034 VAL A C 1
ATOM 7734 O O . VAL A 1 1034 ? 29.365 -56.410 52.981 1.00 59.03 1034 VAL A O 1
ATOM 7737 N N . PHE A 1 1035 ? 27.640 -56.970 51.661 1.00 60.22 1035 PHE A N 1
ATOM 7738 C CA . PHE A 1 1035 ? 26.926 -57.723 52.704 1.00 60.22 1035 PHE A CA 1
ATOM 7739 C C . PHE A 1 1035 ? 27.685 -58.970 53.182 1.00 60.22 1035 PHE A C 1
ATOM 7741 O O . PHE A 1 1035 ? 27.708 -59.263 54.383 1.00 60.22 1035 PHE A O 1
ATOM 7748 N N . VAL A 1 1036 ? 28.350 -59.690 52.275 1.00 62.19 1036 VAL A N 1
ATOM 7749 C CA . VAL A 1 1036 ? 29.209 -60.832 52.626 1.00 62.19 1036 VAL A CA 1
ATOM 7750 C C . VAL A 1 1036 ? 30.413 -60.367 53.452 1.00 62.19 1036 VAL A C 1
ATOM 7752 O O . VAL A 1 1036 ? 30.680 -60.941 54.509 1.00 62.19 1036 VAL A O 1
ATOM 7755 N N . ILE A 1 1037 ? 31.100 -59.293 53.044 1.00 63.06 1037 ILE A N 1
ATOM 7756 C CA . ILE A 1 1037 ? 32.247 -58.736 53.781 1.00 63.06 1037 ILE A CA 1
ATOM 7757 C C . ILE A 1 1037 ? 31.829 -58.249 55.176 1.00 63.06 1037 ILE A C 1
ATOM 7759 O O . ILE A 1 1037 ? 32.521 -58.554 56.152 1.00 63.06 1037 ILE A O 1
ATOM 7763 N N . LEU A 1 1038 ? 30.684 -57.571 55.315 1.00 61.06 1038 LEU A N 1
ATOM 7764 C CA . LEU A 1 1038 ? 30.129 -57.177 56.618 1.00 61.06 1038 LEU A CA 1
ATOM 7765 C C . LEU A 1 1038 ? 29.852 -58.393 57.509 1.00 61.06 1038 LEU A C 1
ATOM 7767 O O . LEU A 1 1038 ? 30.258 -58.416 58.673 1.00 61.06 1038 LEU A O 1
ATOM 7771 N N . THR A 1 1039 ? 29.235 -59.437 56.956 1.00 60.50 1039 THR A N 1
ATOM 7772 C CA . THR A 1 1039 ? 28.865 -60.646 57.703 1.00 60.50 1039 THR A CA 1
ATOM 7773 C C . THR A 1 1039 ? 30.099 -61.430 58.162 1.00 60.50 1039 THR A C 1
ATOM 7775 O O . THR A 1 1039 ? 30.161 -61.858 59.316 1.00 60.50 1039 THR A O 1
ATOM 7778 N N . PHE A 1 1040 ? 31.133 -61.557 57.324 1.00 60.69 1040 PHE A N 1
ATOM 7779 C CA . PHE A 1 1040 ? 32.409 -62.158 57.728 1.00 60.69 1040 PHE A CA 1
ATOM 7780 C C . PHE A 1 1040 ? 33.191 -61.288 58.724 1.00 60.69 1040 PHE A C 1
ATOM 7782 O O . PHE A 1 1040 ? 33.827 -61.832 59.628 1.00 60.69 1040 PHE A O 1
ATOM 7789 N N . SER A 1 1041 ? 33.107 -59.958 58.628 1.00 58.09 1041 SER A N 1
ATOM 7790 C CA . SER A 1 1041 ? 33.748 -59.033 59.578 1.00 58.09 1041 SER A CA 1
ATOM 7791 C C . SER A 1 1041 ? 33.106 -59.106 60.971 1.00 58.09 1041 SER A C 1
ATOM 7793 O O . SER A 1 1041 ? 33.805 -59.222 61.982 1.00 58.09 1041 SER A O 1
ATOM 7795 N N . LEU A 1 1042 ? 31.771 -59.134 61.033 1.00 60.09 1042 LEU A N 1
ATOM 7796 C CA . LEU A 1 1042 ? 31.005 -59.357 62.265 1.00 60.09 1042 LEU A CA 1
ATOM 7797 C C . LEU A 1 1042 ? 31.228 -60.775 62.816 1.00 60.09 1042 LEU A C 1
ATOM 7799 O O . LEU A 1 1042 ? 31.446 -60.949 64.017 1.00 60.09 1042 LEU A O 1
ATOM 7803 N N . GLY A 1 1043 ? 31.278 -61.781 61.938 1.00 61.69 1043 GLY A N 1
ATOM 7804 C CA . GLY A 1 1043 ? 31.644 -63.153 62.283 1.00 61.69 1043 GLY A CA 1
ATOM 7805 C C . GLY A 1 1043 ? 33.024 -63.228 62.939 1.00 61.69 1043 GLY A C 1
ATOM 7806 O O . GLY A 1 1043 ? 33.158 -63.782 64.030 1.00 61.69 1043 GLY A O 1
ATOM 7807 N N . TYR A 1 1044 ? 34.038 -62.592 62.352 1.00 61.16 1044 TYR A N 1
ATOM 7808 C CA . TYR A 1 1044 ? 35.388 -62.538 62.914 1.00 61.16 1044 TYR A CA 1
ATOM 7809 C C . TYR A 1 1044 ? 35.452 -61.773 64.246 1.00 61.16 1044 TYR A C 1
ATOM 7811 O O . TYR A 1 1044 ? 36.127 -62.228 65.172 1.00 61.16 1044 TYR A O 1
ATOM 7819 N N . SER A 1 1045 ? 34.696 -60.681 64.403 1.00 58.06 1045 SER A N 1
ATOM 7820 C CA . SER A 1 1045 ? 34.523 -59.990 65.694 1.00 58.06 1045 SER A CA 1
ATOM 7821 C C . SER A 1 1045 ? 33.934 -60.924 66.767 1.00 58.06 1045 SER A C 1
ATOM 7823 O O . SER A 1 1045 ? 34.448 -61.013 67.885 1.00 58.06 1045 SER A O 1
ATOM 7825 N N . SER A 1 1046 ? 32.925 -61.729 66.413 1.00 56.81 1046 SER A N 1
ATOM 7826 C CA . SER A 1 1046 ? 32.322 -62.704 67.334 1.00 56.81 1046 SER A CA 1
ATOM 7827 C C . SER A 1 1046 ? 33.269 -63.863 67.701 1.00 56.81 1046 SER A C 1
ATOM 7829 O O . SER A 1 1046 ? 33.333 -64.271 68.863 1.00 56.81 1046 SER A O 1
ATOM 7831 N N . VAL A 1 1047 ? 34.069 -64.358 66.747 1.00 59.81 1047 VAL A N 1
ATOM 7832 C CA . VAL A 1 1047 ? 35.036 -65.451 66.959 1.00 59.81 1047 VAL A CA 1
ATOM 7833 C C . VAL A 1 1047 ? 36.245 -64.975 67.769 1.00 59.81 1047 VAL A C 1
ATOM 7835 O O . VAL A 1 1047 ? 36.680 -65.674 68.686 1.00 59.81 1047 VAL A O 1
ATOM 7838 N N . THR A 1 1048 ? 36.761 -63.772 67.503 1.00 60.56 1048 THR A N 1
ATOM 7839 C CA . THR A 1 1048 ? 37.873 -63.188 68.275 1.00 60.56 1048 THR A CA 1
ATOM 7840 C C . THR A 1 1048 ? 37.475 -62.853 69.712 1.00 60.56 1048 THR A C 1
ATOM 7842 O O . THR A 1 1048 ? 38.271 -63.108 70.618 1.00 60.56 1048 THR A O 1
ATOM 7845 N N . ARG A 1 1049 ? 36.231 -62.402 69.955 1.00 58.59 1049 ARG A N 1
ATOM 7846 C CA . ARG A 1 1049 ? 35.667 -62.274 71.314 1.00 58.59 1049 ARG A CA 1
ATOM 7847 C C . ARG A 1 1049 ? 35.510 -63.619 72.037 1.00 58.59 1049 ARG A C 1
ATOM 7849 O O . ARG A 1 1049 ? 35.621 -63.648 73.258 1.00 58.59 1049 ARG A O 1
ATOM 7856 N N . ARG A 1 1050 ? 35.274 -64.729 71.322 1.00 55.38 1050 ARG A N 1
ATOM 7857 C CA . ARG A 1 1050 ? 35.013 -66.052 71.928 1.00 55.38 1050 ARG A CA 1
ATOM 7858 C C . ARG A 1 1050 ? 36.255 -66.933 72.131 1.00 55.38 1050 ARG A C 1
ATOM 7860 O O . ARG A 1 1050 ? 36.214 -67.805 72.993 1.00 55.38 1050 ARG A O 1
ATOM 7867 N N . PHE A 1 1051 ? 37.340 -66.718 71.378 1.00 57.81 1051 PHE A N 1
ATOM 7868 C CA . PHE A 1 1051 ? 38.543 -67.576 71.415 1.00 57.81 1051 PHE A CA 1
ATOM 7869 C C . PHE A 1 1051 ? 39.885 -66.854 71.652 1.00 57.81 1051 PHE A C 1
ATOM 7871 O O . PHE A 1 1051 ? 40.917 -67.517 71.746 1.00 57.81 1051 PHE A O 1
ATOM 7878 N N . GLY A 1 1052 ? 39.899 -65.525 71.803 1.00 57.00 1052 GLY A N 1
ATOM 7879 C CA . GLY A 1 1052 ? 41.107 -64.764 72.144 1.00 57.00 1052 GLY A CA 1
ATOM 7880 C C . GLY A 1 1052 ? 42.004 -64.420 70.943 1.00 57.00 1052 GLY A C 1
ATOM 7881 O O . GLY A 1 1052 ? 42.162 -65.174 69.985 1.00 57.00 1052 GLY A O 1
ATOM 7882 N N . SER A 1 1053 ? 42.620 -63.238 70.986 1.00 54.25 1053 SER A N 1
ATOM 7883 C CA . SER A 1 1053 ? 43.164 -62.513 69.819 1.00 54.25 1053 SER A CA 1
ATOM 7884 C C . SER A 1 1053 ? 44.518 -63.003 69.255 1.00 54.25 1053 SER A C 1
ATOM 7886 O O . SER A 1 1053 ? 45.139 -62.314 68.431 1.00 54.25 1053 SER A O 1
ATOM 7888 N N . GLY A 1 1054 ? 44.988 -64.182 69.680 1.00 55.66 1054 GLY A N 1
ATOM 7889 C CA . GLY A 1 1054 ? 46.361 -64.659 69.460 1.00 55.66 1054 GLY A CA 1
ATOM 7890 C C . GLY A 1 1054 ? 46.602 -65.582 68.257 1.00 55.66 1054 GLY A C 1
ATOM 7891 O O . GLY A 1 1054 ? 47.729 -65.641 67.770 1.00 55.66 1054 GLY A O 1
ATOM 7892 N N . SER A 1 1055 ? 45.593 -66.300 67.750 1.00 55.75 1055 SER A N 1
ATOM 7893 C CA . SER A 1 1055 ? 45.826 -67.334 66.724 1.00 55.75 1055 SER A CA 1
ATOM 7894 C C . SER A 1 1055 ? 46.127 -66.745 65.341 1.00 55.75 1055 SER A C 1
ATOM 7896 O O . SER A 1 1055 ? 45.268 -66.121 64.712 1.00 55.75 1055 SER A O 1
ATOM 7898 N N . ILE A 1 1056 ? 47.337 -67.002 64.828 1.00 56.81 1056 ILE A N 1
ATOM 7899 C CA . ILE A 1 1056 ? 47.749 -66.588 63.478 1.00 56.81 1056 ILE A CA 1
ATOM 7900 C C . ILE A 1 1056 ? 46.878 -67.245 62.393 1.00 56.81 1056 ILE A C 1
ATOM 7902 O O . ILE A 1 1056 ? 46.603 -66.624 61.370 1.00 56.81 1056 ILE A O 1
ATOM 7906 N N . PHE A 1 1057 ? 46.353 -68.447 62.660 1.00 53.84 1057 PHE A N 1
ATOM 7907 C CA . PHE A 1 1057 ? 45.451 -69.171 61.764 1.00 53.84 1057 PHE A CA 1
ATOM 7908 C C . PHE A 1 1057 ? 44.096 -68.473 61.593 1.00 53.84 1057 PHE A C 1
ATOM 7910 O O . PHE A 1 1057 ? 43.543 -68.505 60.501 1.00 53.84 1057 PHE A O 1
ATOM 7917 N N . GLY A 1 1058 ? 43.583 -67.782 62.620 1.00 58.00 1058 GLY A N 1
ATOM 7918 C CA . GLY A 1 1058 ? 42.342 -67.004 62.499 1.00 58.00 1058 GLY A CA 1
ATOM 7919 C C . GLY A 1 1058 ? 42.502 -65.786 61.583 1.00 58.00 1058 GLY A C 1
ATOM 7920 O O . GLY A 1 1058 ? 41.635 -65.507 60.759 1.00 58.00 1058 GLY A O 1
ATOM 7921 N N . LYS A 1 1059 ? 43.651 -65.103 61.671 1.00 55.59 1059 LYS A N 1
ATOM 7922 C CA . LYS A 1 1059 ? 44.007 -63.981 60.782 1.00 55.59 1059 LYS A CA 1
ATOM 7923 C C . LYS A 1 1059 ? 44.276 -64.464 59.358 1.00 55.59 1059 LYS A C 1
ATOM 7925 O O . LYS A 1 1059 ? 43.780 -63.864 58.410 1.00 55.59 1059 LYS A O 1
ATOM 7930 N N . ALA A 1 1060 ? 44.995 -65.579 59.213 1.00 54.28 1060 ALA A N 1
ATOM 7931 C CA . ALA A 1 1060 ? 45.218 -66.220 57.924 1.00 54.28 1060 ALA A CA 1
ATOM 7932 C C . ALA A 1 1060 ? 43.899 -66.659 57.268 1.00 54.28 1060 ALA A C 1
ATOM 7934 O O . ALA A 1 1060 ? 43.741 -66.451 56.075 1.00 54.28 1060 ALA A O 1
ATOM 7935 N N . PHE A 1 1061 ? 42.932 -67.190 58.025 1.00 60.84 1061 PHE A N 1
ATOM 7936 C CA . PHE A 1 1061 ? 41.634 -67.595 57.478 1.00 60.84 1061 PHE A CA 1
ATOM 7937 C C . PHE A 1 1061 ? 40.839 -66.413 56.908 1.00 60.84 1061 PHE A C 1
ATOM 7939 O O . PHE A 1 1061 ? 40.307 -66.527 55.810 1.00 60.84 1061 PHE A O 1
ATOM 7946 N N . VAL A 1 1062 ? 40.807 -65.260 57.592 1.00 60.00 1062 VAL A N 1
ATOM 7947 C CA . VAL A 1 1062 ? 40.159 -64.047 57.053 1.00 60.00 1062 VAL A CA 1
ATOM 7948 C C . VAL A 1 1062 ? 40.890 -63.529 55.818 1.00 60.00 1062 VAL A C 1
ATOM 7950 O O . VAL A 1 1062 ? 40.243 -63.240 54.818 1.00 60.00 1062 VAL A O 1
ATOM 7953 N N . ILE A 1 1063 ? 42.224 -63.457 55.846 1.00 58.81 1063 ILE A N 1
ATOM 7954 C CA . ILE A 1 1063 ? 43.010 -63.000 54.689 1.00 58.81 1063 ILE A CA 1
ATOM 7955 C C . ILE A 1 1063 ? 42.811 -63.945 53.498 1.00 58.81 1063 ILE A C 1
ATOM 7957 O O . ILE A 1 1063 ? 42.590 -63.473 52.391 1.00 58.81 1063 ILE A O 1
ATOM 7961 N N . ILE A 1 1064 ? 42.817 -65.264 53.712 1.00 59.47 1064 ILE A N 1
ATOM 7962 C CA . ILE A 1 1064 ? 42.564 -66.258 52.662 1.00 59.47 1064 ILE A CA 1
ATOM 7963 C C . ILE A 1 1064 ? 41.122 -66.158 52.155 1.00 59.47 1064 ILE A C 1
ATOM 7965 O O . ILE A 1 1064 ? 40.930 -66.178 50.946 1.00 59.47 1064 ILE A O 1
ATOM 7969 N N . ALA A 1 1065 ? 40.115 -65.999 53.019 1.00 60.56 1065 ALA A N 1
ATOM 7970 C CA . ALA A 1 1065 ? 38.721 -65.840 52.593 1.00 60.56 1065 ALA A CA 1
ATOM 7971 C C . ALA A 1 1065 ? 38.516 -64.566 51.753 1.00 60.56 1065 ALA A C 1
ATOM 7973 O O . ALA A 1 1065 ? 37.930 -64.629 50.676 1.00 60.56 1065 ALA A O 1
ATOM 7974 N N . VAL A 1 1066 ? 39.069 -63.432 52.193 1.00 61.56 1066 VAL A N 1
ATOM 7975 C CA . VAL A 1 1066 ? 39.013 -62.148 51.475 1.00 61.56 1066 VAL A CA 1
ATOM 7976 C C . VAL A 1 1066 ? 39.783 -62.217 50.149 1.00 61.56 1066 VAL A C 1
ATOM 7978 O O . VAL A 1 1066 ? 39.250 -61.823 49.117 1.00 61.56 1066 VAL A O 1
ATOM 7981 N N . MET A 1 1067 ? 40.987 -62.800 50.131 1.00 57.28 1067 MET A N 1
ATOM 7982 C CA . MET A 1 1067 ? 41.746 -63.048 48.895 1.00 57.28 1067 MET A CA 1
ATOM 7983 C C . MET A 1 1067 ? 41.027 -64.018 47.945 1.00 57.28 1067 MET A C 1
ATOM 7985 O O . MET A 1 1067 ? 41.072 -63.821 46.736 1.00 57.28 1067 MET A O 1
ATOM 7989 N N . SER A 1 1068 ? 40.329 -65.035 48.463 1.00 58.50 1068 SER A N 1
ATOM 7990 C CA . SER A 1 1068 ? 39.537 -65.964 47.639 1.00 58.50 1068 SER A CA 1
ATOM 7991 C C . SER A 1 1068 ? 38.342 -65.260 47.000 1.00 58.50 1068 SER A C 1
ATOM 7993 O O . SER A 1 1068 ? 38.026 -65.520 45.843 1.00 58.50 1068 SER A O 1
ATOM 7995 N N . ILE A 1 1069 ? 37.708 -64.336 47.730 1.00 63.75 1069 ILE A N 1
ATOM 7996 C CA . ILE A 1 1069 ? 36.627 -63.497 47.208 1.00 63.75 1069 ILE A CA 1
ATOM 7997 C C . ILE A 1 1069 ? 37.170 -62.547 46.133 1.00 63.75 1069 ILE A C 1
ATOM 7999 O O . ILE A 1 1069 ? 36.601 -62.496 45.050 1.00 63.75 1069 ILE A O 1
ATOM 8003 N N . PHE A 1 1070 ? 38.301 -61.868 46.354 1.00 60.66 1070 PHE A N 1
ATOM 8004 C CA . PHE A 1 1070 ? 38.900 -61.010 45.323 1.00 60.66 1070 PHE A CA 1
ATOM 8005 C C . PHE A 1 1070 ? 39.361 -61.790 44.079 1.00 60.66 1070 PHE A C 1
ATOM 8007 O O . PHE A 1 1070 ? 39.155 -61.320 42.963 1.00 60.66 1070 PHE A O 1
ATOM 8014 N N . ALA A 1 1071 ? 39.902 -63.002 44.240 1.00 59.28 1071 ALA A N 1
ATOM 8015 C CA . ALA A 1 1071 ? 40.234 -63.882 43.119 1.00 59.28 1071 ALA A CA 1
ATOM 8016 C C . ALA A 1 1071 ? 38.986 -64.365 42.353 1.00 59.28 1071 ALA A C 1
ATOM 8018 O O . ALA A 1 1071 ? 39.017 -64.461 41.128 1.00 59.28 1071 ALA A O 1
ATOM 8019 N N . ALA A 1 1072 ? 37.876 -64.631 43.050 1.00 57.53 1072 ALA A N 1
ATOM 8020 C CA . ALA A 1 1072 ? 36.605 -64.960 42.411 1.00 57.53 1072 ALA A CA 1
ATOM 8021 C C . ALA A 1 1072 ? 36.023 -63.758 41.648 1.00 57.53 1072 ALA A C 1
ATOM 8023 O O . ALA A 1 1072 ? 35.629 -63.907 40.496 1.00 57.53 1072 ALA A O 1
ATOM 8024 N N . LEU A 1 1073 ? 36.018 -62.565 42.253 1.00 58.75 1073 LEU A N 1
ATOM 8025 C CA . LEU A 1 1073 ? 35.496 -61.331 41.651 1.00 58.75 1073 LEU A CA 1
ATOM 8026 C C . LEU A 1 1073 ? 36.319 -60.874 40.432 1.00 58.75 1073 LEU A C 1
ATOM 8028 O O . LEU A 1 1073 ? 35.738 -60.411 39.454 1.00 58.75 1073 LEU A O 1
ATOM 8032 N N . GLY A 1 1074 ? 37.640 -61.086 40.431 1.00 57.84 1074 GLY A N 1
ATOM 8033 C CA . GLY A 1 1074 ? 38.486 -60.849 39.254 1.00 57.84 1074 GLY A CA 1
ATOM 8034 C C . GLY A 1 1074 ? 38.100 -61.709 38.041 1.00 57.84 1074 GLY A C 1
ATOM 8035 O O . GLY A 1 1074 ? 38.117 -61.221 36.915 1.00 57.84 1074 GLY A O 1
ATOM 8036 N N . ASN A 1 1075 ? 37.651 -62.952 38.257 1.00 57.88 1075 ASN A N 1
ATOM 8037 C CA . ASN A 1 1075 ? 37.128 -63.816 37.187 1.00 57.88 1075 ASN A CA 1
ATOM 8038 C C . ASN A 1 1075 ? 35.724 -63.414 36.688 1.00 57.88 1075 ASN A C 1
ATOM 8040 O O . ASN A 1 1075 ? 35.285 -63.936 35.666 1.00 57.88 1075 ASN A O 1
ATOM 8044 N N . PHE A 1 1076 ? 35.027 -62.499 37.371 1.00 54.34 1076 PHE A N 1
ATOM 8045 C CA . PHE A 1 1076 ? 33.750 -61.925 36.925 1.00 54.34 1076 PHE A CA 1
ATOM 8046 C C . PHE A 1 1076 ? 33.902 -60.548 36.252 1.00 54.34 1076 PHE A C 1
ATOM 8048 O O . PHE A 1 1076 ? 32.898 -59.902 35.959 1.00 54.34 1076 PHE A O 1
ATOM 8055 N N . GLY A 1 1077 ? 35.137 -60.111 35.970 1.00 55.19 1077 GLY A N 1
ATOM 8056 C CA . GLY A 1 1077 ? 35.404 -58.881 35.219 1.00 55.19 1077 GLY A CA 1
ATOM 8057 C C . GLY A 1 1077 ? 35.160 -57.599 36.016 1.00 55.19 1077 GLY A C 1
ATOM 8058 O O . GLY A 1 1077 ? 34.619 -56.646 35.467 1.00 55.19 1077 GLY A O 1
ATOM 8059 N N . ILE A 1 1078 ? 35.503 -57.587 37.308 1.00 57.88 1078 ILE A N 1
ATOM 8060 C CA . ILE A 1 1078 ? 35.460 -56.385 38.157 1.00 57.88 1078 ILE A CA 1
ATOM 8061 C C . ILE A 1 1078 ? 36.816 -55.668 38.115 1.00 57.88 1078 ILE A C 1
ATOM 8063 O O . ILE A 1 1078 ? 37.858 -56.286 38.348 1.00 57.88 1078 ILE A O 1
ATOM 8067 N N . ASP A 1 1079 ? 36.792 -54.359 37.862 1.00 54.16 1079 ASP A N 1
ATOM 8068 C CA . ASP A 1 1079 ? 37.996 -53.553 37.656 1.00 54.16 1079 ASP A CA 1
ATOM 8069 C C . ASP A 1 1079 ? 38.886 -53.394 38.897 1.00 54.16 1079 ASP A C 1
ATOM 8071 O O . ASP A 1 1079 ? 38.440 -53.243 40.040 1.00 54.16 1079 ASP A O 1
ATOM 8075 N N . PHE A 1 1080 ? 40.197 -53.350 38.644 1.00 56.12 1080 PHE A N 1
ATOM 8076 C CA . PHE A 1 1080 ? 41.239 -53.331 39.673 1.00 56.12 1080 PHE A CA 1
ATOM 8077 C C . PHE A 1 1080 ? 41.108 -52.165 40.668 1.00 56.12 1080 PHE A C 1
ATOM 8079 O O . PHE A 1 1080 ? 41.348 -52.340 41.864 1.00 56.12 1080 PHE A O 1
ATOM 8086 N N . TRP A 1 1081 ? 40.677 -50.986 40.213 1.00 55.28 1081 TRP A N 1
ATOM 8087 C CA . TRP A 1 1081 ? 40.503 -49.819 41.085 1.00 55.28 1081 TRP A CA 1
ATOM 8088 C C . TRP A 1 1081 ? 39.407 -50.026 42.140 1.00 55.28 1081 TRP A C 1
ATOM 8090 O O . TRP A 1 1081 ? 39.574 -49.601 43.282 1.00 55.28 1081 TRP A O 1
ATOM 8100 N N . MET A 1 1082 ? 38.336 -50.761 41.816 1.00 54.62 1082 MET A N 1
ATOM 8101 C CA . MET A 1 1082 ? 37.290 -51.101 42.789 1.00 54.62 1082 MET A CA 1
ATOM 8102 C C . MET A 1 1082 ? 37.827 -52.050 43.870 1.00 54.62 1082 MET A C 1
ATOM 8104 O O . MET A 1 1082 ? 37.530 -51.877 45.054 1.00 54.62 1082 MET A O 1
ATOM 8108 N N . ILE A 1 1083 ? 38.683 -53.007 43.490 1.00 58.81 1083 ILE A N 1
ATOM 8109 C CA . ILE A 1 1083 ? 39.357 -53.924 44.425 1.00 58.81 1083 ILE A CA 1
ATOM 8110 C C . ILE A 1 1083 ? 40.226 -53.142 45.426 1.00 58.81 1083 ILE A C 1
ATOM 8112 O O . ILE A 1 1083 ? 40.198 -53.438 46.623 1.00 58.81 1083 ILE A O 1
ATOM 8116 N N . VAL A 1 1084 ? 40.944 -52.108 44.970 1.00 57.88 1084 VAL A N 1
ATOM 8117 C CA . VAL A 1 1084 ? 41.743 -51.226 45.841 1.00 57.88 1084 VAL A CA 1
ATOM 8118 C C . VAL A 1 1084 ? 40.856 -50.482 46.848 1.00 57.88 1084 VAL A C 1
ATOM 8120 O O . VAL A 1 1084 ? 41.164 -50.483 48.041 1.00 57.88 1084 VAL A O 1
ATOM 8123 N N . THR A 1 1085 ? 39.721 -49.925 46.416 1.00 57.09 1085 THR A N 1
ATOM 8124 C CA . THR A 1 1085 ? 38.760 -49.247 47.306 1.00 57.09 1085 THR A CA 1
ATOM 8125 C C . THR A 1 1085 ? 38.223 -50.183 48.395 1.00 57.09 1085 THR A C 1
ATOM 8127 O O . THR A 1 1085 ? 38.196 -49.815 49.573 1.00 57.09 1085 THR A O 1
ATOM 8130 N N . PHE A 1 1086 ? 37.878 -51.430 48.052 1.00 59.00 1086 PHE A N 1
ATOM 8131 C CA . PHE A 1 1086 ? 37.446 -52.422 49.044 1.00 59.00 1086 PHE A CA 1
ATOM 8132 C C . PHE A 1 1086 ? 38.576 -52.873 49.979 1.00 59.00 1086 PHE A C 1
ATOM 8134 O O . PHE A 1 1086 ? 38.334 -53.062 51.172 1.00 59.00 1086 PHE A O 1
ATOM 8141 N N . ALA A 1 1087 ? 39.815 -52.991 49.494 1.00 58.19 1087 ALA A N 1
ATOM 8142 C CA . ALA A 1 1087 ? 40.970 -53.281 50.343 1.00 58.19 1087 ALA A CA 1
ATOM 8143 C C . ALA A 1 1087 ? 41.230 -52.161 51.370 1.00 58.19 1087 ALA A C 1
ATOM 8145 O O . ALA A 1 1087 ? 41.537 -52.450 52.532 1.00 58.19 1087 ALA A O 1
ATOM 8146 N N . ILE A 1 1088 ? 41.045 -50.893 50.982 1.00 58.34 1088 ILE A N 1
ATOM 8147 C CA . ILE A 1 1088 ? 41.130 -49.735 51.886 1.00 58.34 1088 ILE A CA 1
ATOM 8148 C C . ILE A 1 1088 ? 40.009 -49.789 52.934 1.00 58.34 1088 ILE A C 1
ATOM 8150 O O . ILE A 1 1088 ? 40.298 -49.686 54.126 1.00 58.34 1088 ILE A O 1
ATOM 8154 N N . LEU A 1 1089 ? 38.758 -50.044 52.530 1.00 57.38 1089 LEU A N 1
ATOM 8155 C CA . LEU A 1 1089 ? 37.613 -50.183 53.444 1.00 57.38 1089 LEU A CA 1
ATOM 8156 C C . LEU A 1 1089 ? 37.794 -51.318 54.463 1.00 57.38 1089 LEU A C 1
ATOM 8158 O O . LEU A 1 1089 ? 37.598 -51.109 55.661 1.00 57.38 1089 LEU A O 1
ATOM 8162 N N . VAL A 1 1090 ? 38.228 -52.503 54.021 1.00 59.38 1090 VAL A N 1
ATOM 8163 C CA . VAL A 1 1090 ? 38.519 -53.640 54.915 1.00 59.38 1090 VAL A CA 1
ATOM 8164 C C . VAL A 1 1090 ? 39.675 -53.313 55.863 1.00 59.38 1090 VAL A C 1
ATOM 8166 O O . VAL A 1 1090 ? 39.612 -53.661 57.042 1.00 59.38 1090 VAL A O 1
ATOM 8169 N N . THR A 1 1091 ? 40.705 -52.604 55.395 1.00 56.00 1091 THR A N 1
ATOM 8170 C CA . THR A 1 1091 ? 41.825 -52.173 56.248 1.00 56.00 1091 THR A CA 1
ATOM 8171 C C . THR A 1 1091 ? 41.371 -51.144 57.288 1.00 56.00 1091 THR A C 1
ATOM 8173 O O . THR A 1 1091 ? 41.721 -51.277 58.460 1.00 56.00 1091 THR A O 1
ATOM 8176 N N . ALA A 1 1092 ? 40.528 -50.181 56.906 1.00 53.50 1092 ALA A N 1
ATOM 8177 C CA . ALA A 1 1092 ? 39.946 -49.191 57.810 1.00 53.50 1092 ALA A CA 1
ATOM 8178 C C . ALA A 1 1092 ? 39.053 -49.842 58.883 1.00 53.50 1092 ALA A C 1
ATOM 8180 O O . ALA A 1 1092 ? 39.213 -49.554 60.068 1.00 53.50 1092 ALA A O 1
ATOM 8181 N N . LEU A 1 1093 ? 38.185 -50.789 58.509 1.00 54.25 1093 LEU A N 1
ATOM 8182 C CA . LEU A 1 1093 ? 37.356 -51.563 59.447 1.00 54.25 1093 LEU A CA 1
ATOM 8183 C C . LEU A 1 1093 ? 38.196 -52.468 60.367 1.00 54.25 1093 LEU A C 1
ATOM 8185 O O . LEU A 1 1093 ? 37.938 -52.548 61.572 1.00 54.25 1093 LEU A O 1
ATOM 8189 N N . ALA A 1 1094 ? 39.248 -53.102 59.842 1.00 53.59 1094 ALA A N 1
ATOM 8190 C CA . ALA A 1 1094 ? 40.186 -53.881 60.647 1.00 53.59 1094 ALA A CA 1
ATOM 8191 C C . ALA A 1 1094 ? 40.957 -52.997 61.646 1.00 53.59 1094 ALA A C 1
ATOM 8193 O O . ALA A 1 1094 ? 41.170 -53.410 62.789 1.00 53.59 1094 ALA A O 1
ATOM 8194 N N . MET A 1 1095 ? 41.330 -51.773 61.260 1.00 49.72 1095 MET A N 1
ATOM 8195 C CA . MET A 1 1095 ? 41.950 -50.784 62.148 1.00 49.72 1095 MET A CA 1
ATOM 8196 C C . MET A 1 1095 ? 40.969 -50.253 63.206 1.00 49.72 1095 MET A C 1
ATOM 8198 O O . MET A 1 1095 ? 41.324 -50.219 64.386 1.00 49.72 1095 MET A O 1
ATOM 8202 N N . ALA A 1 1096 ? 39.725 -49.942 62.828 1.00 49.69 1096 ALA A N 1
ATOM 8203 C CA . ALA A 1 1096 ? 38.670 -49.496 63.743 1.00 49.69 1096 ALA A CA 1
ATOM 8204 C C . ALA A 1 1096 ? 38.354 -50.536 64.837 1.00 49.69 1096 ALA A C 1
ATOM 8206 O O . ALA A 1 1096 ? 38.070 -50.178 65.981 1.00 49.69 1096 ALA A O 1
ATOM 8207 N N . SER A 1 1097 ? 38.502 -51.834 64.536 1.00 51.97 1097 SER A N 1
ATOM 8208 C CA . SER A 1 1097 ? 38.278 -52.917 65.508 1.00 51.97 1097 SER A CA 1
ATOM 8209 C C . SER A 1 1097 ? 39.190 -52.877 66.750 1.00 51.97 1097 SER A C 1
ATOM 8211 O O . SER A 1 1097 ? 38.887 -53.531 67.748 1.00 51.97 1097 SER A O 1
ATOM 8213 N N . ARG A 1 1098 ? 40.281 -52.091 66.737 1.00 47.09 1098 ARG A N 1
ATOM 8214 C CA . ARG A 1 1098 ? 41.154 -51.877 67.907 1.00 47.09 1098 ARG A CA 1
ATOM 8215 C C . ARG A 1 1098 ? 40.683 -50.790 68.880 1.00 47.09 1098 ARG A C 1
ATOM 8217 O O . ARG A 1 1098 ? 41.281 -50.690 69.947 1.00 47.09 1098 ARG A O 1
ATOM 8224 N N . GLN A 1 1099 ? 39.653 -50.003 68.560 1.00 45.47 1099 GLN A N 1
ATOM 8225 C CA . GLN A 1 1099 ? 39.171 -48.918 69.434 1.00 45.47 1099 GLN A CA 1
ATOM 8226 C C . GLN A 1 1099 ? 37.926 -49.260 70.273 1.00 45.47 1099 GLN A C 1
ATOM 8228 O O . GLN A 1 1099 ? 37.588 -48.495 71.168 1.00 45.47 1099 GLN A O 1
ATOM 8233 N N . GLN A 1 1100 ? 37.291 -50.426 70.090 1.00 46.28 1100 GLN A N 1
ATOM 8234 C CA . GLN A 1 1100 ? 36.184 -50.891 70.951 1.00 46.28 1100 GLN A CA 1
ATOM 8235 C C . GLN A 1 1100 ? 36.618 -51.897 72.029 1.00 46.28 1100 GLN A C 1
ATOM 8237 O O . GLN A 1 1100 ? 36.002 -52.941 72.248 1.00 46.28 1100 GLN A O 1
ATOM 8242 N N . SER A 1 1101 ? 37.680 -51.537 72.743 1.00 46.25 1101 SER A N 1
ATOM 8243 C CA . SER A 1 1101 ? 37.901 -51.993 74.113 1.00 46.25 1101 SER A CA 1
ATOM 8244 C C . SER A 1 1101 ? 38.423 -50.814 74.929 1.00 46.25 1101 SER A C 1
ATOM 8246 O O . SER A 1 1101 ? 39.634 -50.690 75.081 1.00 46.25 1101 SER A O 1
ATOM 8248 N N . TRP A 1 1102 ? 37.505 -49.943 75.364 1.00 43.97 1102 TRP A N 1
ATOM 8249 C CA . TRP A 1 1102 ? 37.565 -49.057 76.545 1.00 43.97 1102 TRP A CA 1
ATOM 8250 C C . TRP A 1 1102 ? 36.259 -48.240 76.653 1.00 43.97 1102 TRP A C 1
ATOM 8252 O O . TRP A 1 1102 ? 36.261 -47.013 76.605 1.00 43.97 1102 TRP A O 1
ATOM 8262 N N . GLN A 1 1103 ? 35.141 -48.959 76.781 1.00 34.69 1103 GLN A N 1
ATOM 8263 C CA . GLN A 1 1103 ? 33.985 -48.650 77.634 1.00 34.69 1103 GLN A CA 1
ATOM 8264 C C . GLN A 1 1103 ? 33.213 -49.959 77.846 1.00 34.69 1103 GLN A C 1
ATOM 8266 O O . GLN A 1 1103 ? 33.157 -50.749 76.874 1.00 34.69 1103 GLN A O 1
#

Radius of gyration: 42.78 Å; chains: 1; bounding box: 98×103×116 Å

Organism: NCBI:txid412755

pLDDT: mean 76.7, std 22.27, range [23.53, 98.5]